Protein AF-0000000067868865 (afdb_homodimer)

Organism: Synechococcus elongatus (strain ATCC 33912 / PCC 7942 / FACHB-805) (NCBI:txid1140)

pLDDT: mean 90.84, std 10.58, range [23.25, 98.81]

Secondary structure (DSSP, 8-state):
-----------PPPTT-S-SS---TTSSEEEEEEGGG--SSS-EEEEETTEEEEEEEETTTTEEEEEESS-TTT---GGGSEE-TTS-EE-TTT--EE-TTS-EEE-TTS-TT--GGGSGGGPPPEE-EEEETTEEEEE-S-GGGGGGSPP---GGG-S-TT-EEEEEEEEESS-HHHHHHHHH-GGGHHHHTBTTTB-GGG----TT-EEEEEETTEEEEEESS-TGGGTT--EEEEEETTTEEEEEEEETTTEEEEEEEEEEEEETTEEEEEEEEEEEESSHHHHHHHHHS-HHHHHHHHHHHHHHHHHHHHHHHHHHHHTTGGGGHHHH----SGGGHHHHHHHHHHHHHT--S-TT-PPPPPPPHHHHTB-TTTTGGG-HHHHHHHHHHHHHHHHHHHHHHHHHHHHHHHHHTT--HHHHHHHHHHHHHHHHHHHHHHHHHHHHHB--SS-GGGS--/-----------PPPTT-S-SS---TTSSEEEEEEGGG--SSS-EEEEETTEEEEEEEETTTTEEEEEESS-TTT---GGGSEE-TTS-EE-TTT--EE-TTS-EEE-TTS-TT--GGGSGGGSPPEE-EEEETTEEEEE-S-GGGGGGSPP---GGG-S-TT-EEEEEEEEESS-HHHHHHHHH-GGGHHHHTBTTTB-GGG----TT-EEEEEETTEEEEEESS-TGGGTT--EEEEEETTTEEEEEEEETTTEEEEEEEEEEEEETTEEEEEEEEEEEESSHHHHHHHHHS-HHHHHHHHHHHHHHHHHHHHHHHHHHHHTTGGGGHHHH----SGGGHHHHHHHHHHHHHT--S-TT-PPPPPPPHHHHTB-TTTTGGG-HHHHHHHHHHHHHHHHHHHHHHHHHHHHHHHHHTT--HHHHHHHHHHHHHHHHHHHHHHHHHHHHHB--SS-GGGS--

Solvent-accessible surface area (backbone atoms only — not comparable to full-atom values): 48530 Å² total; per-residue (Å²): 138,76,85,70,73,75,79,69,84,76,73,74,43,58,69,19,44,84,56,88,67,39,40,39,75,40,39,39,60,35,65,79,42,51,55,84,42,59,54,68,80,36,44,37,71,51,50,50,74,66,41,52,29,19,35,33,48,28,67,91,77,68,41,71,41,36,28,51,32,35,35,30,50,68,40,33,43,38,36,73,19,32,52,47,97,88,49,28,49,22,30,36,50,56,44,39,22,26,45,89,83,16,45,29,75,42,50,53,38,45,50,92,85,53,63,65,46,75,38,78,64,38,31,40,52,66,38,49,59,50,74,57,97,63,26,33,27,40,34,68,36,65,62,92,48,48,91,36,36,71,72,86,68,71,72,86,69,61,85,57,84,68,56,45,68,53,74,50,60,39,54,40,75,32,33,28,66,58,51,50,42,54,70,57,30,69,75,49,39,21,54,65,29,18,83,69,89,24,41,60,86,51,58,70,88,45,76,61,47,42,76,74,45,74,57,91,60,28,34,32,32,39,26,60,53,31,55,67,80,34,76,42,29,40,29,37,35,40,37,39,57,92,35,38,35,35,41,42,30,49,20,91,86,57,25,38,42,35,48,34,39,36,33,31,47,22,41,64,39,20,13,34,40,42,40,35,37,43,31,35,55,71,54,65,61,66,51,49,54,61,67,65,49,54,65,43,64,56,45,53,57,53,50,51,59,53,46,58,48,46,72,54,50,40,54,47,53,53,54,42,45,74,65,56,27,80,86,35,36,75,80,73,44,87,72,85,51,47,57,37,47,57,43,50,50,52,52,48,48,30,68,60,23,57,52,57,90,53,82,88,51,75,66,69,80,86,76,56,70,70,64,71,33,44,28,28,84,35,28,24,72,61,31,51,56,36,34,49,51,43,53,50,30,54,52,50,23,52,52,22,45,50,49,18,50,50,22,51,28,44,25,24,34,40,48,42,68,66,48,58,68,66,60,32,49,51,30,45,50,48,16,52,50,22,44,51,48,22,51,51,29,51,53,52,41,43,57,48,40,37,56,77,86,76,60,61,51,74,51,83,132,137,79,82,74,75,74,79,69,82,76,72,74,41,58,70,19,44,84,55,86,66,40,41,40,75,40,38,39,61,37,65,78,44,51,53,86,43,60,55,68,81,37,46,36,72,50,51,50,75,66,40,54,30,20,34,34,47,28,67,91,74,70,42,70,40,36,27,52,33,36,36,56,86,81,58,48,54,39,36,74,26,38,53,47,97,87,49,28,49,24,30,65,85,74,50,40,22,26,45,87,81,16,46,28,77,40,51,74,86,52,56,92,86,52,64,67,44,75,38,76,73,43,29,41,52,67,40,50,58,49,74,58,98,63,27,34,28,40,35,68,37,64,61,90,47,47,88,35,36,71,72,86,69,73,72,86,69,61,85,59,83,67,56,45,68,53,75,49,62,36,54,38,74,31,33,30,65,61,51,50,42,54,70,58,30,69,65,28,41,20,34,41,29,17,80,71,90,23,42,58,85,50,57,53,25,51,77,61,49,43,76,76,47,73,56,92,63,27,37,34,32,40,27,61,53,31,57,66,79,36,74,42,30,40,29,37,36,41,38,40,59,93,37,37,37,33,41,43,32,49,21,90,86,57,25,39,42,34,48,33,38,36,33,31,47,21,41,65,40,19,13,34,39,42,40,36,36,44,31,35,54,75,54,67,62,65,51,49,53,63,66,66,48,55,65,41,65,53,46,53,57,52,48,52,58,52,46,58,49,45,69,39,48,39,52,20,52,53,51,43,47,75,66,56,28,79,84,33,38,76,78,60,26,47,74,83,40,44,53,37,48,58,42,50,50,52,52,49,46,29,68,61,22,56,53,58,90,52,82,87,54,75,64,69,80,85,74,54,69,71,65,69,32,43,28,29,86,36,29,22,72,63,30,51,58,36,34,50,52,42,52,50,30,54,52,50,23,53,52,22,44,50,49,16,53,50,23,50,56,46,18,45,54,40,30,73,70,66,48,58,49,67,60,25,39,52,31,17,51,49,14,51,51,22,44,52,48,23,51,50,28,50,54,52,41,44,57,46,39,37,55,76,86,76,59,62,50,60,51,80,131

Radius of gyration: 33.21 Å; Cα contacts (8 Å, |Δi|>4): 1774; chains: 2; bounding box: 91×114×80 Å

Foldseek 3Di:
DPPPPCPDPLAQAEAQGDDFFARNPLRAKAFFDQPVLDDAFAWDWAFFLNFIWIWYAQPVVRDIWIFGQAFLPHGHGLRPFGQDPVRFRFRPPQGFTAHRVQQTDDRPPADPPDDPSVDPSRGTGTWDWDDDPRTIITRRDDRVCNVRYDHDDDVVLDPDPQKDKQKFKWKAQFALLLVVLVVLQPQCCQQLQPPARHHVVFHDAQAPKDWDDQGLQWTKIKRQCDGSRNQQGIWIKTDGPDFKIKIWTAGPQFGIKMWIWGWGGRYHRMTMIITMIMGRGPDVVVVVVSVPDQSLVVVLSVLQSVLSCRQVSSVVQLVCVVVPHLVCVCVVDDDPGSSCVSSVSNSVSCVRHVRDSCVPDHRDDGDDSFVNFWQVVGGQVSGPRNVVLLVVLVVLLVVLQVLLVVLVVVLVVCVVVVHDPVVSVVSNVSNVVSNVSSVVSVVVNVSNTGHDPDRPSPDDD/DPCPPPPDPLAQAEAQGDDFFARNPLRAKAFFDQPVLDDAFAWDWAFFLNFIWIWYAQPVVRDIWIFGQAFLPHGHGLRPFGQDPVRWRFRPPQTFTAHRVQQTDDRPPADPPDDVSRDPSRGTGTWDWDDDPRTIITRRDDRVCNVRYDHPDDPVLDPDPLKDKQKFKWKAQFALLLVVLVVLQPQCCQQLQPPARHHVVFHDQLQPKDWDDQGLQWTKIKRQCDGSRNQQGIWIKTDGPDFKIKIWTAGPQFGIKMWIWGWGGRYHRITMIITMIMGRGPDVVVVVVSVPDQSLVVVLSVLLSVLSCRQVSSVVQLVCVVVPHLVCPCVVDDDPGPSCVSSVSNSVSCVRHVRDSCVPDHRDDGDDSFVNFWQVVGGQVSGPRNVVLLVVLVVLLVVLQVLLVVLVVVLVVCVVVPHDPVVSVVSNVSNVVSNVSSVVSVVVNVSNTGHDPDRPSPDDD

Sequence (922 aa):
MTADVLLADAQVLPAGGPASDRFDWAEVWYPVHYLRDLNRDRPNAFTLLGRDLVIWWDRSAEQWRAFEDACPHRQVRLSEGRLDAEGRLECPYHGWAFTGTGDCAVIPQQATTGQAHTSDRACAKTLPTATAQGLLFVYAGTPERADRVPLPLVEPWGTDADWVCIDTFRDLPYDALTLLENVLDPSHLPFTHHGSVGNRANAGPMTDLKIVESDRQGFQGVWPEGPRRGKLGTQSTTFIAPSLMWHDLEADSLGRAMTVVYATPIRAGECRIFARFPFRFKSAIPRFFLRIAPTWFQHLGQNTVLEEDQIFLHHQERRIQQQGGSATYSRQCYLPTSADRFVLALHRWVDRYAGVPFPNEPLPASRSIPELLERYQSHTLHCRSCAAAWRRSKQGQTVAIAIAALSWTLAPILAVAGVSATTVILLAVLGLSAAAIAWGLKQLQRRFEQGPRQVRRNQKAMTADVLLADAQVLPAGGPASDRFDWAEVWYPVHYLRDLNRDRPNAFTLLGRDLVIWWDRSAEQWRAFEDACPHRQVRLSEGRLDAEGRLECPYHGWAFTGTGDCAVIPQQATTGQAHTSDRACAKTLPTATAQGLLFVYAGTPERADRVPLPLVEPWGTDADWVCIDTFRDLPYDALTLLENVLDPSHLPFTHHGSVGNRANAGPMTDLKIVESDRQGFQGVWPEGPRRGKLGTQSTTFIAPSLMWHDLEADSLGRAMTVVYATPIRAGECRIFARFPFRFKSAIPRFFLRIAPTWFQHLGQNTVLEEDQIFLHHQERRIQQQGGSATYSRQCYLPTSADRFVLALHRWVDRYAGVPFPNEPLPASRSIPELLERYQSHTLHCRSCAAAWRRSKQGQTVAIAIAALSWTLAPILAVAGVSATTVILLAVLGLSAAAIAWGLKQLQRRFEQGPRQVRRNQKA

Structure (mmCIF, N/CA/C/O backbone):
data_AF-0000000067868865-model_v1
#
loop_
_entity.id
_entity.type
_entity.pdbx_description
1 polymer 'Cell death suppressor protein Lls1-like'
#
loop_
_atom_site.group_PDB
_atom_site.id
_atom_site.type_symbol
_atom_site.label_atom_id
_atom_site.label_alt_id
_atom_site.label_comp_id
_atom_site.label_asym_id
_atom_site.label_entity_id
_atom_site.label_seq_id
_atom_site.pdbx_PDB_ins_code
_atom_site.Cartn_x
_atom_site.Cartn_y
_atom_site.Cartn_z
_atom_site.occupancy
_atom_site.B_iso_or_equiv
_atom_site.auth_seq_id
_atom_site.auth_comp_id
_atom_site.auth_asym_id
_atom_site.auth_atom_id
_atom_site.pdbx_PDB_model_num
ATOM 1 N N . MET A 1 1 ? -46.562 -40.812 -8.969 1 24.75 1 MET A N 1
ATOM 2 C CA . MET A 1 1 ? -46.281 -40.125 -10.219 1 24.75 1 MET A CA 1
ATOM 3 C C . MET A 1 1 ? -45.188 -39.094 -10.039 1 24.75 1 MET A C 1
ATOM 5 O O . MET A 1 1 ? -45.406 -38.062 -9.359 1 24.75 1 MET A O 1
ATOM 9 N N . THR A 1 2 ? -43.875 -39.438 -9.727 1 23.25 2 THR A N 1
ATOM 10 C CA . THR A 1 2 ? -42.688 -38.875 -9.156 1 23.25 2 THR A CA 1
ATOM 11 C C . THR A 1 2 ? -42.094 -37.781 -10.086 1 23.25 2 THR A C 1
ATOM 13 O O . THR A 1 2 ? -42 -38 -11.297 1 23.25 2 THR A O 1
ATOM 16 N N . ALA A 1 3 ? -42.406 -36.469 -9.742 1 36.16 3 ALA A N 1
ATOM 17 C CA . ALA A 1 3 ? -42.094 -35.281 -10.555 1 36.16 3 ALA A CA 1
ATOM 18 C C . ALA A 1 3 ? -40.688 -35.375 -11.148 1 36.16 3 ALA A C 1
ATOM 20 O O . ALA A 1 3 ? -39.688 -35.312 -10.414 1 36.16 3 ALA A O 1
ATOM 21 N N . ASP A 1 4 ? -40.438 -36.312 -11.984 1 26.2 4 ASP A N 1
ATOM 22 C CA . ASP A 1 4 ? -39.219 -36.5 -12.789 1 26.2 4 ASP A CA 1
ATOM 23 C C . ASP A 1 4 ? -38.75 -35.188 -13.406 1 26.2 4 ASP A C 1
ATOM 25 O O . ASP A 1 4 ? -39.281 -34.75 -14.43 1 26.2 4 ASP A O 1
ATOM 29 N N . VAL A 1 5 ? -38.594 -34.125 -12.656 1 35 5 VAL A N 1
ATOM 30 C CA . VAL A 1 5 ? -38.156 -32.875 -13.234 1 35 5 VAL A CA 1
ATOM 31 C C . VAL A 1 5 ? -37.031 -33.156 -14.242 1 35 5 VAL A C 1
ATOM 33 O O . VAL A 1 5 ? -36.031 -33.781 -13.906 1 35 5 VAL A O 1
ATOM 36 N N . LEU A 1 6 ? -37.281 -33.188 -15.492 1 34.34 6 LEU A N 1
ATOM 37 C CA . LEU A 1 6 ? -36.375 -33.156 -16.656 1 34.34 6 LEU A CA 1
ATOM 38 C C . LEU A 1 6 ? -35.219 -32.188 -16.438 1 34.34 6 LEU A C 1
ATOM 40 O O . LEU A 1 6 ? -35.438 -30.984 -16.281 1 34.34 6 LEU A O 1
ATOM 44 N N . LEU A 1 7 ? -34.312 -32.406 -15.578 1 37.38 7 LEU A N 1
ATOM 45 C CA . LEU A 1 7 ? -33 -31.781 -15.633 1 37.38 7 LEU A CA 1
ATOM 46 C C . LEU A 1 7 ? -32.562 -31.594 -17.078 1 37.38 7 LEU A C 1
ATOM 48 O O . LEU A 1 7 ? -32.156 -32.562 -17.75 1 37.38 7 LEU A O 1
ATOM 52 N N . ALA A 1 8 ? -33.219 -30.906 -17.938 1 40.69 8 ALA A N 1
ATOM 53 C CA . ALA A 1 8 ? -33.031 -30.578 -19.359 1 40.69 8 ALA A CA 1
ATOM 54 C C . ALA A 1 8 ? -31.547 -30.422 -19.688 1 40.69 8 ALA A C 1
ATOM 56 O O . ALA A 1 8 ? -30.734 -30.094 -18.812 1 40.69 8 ALA A O 1
ATOM 57 N N . ASP A 1 9 ? -30.828 -31.047 -20.875 1 40.94 9 ASP A N 1
ATOM 58 C CA . ASP A 1 9 ? -29.531 -31.094 -21.547 1 40.94 9 ASP A CA 1
ATOM 59 C C . ASP A 1 9 ? -28.875 -29.719 -21.594 1 40.94 9 ASP A C 1
ATOM 61 O O . ASP A 1 9 ? -29.141 -28.922 -22.5 1 40.94 9 ASP A O 1
ATOM 65 N N . ALA A 1 10 ? -28.828 -28.906 -20.641 1 58 10 ALA A N 1
ATOM 66 C CA . ALA A 1 10 ? -28.234 -27.578 -20.703 1 58 10 ALA A CA 1
ATOM 67 C C . ALA A 1 10 ? -27 -27.562 -21.609 1 58 10 ALA A C 1
ATOM 69 O O . ALA A 1 10 ? -26.047 -28.297 -21.375 1 58 10 ALA A O 1
ATOM 70 N N . GLN A 1 11 ? -27.047 -27.219 -22.938 1 78.5 11 GLN A N 1
ATOM 71 C CA . GLN A 1 11 ? -26.031 -27.141 -23.984 1 78.5 11 GLN A CA 1
ATOM 72 C C . GLN A 1 11 ? -24.734 -26.516 -23.453 1 78.5 11 GLN A C 1
ATOM 74 O O . GLN A 1 11 ? -24.766 -25.469 -22.812 1 78.5 11 GLN A O 1
ATOM 79 N N . VAL A 1 12 ? -23.578 -27.297 -23.438 1 88.31 12 VAL A N 1
ATOM 80 C CA . VAL A 1 12 ? -22.234 -26.844 -23.125 1 88.31 12 VAL A CA 1
ATOM 81 C C . VAL A 1 12 ? -21.891 -25.625 -23.969 1 88.31 12 VAL A C 1
ATOM 83 O O . VAL A 1 12 ? -22.156 -25.609 -25.172 1 88.31 12 VAL A O 1
ATOM 86 N N . LEU A 1 13 ? -21.562 -24.547 -23.297 1 92.5 13 LEU A N 1
ATOM 87 C CA . LEU A 1 13 ? -21.125 -23.344 -24 1 92.5 13 LEU A CA 1
ATOM 88 C C . LEU A 1 13 ? -19.609 -23.344 -24.172 1 92.5 13 LEU A C 1
ATOM 90 O O . LEU A 1 13 ? -18.875 -23.766 -23.281 1 92.5 13 LEU A O 1
ATOM 94 N N . PRO A 1 14 ? -19.219 -22.922 -25.359 1 94.06 14 PRO A N 1
ATOM 95 C CA . PRO A 1 14 ? -17.781 -22.844 -25.547 1 94.06 14 PRO A CA 1
ATOM 96 C C . PRO A 1 14 ? -17.125 -21.734 -24.719 1 94.06 14 PRO A C 1
ATOM 98 O O . PRO A 1 14 ? -17.734 -20.672 -24.531 1 94.06 14 PRO A O 1
ATOM 101 N N . ALA A 1 15 ? -15.906 -22 -24.266 1 95 15 ALA A N 1
ATOM 102 C CA . ALA A 1 15 ? -15.156 -20.922 -23.625 1 95 15 ALA A CA 1
ATOM 103 C C . ALA A 1 15 ? -14.992 -19.734 -24.578 1 95 15 ALA A C 1
ATOM 105 O O . ALA A 1 15 ? -14.766 -19.922 -25.781 1 95 15 ALA A O 1
ATOM 106 N N . GLY A 1 16 ? -15.102 -18.516 -24.062 1 95.19 16 GLY A N 1
ATOM 107 C CA . GLY A 1 16 ? -14.93 -17.328 -24.859 1 95.19 16 GLY A CA 1
ATOM 108 C C . GLY A 1 16 ? -16.234 -16.766 -25.406 1 95.19 16 GLY A C 1
ATOM 109 O O . GLY A 1 16 ? -16.25 -15.789 -26.141 1 95.19 16 GLY A O 1
ATOM 110 N N . GLY A 1 17 ? -17.344 -17.406 -25.094 1 93 17 GLY A N 1
ATOM 111 C CA . GLY A 1 17 ? -18.625 -16.906 -25.531 1 93 17 GLY A CA 1
ATOM 112 C C . GLY A 1 17 ? -19.109 -17.531 -26.828 1 93 17 GLY A C 1
ATOM 113 O O . GLY A 1 17 ? -18.375 -18.297 -27.469 1 93 17 GLY A O 1
ATOM 114 N N . PRO A 1 18 ? -20.25 -17.188 -27.219 1 89.69 18 PRO A N 1
ATOM 115 C CA . PRO A 1 18 ? -20.875 -17.859 -28.359 1 89.69 18 PRO A CA 1
ATOM 116 C C . PRO A 1 18 ? -20.438 -17.297 -29.703 1 89.69 18 PRO A C 1
ATOM 118 O O . PRO A 1 18 ? -20.562 -17.953 -30.734 1 89.69 18 PRO A O 1
ATOM 121 N N . ALA A 1 19 ? -19.969 -16.094 -29.703 1 90.5 19 ALA A N 1
ATOM 122 C CA . ALA A 1 19 ? -19.547 -15.492 -30.969 1 90.5 19 ALA A CA 1
ATOM 123 C C . ALA A 1 19 ? -18.438 -16.312 -31.609 1 90.5 19 ALA A C 1
ATOM 125 O O . ALA A 1 19 ? -17.5 -16.734 -30.938 1 90.5 19 ALA A O 1
ATOM 126 N N . SER A 1 20 ? -18.5 -16.531 -32.906 1 89.25 20 SER A N 1
ATOM 127 C CA . SER A 1 20 ? -17.531 -17.375 -33.594 1 89.25 20 SER A CA 1
ATOM 128 C C . SER A 1 20 ? -16.312 -16.594 -34.031 1 89.25 20 SER A C 1
ATOM 130 O O . SER A 1 20 ? -15.234 -17.156 -34.219 1 89.25 20 SER A O 1
ATOM 132 N N . ASP A 1 21 ? -16.391 -15.297 -34.125 1 90.31 21 ASP A N 1
ATOM 133 C CA . ASP A 1 21 ? -15.297 -14.5 -34.688 1 90.31 21 ASP A CA 1
ATOM 134 C C . ASP A 1 21 ? -14.586 -13.703 -33.594 1 90.31 21 ASP A C 1
ATOM 136 O O . ASP A 1 21 ? -13.766 -12.828 -33.906 1 90.31 21 ASP A O 1
ATOM 140 N N . ARG A 1 22 ? -14.984 -14 -32.406 1 92.56 22 ARG A N 1
ATOM 141 C CA . ARG A 1 22 ? -14.375 -13.273 -31.312 1 92.56 22 ARG A CA 1
ATOM 142 C C . ARG A 1 22 ? -14.258 -14.164 -30.078 1 92.56 22 ARG A C 1
ATOM 144 O O . ARG A 1 22 ? -15.039 -15.102 -29.891 1 92.56 22 ARG A O 1
ATOM 151 N N . PHE A 1 23 ? -13.258 -13.906 -29.344 1 95.25 23 PHE A N 1
ATOM 152 C CA . PHE A 1 23 ? -13.078 -14.609 -28.078 1 95.25 23 PHE A CA 1
ATOM 153 C C . PHE A 1 23 ? -13.188 -13.641 -26.906 1 95.25 23 PHE A C 1
ATOM 155 O O . PHE A 1 23 ? -12.352 -12.75 -26.75 1 95.25 23 PHE A O 1
ATOM 162 N N . ASP A 1 24 ? -14.156 -13.773 -26.078 1 95 24 ASP A N 1
ATOM 163 C CA . ASP A 1 24 ? -14.352 -12.945 -24.891 1 95 24 ASP A CA 1
ATOM 164 C C . ASP A 1 24 ? -13.562 -13.484 -23.703 1 95 24 ASP A C 1
ATOM 166 O O . ASP A 1 24 ? -13.93 -14.5 -23.109 1 95 24 ASP A O 1
ATOM 170 N N . TRP A 1 25 ? -12.57 -12.789 -23.25 1 95.88 25 TRP A N 1
ATOM 171 C CA . TRP A 1 25 ? -11.672 -13.227 -22.203 1 95.88 25 TRP A CA 1
ATOM 172 C C . TRP A 1 25 ? -12.406 -13.344 -20.859 1 95.88 25 TRP A C 1
ATOM 174 O O . TRP A 1 25 ? -11.914 -13.977 -19.938 1 95.88 25 TRP A O 1
ATOM 184 N N . ALA A 1 26 ? -13.516 -12.703 -20.703 1 95.56 26 ALA A N 1
ATOM 185 C CA . ALA A 1 26 ? -14.258 -12.766 -19.453 1 95.56 26 ALA A CA 1
ATOM 186 C C . ALA A 1 26 ? -15.031 -14.078 -19.344 1 95.56 26 ALA A C 1
ATOM 188 O O . ALA A 1 26 ? -15.258 -14.578 -18.234 1 95.56 26 ALA A O 1
ATOM 189 N N . GLU A 1 27 ? -15.43 -14.633 -20.438 1 96.62 27 GLU A N 1
ATOM 190 C CA . GLU A 1 27 ? -16.297 -15.812 -20.469 1 96.62 27 GLU A CA 1
ATOM 191 C C . GLU A 1 27 ? -15.477 -17.094 -20.391 1 96.62 27 GLU A C 1
ATOM 193 O O . GLU A 1 27 ? -15.648 -18 -21.219 1 96.62 27 GLU A O 1
ATOM 198 N N . VAL A 1 28 ? -14.602 -17.141 -19.406 1 96.25 28 VAL A N 1
ATOM 199 C CA . VAL A 1 28 ? -13.68 -18.25 -19.172 1 96.25 28 VAL A CA 1
ATOM 200 C C . VAL A 1 28 ? -13.43 -18.422 -17.688 1 96.25 28 VAL A C 1
ATOM 202 O O . VAL A 1 28 ? -13.555 -17.469 -16.906 1 96.25 28 VAL A O 1
ATOM 205 N N . TRP A 1 29 ? -13.172 -19.703 -17.281 1 98.38 29 TRP A N 1
ATOM 206 C CA . TRP A 1 29 ? -12.695 -19.984 -15.93 1 98.38 29 TRP A CA 1
ATOM 207 C C . TRP A 1 29 ? -11.195 -19.734 -15.82 1 98.38 29 TRP A C 1
ATOM 209 O O . TRP A 1 29 ? -10.414 -20.156 -16.672 1 98.38 29 TRP A O 1
ATOM 219 N N . TYR A 1 30 ? -10.758 -19.031 -14.75 1 98.62 30 TYR A N 1
ATOM 220 C CA . TYR A 1 30 ? -9.344 -18.75 -14.516 1 98.62 30 TYR A CA 1
ATOM 221 C C . TYR A 1 30 ? -8.906 -19.281 -13.156 1 98.62 30 TYR A C 1
ATOM 223 O O . TYR A 1 30 ? -9.586 -19.062 -12.148 1 98.62 30 TYR A O 1
ATOM 231 N N . PRO A 1 31 ? -7.816 -20.062 -13.117 1 98.69 31 PRO A N 1
ATOM 232 C CA . PRO A 1 31 ? -7.254 -20.297 -11.789 1 98.69 31 PRO A CA 1
ATOM 233 C C . PRO A 1 31 ? -6.75 -19.016 -11.125 1 98.69 31 PRO A C 1
ATOM 235 O O . PRO A 1 31 ? -6.16 -18.156 -11.797 1 98.69 31 PRO A O 1
ATOM 238 N N . VAL A 1 32 ? -6.988 -18.859 -9.789 1 98.56 32 VAL A N 1
ATOM 239 C CA . VAL A 1 32 ? -6.586 -17.625 -9.117 1 98.56 32 VAL A CA 1
ATOM 240 C C . VAL A 1 32 ? -5.652 -17.953 -7.949 1 98.56 32 VAL A C 1
ATOM 242 O O . VAL A 1 32 ? -4.812 -17.141 -7.57 1 98.56 32 VAL A O 1
ATOM 245 N N . HIS A 1 33 ? -5.77 -19.156 -7.391 1 98.31 33 HIS A N 1
ATOM 246 C CA . HIS A 1 33 ? -4.902 -19.609 -6.309 1 98.31 33 HIS A CA 1
ATOM 247 C C . HIS A 1 33 ? -4.75 -21.125 -6.328 1 98.31 33 HIS A C 1
ATOM 249 O O . HIS A 1 33 ? -5.652 -21.828 -6.777 1 98.31 33 HIS A O 1
ATOM 255 N N . TYR A 1 34 ? -3.537 -21.578 -5.844 1 98.06 34 TYR A N 1
ATOM 256 C CA . TYR A 1 34 ? -3.523 -22.953 -5.359 1 98.06 34 TYR A CA 1
ATOM 257 C C . TYR A 1 34 ? -4.324 -23.078 -4.07 1 98.06 34 TYR A C 1
ATOM 259 O O . TYR A 1 34 ? -4.223 -22.219 -3.18 1 98.06 34 TYR A O 1
ATOM 267 N N . LEU A 1 35 ? -5.074 -24.094 -3.977 1 97.88 35 LEU A N 1
ATOM 268 C CA . LEU A 1 35 ? -5.902 -24.312 -2.795 1 97.88 35 LEU A CA 1
ATOM 269 C C . LEU A 1 35 ? -5.047 -24.328 -1.531 1 97.88 35 LEU A C 1
ATOM 271 O O . LEU A 1 35 ? -5.449 -23.797 -0.496 1 97.88 35 LEU A O 1
ATOM 275 N N . ARG A 1 36 ? -3.896 -24.891 -1.593 1 96.44 36 ARG A N 1
ATOM 276 C CA . ARG A 1 36 ? -3.023 -25.062 -0.437 1 96.44 36 ARG A CA 1
ATOM 277 C C . ARG A 1 36 ? -2.527 -23.719 0.081 1 96.44 36 ARG A C 1
ATOM 279 O O . ARG A 1 36 ? -2.064 -23.625 1.22 1 96.44 36 ARG A O 1
ATOM 286 N N . ASP A 1 37 ? -2.572 -22.703 -0.729 1 97.38 37 ASP A N 1
ATOM 287 C CA . ASP A 1 37 ? -2.012 -21.406 -0.355 1 97.38 37 ASP A CA 1
ATOM 288 C C . ASP A 1 37 ? -3.092 -20.484 0.195 1 97.38 37 ASP A C 1
ATOM 290 O O . ASP A 1 37 ? -2.789 -19.391 0.685 1 97.38 37 ASP A O 1
ATOM 294 N N . LEU A 1 38 ? -4.32 -20.844 0.144 1 97.44 38 LEU A N 1
ATOM 295 C CA . LEU A 1 38 ? -5.422 -20.016 0.64 1 97.44 38 LEU A CA 1
ATOM 296 C C . LEU A 1 38 ? -5.562 -20.156 2.152 1 97.44 38 LEU A C 1
ATOM 298 O O . LEU A 1 38 ? -5.344 -21.234 2.703 1 97.44 38 LEU A O 1
ATOM 302 N N . ASN A 1 39 ? -5.898 -19.078 2.777 1 96 39 ASN A N 1
ATOM 303 C CA . ASN A 1 39 ? -6.184 -19.062 4.207 1 96 39 ASN A CA 1
ATOM 304 C C . ASN A 1 39 ? -7.684 -19.141 4.48 1 96 39 ASN A C 1
ATOM 306 O O . ASN A 1 39 ? -8.453 -18.312 4.004 1 96 39 ASN A O 1
ATOM 310 N N . ARG A 1 40 ? -8.109 -20.078 5.223 1 96.31 40 ARG A N 1
ATOM 311 C CA . ARG A 1 40 ? -9.523 -20.297 5.484 1 96.31 40 ARG A CA 1
ATOM 312 C C . ARG A 1 40 ? -10.031 -19.375 6.59 1 96.31 40 ARG A C 1
ATOM 314 O O . ARG A 1 40 ? -11.234 -19.219 6.77 1 96.31 40 ARG A O 1
ATOM 321 N N . ASP A 1 41 ? -9.109 -18.781 7.34 1 94.31 41 ASP A N 1
ATOM 322 C CA . ASP A 1 41 ? -9.508 -18.047 8.539 1 94.31 41 ASP A CA 1
ATOM 323 C C . ASP A 1 41 ? -9.594 -16.547 8.258 1 94.31 41 ASP A C 1
ATOM 325 O O . ASP A 1 41 ? -10.008 -15.773 9.125 1 94.31 41 ASP A O 1
ATOM 329 N N . ARG A 1 42 ? -9.203 -16.109 7.18 1 94.5 42 ARG A N 1
ATOM 330 C CA . ARG A 1 42 ? -9.266 -14.695 6.801 1 94.5 42 ARG A CA 1
ATOM 331 C C . ARG A 1 42 ? -9.508 -14.539 5.305 1 94.5 42 ARG A C 1
ATOM 333 O O . ARG A 1 42 ? -9.227 -15.453 4.527 1 94.5 42 ARG A O 1
ATOM 340 N N . PRO A 1 43 ? -9.992 -13.375 4.945 1 96.38 43 PRO A N 1
ATOM 341 C CA . PRO A 1 43 ? -10.18 -13.133 3.51 1 96.38 43 PRO A CA 1
ATOM 342 C C . PRO A 1 43 ? -8.859 -13.078 2.744 1 96.38 43 PRO A C 1
ATOM 344 O O . PRO A 1 43 ? -7.84 -12.656 3.297 1 96.38 43 PRO A O 1
ATOM 347 N N . ASN A 1 44 ? -8.859 -13.594 1.528 1 97.19 44 ASN A N 1
ATOM 348 C CA . ASN A 1 44 ? -7.766 -13.516 0.564 1 97.19 44 ASN A CA 1
ATOM 349 C C . ASN A 1 44 ? -8.086 -12.547 -0.573 1 97.19 44 ASN A C 1
ATOM 351 O O . ASN A 1 44 ? -9.25 -12.375 -0.934 1 97.19 44 ASN A O 1
ATOM 355 N N . ALA A 1 45 ? -7.145 -11.938 -1.096 1 95.69 45 ALA A N 1
ATOM 356 C CA . ALA A 1 45 ? -7.367 -10.977 -2.174 1 95.69 45 ALA A CA 1
ATOM 357 C C . ALA A 1 45 ? -6.711 -11.445 -3.471 1 95.69 45 ALA A C 1
ATOM 359 O O . ALA A 1 45 ? -5.691 -12.141 -3.443 1 95.69 45 ALA A O 1
ATOM 360 N N . PHE A 1 46 ? -7.277 -11.086 -4.598 1 97.38 46 PHE A N 1
ATOM 361 C CA . PHE A 1 46 ? -6.738 -11.281 -5.938 1 97.38 46 PHE A CA 1
ATOM 362 C C . PHE A 1 46 ? -7.352 -10.297 -6.922 1 97.38 46 PHE A C 1
ATOM 364 O O . PHE A 1 46 ? -8.453 -9.797 -6.699 1 97.38 46 PHE A O 1
ATOM 371 N N . THR A 1 47 ? -6.656 -9.945 -7.934 1 96.94 47 THR A N 1
ATOM 372 C CA . THR A 1 47 ? -7.188 -9.164 -9.047 1 96.94 47 THR A CA 1
ATOM 373 C C . THR A 1 47 ? -7.25 -10.008 -10.312 1 96.94 47 THR A C 1
ATOM 375 O O . THR A 1 47 ? -6.27 -10.648 -10.688 1 96.94 47 THR A O 1
ATOM 378 N N . LEU A 1 48 ? -8.406 -10.117 -10.898 1 98.19 48 LEU A N 1
ATOM 379 C CA . LEU A 1 48 ? -8.633 -10.859 -12.133 1 98.19 48 LEU A CA 1
ATOM 380 C C . LEU A 1 48 ? -9.18 -9.945 -13.227 1 98.19 48 LEU A C 1
ATOM 382 O O . LEU A 1 48 ? -10.242 -9.344 -13.062 1 98.19 48 LEU A O 1
ATOM 386 N N . LEU A 1 49 ? -8.492 -9.82 -14.359 1 97 49 LEU A N 1
ATOM 387 C CA . LEU A 1 49 ? -8.922 -9.008 -15.492 1 97 49 LEU A CA 1
ATOM 388 C C . LEU A 1 49 ? -9.273 -7.59 -15.039 1 97 49 LEU A C 1
ATOM 390 O O . LEU A 1 49 ? -10.305 -7.043 -15.438 1 97 49 LEU A O 1
ATOM 394 N N . GLY A 1 50 ? -8.469 -7.074 -14.102 1 94.19 50 GLY A N 1
ATOM 395 C CA . GLY A 1 50 ? -8.641 -5.711 -13.633 1 94.19 50 GLY A CA 1
ATOM 396 C C . GLY A 1 50 ? -9.688 -5.578 -12.547 1 94.19 50 GLY A C 1
ATOM 397 O O . GLY A 1 50 ? -9.891 -4.492 -12 1 94.19 50 GLY A O 1
ATOM 398 N N . ARG A 1 51 ? -10.328 -6.629 -12.203 1 94.94 51 ARG A N 1
ATOM 399 C CA . ARG A 1 51 ? -11.352 -6.637 -11.164 1 94.94 51 ARG A CA 1
ATOM 400 C C . ARG A 1 51 ? -10.789 -7.152 -9.844 1 94.94 51 ARG A C 1
ATOM 402 O O . ARG A 1 51 ? -10.273 -8.273 -9.773 1 94.94 51 ARG A O 1
ATOM 409 N N . ASP A 1 52 ? -10.875 -6.309 -8.812 1 95.94 52 ASP A N 1
ATOM 410 C CA . ASP A 1 52 ? -10.422 -6.742 -7.496 1 95.94 52 ASP A CA 1
ATOM 411 C C . ASP A 1 52 ? -11.414 -7.715 -6.863 1 95.94 52 ASP A C 1
ATOM 413 O O . ASP A 1 52 ? -12.617 -7.465 -6.855 1 95.94 52 ASP A O 1
ATOM 417 N N . LEU A 1 53 ? -10.852 -8.836 -6.332 1 98.31 53 LEU A N 1
ATOM 418 C CA . LEU A 1 53 ? -11.68 -9.891 -5.758 1 98.31 53 LEU A CA 1
ATOM 419 C C . LEU A 1 53 ? -11.32 -10.133 -4.301 1 98.31 53 LEU A C 1
ATOM 421 O O . LEU A 1 53 ? -10.164 -9.953 -3.904 1 98.31 53 LEU A O 1
ATOM 425 N N . VAL A 1 54 ? -12.312 -10.484 -3.52 1 98.38 54 VAL A N 1
ATOM 426 C CA . VAL A 1 54 ? -12.102 -11.07 -2.201 1 98.38 54 VAL A CA 1
ATOM 427 C C . VAL A 1 54 ? -12.539 -12.531 -2.209 1 98.38 54 VAL A C 1
ATOM 429 O O . VAL A 1 54 ? -13.617 -12.859 -2.713 1 98.38 54 VAL A O 1
ATOM 432 N N . ILE A 1 55 ? -11.648 -13.383 -1.771 1 98.75 55 ILE A N 1
ATOM 433 C CA . ILE A 1 55 ? -11.859 -14.82 -1.703 1 98.75 55 ILE A CA 1
ATOM 434 C C . ILE A 1 55 ? -11.867 -15.273 -0.245 1 98.75 55 ILE A C 1
ATOM 436 O O . ILE A 1 55 ? -10.961 -14.938 0.52 1 98.75 55 ILE A O 1
ATOM 440 N N . TRP A 1 56 ? -12.867 -15.977 0.121 1 98.44 56 TRP A N 1
ATOM 441 C CA . TRP A 1 56 ? -12.984 -16.359 1.522 1 98.44 56 TRP A CA 1
ATOM 442 C C . TRP A 1 56 ? -13.68 -17.719 1.657 1 98.44 56 TRP A C 1
ATOM 444 O O . TRP A 1 56 ? -14.328 -18.188 0.717 1 98.44 56 TRP A O 1
ATOM 454 N N . TRP A 1 57 ? -13.477 -18.391 2.766 1 98.19 57 TRP A N 1
ATOM 455 C CA . TRP A 1 57 ? -14.031 -19.719 3.006 1 98.19 57 TRP A CA 1
ATOM 456 C C . TRP A 1 57 ? -15.375 -19.625 3.717 1 98.19 57 TRP A C 1
ATOM 458 O O . TRP A 1 57 ? -15.461 -19.125 4.836 1 98.19 57 TRP A O 1
ATOM 468 N N . ASP A 1 58 ? -16.359 -20.062 3.029 1 97.69 58 ASP A N 1
ATOM 469 C CA . ASP A 1 58 ? -17.703 -20.172 3.609 1 97.69 58 ASP A CA 1
ATOM 470 C C . ASP A 1 58 ? -17.859 -21.484 4.379 1 97.69 58 ASP A C 1
ATOM 472 O O . ASP A 1 58 ? -18.125 -22.531 3.783 1 97.69 58 ASP A O 1
ATOM 476 N N . ARG A 1 59 ? -17.828 -21.406 5.633 1 95.5 59 ARG A N 1
ATOM 477 C CA . ARG A 1 59 ? -17.859 -22.609 6.477 1 95.5 59 ARG A CA 1
ATOM 478 C C . ARG A 1 59 ? -19.219 -23.297 6.387 1 95.5 59 ARG A C 1
ATOM 480 O O . ARG A 1 59 ? -19.297 -24.516 6.445 1 95.5 59 ARG A O 1
ATOM 487 N N . SER A 1 60 ? -20.234 -22.531 6.305 1 93.94 60 SER A N 1
ATOM 488 C CA . SER A 1 60 ? -21.578 -23.078 6.254 1 93.94 60 SER A CA 1
ATOM 489 C C . SER A 1 60 ? -21.781 -23.953 5.023 1 93.94 60 SER A C 1
ATOM 491 O O . SER A 1 60 ? -22.328 -25.047 5.113 1 93.94 60 SER A O 1
ATOM 493 N N . ALA A 1 61 ? -21.281 -23.531 3.939 1 95.25 61 ALA A N 1
ATOM 494 C CA . ALA A 1 61 ? -21.438 -24.25 2.684 1 95.25 61 ALA A CA 1
ATOM 495 C C . ALA A 1 61 ? -20.219 -25.094 2.369 1 95.25 61 ALA A C 1
ATOM 497 O O . ALA A 1 61 ? -20.219 -25.891 1.42 1 95.25 61 ALA A O 1
ATOM 498 N N . GLU A 1 62 ? -19.125 -24.906 3.145 1 96.31 62 GLU A N 1
ATOM 499 C CA . GLU A 1 62 ? -17.859 -25.594 2.938 1 96.31 62 GLU A CA 1
ATOM 500 C C . GLU A 1 62 ? -17.344 -25.406 1.516 1 96.31 62 GLU A C 1
ATOM 502 O O . GLU A 1 62 ? -17 -26.359 0.831 1 96.31 62 GLU A O 1
ATOM 507 N N . GLN A 1 63 ? -17.312 -24.219 1.114 1 97 63 GLN A N 1
ATOM 508 C CA . GLN A 1 63 ? -16.828 -23.875 -0.218 1 97 63 GLN A CA 1
ATOM 509 C C . GLN A 1 63 ? -16.156 -22.516 -0.222 1 97 63 GLN A C 1
ATOM 511 O O . GLN A 1 63 ? -16.438 -21.672 0.633 1 97 63 GLN A O 1
ATOM 516 N N . TRP A 1 64 ? -15.195 -22.312 -1.148 1 98.5 64 TRP A N 1
ATOM 517 C CA . TRP A 1 64 ? -14.578 -21.016 -1.362 1 98.5 64 TRP A CA 1
ATOM 518 C C . TRP A 1 64 ? -15.531 -20.078 -2.113 1 98.5 64 TRP A C 1
ATOM 520 O O . TRP A 1 64 ? -16.188 -20.5 -3.07 1 98.5 64 TRP A O 1
ATOM 530 N N . ARG A 1 65 ? -15.68 -18.859 -1.661 1 98.62 65 ARG A N 1
ATOM 531 C CA . ARG A 1 65 ? -16.484 -17.812 -2.299 1 98.62 65 ARG A CA 1
ATOM 532 C C . ARG A 1 65 ? -15.602 -16.719 -2.869 1 98.62 65 ARG A C 1
ATOM 534 O O . ARG A 1 65 ? -14.531 -16.422 -2.322 1 98.62 65 ARG A O 1
ATOM 541 N N . ALA A 1 66 ? -16.047 -16.156 -3.938 1 98.75 66 ALA A N 1
ATOM 542 C CA . ALA A 1 66 ? -15.398 -14.977 -4.52 1 98.75 66 ALA A CA 1
ATOM 543 C C . ALA A 1 66 ? -16.406 -13.844 -4.727 1 98.75 66 ALA A C 1
ATOM 545 O O . ALA A 1 66 ? -17.484 -14.062 -5.293 1 98.75 66 ALA A O 1
ATOM 546 N N . PHE A 1 67 ? -16.109 -12.68 -4.16 1 98.62 67 PHE A N 1
ATOM 547 C CA . PHE A 1 67 ? -16.891 -11.461 -4.363 1 98.62 67 PHE A CA 1
ATOM 548 C C . PHE A 1 67 ? -16.047 -10.383 -5.027 1 98.62 67 PHE A C 1
ATOM 550 O O . PHE A 1 67 ? -14.82 -10.469 -5.031 1 98.62 67 PHE A O 1
ATOM 557 N N . GLU A 1 68 ? -16.75 -9.461 -5.715 1 97.75 68 GLU A N 1
ATOM 558 C CA . GLU A 1 68 ? -16.047 -8.203 -5.945 1 97.75 68 GLU A CA 1
ATOM 559 C C . GLU A 1 68 ? -15.555 -7.594 -4.637 1 97.75 68 GLU A C 1
ATOM 561 O O . GLU A 1 68 ? -16.281 -7.582 -3.639 1 97.75 68 GLU A O 1
ATOM 566 N N . ASP A 1 69 ? -14.32 -7.148 -4.586 1 97.56 69 ASP A N 1
ATOM 567 C CA . ASP A 1 69 ? -13.688 -6.668 -3.361 1 97.56 69 ASP A CA 1
ATOM 568 C C . ASP A 1 69 ? -14.125 -5.238 -3.043 1 97.56 69 ASP A C 1
ATOM 570 O O . ASP A 1 69 ? -13.289 -4.332 -2.977 1 97.56 69 ASP A O 1
ATOM 574 N N . ALA A 1 70 ? -15.336 -5.059 -2.785 1 97.12 70 ALA A N 1
ATOM 575 C CA . ALA A 1 70 ? -15.914 -3.748 -2.488 1 97.12 70 ALA A CA 1
ATOM 576 C C . ALA A 1 70 ? -17.219 -3.889 -1.704 1 97.12 70 ALA A C 1
ATOM 578 O O . ALA A 1 70 ? -18.125 -4.613 -2.121 1 97.12 70 ALA A O 1
ATOM 579 N N . CYS A 1 71 ? -17.266 -3.271 -0.625 1 97.5 71 CYS A N 1
ATOM 580 C CA . CYS A 1 71 ? -18.516 -3.25 0.135 1 97.5 71 CYS A CA 1
ATOM 581 C C . CYS A 1 71 ? -19.531 -2.311 -0.506 1 97.5 71 CYS A C 1
ATOM 583 O O . CYS A 1 71 ? -19.203 -1.166 -0.824 1 97.5 71 CYS A O 1
ATOM 585 N N . PRO A 1 72 ? -20.734 -2.734 -0.697 1 96.56 72 PRO A N 1
ATOM 586 C CA . PRO A 1 72 ? -21.734 -1.905 -1.363 1 96.56 72 PRO A CA 1
ATOM 587 C C . PRO A 1 72 ? -22.016 -0.603 -0.617 1 96.56 72 PRO A C 1
ATOM 589 O O . PRO A 1 72 ? -22.5 0.364 -1.213 1 96.56 72 PRO A O 1
ATOM 592 N N . HIS A 1 73 ? -21.703 -0.514 0.712 1 96.25 73 HIS A N 1
ATOM 593 C CA . HIS A 1 73 ? -21.969 0.665 1.528 1 96.25 73 HIS A CA 1
ATOM 594 C C . HIS A 1 73 ? -21.109 1.844 1.09 1 96.25 73 HIS A C 1
ATOM 596 O O . HIS A 1 73 ? -21.625 2.883 0.683 1 96.25 73 HIS A O 1
ATOM 602 N N . ARG A 1 74 ? -19.828 1.657 1.067 1 95.25 74 ARG A N 1
ATOM 603 C CA . ARG A 1 74 ? -18.922 2.771 0.797 1 95.25 74 ARG A CA 1
ATOM 604 C C . ARG A 1 74 ? -17.734 2.32 -0.047 1 95.25 74 ARG A C 1
ATOM 606 O O . ARG A 1 74 ? -16.703 2.979 -0.062 1 95.25 74 ARG A O 1
ATOM 613 N N . GLN A 1 75 ? -17.766 1.153 -0.677 1 95 75 GLN A N 1
ATOM 614 C CA . GLN A 1 75 ? -16.859 0.67 -1.704 1 95 75 GLN A CA 1
ATOM 615 C C . GLN A 1 75 ? -15.492 0.329 -1.108 1 95 75 GLN A C 1
ATOM 617 O O . GLN A 1 75 ? -14.492 0.254 -1.829 1 95 75 GLN A O 1
ATOM 622 N N . VAL A 1 76 ? -15.445 0.153 0.195 1 94.94 76 VAL A N 1
ATOM 623 C CA . VAL A 1 76 ? -14.18 -0.229 0.805 1 94.94 76 VAL A CA 1
ATOM 624 C C . VAL A 1 76 ? -13.898 -1.703 0.527 1 94.94 76 VAL A C 1
ATOM 626 O O . VAL A 1 76 ? -14.82 -2.496 0.335 1 94.94 76 VAL A O 1
ATOM 629 N N . ARG A 1 77 ? -12.609 -2.07 0.517 1 95.5 77 ARG A N 1
ATOM 630 C CA . ARG A 1 77 ? -12.188 -3.438 0.235 1 95.5 77 ARG A CA 1
ATOM 631 C C . ARG A 1 77 ? -12.633 -4.387 1.342 1 95.5 77 ARG A C 1
ATOM 633 O O . ARG A 1 77 ? -12.203 -4.254 2.49 1 95.5 77 ARG A O 1
ATOM 640 N N . LEU A 1 78 ? -13.359 -5.344 0.956 1 97.25 78 LEU A N 1
ATOM 641 C CA . LEU A 1 78 ? -13.812 -6.375 1.882 1 97.25 78 LEU A CA 1
ATOM 642 C C . LEU A 1 78 ? -12.664 -7.289 2.285 1 97.25 78 LEU A C 1
ATOM 644 O O . LEU A 1 78 ? -12.695 -7.902 3.355 1 97.25 78 LEU A O 1
ATOM 648 N N . SER A 1 79 ? -11.625 -7.371 1.434 1 95.94 79 SER A N 1
ATOM 649 C CA . SER A 1 79 ? -10.484 -8.25 1.686 1 95.94 79 SER A CA 1
ATOM 650 C C . SER A 1 79 ? -9.688 -7.785 2.896 1 95.94 79 SER A C 1
ATOM 652 O O . SER A 1 79 ? -8.891 -8.547 3.451 1 95.94 79 SER A O 1
ATOM 654 N N . GLU A 1 80 ? -9.844 -6.566 3.338 1 93.31 80 GLU A N 1
ATOM 655 C CA . GLU A 1 80 ? -9.18 -6.035 4.523 1 93.31 80 GLU A CA 1
ATOM 656 C C . GLU A 1 80 ? -9.977 -6.34 5.785 1 93.31 80 GLU A C 1
ATOM 658 O O . GLU A 1 80 ? -9.578 -5.961 6.891 1 93.31 80 GLU A O 1
ATOM 663 N N . GLY A 1 81 ? -11.102 -6.98 5.625 1 94.88 81 GLY A N 1
ATOM 664 C CA . GLY A 1 81 ? -11.969 -7.324 6.738 1 94.88 81 GLY A CA 1
ATOM 665 C C . GLY A 1 81 ? -11.648 -8.672 7.359 1 94.88 81 GLY A C 1
ATOM 666 O O . GLY A 1 81 ? -10.477 -9.055 7.434 1 94.88 81 GLY A O 1
ATOM 667 N N . ARG A 1 82 ? -12.664 -9.273 7.902 1 95.75 82 ARG A N 1
ATOM 668 C CA . ARG A 1 82 ? -12.5 -10.539 8.609 1 95.75 82 ARG A CA 1
ATOM 669 C C . ARG A 1 82 ? -13.742 -11.414 8.445 1 95.75 82 ARG A C 1
ATOM 671 O O . ARG A 1 82 ? -14.727 -11 7.82 1 95.75 82 ARG A O 1
ATOM 678 N N . LEU A 1 83 ? -13.602 -12.625 8.852 1 96.5 83 LEU A N 1
ATOM 679 C CA . LEU A 1 83 ? -14.758 -13.492 9.023 1 96.5 83 LEU A CA 1
ATOM 680 C C . LEU A 1 83 ? -15.305 -13.398 10.445 1 96.5 83 LEU A C 1
ATOM 682 O O . LEU A 1 83 ? -14.562 -13.617 11.414 1 96.5 83 LEU A O 1
ATOM 686 N N . ASP A 1 84 ? -16.516 -13.031 10.625 1 94.25 84 ASP A N 1
ATOM 687 C CA . ASP A 1 84 ? -17.047 -12.828 11.969 1 94.25 84 ASP A CA 1
ATOM 688 C C . ASP A 1 84 ? -17.359 -14.156 12.648 1 94.25 84 ASP A C 1
ATOM 690 O O . ASP A 1 84 ? -17.047 -15.219 12.109 1 94.25 84 ASP A O 1
ATOM 694 N N . ALA A 1 85 ? -17.906 -14.164 13.867 1 91.69 85 ALA A N 1
ATOM 695 C CA . ALA A 1 85 ? -18.109 -15.352 14.695 1 91.69 85 ALA A CA 1
ATOM 696 C C . ALA A 1 85 ? -19.078 -16.328 14.031 1 91.69 85 ALA A C 1
ATOM 698 O O . ALA A 1 85 ? -19 -17.531 14.242 1 91.69 85 ALA A O 1
ATOM 699 N N . GLU A 1 86 ? -20.016 -15.781 13.195 1 94 86 GLU A N 1
ATOM 700 C CA . GLU A 1 86 ? -21 -16.625 12.523 1 94 86 GLU A CA 1
ATOM 701 C C . GLU A 1 86 ? -20.469 -17.141 11.188 1 94 86 GLU A C 1
ATOM 703 O O . GLU A 1 86 ? -21.172 -17.859 10.469 1 94 86 GLU A O 1
ATOM 708 N N . GLY A 1 87 ? -19.281 -16.734 10.875 1 94.5 87 GLY A N 1
ATOM 709 C CA . GLY A 1 87 ? -18.641 -17.203 9.648 1 94.5 87 GLY A CA 1
ATOM 710 C C . GLY A 1 87 ? -18.969 -16.344 8.445 1 94.5 87 GLY A C 1
ATOM 711 O O . GLY A 1 87 ? -18.781 -16.766 7.301 1 94.5 87 GLY A O 1
ATOM 712 N N . ARG A 1 88 ? -19.547 -15.18 8.648 1 96.5 88 ARG A N 1
ATOM 713 C CA . ARG A 1 88 ? -19.875 -14.25 7.574 1 96.5 88 ARG A CA 1
ATOM 714 C C . ARG A 1 88 ? -18.703 -13.336 7.266 1 96.5 88 ARG A C 1
ATOM 716 O O . ARG A 1 88 ? -17.828 -13.125 8.117 1 96.5 88 ARG A O 1
ATOM 723 N N . LEU A 1 89 ? -18.578 -12.828 5.996 1 98.06 89 LEU A N 1
ATOM 724 C CA . LEU A 1 89 ? -17.562 -11.844 5.613 1 98.06 89 LEU A CA 1
ATOM 725 C C . LEU A 1 89 ? -17.938 -10.461 6.137 1 98.06 89 LEU A C 1
ATOM 727 O O . LEU A 1 89 ? -18.969 -9.898 5.746 1 98.06 89 LEU A O 1
ATOM 731 N N . GLU A 1 90 ? -17.125 -9.898 6.988 1 97.31 90 GLU A N 1
ATOM 732 C CA . GLU A 1 90 ? -17.438 -8.641 7.656 1 97.31 90 GLU A CA 1
ATOM 733 C C . GLU A 1 90 ? -16.531 -7.516 7.168 1 97.31 90 GLU A C 1
ATOM 735 O O . GLU A 1 90 ? -15.305 -7.656 7.164 1 97.31 90 GLU A O 1
ATOM 740 N N . CYS A 1 91 ? -17.141 -6.484 6.742 1 96.94 91 CYS A N 1
ATOM 741 C CA . CYS A 1 91 ? -16.406 -5.305 6.281 1 96.94 91 CYS A CA 1
ATOM 742 C C . CYS A 1 91 ? -15.688 -4.625 7.434 1 96.94 91 CYS A C 1
ATOM 744 O O . CYS A 1 91 ? -16.25 -4.461 8.516 1 96.94 91 CYS A O 1
ATOM 746 N N . PRO A 1 92 ? -14.438 -4.207 7.23 1 93.88 92 PRO A N 1
ATOM 747 C CA . PRO A 1 92 ? -13.641 -3.613 8.305 1 93.88 92 PRO A CA 1
ATOM 748 C C . PRO A 1 92 ? -14.062 -2.18 8.625 1 93.88 92 PRO A C 1
ATOM 750 O O . PRO A 1 92 ? -13.656 -1.629 9.656 1 93.88 92 PRO A O 1
ATOM 753 N N . TYR A 1 93 ? -14.805 -1.51 7.828 1 94.81 93 TYR A N 1
ATOM 754 C CA . TYR A 1 93 ? -15.125 -0.095 7.977 1 94.81 93 TYR A CA 1
ATOM 755 C C . TYR A 1 93 ? -16.297 0.101 8.945 1 94.81 93 TYR A C 1
ATOM 757 O O . TYR A 1 93 ? -16.125 0.661 10.023 1 94.81 93 TYR A O 1
ATOM 765 N N . HIS A 1 94 ? -17.531 -0.538 8.625 1 95.88 94 HIS A N 1
ATOM 766 C CA . HIS A 1 94 ? -18.703 -0.321 9.445 1 95.88 94 HIS A CA 1
ATOM 767 C C . HIS A 1 94 ? -19.297 -1.644 9.922 1 95.88 94 HIS A C 1
ATOM 769 O O . HIS A 1 94 ? -20.422 -1.679 10.43 1 95.88 94 HIS A O 1
ATOM 775 N N . GLY A 1 95 ? -18.688 -2.715 9.57 1 95.94 95 GLY A N 1
ATOM 776 C CA . GLY A 1 95 ? -19.078 -4.004 10.133 1 95.94 95 GLY A CA 1
ATOM 777 C C . GLY A 1 95 ? -20.219 -4.668 9.375 1 95.94 95 GLY A C 1
ATOM 778 O O . GLY A 1 95 ? -20.844 -5.59 9.883 1 95.94 95 GLY A O 1
ATOM 779 N N . TRP A 1 96 ? -20.547 -4.145 8.188 1 97.31 96 TRP A N 1
ATOM 780 C CA . TRP A 1 96 ? -21.516 -4.883 7.387 1 97.31 96 TRP A CA 1
ATOM 781 C C . TRP A 1 96 ? -21.047 -6.312 7.145 1 97.31 96 TRP A C 1
ATOM 783 O O . TRP A 1 96 ? -19.875 -6.543 6.844 1 97.31 96 TRP A O 1
ATOM 793 N N . ALA A 1 97 ? -21.938 -7.25 7.32 1 97.81 97 ALA A N 1
ATOM 794 C CA . ALA A 1 97 ? -21.578 -8.656 7.156 1 97.81 97 ALA A CA 1
ATOM 795 C C . ALA A 1 97 ? -22.391 -9.312 6.047 1 97.81 97 ALA A C 1
ATOM 797 O O . ALA A 1 97 ? -23.578 -9.031 5.898 1 97.81 97 ALA A O 1
ATOM 798 N N . PHE A 1 98 ? -21.75 -10.211 5.324 1 98.5 98 PHE A N 1
ATOM 799 C CA . PHE A 1 98 ? -22.375 -10.789 4.137 1 98.5 98 PHE A CA 1
ATOM 800 C C . PHE A 1 98 ? -22.344 -12.312 4.199 1 98.5 98 PHE A C 1
ATOM 802 O O . PHE A 1 98 ? -21.359 -12.898 4.652 1 98.5 98 PHE A O 1
ATOM 809 N N . THR A 1 99 ? -23.422 -12.922 3.664 1 97.81 99 THR A N 1
ATOM 810 C CA . THR A 1 99 ? -23.5 -14.375 3.543 1 97.81 99 THR A CA 1
ATOM 811 C C . THR A 1 99 ? -22.812 -14.844 2.262 1 97.81 99 THR A C 1
ATOM 813 O O . THR A 1 99 ? -22.375 -14.023 1.445 1 97.81 99 THR A O 1
ATOM 816 N N . GLY A 1 100 ? -22.719 -16.141 2.113 1 96.81 100 GLY A N 1
ATOM 817 C CA . GLY A 1 100 ? -22.047 -16.734 0.962 1 96.81 100 GLY A CA 1
ATOM 818 C C . GLY A 1 100 ? -22.719 -16.391 -0.355 1 96.81 100 GLY A C 1
ATOM 819 O O . GLY A 1 100 ? -22.078 -16.422 -1.408 1 96.81 100 GLY A O 1
ATOM 820 N N . THR A 1 101 ? -23.953 -16.031 -0.282 1 95.88 101 THR A N 1
ATOM 821 C CA . THR A 1 101 ? -24.703 -15.711 -1.496 1 95.88 101 THR A CA 1
ATOM 822 C C . THR A 1 101 ? -24.609 -14.227 -1.822 1 95.88 101 THR A C 1
ATOM 824 O O . THR A 1 101 ? -25.172 -13.758 -2.814 1 95.88 101 THR A O 1
ATOM 827 N N . GLY A 1 102 ? -23.953 -13.477 -0.956 1 97.5 102 GLY A N 1
ATOM 828 C CA . GLY A 1 102 ? -23.766 -12.055 -1.206 1 97.5 102 GLY A CA 1
ATOM 829 C C . GLY A 1 102 ? -24.766 -11.188 -0.476 1 97.5 102 GLY A C 1
ATOM 830 O O . GLY A 1 102 ? -24.641 -9.961 -0.457 1 97.5 102 GLY A O 1
ATOM 831 N N . ASP A 1 103 ? -25.781 -11.773 0.162 1 97.31 103 ASP A N 1
ATOM 832 C CA . ASP A 1 103 ? -26.797 -11.016 0.9 1 97.31 103 ASP A CA 1
ATOM 833 C C . ASP A 1 103 ? -26.188 -10.344 2.127 1 97.31 103 ASP A C 1
ATOM 835 O O . ASP A 1 103 ? -25.344 -10.93 2.807 1 97.31 103 ASP A O 1
ATOM 839 N N . CYS A 1 104 ? -26.641 -9.141 2.375 1 97.5 104 CYS A N 1
ATOM 840 C CA . CYS A 1 104 ? -26.25 -8.453 3.596 1 97.5 104 CYS A CA 1
ATOM 841 C C . CYS A 1 104 ? -27.047 -8.953 4.793 1 97.5 104 CYS A C 1
ATOM 843 O O . CYS A 1 104 ? -28.266 -8.805 4.828 1 97.5 104 CYS A O 1
ATOM 845 N N . ALA A 1 105 ? -26.406 -9.492 5.719 1 96.31 105 ALA A N 1
ATOM 846 C CA . ALA A 1 105 ? -27.078 -10.086 6.871 1 96.31 105 ALA A CA 1
ATOM 847 C C . ALA A 1 105 ? -27.156 -9.094 8.031 1 96.31 105 ALA A C 1
ATOM 849 O O . ALA A 1 105 ? -28.094 -9.133 8.828 1 96.31 105 ALA A O 1
ATOM 850 N N . VAL A 1 106 ? -26.109 -8.25 8.133 1 94.88 106 VAL A N 1
ATOM 851 C CA . VAL A 1 106 ? -26.031 -7.371 9.297 1 94.88 106 VAL A CA 1
ATOM 852 C C . VAL A 1 106 ? -25.641 -5.961 8.852 1 94.88 106 VAL A C 1
ATOM 854 O O . VAL A 1 106 ? -24.703 -5.789 8.062 1 94.88 106 VAL A O 1
ATOM 857 N N . ILE A 1 107 ? -26.328 -5.023 9.242 1 96.06 107 ILE A N 1
ATOM 858 C CA . ILE A 1 107 ? -25.969 -3.609 9.281 1 96.06 107 ILE A CA 1
ATOM 859 C C . ILE A 1 107 ? -26.062 -3.098 10.719 1 96.06 107 ILE A C 1
ATOM 861 O O . ILE A 1 107 ? -27.141 -2.775 11.211 1 96.06 107 ILE A O 1
ATOM 865 N N . PRO A 1 108 ? -24.891 -2.984 11.344 1 93.62 108 PRO A N 1
ATOM 866 C CA . PRO A 1 108 ? -24.922 -2.646 12.766 1 93.62 108 PRO A CA 1
ATOM 867 C C . PRO A 1 108 ? -25.594 -1.308 13.047 1 93.62 108 PRO A C 1
ATOM 869 O O . PRO A 1 108 ? -26.172 -1.117 14.117 1 93.62 108 PRO A O 1
ATOM 872 N N . GLN A 1 109 ? -25.594 -0.383 12.141 1 92.19 109 GLN A N 1
ATOM 873 C CA . GLN A 1 109 ? -26.094 0.974 12.328 1 92.19 109 GLN A CA 1
ATOM 874 C C . GLN A 1 109 ? -27.578 1.063 11.992 1 92.19 109 GLN A C 1
ATOM 876 O O . GLN A 1 109 ? -28.188 2.133 12.109 1 92.19 109 GLN A O 1
ATOM 881 N N . GLN A 1 110 ? -28.125 -0.005 11.539 1 93.06 110 GLN A N 1
ATOM 882 C CA . GLN A 1 110 ? -29.531 -0.018 11.18 1 93.06 110 GLN A CA 1
ATOM 883 C C . GLN A 1 110 ? -30.422 -0.144 12.422 1 93.06 110 GLN A C 1
ATOM 885 O O . GLN A 1 110 ? -30.094 -0.9 13.344 1 93.06 110 GLN A O 1
ATOM 890 N N . ALA A 1 111 ? -31.5 0.642 12.43 1 90.5 111 ALA A N 1
ATOM 891 C CA . ALA A 1 111 ? -32.5 0.53 13.508 1 90.5 111 ALA A CA 1
ATOM 892 C C . ALA A 1 111 ? -33.125 -0.855 13.523 1 90.5 111 ALA A C 1
ATOM 894 O O . ALA A 1 111 ? -33.188 -1.531 12.492 1 90.5 111 ALA A O 1
ATOM 895 N N . THR A 1 112 ? -33.594 -1.23 14.672 1 87.19 112 THR A N 1
ATOM 896 C CA . THR A 1 112 ? -34.188 -2.547 14.844 1 87.19 112 THR A CA 1
ATOM 897 C C . THR A 1 112 ? -35.344 -2.734 13.891 1 87.19 112 THR A C 1
ATOM 899 O O . THR A 1 112 ? -35.594 -3.842 13.406 1 87.19 112 THR A O 1
ATOM 902 N N . THR A 1 113 ? -35.969 -1.668 13.578 1 88.75 113 THR A N 1
ATOM 903 C CA . THR A 1 113 ? -37.156 -1.747 12.719 1 88.75 113 THR A CA 1
ATOM 904 C C . THR A 1 113 ? -36.781 -1.531 11.258 1 88.75 113 THR A C 1
ATOM 906 O O . THR A 1 113 ? -37.625 -1.617 10.367 1 88.75 113 THR A O 1
ATOM 909 N N . GLY A 1 114 ? -35.562 -1.238 11.062 1 89.38 114 GLY A N 1
ATOM 910 C CA . GLY A 1 114 ? -35.125 -0.955 9.703 1 89.38 114 GLY A CA 1
ATOM 911 C C . GLY A 1 114 ? -34.969 -2.201 8.852 1 89.38 114 GLY A C 1
ATOM 912 O O . GLY A 1 114 ? -34.875 -3.311 9.383 1 89.38 114 GLY A O 1
ATOM 913 N N . GLN A 1 115 ? -35.031 -1.986 7.477 1 92.56 115 GLN A N 1
ATOM 914 C CA . GLN A 1 115 ? -34.938 -3.113 6.555 1 92.56 115 GLN A CA 1
ATOM 915 C C . GLN A 1 115 ? -33.938 -2.822 5.434 1 92.56 115 GLN A C 1
ATOM 917 O O . GLN A 1 115 ? -34.062 -3.352 4.328 1 92.56 115 GLN A O 1
ATOM 922 N N . ALA A 1 116 ? -33.062 -1.958 5.699 1 94.19 116 ALA A N 1
ATOM 923 C CA . ALA A 1 116 ? -32.094 -1.56 4.676 1 94.19 116 ALA A CA 1
ATOM 924 C C . ALA A 1 116 ? -31.281 -2.756 4.199 1 94.19 116 ALA A C 1
ATOM 926 O O . ALA A 1 116 ? -30.906 -2.83 3.027 1 94.19 116 ALA A O 1
ATOM 927 N N . HIS A 1 117 ? -31.016 -3.715 5.082 1 94.69 117 HIS A N 1
ATOM 928 C CA . HIS A 1 117 ? -30.172 -4.867 4.762 1 94.69 117 HIS A CA 1
ATOM 929 C C . HIS A 1 117 ? -30.859 -5.773 3.738 1 94.69 117 HIS A C 1
ATOM 931 O O . HIS A 1 117 ? -30.203 -6.609 3.113 1 94.69 117 HIS A O 1
ATOM 937 N N . THR A 1 118 ? -32.156 -5.633 3.506 1 95.12 118 THR A N 1
ATOM 938 C CA . THR A 1 118 ? -32.906 -6.516 2.609 1 95.12 118 THR A CA 1
ATOM 939 C C . THR A 1 118 ? -32.875 -5.98 1.182 1 95.12 118 THR A C 1
ATOM 941 O O . THR A 1 118 ? -33.344 -6.652 0.252 1 95.12 118 THR A O 1
ATOM 944 N N . SER A 1 119 ? -32.375 -4.801 1.034 1 95.19 119 SER A N 1
ATOM 945 C CA . SER A 1 119 ? -32.312 -4.188 -0.289 1 95.19 119 SER A CA 1
ATOM 946 C C . SER A 1 119 ? -31.281 -4.891 -1.172 1 95.19 119 SER A C 1
ATOM 948 O O . SER A 1 119 ? -30.219 -5.316 -0.692 1 95.19 119 SER A O 1
ATOM 950 N N . ASP A 1 120 ? -31.578 -4.906 -2.529 1 94.38 120 ASP A N 1
ATOM 951 C CA . ASP A 1 120 ? -30.609 -5.418 -3.492 1 94.38 120 ASP A CA 1
ATOM 952 C C . ASP A 1 120 ? -29.344 -4.566 -3.506 1 94.38 120 ASP A C 1
ATOM 954 O O . ASP A 1 120 ? -28.25 -5.066 -3.787 1 94.38 120 ASP A O 1
ATOM 958 N N . ARG A 1 121 ? -29.438 -3.352 -3.137 1 95.5 121 ARG A N 1
ATOM 959 C CA . ARG A 1 121 ? -28.312 -2.432 -3.137 1 95.5 121 ARG A CA 1
ATOM 960 C C . ARG A 1 121 ? -27.344 -2.742 -1.992 1 95.5 121 ARG A C 1
ATOM 962 O O . ARG A 1 121 ? -26.219 -2.234 -1.96 1 95.5 121 ARG A O 1
ATOM 969 N N . ALA A 1 122 ? -27.844 -3.568 -1.068 1 96.62 122 ALA A N 1
ATOM 970 C CA . ALA A 1 122 ? -27 -3.91 0.079 1 96.62 122 ALA A CA 1
ATOM 971 C C . ALA A 1 122 ? -26.188 -5.164 -0.198 1 96.62 122 ALA A C 1
ATOM 973 O O . ALA A 1 122 ? -25.297 -5.52 0.587 1 96.62 122 ALA A O 1
ATOM 974 N N . CYS A 1 123 ? -26.406 -5.777 -1.311 1 97.12 123 CYS A N 1
ATOM 975 C CA . CYS A 1 123 ? -25.812 -7.078 -1.573 1 97.12 123 CYS A CA 1
ATOM 976 C C . CYS A 1 123 ? -24.406 -6.922 -2.166 1 97.12 123 CYS A C 1
ATOM 978 O O . CYS A 1 123 ? -24.172 -6.039 -2.994 1 97.12 123 CYS A O 1
ATOM 980 N N . ALA A 1 124 ? -23.531 -7.773 -1.702 1 97.5 124 ALA A N 1
ATOM 981 C CA . ALA A 1 124 ? -22.234 -7.879 -2.354 1 97.5 124 ALA A CA 1
ATOM 982 C C . ALA A 1 124 ? -22.344 -8.594 -3.699 1 97.5 124 ALA A C 1
ATOM 984 O O . ALA A 1 124 ? -23.203 -9.453 -3.879 1 97.5 124 ALA A O 1
ATOM 985 N N . LYS A 1 125 ? -21.516 -8.273 -4.629 1 96.62 125 LYS A N 1
ATOM 986 C CA . LYS A 1 125 ? -21.516 -8.914 -5.938 1 96.62 125 LYS A CA 1
ATOM 987 C C . LYS A 1 125 ? -20.656 -10.188 -5.922 1 96.62 125 LYS A C 1
ATOM 989 O O . LYS A 1 125 ? -19.469 -10.141 -5.605 1 96.62 125 LYS A O 1
ATOM 994 N N . THR A 1 126 ? -21.234 -11.266 -6.301 1 97.69 126 THR A N 1
ATOM 995 C CA . THR A 1 126 ? -20.562 -12.555 -6.207 1 97.69 126 THR A CA 1
ATOM 996 C C . THR A 1 126 ? -20.109 -13.023 -7.586 1 97.69 126 THR A C 1
ATOM 998 O O . THR A 1 126 ? -20.688 -12.633 -8.602 1 97.69 126 THR A O 1
ATOM 1001 N N . LEU A 1 127 ? -19.078 -13.828 -7.672 1 98.38 127 LEU A N 1
ATOM 1002 C CA . LEU A 1 127 ? -18.594 -14.547 -8.852 1 98.38 127 LEU A CA 1
ATOM 1003 C C . LEU A 1 127 ? -18.578 -16.047 -8.609 1 98.38 127 LEU A C 1
ATOM 1005 O O . LEU A 1 127 ? -18.219 -16.5 -7.512 1 98.38 127 LEU A O 1
ATOM 1009 N N . PRO A 1 128 ? -18.875 -16.812 -9.641 1 98.25 128 PRO A N 1
ATOM 1010 C CA . PRO A 1 128 ? -18.828 -18.266 -9.477 1 98.25 128 PRO A CA 1
ATOM 1011 C C . PRO A 1 128 ? -17.422 -18.781 -9.211 1 98.25 128 PRO A C 1
ATOM 1013 O O . PRO A 1 128 ? -16.438 -18.25 -9.75 1 98.25 128 PRO A O 1
ATOM 1016 N N . THR A 1 129 ? -17.344 -19.812 -8.375 1 98.5 129 THR A N 1
ATOM 1017 C CA . THR A 1 129 ? -16.062 -20.469 -8.062 1 98.5 129 THR A CA 1
ATOM 1018 C C . THR A 1 129 ? -16.156 -21.969 -8.312 1 98.5 129 THR A C 1
ATOM 1020 O O . THR A 1 129 ? -17.25 -22.547 -8.297 1 98.5 129 THR A O 1
ATOM 1023 N N . ALA A 1 130 ? -15.047 -22.578 -8.625 1 98.12 130 ALA A N 1
ATOM 1024 C CA . ALA A 1 130 ? -14.906 -24.031 -8.766 1 98.12 130 ALA A CA 1
ATOM 1025 C C . ALA A 1 130 ? -13.5 -24.484 -8.375 1 98.12 130 ALA A C 1
ATOM 1027 O O . ALA A 1 130 ? -12.555 -23.688 -8.422 1 98.12 130 ALA A O 1
ATOM 1028 N N . THR A 1 131 ? -13.406 -25.703 -7.895 1 97.44 131 THR A N 1
ATOM 1029 C CA . THR A 1 131 ? -12.102 -26.266 -7.551 1 97.44 131 THR A CA 1
ATOM 1030 C C . THR A 1 131 ? -11.812 -27.516 -8.375 1 97.44 131 THR A C 1
ATOM 1032 O O . THR A 1 131 ? -12.719 -28.312 -8.625 1 97.44 131 THR A O 1
ATOM 1035 N N . ALA A 1 132 ? -10.656 -27.594 -8.898 1 95.88 132 ALA A N 1
ATOM 1036 C CA . ALA A 1 132 ? -10.203 -28.766 -9.633 1 95.88 132 ALA A CA 1
ATOM 1037 C C . ALA A 1 132 ? -8.68 -28.812 -9.703 1 95.88 132 ALA A C 1
ATOM 1039 O O . ALA A 1 132 ? -8.023 -27.781 -9.797 1 95.88 132 ALA A O 1
ATOM 1040 N N . GLN A 1 133 ? -8.094 -30.016 -9.617 1 94.88 133 GLN A N 1
ATOM 1041 C CA . GLN A 1 133 ? -6.664 -30.266 -9.773 1 94.88 133 GLN A CA 1
ATOM 1042 C C . GLN A 1 133 ? -5.844 -29.359 -8.859 1 94.88 133 GLN A C 1
ATOM 1044 O O . GLN A 1 133 ? -4.844 -28.781 -9.289 1 94.88 133 GLN A O 1
ATOM 1049 N N . GLY A 1 134 ? -6.363 -29.125 -7.688 1 95.62 134 GLY A N 1
ATOM 1050 C CA . GLY A 1 134 ? -5.633 -28.391 -6.66 1 95.62 134 GLY A CA 1
ATOM 1051 C C . GLY A 1 134 ? -5.703 -26.891 -6.828 1 95.62 134 GLY A C 1
ATOM 1052 O O . GLY A 1 134 ? -5.012 -26.156 -6.125 1 95.62 134 GLY A O 1
ATOM 1053 N N . LEU A 1 135 ? -6.566 -26.422 -7.754 1 97.88 135 LEU A N 1
ATOM 1054 C CA . LEU A 1 135 ? -6.66 -25 -8.047 1 97.88 135 LEU A CA 1
ATOM 1055 C C . LEU A 1 135 ? -8.062 -24.469 -7.742 1 97.88 135 LEU A C 1
ATOM 1057 O O . LEU A 1 135 ? -9.039 -25.203 -7.855 1 97.88 135 LEU A O 1
ATOM 1061 N N . LEU A 1 136 ? -8.133 -23.25 -7.297 1 98.69 136 LEU A N 1
ATOM 1062 C CA . LEU A 1 136 ? -9.391 -22.516 -7.246 1 98.69 136 LEU A CA 1
ATOM 1063 C C . LEU A 1 136 ? -9.602 -21.703 -8.523 1 98.69 136 LEU A C 1
ATOM 1065 O O . LEU A 1 136 ? -8.742 -20.906 -8.906 1 98.69 136 LEU A O 1
ATOM 1069 N N . PHE A 1 137 ? -10.719 -21.938 -9.164 1 98.81 137 PHE A N 1
ATOM 1070 C CA . PHE A 1 137 ? -11.086 -21.203 -10.375 1 98.81 137 PHE A CA 1
ATOM 1071 C C . PHE A 1 137 ? -12.18 -20.188 -10.094 1 98.81 137 PHE A C 1
ATOM 1073 O O . PHE A 1 137 ? -13.055 -20.438 -9.258 1 98.81 137 PHE A O 1
ATOM 1080 N N . VAL A 1 138 ? -12.141 -19.047 -10.773 1 98.75 138 VAL A N 1
ATOM 1081 C CA . VAL A 1 138 ? -13.18 -18.031 -10.727 1 98.75 138 VAL A CA 1
ATOM 1082 C C . VAL A 1 138 ? -13.648 -17.703 -12.141 1 98.75 138 VAL A C 1
ATOM 1084 O O . VAL A 1 138 ? -12.836 -17.625 -13.07 1 98.75 138 VAL A O 1
ATOM 1087 N N . TYR A 1 139 ? -14.922 -17.594 -12.32 1 98.44 139 TYR A N 1
ATOM 1088 C CA . TYR A 1 139 ? -15.516 -17.234 -13.594 1 98.44 139 TYR A CA 1
ATOM 1089 C C . TYR A 1 139 ? -15.812 -15.734 -13.648 1 98.44 139 TYR A C 1
ATOM 1091 O O . TYR A 1 139 ? -16.625 -15.227 -12.867 1 98.44 139 TYR A O 1
ATOM 1099 N N . ALA A 1 140 ? -15.234 -15.023 -14.562 1 93.88 140 ALA A N 1
ATOM 1100 C CA . ALA A 1 140 ? -15.297 -13.562 -14.57 1 93.88 140 ALA A CA 1
ATOM 1101 C C . ALA A 1 140 ? -16.453 -13.07 -15.438 1 93.88 140 ALA A C 1
ATOM 1103 O O . ALA A 1 140 ? -16.828 -11.898 -15.383 1 93.88 140 ALA A O 1
ATOM 1104 N N . GLY A 1 141 ? -17.031 -13.945 -16.203 1 96.06 141 GLY A N 1
ATOM 1105 C CA . GLY A 1 141 ? -18.078 -13.555 -17.141 1 96.06 141 GLY A CA 1
ATOM 1106 C C . GLY A 1 141 ? -19.453 -13.531 -16.516 1 96.06 141 GLY A C 1
ATOM 1107 O O . GLY A 1 141 ? -19.609 -13.156 -15.344 1 96.06 141 GLY A O 1
ATOM 1108 N N . THR A 1 142 ? -20.438 -13.758 -17.344 1 95.75 142 THR A N 1
ATOM 1109 C CA . THR A 1 142 ? -21.828 -13.812 -16.891 1 95.75 142 THR A CA 1
ATOM 1110 C C . THR A 1 142 ? -22.047 -15.016 -15.977 1 95.75 142 THR A C 1
ATOM 1112 O O . THR A 1 142 ? -21.969 -16.156 -16.422 1 95.75 142 THR A O 1
ATOM 1115 N N . PRO A 1 143 ? -22.391 -14.734 -14.773 1 95.69 143 PRO A N 1
ATOM 1116 C CA . PRO A 1 143 ? -22.453 -15.805 -13.773 1 95.69 143 PRO A CA 1
ATOM 1117 C C . PRO A 1 143 ? -23.375 -16.938 -14.18 1 95.69 143 PRO A C 1
ATOM 1119 O O . PRO A 1 143 ? -23.078 -18.109 -13.922 1 95.69 143 PRO A O 1
ATOM 1122 N N . GLU A 1 144 ? -24.438 -16.672 -14.82 1 94.19 144 GLU A N 1
ATOM 1123 C CA . GLU A 1 144 ? -25.453 -17.672 -15.18 1 94.19 144 GLU A CA 1
ATOM 1124 C C . GLU A 1 144 ? -24.906 -18.672 -16.203 1 94.19 144 GLU A C 1
ATOM 1126 O O . GLU A 1 144 ? -25.469 -19.75 -16.375 1 94.19 144 GLU A O 1
ATOM 1131 N N . ARG A 1 145 ? -23.797 -18.297 -16.781 1 95.5 145 ARG A N 1
ATOM 1132 C CA . ARG A 1 145 ? -23.234 -19.156 -17.812 1 95.5 145 ARG A CA 1
ATOM 1133 C C . ARG A 1 145 ? -22.141 -20.047 -17.234 1 95.5 145 ARG A C 1
ATOM 1135 O O . ARG A 1 145 ? -21.719 -21.016 -17.891 1 95.5 145 ARG A O 1
ATOM 1142 N N . ALA A 1 146 ? -21.688 -19.828 -16.125 1 96.88 146 ALA A N 1
ATOM 1143 C CA . ALA A 1 146 ? -20.484 -20.438 -15.562 1 96.88 146 ALA A CA 1
ATOM 1144 C C . ALA A 1 146 ? -20.609 -21.969 -15.539 1 96.88 146 ALA A C 1
ATOM 1146 O O . ALA A 1 146 ? -19.672 -22.672 -15.914 1 96.88 146 ALA A O 1
ATOM 1147 N N . ASP A 1 147 ? -21.75 -22.469 -15.172 1 95 147 ASP A N 1
ATOM 1148 C CA . ASP A 1 147 ? -21.938 -23.906 -14.992 1 95 147 ASP A CA 1
ATOM 1149 C C . ASP A 1 147 ? -21.953 -24.625 -16.328 1 95 147 ASP A C 1
ATOM 1151 O O . ASP A 1 147 ? -21.859 -25.859 -16.391 1 95 147 ASP A O 1
ATOM 1155 N N . ARG A 1 148 ? -22 -23.859 -17.375 1 95.94 148 ARG A N 1
ATOM 1156 C CA . ARG A 1 148 ? -22.094 -24.453 -18.703 1 95.94 148 ARG A CA 1
ATOM 1157 C C . ARG A 1 148 ? -20.766 -24.328 -19.438 1 95.94 148 ARG A C 1
ATOM 1159 O O . ARG A 1 148 ? -20.641 -24.797 -20.578 1 95.94 148 ARG A O 1
ATOM 1166 N N . VAL A 1 149 ? -19.875 -23.688 -18.906 1 96.69 149 VAL A N 1
ATOM 1167 C CA . VAL A 1 149 ? -18.562 -23.516 -19.516 1 96.69 149 VAL A CA 1
ATOM 1168 C C . VAL A 1 149 ? -17.562 -24.469 -18.859 1 96.69 149 VAL A C 1
ATOM 1170 O O . VAL A 1 149 ? -17.438 -24.5 -17.625 1 96.69 149 VAL A O 1
ATOM 1173 N N . PRO A 1 150 ? -16.938 -25.297 -19.609 1 95.38 150 PRO A N 1
ATOM 1174 C CA . PRO A 1 150 ? -16.016 -26.266 -19.016 1 95.38 150 PRO A CA 1
ATOM 1175 C C . PRO A 1 150 ? -14.789 -25.594 -18.375 1 95.38 150 PRO A C 1
ATOM 1177 O O . PRO A 1 150 ? -14.305 -24.578 -18.875 1 95.38 150 PRO A O 1
ATOM 1180 N N . LEU A 1 151 ? -14.25 -26.203 -17.281 1 96.69 151 LEU A N 1
ATOM 1181 C CA . LEU A 1 151 ? -12.984 -25.781 -16.688 1 96.69 151 LEU A CA 1
ATOM 1182 C C . LEU A 1 151 ? -11.812 -26.141 -17.594 1 96.69 151 LEU A C 1
ATOM 1184 O O . LEU A 1 151 ? -11.789 -27.219 -18.188 1 96.69 151 LEU A O 1
ATOM 1188 N N . PRO A 1 152 ? -10.914 -25.234 -17.766 1 96.75 152 PRO A N 1
ATOM 1189 C CA . PRO A 1 152 ? -9.695 -25.609 -18.484 1 96.75 152 PRO A CA 1
ATOM 1190 C C . PRO A 1 152 ? -8.781 -26.5 -17.672 1 96.75 152 PRO A C 1
ATOM 1192 O O . PRO A 1 152 ? -7.941 -26.016 -16.906 1 96.75 152 PRO A O 1
ATOM 1195 N N . LEU A 1 153 ? -8.852 -27.766 -17.844 1 95.88 153 LEU A N 1
ATOM 1196 C CA . LEU A 1 153 ? -8.086 -28.734 -17.062 1 95.88 153 LEU A CA 1
ATOM 1197 C C . LEU A 1 153 ? -7.02 -29.406 -17.922 1 95.88 153 LEU A C 1
ATOM 1199 O O . LEU A 1 153 ? -7.102 -29.375 -19.156 1 95.88 153 LEU A O 1
ATOM 1203 N N . VAL A 1 154 ? -6.012 -29.875 -17.234 1 95.06 154 VAL A N 1
ATOM 1204 C CA . VAL A 1 154 ? -4.945 -30.609 -17.906 1 95.06 154 VAL A CA 1
ATOM 1205 C C . VAL A 1 154 ? -5.312 -32.094 -17.984 1 95.06 154 VAL A C 1
ATOM 1207 O O . VAL A 1 154 ? -4.996 -32.875 -17.078 1 95.06 154 VAL A O 1
ATOM 1210 N N . GLU A 1 155 ? -5.812 -32.531 -19.016 1 87 155 GLU A N 1
ATOM 1211 C CA . GLU A 1 155 ? -6.438 -33.812 -19.172 1 87 155 GLU A CA 1
ATOM 1212 C C . GLU A 1 155 ? -5.41 -34.938 -19.047 1 87 155 GLU A C 1
ATOM 1214 O O . GLU A 1 155 ? -5.664 -35.969 -18.391 1 87 155 GLU A O 1
ATOM 1219 N N . PRO A 1 156 ? -4.219 -34.781 -19.609 1 80.56 156 PRO A N 1
ATOM 1220 C CA . PRO A 1 156 ? -3.275 -35.875 -19.594 1 80.56 156 PRO A CA 1
ATOM 1221 C C . PRO A 1 156 ? -2.795 -36.219 -18.172 1 80.56 156 PRO A C 1
ATOM 1223 O O . PRO A 1 156 ? -2.295 -37.312 -17.938 1 80.56 156 PRO A O 1
ATOM 1226 N N . TRP A 1 157 ? -2.707 -35.344 -17.266 1 79.19 157 TRP A N 1
ATOM 1227 C CA . TRP A 1 157 ? -2.193 -35.5 -15.914 1 79.19 157 TRP A CA 1
ATOM 1228 C C . TRP A 1 157 ? -3.016 -36.531 -15.148 1 79.19 157 TRP A C 1
ATOM 1230 O O . TRP A 1 157 ? -2.484 -37.25 -14.297 1 79.19 157 TRP A O 1
ATOM 1240 N N . GLY A 1 158 ? -4.016 -37 -15.57 1 68.06 158 GLY A N 1
ATOM 1241 C CA . GLY A 1 158 ? -4.855 -38.062 -15.031 1 68.06 158 GLY A CA 1
ATOM 1242 C C . GLY A 1 158 ? -4.863 -38.094 -13.516 1 68.06 158 GLY A C 1
ATOM 1243 O O . GLY A 1 158 ? -4.535 -37.094 -12.859 1 68.06 158 GLY A O 1
ATOM 1244 N N . THR A 1 159 ? -5.418 -39.062 -12.828 1 67.62 159 THR A N 1
ATOM 1245 C CA . THR A 1 159 ? -5.578 -39.219 -11.383 1 67.62 159 THR A CA 1
ATOM 1246 C C . THR A 1 159 ? -4.668 -40.344 -10.867 1 67.62 159 THR A C 1
ATOM 1248 O O . THR A 1 159 ? -4.789 -40.75 -9.711 1 67.62 159 THR A O 1
ATOM 1251 N N . ASP A 1 160 ? -3.729 -40.625 -11.742 1 70 160 ASP A N 1
ATOM 1252 C CA . ASP A 1 160 ? -2.871 -41.75 -11.352 1 70 160 ASP A CA 1
ATOM 1253 C C . ASP A 1 160 ? -1.943 -41.344 -10.203 1 70 160 ASP A C 1
ATOM 1255 O O . ASP A 1 160 ? -1.423 -40.219 -10.18 1 70 160 ASP A O 1
ATOM 1259 N N . ALA A 1 161 ? -1.816 -42.219 -9.266 1 71.06 161 ALA A N 1
ATOM 1260 C CA . ALA A 1 161 ? -1.034 -42.031 -8.047 1 71.06 161 ALA A CA 1
ATOM 1261 C C . ALA A 1 161 ? 0.455 -41.906 -8.359 1 71.06 161 ALA A C 1
ATOM 1263 O O . ALA A 1 161 ? 1.24 -41.438 -7.531 1 71.06 161 ALA A O 1
ATOM 1264 N N . ASP A 1 162 ? 0.822 -42.156 -9.547 1 79.62 162 ASP A N 1
ATOM 1265 C CA . ASP A 1 162 ? 2.252 -42.219 -9.836 1 79.62 162 ASP A CA 1
ATOM 1266 C C . ASP A 1 162 ? 2.781 -40.844 -10.242 1 79.62 162 ASP A C 1
ATOM 1268 O O . ASP A 1 162 ? 3.99 -40.656 -10.398 1 79.62 162 ASP A O 1
ATOM 1272 N N . TRP A 1 163 ? 1.923 -39.906 -10.367 1 87 163 TRP A N 1
ATOM 1273 C CA . TRP A 1 163 ? 2.375 -38.562 -10.75 1 87 163 TRP A CA 1
ATOM 1274 C C . TRP A 1 163 ? 2.857 -37.781 -9.539 1 87 163 TRP A C 1
ATOM 1276 O O . TRP A 1 163 ? 2.26 -37.875 -8.461 1 87 163 TRP A O 1
ATOM 1286 N N . VAL A 1 164 ? 4.035 -37.219 -9.688 1 88.12 164 VAL A N 1
ATOM 1287 C CA . VAL A 1 164 ? 4.492 -36.188 -8.75 1 88.12 164 VAL A CA 1
ATOM 1288 C C . VAL A 1 164 ? 4.547 -34.844 -9.438 1 88.12 164 VAL A C 1
ATOM 1290 O O . VAL A 1 164 ? 4.918 -34.75 -10.609 1 88.12 164 VAL A O 1
ATOM 1293 N N . CYS A 1 165 ? 4.086 -33.812 -8.727 1 91.81 165 CYS A N 1
ATOM 1294 C CA . CYS A 1 165 ? 3.98 -32.5 -9.383 1 91.81 165 CYS A CA 1
ATOM 1295 C C . CYS A 1 165 ? 4.637 -31.422 -8.555 1 91.81 165 CYS A C 1
ATOM 1297 O O . CYS A 1 165 ? 4.43 -31.344 -7.34 1 91.81 165 CYS A O 1
ATOM 1299 N N . ILE A 1 166 ? 5.48 -30.641 -9.156 1 92.62 166 ILE A N 1
ATOM 1300 C CA . ILE A 1 166 ? 5.988 -29.406 -8.562 1 92.62 166 ILE A CA 1
ATOM 1301 C C . ILE A 1 166 ? 5.121 -28.219 -9 1 92.62 166 ILE A C 1
ATOM 1303 O O . ILE A 1 166 ? 4.945 -27.984 -10.203 1 92.62 166 ILE A O 1
ATOM 1307 N N . ASP A 1 167 ? 4.566 -27.578 -8.055 1 95.94 167 ASP A N 1
ATOM 1308 C CA . ASP A 1 167 ? 3.691 -26.438 -8.328 1 95.94 167 ASP A CA 1
ATOM 1309 C C . ASP A 1 167 ? 4.316 -25.125 -7.828 1 95.94 167 ASP A C 1
ATOM 1311 O O . ASP A 1 167 ? 4.93 -25.094 -6.762 1 95.94 167 ASP A O 1
ATOM 1315 N N . THR A 1 168 ? 4.199 -24.062 -8.594 1 97.19 168 THR A N 1
ATOM 1316 C CA . THR A 1 168 ? 4.602 -22.734 -8.156 1 97.19 168 THR A CA 1
ATOM 1317 C C . THR A 1 168 ? 3.771 -21.656 -8.852 1 97.19 168 THR A C 1
ATOM 1319 O O . THR A 1 168 ? 3.061 -21.953 -9.82 1 97.19 168 THR A O 1
ATOM 1322 N N . PHE A 1 169 ? 3.75 -20.5 -8.266 1 98.12 169 PHE A N 1
ATOM 1323 C CA . PHE A 1 169 ? 3.115 -19.344 -8.891 1 98.12 169 PHE A CA 1
ATOM 1324 C C . PHE A 1 169 ? 3.916 -18.078 -8.633 1 98.12 169 PHE A C 1
ATOM 1326 O O . PHE A 1 169 ? 4.754 -18.031 -7.727 1 98.12 169 PHE A O 1
ATOM 1333 N N . ARG A 1 170 ? 3.664 -17.125 -9.469 1 97.88 170 ARG A N 1
ATOM 1334 C CA . ARG A 1 170 ? 4.297 -15.812 -9.305 1 97.88 170 ARG A CA 1
ATOM 1335 C C . ARG A 1 170 ? 3.533 -14.734 -10.07 1 97.88 170 ARG A C 1
ATOM 1337 O O . ARG A 1 170 ? 3.064 -14.977 -11.188 1 97.88 170 ARG A O 1
ATOM 1344 N N . ASP A 1 171 ? 3.342 -13.617 -9.453 1 97.62 171 ASP A N 1
ATOM 1345 C CA . ASP A 1 171 ? 2.857 -12.453 -10.188 1 97.62 171 ASP A CA 1
ATOM 1346 C C . ASP A 1 171 ? 3.969 -11.844 -11.039 1 97.62 171 ASP A C 1
ATOM 1348 O O . ASP A 1 171 ? 5.031 -11.484 -10.523 1 97.62 171 ASP A O 1
ATOM 1352 N N . LEU A 1 172 ? 3.725 -11.703 -12.312 1 97.62 172 LEU A N 1
ATOM 1353 C CA . LEU A 1 172 ? 4.746 -11.266 -13.258 1 97.62 172 LEU A CA 1
ATOM 1354 C C . LEU A 1 172 ? 4.43 -9.867 -13.781 1 97.62 172 LEU A C 1
ATOM 1356 O O . LEU A 1 172 ? 3.268 -9.539 -14.016 1 97.62 172 LEU A O 1
ATOM 1360 N N . PRO A 1 173 ? 5.449 -9.039 -14.023 1 95.81 173 PRO A N 1
ATOM 1361 C CA . PRO A 1 173 ? 5.285 -7.645 -14.453 1 95.81 173 PRO A CA 1
ATOM 1362 C C . PRO A 1 173 ? 5.164 -7.508 -15.969 1 95.81 173 PRO A C 1
ATOM 1364 O O . PRO A 1 173 ? 5.77 -6.613 -16.562 1 95.81 173 PRO A O 1
ATOM 1367 N N . TYR A 1 174 ? 4.477 -8.383 -16.625 1 95.25 174 TYR A N 1
ATOM 1368 C CA . TYR A 1 174 ? 4.133 -8.336 -18.047 1 95.25 174 TYR A CA 1
ATOM 1369 C C . TYR A 1 174 ? 2.871 -9.148 -18.328 1 95.25 174 TYR A C 1
ATOM 1371 O O . TYR A 1 174 ? 2.377 -9.859 -17.453 1 95.25 174 TYR A O 1
ATOM 1379 N N . ASP A 1 175 ? 2.34 -9.055 -19.516 1 95.62 175 ASP A N 1
ATOM 1380 C CA . ASP A 1 175 ? 1.009 -9.547 -19.859 1 95.62 175 ASP A CA 1
ATOM 1381 C C . ASP A 1 175 ? 1.01 -11.062 -20.031 1 95.62 175 ASP A C 1
ATOM 1383 O O . ASP A 1 175 ? 2.049 -11.664 -20.312 1 95.62 175 ASP A O 1
ATOM 1387 N N . ALA A 1 176 ? -0.207 -11.633 -19.891 1 96.81 176 ALA A N 1
ATOM 1388 C CA . ALA A 1 176 ? -0.425 -13.07 -20.062 1 96.81 176 ALA A CA 1
ATOM 1389 C C . ALA A 1 176 ? 0.032 -13.523 -21.438 1 96.81 176 ALA A C 1
ATOM 1391 O O . ALA A 1 176 ? 0.65 -14.586 -21.578 1 96.81 176 ALA A O 1
ATOM 1392 N N . LEU A 1 177 ? -0.246 -12.734 -22.438 1 95 177 LEU A N 1
ATOM 1393 C CA . LEU A 1 177 ? 0.125 -13.109 -23.797 1 95 177 LEU A CA 1
ATOM 1394 C C . LEU A 1 177 ? 1.642 -13.141 -23.969 1 95 177 LEU A C 1
ATOM 1396 O O . LEU A 1 177 ? 2.178 -14.016 -24.656 1 95 177 LEU A O 1
ATOM 1400 N N . THR A 1 178 ? 2.314 -12.141 -23.312 1 95.56 178 THR A N 1
ATOM 1401 C CA . THR A 1 178 ? 3.773 -12.125 -23.344 1 95.56 178 THR A CA 1
ATOM 1402 C C . THR A 1 178 ? 4.344 -13.383 -22.703 1 95.56 178 THR A C 1
ATOM 1404 O O . THR A 1 178 ? 5.293 -13.977 -23.219 1 95.56 178 THR A O 1
ATOM 1407 N N . LEU A 1 179 ? 3.777 -13.805 -21.625 1 97.56 179 LEU A N 1
ATOM 1408 C CA . LEU A 1 179 ? 4.199 -15.031 -20.969 1 97.56 179 LEU A CA 1
ATOM 1409 C C . LEU A 1 179 ? 3.99 -16.234 -21.859 1 97.56 179 LEU A C 1
ATOM 1411 O O . LEU A 1 179 ? 4.891 -17.062 -22.016 1 97.56 179 LEU A O 1
ATOM 1415 N N . LEU A 1 180 ? 2.828 -16.375 -22.453 1 97.12 180 LEU A N 1
ATOM 1416 C CA . LEU A 1 180 ? 2.5 -17.5 -23.312 1 97.12 180 LEU A CA 1
ATOM 1417 C C . LEU A 1 180 ? 3.443 -17.578 -24.5 1 97.12 180 LEU A C 1
ATOM 1419 O O . LEU A 1 180 ? 3.908 -18.656 -24.875 1 97.12 180 LEU A O 1
ATOM 1423 N N . GLU A 1 181 ? 3.701 -16.406 -25.062 1 95 181 GLU A N 1
ATOM 1424 C CA . GLU A 1 181 ? 4.645 -16.359 -26.172 1 95 181 GLU A CA 1
ATOM 1425 C C . GLU A 1 181 ? 6 -16.938 -25.781 1 95 181 GLU A C 1
ATOM 1427 O O . GLU A 1 181 ? 6.59 -17.734 -26.516 1 95 181 GLU A O 1
ATOM 1432 N N . ASN A 1 182 ? 6.414 -16.5 -24.656 1 95.69 182 ASN A N 1
ATOM 1433 C CA . ASN A 1 182 ? 7.715 -16.922 -24.156 1 95.69 182 ASN A CA 1
ATOM 1434 C C . ASN A 1 182 ? 7.762 -18.438 -23.906 1 95.69 182 ASN A C 1
ATOM 1436 O O . ASN A 1 182 ? 8.703 -19.094 -24.328 1 95.69 182 ASN A O 1
ATOM 1440 N N . VAL A 1 183 ? 6.754 -19 -23.281 1 96.25 183 VAL A N 1
ATOM 1441 C CA . VAL A 1 183 ? 6.777 -20.406 -22.875 1 96.25 183 VAL A CA 1
ATOM 1442 C C . VAL A 1 183 ? 6.512 -21.297 -24.078 1 96.25 183 VAL A C 1
ATOM 1444 O O . VAL A 1 183 ? 7.004 -22.422 -24.156 1 96.25 183 VAL A O 1
ATOM 1447 N N . LEU A 1 184 ? 5.809 -20.828 -25.016 1 95.62 184 LEU A N 1
ATOM 1448 C CA . LEU A 1 184 ? 5.52 -21.594 -26.219 1 95.62 184 LEU A CA 1
ATOM 1449 C C . LEU A 1 184 ? 6.754 -21.703 -27.109 1 95.62 184 LEU A C 1
ATOM 1451 O O . LEU A 1 184 ? 6.816 -22.547 -28 1 95.62 184 LEU A O 1
ATOM 1455 N N . ASP A 1 185 ? 7.727 -20.828 -26.906 1 92 185 ASP A N 1
ATOM 1456 C CA . ASP A 1 185 ? 8.945 -20.797 -27.719 1 92 185 ASP A CA 1
ATOM 1457 C C . ASP A 1 185 ? 10.055 -21.609 -27.062 1 92 185 ASP A C 1
ATOM 1459 O O . ASP A 1 185 ? 10.805 -21.094 -26.234 1 92 185 ASP A O 1
ATOM 1463 N N . PRO A 1 186 ? 10.266 -22.781 -27.5 1 87.62 186 PRO A N 1
ATOM 1464 C CA . PRO A 1 186 ? 11.312 -23.578 -26.859 1 87.62 186 PRO A CA 1
ATOM 1465 C C . PRO A 1 186 ? 12.719 -23.156 -27.281 1 87.62 186 PRO A C 1
ATOM 1467 O O . PRO A 1 186 ? 13.703 -23.547 -26.641 1 87.62 186 PRO A O 1
ATOM 1470 N N . SER A 1 187 ? 12.852 -22.359 -28.266 1 87.88 187 SER A N 1
ATOM 1471 C CA . SER A 1 187 ? 14.156 -22.062 -28.844 1 87.88 187 SER A CA 1
ATOM 1472 C C . SER A 1 187 ? 14.961 -21.141 -27.938 1 87.88 187 SER A C 1
ATOM 1474 O O . SER A 1 187 ? 16.188 -21.016 -28.094 1 87.88 187 SER A O 1
ATOM 1476 N N . HIS A 1 188 ? 14.32 -20.469 -26.984 1 90.31 188 HIS A N 1
ATOM 1477 C CA . HIS A 1 188 ? 15.07 -19.516 -26.172 1 90.31 188 HIS A CA 1
ATOM 1478 C C . HIS A 1 188 ? 15.773 -20.219 -25.016 1 90.31 188 HIS A C 1
ATOM 1480 O O . HIS A 1 188 ? 16.688 -19.656 -24.406 1 90.31 188 HIS A O 1
ATOM 1486 N N . LEU A 1 189 ? 15.453 -21.391 -24.672 1 87.38 189 LEU A N 1
ATOM 1487 C CA . LEU A 1 189 ? 15.859 -22.094 -23.469 1 87.38 189 LEU A CA 1
ATOM 1488 C C . LEU A 1 189 ? 17.375 -22.25 -23.406 1 87.38 189 LEU A C 1
ATOM 1490 O O . LEU A 1 189 ? 17.984 -21.969 -22.391 1 87.38 189 LEU A O 1
ATOM 1494 N N . PRO A 1 190 ? 17.969 -22.641 -24.531 1 85.56 190 PRO A N 1
ATOM 1495 C CA . PRO A 1 190 ? 19.406 -22.875 -24.469 1 85.56 190 PRO A CA 1
ATOM 1496 C C . PRO A 1 190 ? 20.188 -21.594 -24.156 1 85.56 190 PRO A C 1
ATOM 1498 O O . PRO A 1 190 ? 21.297 -21.656 -23.594 1 85.56 190 PRO A O 1
ATOM 1501 N N . PHE A 1 191 ? 19.594 -20.516 -24.453 1 85.62 191 PHE A N 1
ATOM 1502 C CA . PHE A 1 191 ? 20.344 -19.266 -24.312 1 85.62 191 PHE A CA 1
ATOM 1503 C C . PHE A 1 191 ? 19.922 -18.531 -23.047 1 85.62 191 PHE A C 1
ATOM 1505 O O . PHE A 1 191 ? 20.75 -18.266 -22.172 1 85.62 191 PHE A O 1
ATOM 1512 N N . THR A 1 192 ? 18.656 -18.219 -22.859 1 86.62 192 THR A N 1
ATOM 1513 C CA . THR A 1 192 ? 18.156 -17.438 -21.719 1 86.62 192 THR A CA 1
ATOM 1514 C C . THR A 1 192 ? 18.438 -18.156 -20.406 1 86.62 192 THR A C 1
ATOM 1516 O O . THR A 1 192 ? 18.703 -17.516 -19.391 1 86.62 192 THR A O 1
ATOM 1519 N N . HIS A 1 193 ? 18.422 -19.469 -20.484 1 87.88 193 HIS A N 1
ATOM 1520 C CA . HIS A 1 193 ? 18.531 -20.234 -19.25 1 87.88 193 HIS A CA 1
ATOM 1521 C C . HIS A 1 193 ? 19.828 -21.047 -19.219 1 87.88 193 HIS A C 1
ATOM 1523 O O . HIS A 1 193 ? 19.891 -22.109 -18.594 1 87.88 193 HIS A O 1
ATOM 1529 N N . HIS A 1 194 ? 20.781 -20.547 -19.969 1 86.81 194 HIS A N 1
ATOM 1530 C CA . HIS A 1 194 ? 22.094 -21.172 -19.891 1 86.81 194 HIS A CA 1
ATOM 1531 C C . HIS A 1 194 ? 22.641 -21.141 -18.469 1 86.81 194 HIS A C 1
ATOM 1533 O O . HIS A 1 194 ? 22.656 -20.078 -17.828 1 86.81 194 HIS A O 1
ATOM 1539 N N . GLY A 1 195 ? 23 -22.328 -17.984 1 78.75 195 GLY A N 1
ATOM 1540 C CA . GLY A 1 195 ? 23.531 -22.438 -16.641 1 78.75 195 GLY A CA 1
ATOM 1541 C C . GLY A 1 195 ? 22.484 -22.781 -15.602 1 78.75 195 GLY A C 1
ATOM 1542 O O . GLY A 1 195 ? 22.812 -23.078 -14.453 1 78.75 195 GLY A O 1
ATOM 1543 N N . SER A 1 196 ? 21.266 -22.719 -16.031 1 85.31 196 SER A N 1
ATOM 1544 C CA . SER A 1 196 ? 20.188 -23.141 -15.148 1 85.31 196 SER A CA 1
ATOM 1545 C C . SER A 1 196 ? 19.453 -24.359 -15.695 1 85.31 196 SER A C 1
ATOM 1547 O O . SER A 1 196 ? 19.891 -25.484 -15.508 1 85.31 196 SER A O 1
ATOM 1549 N N . VAL A 1 197 ? 18.531 -24.125 -16.625 1 79.12 197 VAL A N 1
ATOM 1550 C CA . VAL A 1 197 ? 17.797 -25.281 -17.141 1 79.12 197 VAL A CA 1
ATOM 1551 C C . VAL A 1 197 ? 18.172 -25.531 -18.594 1 79.12 197 VAL A C 1
ATOM 1553 O O . VAL A 1 197 ? 17.688 -26.484 -19.219 1 79.12 197 VAL A O 1
ATOM 1556 N N . GLY A 1 198 ? 19.031 -24.656 -19.062 1 81.88 198 GLY A N 1
ATOM 1557 C CA . GLY A 1 198 ? 19.453 -24.797 -20.453 1 81.88 198 GLY A CA 1
ATOM 1558 C C . GLY A 1 198 ? 20.953 -24.812 -20.609 1 81.88 198 GLY A C 1
ATOM 1559 O O . GLY A 1 198 ? 21.688 -24.531 -19.672 1 81.88 198 GLY A O 1
ATOM 1560 N N . ASN A 1 199 ? 21.266 -25.203 -21.844 1 85.94 199 ASN A N 1
ATOM 1561 C CA . ASN A 1 199 ? 22.656 -25.234 -22.281 1 85.94 199 ASN A CA 1
ATOM 1562 C C . ASN A 1 199 ? 22.797 -24.797 -23.734 1 85.94 199 ASN A C 1
ATOM 1564 O O . ASN A 1 199 ? 22.156 -25.359 -24.625 1 85.94 199 ASN A O 1
ATOM 1568 N N . ARG A 1 200 ? 23.656 -23.844 -24.016 1 87.44 200 ARG A N 1
ATOM 1569 C CA . ARG A 1 200 ? 23.844 -23.266 -25.344 1 87.44 200 ARG A CA 1
ATOM 1570 C C . ARG A 1 200 ? 24.219 -24.344 -26.359 1 87.44 200 ARG A C 1
ATOM 1572 O O . ARG A 1 200 ? 23.875 -24.219 -27.547 1 87.44 200 ARG A O 1
ATOM 1579 N N . ALA A 1 201 ? 24.828 -25.297 -25.891 1 83.12 201 ALA A N 1
ATOM 1580 C CA . ALA A 1 201 ? 25.297 -26.375 -26.766 1 83.12 201 ALA A CA 1
ATOM 1581 C C . ALA A 1 201 ? 24.109 -27.141 -27.359 1 83.12 201 ALA A C 1
ATOM 1583 O O . ALA A 1 201 ? 24.25 -27.828 -28.375 1 83.12 201 ALA A O 1
ATOM 1584 N N . ASN A 1 202 ? 22.984 -27.047 -26.781 1 83.5 202 ASN A N 1
ATOM 1585 C CA . ASN A 1 202 ? 21.812 -27.812 -27.203 1 83.5 202 ASN A CA 1
ATOM 1586 C C . ASN A 1 202 ? 21.016 -27.047 -28.266 1 83.5 202 ASN A C 1
ATOM 1588 O O . ASN A 1 202 ? 20.031 -27.562 -28.781 1 83.5 202 ASN A O 1
ATOM 1592 N N . ALA A 1 203 ? 21.5 -25.859 -28.578 1 85.06 203 ALA A N 1
ATOM 1593 C CA . ALA A 1 203 ? 20.781 -25.078 -29.578 1 85.06 203 ALA A CA 1
ATOM 1594 C C . ALA A 1 203 ? 20.891 -25.703 -30.953 1 85.06 203 ALA A C 1
ATOM 1596 O O . ALA A 1 203 ? 21.938 -26.266 -31.312 1 85.06 203 ALA A O 1
ATOM 1597 N N . GLY A 1 204 ? 19.844 -25.75 -31.734 1 80.94 204 GLY A N 1
ATOM 1598 C CA . GLY A 1 204 ? 19.859 -26.328 -33.062 1 80.94 204 GLY A CA 1
ATOM 1599 C C . GLY A 1 204 ? 18.688 -25.859 -33.906 1 80.94 204 GLY A C 1
ATOM 1600 O O . GLY A 1 204 ? 17.812 -25.125 -33.438 1 80.94 204 GLY A O 1
ATOM 1601 N N . PRO A 1 205 ? 18.766 -26.391 -35.188 1 81.5 205 PRO A N 1
ATOM 1602 C CA . PRO A 1 205 ? 17.656 -26.047 -36.094 1 81.5 205 PRO A CA 1
ATOM 1603 C C . PRO A 1 205 ? 16.359 -26.781 -35.719 1 81.5 205 PRO A C 1
ATOM 1605 O O . PRO A 1 205 ? 16.391 -27.938 -35.281 1 81.5 205 PRO A O 1
ATOM 1608 N N . MET A 1 206 ? 15.289 -26.078 -35.312 1 84.56 206 MET A N 1
ATOM 1609 C CA . MET A 1 206 ? 13.969 -26.625 -35 1 84.56 206 MET A CA 1
ATOM 1610 C C . MET A 1 206 ? 13.117 -26.719 -36.281 1 84.56 206 MET A C 1
ATOM 1612 O O . MET A 1 206 ? 11.992 -26.219 -36.312 1 84.56 206 MET A O 1
ATOM 1616 N N . THR A 1 207 ? 13.57 -27.578 -37.188 1 83.62 207 THR A N 1
ATOM 1617 C CA . THR A 1 207 ? 13 -27.562 -38.531 1 83.62 207 THR A CA 1
ATOM 1618 C C . THR A 1 207 ? 11.711 -28.391 -38.594 1 83.62 207 THR A C 1
ATOM 1620 O O . THR A 1 207 ? 10.914 -28.234 -39.5 1 83.62 207 THR A O 1
ATOM 1623 N N . ASP A 1 208 ? 11.461 -29.141 -37.625 1 87.12 208 ASP A N 1
ATOM 1624 C CA . ASP A 1 208 ? 10.352 -30.094 -37.75 1 87.12 208 ASP A CA 1
ATOM 1625 C C . ASP A 1 208 ? 9.203 -29.719 -36.812 1 87.12 208 ASP A C 1
ATOM 1627 O O . ASP A 1 208 ? 8.305 -30.516 -36.562 1 87.12 208 ASP A O 1
ATOM 1631 N N . LEU A 1 209 ? 9.219 -28.547 -36.281 1 91.06 209 LEU A N 1
ATOM 1632 C CA . LEU A 1 209 ? 8.086 -28.078 -35.5 1 91.06 209 LEU A CA 1
ATOM 1633 C C . LEU A 1 209 ? 6.855 -27.875 -36.375 1 91.06 209 LEU A C 1
ATOM 1635 O O . LEU A 1 209 ? 6.926 -27.203 -37.406 1 91.06 209 LEU A O 1
ATOM 1639 N N . LYS A 1 210 ? 5.723 -28.469 -35.938 1 92.88 210 LYS A N 1
ATOM 1640 C CA . LYS A 1 210 ? 4.527 -28.406 -36.781 1 92.88 210 LYS A CA 1
ATOM 1641 C C . LYS A 1 210 ? 3.279 -28.141 -35.938 1 92.88 210 LYS A C 1
ATOM 1643 O O . LYS A 1 210 ? 3.172 -28.625 -34.812 1 92.88 210 LYS A O 1
ATOM 1648 N N . ILE A 1 211 ? 2.365 -27.453 -36.531 1 95 211 ILE A N 1
ATOM 1649 C CA . ILE A 1 211 ? 1.022 -27.297 -35.969 1 95 211 ILE A CA 1
ATOM 1650 C C . ILE A 1 211 ? 0.117 -28.406 -36.5 1 95 211 ILE A C 1
ATOM 1652 O O . ILE A 1 211 ? 0.044 -28.625 -37.719 1 95 211 ILE A O 1
ATOM 1656 N N . VAL A 1 212 ? -0.527 -29.047 -35.656 1 95.38 212 VAL A N 1
ATOM 1657 C CA . VAL A 1 212 ? -1.372 -30.172 -36.031 1 95.38 212 VAL A CA 1
ATOM 1658 C C . VAL A 1 212 ? -2.812 -29.703 -36.219 1 95.38 212 VAL A C 1
ATOM 1660 O O . VAL A 1 212 ? -3.508 -30.156 -37.125 1 95.38 212 VAL A O 1
ATOM 1663 N N . GLU A 1 213 ? -3.256 -28.906 -35.375 1 95.81 213 GLU A N 1
ATOM 1664 C CA . GLU A 1 213 ? -4.605 -28.359 -35.406 1 95.81 213 GLU A CA 1
ATOM 1665 C C . GLU A 1 213 ? -4.652 -26.969 -34.781 1 95.81 213 GLU A C 1
ATOM 1667 O O . GLU A 1 213 ? -3.846 -26.656 -33.875 1 95.81 213 GLU A O 1
ATOM 1672 N N . SER A 1 214 ? -5.516 -26.125 -35.281 1 95.31 214 SER A N 1
ATOM 1673 C CA . SER A 1 214 ? -5.711 -24.781 -34.75 1 95.31 214 SER A CA 1
ATOM 1674 C C . SER A 1 214 ? -7.145 -24.297 -34.969 1 95.31 214 SER A C 1
ATOM 1676 O O . SER A 1 214 ? -7.727 -24.531 -36.031 1 95.31 214 SER A O 1
ATOM 1678 N N . ASP A 1 215 ? -7.746 -23.797 -33.969 1 94.88 215 ASP A N 1
ATOM 1679 C CA . ASP A 1 215 ? -9.078 -23.203 -34.062 1 94.88 215 ASP A CA 1
ATOM 1680 C C . ASP A 1 215 ? -9.281 -22.141 -32.969 1 94.88 215 ASP A C 1
ATOM 1682 O O . ASP A 1 215 ? -8.32 -21.625 -32.406 1 94.88 215 ASP A O 1
ATOM 1686 N N . ARG A 1 216 ? -10.492 -21.766 -32.719 1 95.31 216 ARG A N 1
ATOM 1687 C CA . ARG A 1 216 ? -10.836 -20.703 -31.781 1 95.31 216 ARG A CA 1
ATOM 1688 C C . ARG A 1 216 ? -10.484 -21.094 -30.344 1 95.31 216 ARG A C 1
ATOM 1690 O O . ARG A 1 216 ? -10.203 -20.234 -29.5 1 95.31 216 ARG A O 1
ATOM 1697 N N . GLN A 1 217 ? -10.484 -22.344 -30.109 1 95.75 217 GLN A N 1
ATOM 1698 C CA . GLN A 1 217 ? -10.266 -22.844 -28.75 1 95.75 217 GLN A CA 1
ATOM 1699 C C . GLN A 1 217 ? -8.781 -23.078 -28.484 1 95.75 217 GLN A C 1
ATOM 1701 O O . GLN A 1 217 ? -8.398 -23.422 -27.375 1 95.75 217 GLN A O 1
ATOM 1706 N N . GLY A 1 218 ? -7.91 -22.953 -29.484 1 96.44 218 GLY A N 1
ATOM 1707 C CA . GLY A 1 218 ? -6.477 -23.109 -29.312 1 96.44 218 GLY A CA 1
ATOM 1708 C C . GLY A 1 218 ? -5.812 -23.875 -30.438 1 96.44 218 GLY A C 1
ATOM 1709 O O . GLY A 1 218 ? -6.254 -23.812 -31.578 1 96.44 218 GLY A O 1
ATOM 1710 N N . PHE A 1 219 ? -4.648 -24.406 -30.125 1 97.12 219 PHE A N 1
ATOM 1711 C CA . PHE A 1 219 ? -3.971 -25.188 -31.141 1 97.12 219 PHE A CA 1
ATOM 1712 C C . PHE A 1 219 ? -3.105 -26.281 -30.516 1 97.12 219 PHE A C 1
ATOM 1714 O O . PHE A 1 219 ? -2.863 -26.266 -29.312 1 97.12 219 PHE A O 1
ATOM 1721 N N . GLN A 1 220 ? -2.768 -27.219 -31.297 1 97.06 220 GLN A N 1
ATOM 1722 C CA . GLN A 1 220 ? -1.862 -28.297 -30.922 1 97.06 220 GLN A CA 1
ATOM 1723 C C . GLN A 1 220 ? -0.698 -28.406 -31.906 1 97.06 220 GLN A C 1
ATOM 1725 O O . GLN A 1 220 ? -0.864 -28.156 -33.094 1 97.06 220 GLN A O 1
ATOM 1730 N N . GLY A 1 221 ? 0.432 -28.656 -31.312 1 95.88 221 GLY A N 1
ATOM 1731 C CA . GLY A 1 221 ? 1.627 -28.828 -32.125 1 95.88 221 GLY A CA 1
ATOM 1732 C C . GLY A 1 221 ? 2.518 -29.969 -31.641 1 95.88 221 GLY A C 1
ATOM 1733 O O . GLY A 1 221 ? 2.281 -30.531 -30.578 1 95.88 221 GLY A O 1
ATOM 1734 N N . VAL A 1 222 ? 3.451 -30.297 -32.562 1 94.5 222 VAL A N 1
ATOM 1735 C CA . VAL A 1 222 ? 4.383 -31.375 -32.25 1 94.5 222 VAL A CA 1
ATOM 1736 C C . VAL A 1 222 ? 5.793 -31 -32.688 1 94.5 222 VAL A C 1
ATOM 1738 O O . VAL A 1 222 ? 5.969 -30.344 -33.719 1 94.5 222 VAL A O 1
ATOM 1741 N N . TRP A 1 223 ? 6.746 -31.312 -31.859 1 92.69 223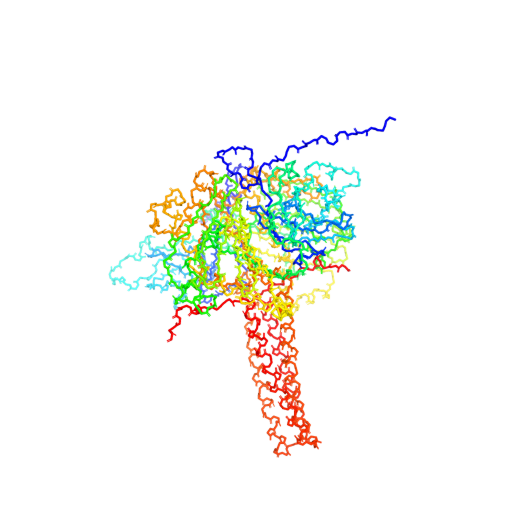 TRP A N 1
ATOM 1742 C CA . TRP A 1 223 ? 8.172 -31.25 -32.156 1 92.69 223 TRP A CA 1
ATOM 1743 C C . TRP A 1 223 ? 8.805 -32.625 -32.125 1 92.69 223 TRP A C 1
ATOM 1745 O O . TRP A 1 223 ? 9.281 -33.062 -31.062 1 92.69 223 TRP A O 1
ATOM 1755 N N . PRO A 1 224 ? 8.891 -33.219 -33.25 1 89.38 224 PRO A N 1
ATOM 1756 C CA . PRO A 1 224 ? 9.305 -34.625 -33.312 1 89.38 224 PRO A CA 1
ATOM 1757 C C . PRO A 1 224 ? 10.727 -34.844 -32.781 1 89.38 224 PRO A C 1
ATOM 1759 O O . PRO A 1 224 ? 10.969 -35.812 -32.031 1 89.38 224 PRO A O 1
ATOM 1762 N N . GLU A 1 225 ? 11.641 -34.062 -33.188 1 86.19 225 GLU A N 1
ATOM 1763 C CA . GLU A 1 225 ? 13.008 -34.219 -32.688 1 86.19 225 GLU A CA 1
ATOM 1764 C C . GLU A 1 225 ? 13.062 -34.062 -31.188 1 86.19 225 GLU A C 1
ATOM 1766 O O . GLU A 1 225 ? 13.758 -34.844 -30.516 1 86.19 225 GLU A O 1
ATOM 1771 N N . GLY A 1 226 ? 12.344 -33.031 -30.766 1 85.75 226 GLY A N 1
ATOM 1772 C CA . GLY A 1 226 ? 12.273 -32.812 -29.328 1 85.75 226 GLY A CA 1
ATOM 1773 C C . GLY A 1 226 ? 13.523 -32.156 -28.766 1 85.75 226 GLY A C 1
ATOM 1774 O O . GLY A 1 226 ? 14.422 -31.781 -29.516 1 85.75 226 GLY A O 1
ATOM 1775 N N . PRO A 1 227 ? 13.57 -31.969 -27.453 1 84.12 227 PRO A N 1
ATOM 1776 C CA . PRO A 1 227 ? 14.664 -31.234 -26.812 1 84.12 227 PRO A CA 1
ATOM 1777 C C . PRO A 1 227 ? 15.984 -32 -26.812 1 84.12 227 PRO A C 1
ATOM 1779 O O . PRO A 1 227 ? 15.992 -33.219 -27.031 1 84.12 227 PRO A O 1
ATOM 1782 N N . ARG A 1 228 ? 17.047 -31.281 -26.625 1 82.25 228 ARG A N 1
ATOM 1783 C CA . ARG A 1 228 ? 18.406 -31.797 -26.531 1 82.25 228 ARG A CA 1
ATOM 1784 C C . ARG A 1 228 ? 18.75 -32.625 -27.766 1 82.25 228 ARG A C 1
ATOM 1786 O O . ARG A 1 228 ? 19.25 -33.75 -27.641 1 82.25 228 ARG A O 1
ATOM 1793 N N . ARG A 1 229 ? 18.328 -32.125 -28.828 1 79.31 229 ARG A N 1
ATOM 1794 C CA . ARG A 1 229 ? 18.641 -32.719 -30.125 1 79.31 229 ARG A CA 1
ATOM 1795 C C . ARG A 1 229 ? 18.125 -34.156 -30.234 1 79.31 229 ARG A C 1
ATOM 1797 O O . ARG A 1 229 ? 18.859 -35.031 -30.656 1 79.31 229 ARG A O 1
ATOM 1804 N N . GLY A 1 230 ? 17.016 -34.344 -29.625 1 79.75 230 GLY A N 1
ATOM 1805 C CA . GLY A 1 230 ? 16.328 -35.625 -29.812 1 79.75 230 GLY A CA 1
ATOM 1806 C C . GLY A 1 230 ? 16.547 -36.594 -28.656 1 79.75 230 GLY A C 1
ATOM 1807 O O . GLY A 1 230 ? 15.961 -37.688 -28.625 1 79.75 230 GLY A O 1
ATOM 1808 N N . LYS A 1 231 ? 17.297 -36.219 -27.734 1 80.38 231 LYS A N 1
ATOM 1809 C CA . LYS A 1 231 ? 17.688 -37.156 -26.672 1 80.38 231 LYS A CA 1
ATOM 1810 C C . LYS A 1 231 ? 16.5 -37.438 -25.734 1 80.38 231 LYS A C 1
ATOM 1812 O O . LYS A 1 231 ? 16.484 -38.438 -25.047 1 80.38 231 LYS A O 1
ATOM 1817 N N . LEU A 1 232 ? 15.547 -36.562 -25.766 1 82.62 232 LEU A N 1
ATOM 1818 C CA . LEU A 1 232 ? 14.477 -36.719 -24.797 1 82.62 232 LEU A CA 1
ATOM 1819 C C . LEU A 1 232 ? 13.172 -37.125 -25.469 1 82.62 232 LEU A C 1
AT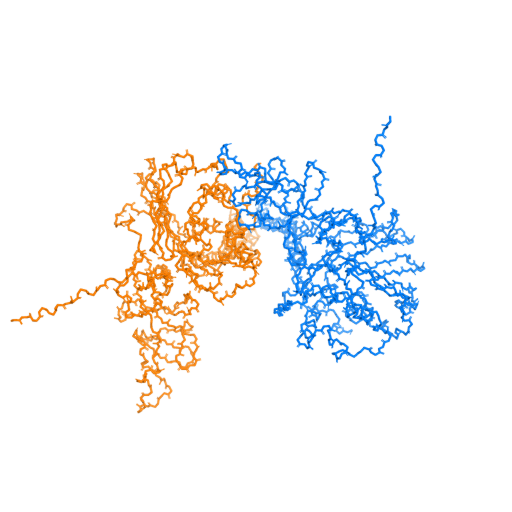OM 1821 O O . LEU A 1 232 ? 12.141 -37.25 -24.797 1 82.62 232 LEU A O 1
ATOM 1825 N N . GLY A 1 233 ? 13.188 -37.344 -26.703 1 84.38 233 GLY A N 1
ATOM 1826 C CA . GLY A 1 233 ? 11.992 -37.812 -27.406 1 84.38 233 GLY A CA 1
ATOM 1827 C C . GLY A 1 233 ? 11.125 -36.656 -27.906 1 84.38 233 GLY A C 1
ATOM 1828 O O . GLY A 1 233 ? 11.477 -35.5 -27.75 1 84.38 233 GLY A O 1
ATOM 1829 N N . THR A 1 234 ? 9.977 -37.125 -28.406 1 89.38 234 THR A N 1
ATOM 1830 C CA . THR A 1 234 ? 9.062 -36.156 -29.047 1 89.38 234 THR A CA 1
ATOM 1831 C C . THR A 1 234 ? 8.312 -35.344 -28 1 89.38 234 THR A C 1
ATOM 1833 O O . THR A 1 234 ? 7.883 -35.875 -26.969 1 89.38 234 THR A O 1
ATOM 1836 N N . GLN A 1 235 ? 8.164 -34.094 -28.312 1 92.88 235 GLN A N 1
ATOM 1837 C CA . GLN A 1 235 ? 7.414 -33.188 -27.438 1 92.88 235 GLN A CA 1
ATOM 1838 C C . GLN A 1 235 ? 6.125 -32.719 -28.109 1 92.88 235 GLN A C 1
ATOM 1840 O O . GLN A 1 235 ? 6.145 -32.281 -29.25 1 92.88 235 GLN A O 1
ATOM 1845 N N . SER A 1 236 ? 5.062 -32.906 -27.453 1 94.75 236 SER A N 1
ATOM 1846 C CA . SER A 1 236 ? 3.789 -32.344 -27.906 1 94.75 236 SER A CA 1
ATOM 1847 C C . SER A 1 236 ? 3.426 -31.094 -27.125 1 94.75 236 SER A C 1
ATOM 1849 O O . SER A 1 236 ? 3.748 -30.969 -25.953 1 94.75 236 SER A O 1
ATOM 1851 N N . THR A 1 237 ? 2.814 -30.141 -27.844 1 96.56 237 THR A N 1
ATOM 1852 C CA . THR A 1 237 ? 2.41 -28.875 -27.25 1 96.56 237 THR A CA 1
ATOM 1853 C C . THR A 1 237 ? 0.922 -28.609 -27.469 1 96.56 237 THR A C 1
ATOM 1855 O O . THR A 1 237 ? 0.403 -28.844 -28.562 1 96.56 237 THR A O 1
ATOM 1858 N N . THR A 1 238 ? 0.237 -28.25 -26.422 1 97.38 238 THR A N 1
ATOM 1859 C CA . THR A 1 238 ? -1.174 -27.891 -26.5 1 97.38 238 THR A CA 1
ATOM 1860 C C . THR A 1 238 ? -1.405 -26.5 -25.922 1 97.38 238 THR A C 1
ATOM 1862 O O . THR A 1 238 ? -0.892 -26.156 -24.859 1 97.38 238 THR A O 1
ATOM 1865 N N . PHE A 1 239 ? -2.07 -25.688 -26.656 1 97.75 239 PHE A N 1
ATOM 1866 C CA . PHE A 1 239 ? -2.559 -24.375 -26.203 1 97.75 239 PHE A CA 1
ATOM 1867 C C . PHE A 1 239 ? -4.082 -24.359 -26.172 1 97.75 239 PHE A C 1
ATOM 1869 O O . PHE A 1 239 ? -4.742 -24.594 -27.188 1 97.75 239 PHE A O 1
ATOM 1876 N N . ILE A 1 240 ? -4.598 -24.172 -24.969 1 97.12 240 ILE A N 1
ATOM 1877 C CA . ILE A 1 240 ? -6.027 -23.984 -24.766 1 97.12 240 ILE A CA 1
ATOM 1878 C C . ILE A 1 240 ? -6.32 -22.516 -24.5 1 97.12 240 ILE A C 1
ATOM 1880 O O . ILE A 1 240 ? -5.887 -21.953 -23.484 1 97.12 240 ILE A O 1
ATOM 1884 N N . ALA A 1 241 ? -7.027 -21.844 -25.406 1 96.19 241 ALA A N 1
ATOM 1885 C CA . ALA A 1 241 ? -7.312 -20.406 -25.297 1 96.19 241 ALA A CA 1
ATOM 1886 C C . ALA A 1 241 ? -8.133 -20.109 -24.062 1 96.19 241 ALA A C 1
ATOM 1888 O O . ALA A 1 241 ? -9.016 -20.891 -23.672 1 96.19 241 ALA A O 1
ATOM 1889 N N . PRO A 1 242 ? -7.969 -19.062 -23.328 1 96.44 242 PRO A N 1
ATOM 1890 C CA . PRO A 1 242 ? -6.969 -18.078 -23.734 1 96.44 242 PRO A CA 1
ATOM 1891 C C . PRO A 1 242 ? -5.688 -18.156 -22.906 1 96.44 242 PRO A C 1
ATOM 1893 O O . PRO A 1 242 ? -4.727 -17.438 -23.188 1 96.44 242 PRO A O 1
ATOM 1896 N N . SER A 1 243 ? -5.559 -19.047 -21.906 1 96.44 243 SER A N 1
ATOM 1897 C CA . SER A 1 243 ? -4.5 -18.766 -20.938 1 96.44 243 SER A CA 1
ATOM 1898 C C . SER A 1 243 ? -3.844 -20.062 -20.438 1 96.44 243 SER A C 1
ATOM 1900 O O . SER A 1 243 ? -3.092 -20.047 -19.469 1 96.44 243 SER A O 1
ATOM 1902 N N . LEU A 1 244 ? -4.105 -21.234 -21.125 1 98.12 244 LEU A N 1
ATOM 1903 C CA . LEU A 1 244 ? -3.537 -22.516 -20.703 1 98.12 244 LEU A CA 1
ATOM 1904 C C . LEU A 1 244 ? -2.701 -23.141 -21.812 1 98.12 244 LEU A C 1
ATOM 1906 O O . LEU A 1 244 ? -3.107 -23.125 -22.969 1 98.12 244 LEU A O 1
ATOM 1910 N N . MET A 1 245 ? -1.581 -23.641 -21.453 1 98 245 MET A N 1
ATOM 1911 C CA . MET A 1 245 ? -0.775 -24.422 -22.391 1 98 245 MET A CA 1
ATOM 1912 C C . MET A 1 245 ? 0.054 -25.469 -21.641 1 98 245 MET A C 1
ATOM 1914 O O . MET A 1 245 ? 0.269 -25.344 -20.438 1 98 245 MET A O 1
ATOM 1918 N N . TRP A 1 246 ? 0.437 -26.484 -22.344 1 97.44 246 TRP A N 1
ATOM 1919 C CA . TRP A 1 246 ? 1.424 -27.391 -21.75 1 97.44 246 TRP A CA 1
ATOM 1920 C C . TRP A 1 246 ? 2.271 -28.047 -22.844 1 97.44 246 TRP A C 1
ATOM 1922 O O . TRP A 1 246 ? 1.834 -28.172 -23.984 1 97.44 246 TRP A O 1
ATOM 1932 N N . HIS A 1 247 ? 3.543 -28.281 -22.5 1 95.94 247 HIS A N 1
ATOM 1933 C CA . HIS A 1 247 ? 4.426 -29.203 -23.219 1 95.94 247 HIS A CA 1
ATOM 1934 C C . HIS A 1 247 ? 4.414 -30.594 -22.594 1 95.94 247 HIS A C 1
ATOM 1936 O O . HIS A 1 247 ? 4.477 -30.719 -21.359 1 95.94 247 HIS A O 1
ATOM 1942 N N . ASP A 1 248 ? 4.266 -31.578 -23.375 1 94.38 248 ASP A N 1
ATOM 1943 C CA . ASP A 1 248 ? 4.234 -32.969 -22.938 1 94.38 248 ASP A CA 1
ATOM 1944 C C . ASP A 1 248 ? 5.367 -33.781 -23.562 1 94.38 248 ASP A C 1
ATOM 1946 O O . ASP A 1 248 ? 5.402 -33.938 -24.781 1 94.38 248 ASP A O 1
ATOM 1950 N N . LEU A 1 249 ? 6.266 -34.188 -22.703 1 92 249 LEU A N 1
ATOM 1951 C CA . LEU A 1 249 ? 7.445 -34.906 -23.156 1 92 249 LEU A CA 1
ATOM 1952 C C . LEU A 1 249 ? 7.434 -36.344 -22.609 1 92 249 LEU A C 1
ATOM 1954 O O . LEU A 1 249 ? 7.242 -36.562 -21.422 1 92 249 LEU A O 1
ATOM 1958 N N . GLU A 1 250 ? 7.539 -37.25 -23.484 1 85.69 250 GLU A N 1
ATOM 1959 C CA . GLU A 1 250 ? 7.688 -38.625 -23.094 1 85.69 250 GLU A CA 1
ATOM 1960 C C . GLU A 1 250 ? 9.062 -39.188 -23.5 1 85.69 250 GLU A C 1
ATOM 1962 O O . GLU A 1 250 ? 9.375 -39.281 -24.688 1 85.69 250 GLU A O 1
ATOM 1967 N N . ALA A 1 251 ? 9.828 -39.312 -22.453 1 80.06 251 ALA A N 1
ATOM 1968 C CA . ALA A 1 251 ? 11.172 -39.875 -22.688 1 80.06 251 ALA A CA 1
ATOM 1969 C C . ALA A 1 251 ? 11.258 -41.312 -22.25 1 80.06 251 ALA A C 1
ATOM 1971 O O . ALA A 1 251 ? 10.758 -41.688 -21.188 1 80.06 251 ALA A O 1
ATOM 1972 N N . ASP A 1 252 ? 11.891 -42.062 -23.062 1 76.31 252 ASP A N 1
ATOM 1973 C CA . ASP A 1 252 ? 12.039 -43.5 -22.781 1 76.31 252 ASP A CA 1
ATOM 1974 C C . ASP A 1 252 ? 12.805 -43.719 -21.484 1 76.31 252 ASP A C 1
ATOM 1976 O O . ASP A 1 252 ? 12.469 -44.594 -20.703 1 76.31 252 ASP A O 1
ATOM 1980 N N . SER A 1 253 ? 13.82 -42.906 -21.234 1 73.75 253 SER A N 1
ATOM 1981 C CA . SER A 1 253 ? 14.688 -43.125 -20.078 1 73.75 253 SER A CA 1
ATOM 1982 C C . SER A 1 253 ? 14.094 -42.531 -18.812 1 73.75 253 SER A C 1
ATOM 1984 O O . SER A 1 253 ? 14.219 -43.125 -17.734 1 73.75 253 SER A O 1
ATOM 1986 N N . LEU A 1 254 ? 13.438 -41.531 -18.906 1 75.44 254 LEU A N 1
ATOM 1987 C CA . LEU A 1 254 ? 13.039 -40.781 -17.734 1 75.44 254 LEU A CA 1
ATOM 1988 C C . LEU A 1 254 ? 11.562 -41 -17.422 1 75.44 254 LEU A C 1
ATOM 1990 O O . LEU A 1 254 ? 11.18 -41.094 -16.25 1 75.44 254 LEU A O 1
ATOM 1994 N N . GLY A 1 255 ? 10.734 -41.281 -18.344 1 85.88 255 GLY A N 1
ATOM 1995 C CA . GLY A 1 255 ? 9.289 -41.312 -18.203 1 85.88 255 GLY A CA 1
ATOM 1996 C C . GLY A 1 255 ? 8.602 -40.125 -18.891 1 85.88 255 GLY A C 1
ATOM 1997 O O . GLY A 1 255 ? 8.945 -39.781 -20.016 1 85.88 255 GLY A O 1
ATOM 1998 N N . ARG A 1 256 ? 7.52 -39.688 -18.25 1 89.88 256 ARG A N 1
ATOM 1999 C CA . ARG A 1 256 ? 6.734 -38.625 -18.828 1 89.88 256 ARG A CA 1
ATOM 2000 C C . ARG A 1 256 ? 6.855 -37.344 -17.984 1 89.88 256 ARG A C 1
ATOM 2002 O O . ARG A 1 256 ? 6.777 -37.406 -16.75 1 89.88 256 ARG A O 1
ATOM 2009 N N . ALA A 1 257 ? 7.195 -36.25 -18.625 1 91.12 257 ALA A N 1
ATOM 2010 C CA . ALA A 1 257 ? 7.332 -34.938 -17.969 1 91.12 257 ALA A CA 1
ATOM 2011 C C . ALA A 1 257 ? 6.516 -33.875 -18.703 1 91.12 257 ALA A C 1
ATOM 2013 O O . ALA A 1 257 ? 6.508 -33.844 -19.922 1 91.12 257 ALA A O 1
ATOM 2014 N N . MET A 1 258 ? 5.816 -33.094 -17.922 1 94 258 MET A N 1
ATOM 2015 C CA . MET A 1 258 ? 5.035 -32 -18.516 1 94 258 MET A CA 1
ATOM 2016 C C . MET A 1 258 ? 5.41 -30.656 -17.906 1 94 258 MET A C 1
ATOM 2018 O O . MET A 1 258 ? 5.867 -30.594 -16.766 1 94 258 MET A O 1
ATOM 2022 N N . THR A 1 259 ? 5.375 -29.641 -18.703 1 95.38 259 THR A N 1
ATOM 2023 C CA . THR A 1 259 ? 5.398 -28.25 -18.266 1 95.38 259 THR A CA 1
ATOM 2024 C C . THR A 1 259 ? 4.059 -27.578 -18.547 1 95.38 259 THR A C 1
ATOM 2026 O O . THR A 1 259 ? 3.707 -27.344 -19.703 1 95.38 259 THR A O 1
ATOM 2029 N N . VAL A 1 260 ? 3.342 -27.375 -17.547 1 97.62 260 VAL A N 1
ATOM 2030 C CA . VAL A 1 260 ? 2.012 -26.781 -17.656 1 97.62 260 VAL A CA 1
ATOM 2031 C C . VAL A 1 260 ? 2.045 -25.344 -17.172 1 97.62 260 VAL A C 1
ATOM 2033 O O . VAL A 1 260 ? 2.607 -25.047 -16.109 1 97.62 260 VAL A O 1
ATOM 2036 N N . VAL A 1 261 ? 1.412 -24.453 -17.906 1 98.44 261 VAL A N 1
ATOM 2037 C CA . VAL A 1 261 ? 1.389 -23.047 -17.516 1 98.44 261 VAL A CA 1
ATOM 2038 C C . VAL A 1 261 ? -0.021 -22.484 -17.703 1 98.44 261 VAL A C 1
ATOM 2040 O O . VAL A 1 261 ? -0.629 -22.641 -18.766 1 98.44 261 VAL A O 1
ATOM 2043 N N . TYR A 1 262 ? -0.583 -21.984 -16.625 1 98.75 262 TYR A N 1
ATOM 2044 C CA . TYR A 1 262 ? -1.706 -21.062 -16.719 1 98.75 262 TYR A CA 1
ATOM 2045 C C . TYR A 1 262 ? -1.228 -19.609 -16.656 1 98.75 262 TYR A C 1
ATOM 2047 O O . TYR A 1 262 ? -0.479 -19.234 -15.75 1 98.75 262 TYR A O 1
ATOM 2055 N N . ALA A 1 263 ? -1.576 -18.797 -17.578 1 98.56 263 ALA A N 1
ATOM 2056 C CA . ALA A 1 263 ? -1.302 -17.359 -17.578 1 98.56 263 ALA A CA 1
ATOM 2057 C C . ALA A 1 263 ? -2.557 -16.562 -17.234 1 98.56 263 ALA A C 1
ATOM 2059 O O . ALA A 1 263 ? -3.266 -16.094 -18.125 1 98.56 263 ALA A O 1
ATOM 2060 N N . THR A 1 264 ? -2.816 -16.375 -16.016 1 98.62 264 THR A N 1
ATOM 2061 C CA . THR A 1 264 ? -4.016 -15.68 -15.555 1 98.62 264 THR A CA 1
ATOM 2062 C C . THR A 1 264 ? -3.812 -14.164 -15.602 1 98.62 264 THR A C 1
ATOM 2064 O O . THR A 1 264 ? -2.945 -13.625 -14.906 1 98.62 264 THR A O 1
ATOM 2067 N N . PRO A 1 265 ? -4.641 -13.469 -16.359 1 98 265 PRO A N 1
ATOM 2068 C CA . PRO A 1 265 ? -4.457 -12.016 -16.453 1 98 265 PRO A CA 1
ATOM 2069 C C . PRO A 1 265 ? -4.875 -11.297 -15.172 1 98 265 PRO A C 1
ATOM 2071 O O . PRO A 1 265 ? -5.957 -11.547 -14.633 1 98 265 PRO A O 1
ATOM 2074 N N . ILE A 1 266 ? -4.027 -10.43 -14.648 1 97.25 266 ILE A N 1
ATOM 2075 C CA . ILE A 1 266 ? -4.328 -9.594 -13.5 1 97.25 266 ILE A CA 1
ATOM 2076 C C . ILE A 1 266 ? -4.785 -8.211 -13.969 1 97.25 266 ILE A C 1
ATOM 2078 O O . ILE A 1 266 ? -5.969 -7.879 -13.875 1 97.25 266 ILE A O 1
ATOM 2082 N N . ARG A 1 267 ? -3.941 -7.426 -14.516 1 95.44 267 ARG A N 1
ATOM 2083 C CA . ARG A 1 267 ? -4.133 -6.121 -15.133 1 95.44 267 ARG A CA 1
ATOM 2084 C C . ARG A 1 267 ? -3.262 -5.973 -16.375 1 95.44 267 ARG A C 1
ATOM 2086 O O . ARG A 1 267 ? -2.457 -6.852 -16.688 1 95.44 267 ARG A O 1
ATOM 2093 N N . ALA A 1 268 ? -3.529 -4.824 -17.109 1 94.25 268 ALA A N 1
ATOM 2094 C CA . ALA A 1 268 ? -2.65 -4.562 -18.25 1 94.25 268 ALA A CA 1
ATOM 2095 C C . ALA A 1 268 ? -1.188 -4.547 -17.828 1 94.25 268 ALA A C 1
ATOM 2097 O O . ALA A 1 268 ? -0.814 -3.822 -16.891 1 94.25 268 ALA A O 1
ATOM 2098 N N . GLY A 1 269 ? -0.432 -5.43 -18.375 1 94.62 269 GLY A N 1
ATOM 2099 C CA . GLY A 1 269 ? 0.993 -5.484 -18.094 1 94.62 269 GLY A CA 1
ATOM 2100 C C . GLY A 1 269 ? 1.328 -6.348 -16.891 1 94.62 269 GLY A C 1
ATOM 2101 O O . GLY A 1 269 ? 2.439 -6.281 -16.375 1 94.62 269 GLY A O 1
ATOM 2102 N N . GLU A 1 270 ? 0.428 -7.09 -16.422 1 96.38 270 GLU A N 1
ATOM 2103 C CA . GLU A 1 270 ? 0.646 -7.938 -15.25 1 96.38 270 GLU A CA 1
ATOM 2104 C C . GLU A 1 270 ? -0.182 -9.219 -15.336 1 96.38 270 GLU A C 1
ATOM 2106 O O . GLU A 1 270 ? -1.354 -9.18 -15.711 1 96.38 270 GLU A O 1
ATOM 2111 N N . CYS A 1 271 ? 0.39 -10.336 -15.023 1 97.94 271 CYS A N 1
ATOM 2112 C CA . CYS A 1 271 ? -0.34 -11.602 -14.953 1 97.94 271 CYS A CA 1
ATOM 2113 C C . CYS A 1 271 ? 0.223 -12.5 -13.859 1 97.94 271 CYS A C 1
ATOM 2115 O O . CYS A 1 271 ? 1.273 -12.203 -13.289 1 97.94 271 CYS A O 1
ATOM 2117 N N . ARG A 1 272 ? -0.5 -13.508 -13.5 1 98.25 272 ARG A N 1
ATOM 2118 C CA . ARG A 1 272 ? -0.007 -14.547 -12.602 1 98.25 272 ARG A CA 1
ATOM 2119 C C . ARG A 1 272 ? 0.253 -15.844 -13.352 1 98.25 272 ARG A C 1
ATOM 2121 O O . ARG A 1 272 ? -0.619 -16.328 -14.078 1 98.25 272 ARG A O 1
ATOM 2128 N N . ILE A 1 273 ? 1.448 -16.375 -13.156 1 98.75 273 ILE A N 1
ATOM 2129 C CA . ILE A 1 273 ? 1.756 -17.688 -13.695 1 98.75 273 ILE A CA 1
ATOM 2130 C C . ILE A 1 273 ? 1.426 -18.766 -12.656 1 98.75 273 ILE A C 1
ATOM 2132 O O . ILE A 1 273 ? 1.792 -18.641 -11.484 1 98.75 273 ILE A O 1
ATOM 2136 N N . PHE A 1 274 ? 0.686 -19.75 -13.031 1 98.56 274 PHE A N 1
ATOM 2137 C CA . PHE A 1 274 ? 0.664 -21.031 -12.352 1 98.56 274 PHE A CA 1
ATOM 2138 C C . PHE A 1 274 ? 1.464 -22.078 -13.133 1 98.56 274 PHE A C 1
ATOM 2140 O O . PHE A 1 274 ? 1.026 -22.531 -14.188 1 98.56 274 PHE A O 1
ATOM 2147 N N . ALA A 1 275 ? 2.613 -22.328 -12.648 1 98 275 ALA A N 1
ATOM 2148 C CA . ALA A 1 275 ? 3.467 -23.328 -13.281 1 98 275 ALA A CA 1
ATOM 2149 C C . ALA A 1 275 ? 3.357 -24.672 -12.57 1 98 275 ALA A C 1
ATOM 2151 O O . ALA A 1 275 ? 3.475 -24.75 -11.344 1 98 275 ALA A O 1
ATOM 2152 N N . ARG A 1 276 ? 3.107 -25.672 -13.344 1 96.12 276 ARG A N 1
ATOM 2153 C CA . ARG A 1 276 ? 2.982 -27.031 -12.828 1 96.12 276 ARG A CA 1
ATOM 2154 C C . ARG A 1 276 ? 3.859 -28 -13.617 1 96.12 276 ARG A C 1
ATOM 2156 O O . ARG A 1 276 ? 3.852 -27.984 -14.852 1 96.12 276 ARG A O 1
ATOM 2163 N N . PHE A 1 277 ? 4.605 -28.812 -12.883 1 93.88 277 PHE A N 1
ATOM 2164 C CA . PHE A 1 277 ? 5.52 -29.766 -13.508 1 93.88 277 PHE A CA 1
ATOM 2165 C C . PHE A 1 277 ? 5.199 -31.188 -13.07 1 93.88 277 PHE A C 1
ATOM 2167 O O . PHE A 1 277 ? 5.875 -31.734 -12.203 1 93.88 277 PHE A O 1
ATOM 2174 N N . PRO A 1 278 ? 4.227 -31.766 -13.719 1 92.81 278 PRO A N 1
ATOM 2175 C CA . PRO A 1 278 ? 3.961 -33.188 -13.422 1 92.81 278 PRO A CA 1
ATOM 2176 C C . PRO A 1 278 ? 5.016 -34.125 -14.016 1 92.81 278 PRO A C 1
ATOM 2178 O O . PRO A 1 278 ? 5.426 -33.938 -15.164 1 92.81 278 PRO A O 1
ATOM 2181 N N . PHE A 1 279 ? 5.422 -35.062 -13.195 1 89.88 279 PHE A N 1
ATOM 2182 C CA . PHE A 1 279 ? 6.371 -36.094 -13.609 1 89.88 279 PHE A CA 1
ATOM 2183 C C . PHE A 1 279 ? 5.824 -37.469 -13.328 1 89.88 279 PHE A C 1
ATOM 2185 O O . PHE A 1 279 ? 5.207 -37.719 -12.289 1 89.88 279 PHE A O 1
ATOM 2192 N N . ARG A 1 280 ? 5.926 -38.281 -14.25 1 88.62 280 ARG A N 1
ATOM 2193 C CA . ARG A 1 280 ? 5.73 -39.688 -14.07 1 88.62 280 ARG A CA 1
ATOM 2194 C C . ARG A 1 280 ? 7.016 -40.469 -14.359 1 88.62 280 ARG A C 1
ATOM 2196 O O . ARG A 1 280 ? 7.262 -40.875 -15.5 1 88.62 280 ARG A O 1
ATOM 2203 N N . PHE A 1 281 ? 7.707 -40.688 -13.312 1 85.94 281 PHE A N 1
ATOM 2204 C CA . PHE A 1 281 ? 9.016 -41.312 -13.453 1 85.94 281 PHE A CA 1
ATOM 2205 C C . PHE A 1 281 ? 8.891 -42.812 -13.609 1 85.94 281 PHE A C 1
ATOM 2207 O O . PHE A 1 281 ? 7.988 -43.438 -13.023 1 85.94 281 PHE A O 1
ATOM 2214 N N . LYS A 1 282 ? 9.836 -43.25 -14.297 1 83.19 282 LYS A N 1
ATOM 2215 C CA . LYS A 1 282 ? 9.914 -44.719 -14.391 1 83.19 282 LYS A CA 1
ATOM 2216 C C . LYS A 1 282 ? 10.531 -45.312 -13.125 1 83.19 282 LYS A C 1
ATOM 2218 O O . LYS A 1 282 ? 10.078 -46.344 -12.641 1 83.19 282 LYS A O 1
ATOM 2223 N N . SER A 1 283 ? 11.484 -44.531 -12.641 1 83.44 283 SER A N 1
ATOM 2224 C CA . SER A 1 283 ? 12.188 -45 -11.445 1 83.44 283 SER A CA 1
ATOM 2225 C C . SER A 1 283 ? 11.602 -44.375 -10.188 1 83.44 283 SER A C 1
ATOM 2227 O O . SER A 1 283 ? 11.094 -43.25 -10.227 1 83.44 283 SER A O 1
ATOM 2229 N N . ALA A 1 284 ? 11.758 -45 -9.062 1 82.69 284 ALA A N 1
ATOM 2230 C CA . ALA A 1 284 ? 11.188 -44.562 -7.789 1 82.69 284 ALA A CA 1
ATOM 2231 C C . ALA A 1 284 ? 12.109 -43.562 -7.094 1 82.69 284 ALA A C 1
ATOM 2233 O O . ALA A 1 284 ? 11.656 -42.781 -6.258 1 82.69 284 ALA A O 1
ATOM 2234 N N . ILE A 1 285 ? 13.289 -43.562 -7.41 1 85 285 ILE A N 1
ATOM 2235 C CA . ILE A 1 285 ? 14.273 -42.781 -6.664 1 85 285 ILE A CA 1
ATOM 2236 C C . ILE A 1 285 ? 14.055 -41.281 -6.918 1 85 285 ILE A C 1
ATOM 2238 O O . ILE A 1 285 ? 13.875 -40.531 -5.977 1 85 285 ILE A O 1
ATOM 2242 N N . PRO A 1 286 ? 14.094 -41 -8.156 1 83.44 286 PRO A N 1
ATOM 2243 C CA . PRO A 1 286 ? 13.836 -39.562 -8.367 1 83.44 286 PRO A CA 1
ATOM 2244 C C . PRO A 1 286 ? 12.477 -39.125 -7.832 1 83.44 286 PRO A C 1
ATOM 2246 O O . PRO A 1 286 ? 12.352 -38 -7.328 1 83.44 286 PRO A O 1
ATOM 2249 N N . ARG A 1 287 ? 11.578 -39.875 -7.945 1 83.88 287 ARG A N 1
ATOM 2250 C CA . ARG A 1 287 ? 10.25 -39.562 -7.426 1 83.88 287 ARG A CA 1
ATOM 2251 C C . ARG A 1 287 ? 10.289 -39.344 -5.922 1 83.88 287 ARG A C 1
ATOM 2253 O O . ARG A 1 287 ? 9.641 -38.406 -5.418 1 83.88 287 ARG A O 1
ATOM 2260 N N . PHE A 1 288 ? 11.055 -40.125 -5.305 1 85.06 288 PHE A N 1
ATOM 2261 C CA . PHE A 1 288 ? 11.18 -40.031 -3.857 1 85.06 288 PHE A CA 1
ATOM 2262 C C . PHE A 1 288 ? 11.828 -38.688 -3.465 1 85.06 288 PHE A C 1
ATOM 2264 O O . PHE A 1 288 ? 11.328 -38 -2.582 1 85.06 288 PHE A O 1
ATOM 2271 N N . PHE A 1 289 ? 12.852 -38.312 -4.094 1 85.38 289 PHE A N 1
ATOM 2272 C CA . PHE A 1 289 ? 13.586 -37.125 -3.729 1 85.38 289 PHE A CA 1
ATOM 2273 C C . PHE A 1 289 ? 12.758 -35.875 -4.02 1 85.38 289 PHE A C 1
ATOM 2275 O O . PHE A 1 289 ? 12.797 -34.906 -3.256 1 85.38 289 PHE A O 1
ATOM 2282 N N . LEU A 1 290 ? 12.07 -35.938 -5.07 1 85.25 290 LEU A N 1
ATOM 2283 C CA . LEU A 1 290 ? 11.211 -34.812 -5.395 1 85.25 290 LEU A CA 1
ATOM 2284 C C . LEU A 1 290 ? 10.102 -34.656 -4.363 1 85.25 290 LEU A C 1
ATOM 2286 O O . LEU A 1 290 ? 9.727 -33.531 -4.02 1 85.25 290 LEU A O 1
ATOM 2290 N N . ARG A 1 291 ? 9.742 -35.75 -3.889 1 82.94 291 ARG A N 1
ATOM 2291 C CA . ARG A 1 291 ? 8.641 -35.75 -2.93 1 82.94 291 ARG A CA 1
ATOM 2292 C C . ARG A 1 291 ? 9.102 -35.219 -1.575 1 82.94 291 ARG A C 1
ATOM 2294 O O . ARG A 1 291 ? 8.328 -34.562 -0.859 1 82.94 291 ARG A O 1
ATOM 2301 N N . ILE A 1 292 ? 10.328 -35.375 -1.302 1 88.25 292 ILE A N 1
ATOM 2302 C CA . ILE A 1 292 ? 10.758 -35.031 0.05 1 88.25 292 ILE A CA 1
ATOM 2303 C C . ILE A 1 292 ? 11.328 -33.625 0.071 1 88.25 292 ILE A C 1
ATOM 2305 O O . ILE A 1 292 ? 11.461 -33.031 1.137 1 88.25 292 ILE A O 1
ATOM 2309 N N . ALA A 1 293 ? 11.641 -33.156 -1.005 1 90 293 ALA A N 1
ATOM 2310 C CA . ALA A 1 293 ? 12.188 -31.797 -1.042 1 90 293 ALA A CA 1
ATOM 2311 C C . ALA A 1 293 ? 11.148 -30.766 -0.59 1 90 293 ALA A C 1
ATOM 2313 O O . ALA A 1 293 ? 10 -30.797 -1.052 1 90 293 ALA A O 1
ATOM 2314 N N . PRO A 1 294 ? 11.602 -29.891 0.319 1 92.75 294 PRO A N 1
ATOM 2315 C CA . PRO A 1 294 ? 10.633 -28.875 0.752 1 92.75 294 PRO A CA 1
ATOM 2316 C C . PRO A 1 294 ? 10.172 -27.969 -0.389 1 92.75 294 PRO A C 1
ATOM 2318 O O . PRO A 1 294 ? 10.977 -27.562 -1.228 1 92.75 294 PRO A O 1
ATOM 2321 N N . THR A 1 295 ? 8.953 -27.703 -0.404 1 95 295 THR A N 1
ATOM 2322 C CA . THR A 1 295 ? 8.328 -26.891 -1.449 1 95 295 THR A CA 1
ATOM 2323 C C . THR A 1 295 ? 9.016 -25.531 -1.561 1 95 295 THR A C 1
ATOM 2325 O O . THR A 1 295 ? 9.297 -25.062 -2.664 1 95 295 THR A O 1
ATOM 2328 N N . TRP A 1 296 ? 9.25 -24.906 -0.382 1 96.06 296 TRP A N 1
ATOM 2329 C CA . TRP A 1 296 ? 9.859 -23.578 -0.399 1 96.06 296 TRP A CA 1
ATOM 2330 C C . TRP A 1 296 ? 11.242 -23.625 -1.049 1 96.06 296 TRP A C 1
ATOM 2332 O O . TRP A 1 296 ? 11.664 -22.656 -1.688 1 96.06 296 TRP A O 1
ATOM 2342 N N . PHE A 1 297 ? 11.992 -24.688 -0.821 1 94.81 297 PHE A N 1
ATOM 2343 C CA . PHE A 1 297 ? 13.32 -24.828 -1.406 1 94.81 297 PHE A CA 1
ATOM 2344 C C . PHE A 1 297 ? 13.234 -24.938 -2.924 1 94.81 297 PHE A C 1
ATOM 2346 O O . PHE A 1 297 ? 14.016 -24.312 -3.645 1 94.81 297 PHE A O 1
ATOM 2353 N N . GLN A 1 298 ? 12.258 -25.688 -3.395 1 93.81 298 GLN A N 1
ATOM 2354 C CA . GLN A 1 298 ? 12.023 -25.812 -4.828 1 93.81 298 GLN A CA 1
ATOM 2355 C C . GLN A 1 298 ? 11.664 -24.484 -5.457 1 93.81 298 GLN A C 1
ATOM 2357 O O . GLN A 1 298 ? 12.117 -24.156 -6.555 1 93.81 298 GLN A O 1
ATOM 2362 N N . HIS A 1 299 ? 10.93 -23.672 -4.75 1 97.12 299 HIS A N 1
ATOM 2363 C CA . HIS A 1 299 ? 10.453 -22.391 -5.262 1 97.12 299 HIS A CA 1
ATOM 2364 C C . HIS A 1 299 ? 11.609 -21.422 -5.477 1 97.12 299 HIS A C 1
ATOM 2366 O O . HIS A 1 299 ? 11.539 -20.547 -6.344 1 97.12 299 HIS A O 1
ATOM 2372 N N . LEU A 1 300 ? 12.672 -21.547 -4.676 1 93.81 300 LEU A N 1
ATOM 2373 C CA . LEU A 1 300 ? 13.812 -20.641 -4.828 1 93.81 300 LEU A CA 1
ATOM 2374 C C . LEU A 1 300 ? 14.445 -20.797 -6.207 1 93.81 300 LEU A C 1
ATOM 2376 O O . LEU A 1 300 ? 14.766 -19.797 -6.855 1 93.81 300 LEU A O 1
ATOM 2380 N N . GLY A 1 301 ? 14.555 -22.031 -6.633 1 91.06 301 GLY A N 1
ATOM 2381 C CA . GLY A 1 301 ? 15.102 -22.297 -7.957 1 91.06 301 GLY A CA 1
ATOM 2382 C C . GLY A 1 301 ? 14.164 -21.875 -9.078 1 91.06 301 GLY A C 1
ATOM 2383 O O . GLY A 1 301 ? 14.602 -21.281 -10.07 1 91.06 301 GLY A O 1
ATOM 2384 N N . GLN A 1 302 ? 12.938 -22.156 -8.938 1 93 302 GLN A N 1
ATOM 2385 C CA . GLN A 1 302 ? 11.953 -21.844 -9.961 1 93 302 GLN A CA 1
ATOM 2386 C C . GLN A 1 302 ? 11.844 -20.328 -10.18 1 93 302 GLN A C 1
ATOM 2388 O O . GLN A 1 302 ? 11.68 -19.875 -11.312 1 93 302 GLN A O 1
ATOM 2393 N N . ASN A 1 303 ? 11.914 -19.578 -9.07 1 94.69 303 ASN A N 1
ATOM 2394 C CA . ASN A 1 303 ? 11.859 -18.125 -9.18 1 94.69 303 ASN A CA 1
ATOM 2395 C C . ASN A 1 303 ? 13.031 -17.594 -10 1 94.69 303 ASN A C 1
ATOM 2397 O O . ASN A 1 303 ? 12.867 -16.625 -10.758 1 94.69 303 ASN A O 1
ATOM 2401 N N . THR A 1 304 ? 14.133 -18.172 -9.852 1 91.88 304 THR A N 1
ATOM 2402 C CA . THR A 1 304 ? 15.32 -17.719 -10.578 1 91.88 304 THR A CA 1
ATOM 2403 C C . THR A 1 304 ? 15.117 -17.875 -12.086 1 91.88 304 THR A C 1
ATOM 2405 O O . THR A 1 304 ? 15.461 -16.984 -12.859 1 91.88 304 THR A O 1
ATOM 2408 N N . VAL A 1 305 ? 14.555 -18.969 -12.516 1 91.19 305 VAL A N 1
ATOM 2409 C CA . VAL A 1 305 ? 14.312 -19.234 -13.93 1 91.19 305 VAL A CA 1
ATOM 2410 C C . VAL A 1 305 ? 13.352 -18.188 -14.484 1 91.19 305 VAL A C 1
ATOM 2412 O O . VAL A 1 305 ? 13.586 -17.625 -15.562 1 91.19 305 VAL A O 1
ATOM 2415 N N . LEU A 1 306 ? 12.32 -17.922 -13.781 1 93.38 306 LEU A N 1
ATOM 2416 C CA . LEU A 1 306 ? 11.336 -16.922 -14.203 1 93.38 306 LEU A CA 1
ATOM 2417 C C . LEU A 1 306 ? 11.977 -15.539 -14.32 1 93.38 306 LEU A C 1
ATOM 2419 O O . LEU A 1 306 ? 11.656 -14.781 -15.234 1 93.38 306 LEU A O 1
ATOM 2423 N N . GLU A 1 307 ? 12.859 -15.258 -13.414 1 93.19 307 GLU A N 1
ATOM 2424 C CA . GLU A 1 307 ? 13.5 -13.945 -13.344 1 93.19 307 GLU A CA 1
ATOM 2425 C C . GLU A 1 307 ? 14.445 -13.727 -14.523 1 93.19 307 GLU A C 1
ATOM 2427 O O . GLU A 1 307 ? 14.625 -12.594 -14.977 1 93.19 307 GLU A O 1
ATOM 2432 N N . GLU A 1 308 ? 15 -14.75 -15.047 1 89.25 308 GLU A N 1
ATOM 2433 C CA . GLU A 1 308 ? 15.883 -14.672 -16.203 1 89.25 308 GLU A CA 1
ATOM 2434 C C . GLU A 1 308 ? 15.125 -14.172 -17.438 1 89.25 308 GLU A C 1
ATOM 2436 O O . GLU A 1 308 ? 15.703 -13.5 -18.297 1 89.25 308 GLU A O 1
ATOM 2441 N N . ASP A 1 309 ? 13.898 -14.477 -17.516 1 91.75 309 ASP A N 1
ATOM 2442 C CA . ASP A 1 309 ? 13.047 -14.031 -18.609 1 91.75 309 ASP A CA 1
ATOM 2443 C C . ASP A 1 309 ? 12.469 -12.641 -18.328 1 91.75 309 ASP A C 1
ATOM 2445 O O . ASP A 1 309 ? 12.383 -11.805 -19.219 1 91.75 309 ASP A O 1
ATOM 2449 N N . GLN A 1 310 ? 12.141 -12.438 -17.141 1 91.75 310 GLN A N 1
ATOM 2450 C CA . GLN A 1 310 ? 11.375 -11.273 -16.703 1 91.75 310 GLN A CA 1
ATOM 2451 C C . GLN A 1 310 ? 12.102 -9.977 -17.047 1 91.75 310 GLN A C 1
ATOM 2453 O O . GLN A 1 310 ? 11.469 -8.984 -17.391 1 91.75 310 GLN A O 1
ATOM 2458 N N . ILE A 1 311 ? 13.359 -9.922 -16.938 1 84.62 311 ILE A N 1
ATOM 2459 C CA . ILE A 1 311 ? 14.156 -8.711 -17.078 1 84.62 311 ILE A CA 1
ATOM 2460 C C . ILE A 1 311 ? 14.016 -8.148 -18.484 1 84.62 311 ILE A C 1
ATOM 2462 O O . ILE A 1 311 ? 13.953 -6.934 -18.672 1 84.62 311 ILE A O 1
ATOM 2466 N N . PHE A 1 312 ? 13.852 -8.984 -19.453 1 86.44 312 PHE A N 1
ATOM 2467 C CA . PHE A 1 312 ? 13.805 -8.422 -20.797 1 86.44 312 PHE A CA 1
ATOM 2468 C C . PHE A 1 312 ? 12.398 -8.5 -21.359 1 86.44 312 PHE A C 1
ATOM 2470 O O . PHE A 1 312 ? 12.031 -7.703 -22.234 1 86.44 312 PHE A O 1
ATOM 2477 N N . LEU A 1 313 ? 11.531 -9.438 -20.906 1 93.81 313 LEU A N 1
ATOM 2478 C CA . LEU A 1 313 ? 10.164 -9.523 -21.406 1 93.81 313 LEU A CA 1
ATOM 2479 C C . LEU A 1 313 ? 9.359 -8.289 -21.016 1 93.81 313 LEU A C 1
ATOM 2481 O O . LEU A 1 313 ? 8.516 -7.824 -21.781 1 93.81 313 LEU A O 1
ATOM 2485 N N . HIS A 1 314 ? 9.664 -7.785 -19.812 1 94.31 314 HIS A N 1
ATOM 2486 C CA . HIS A 1 314 ? 9.031 -6.566 -19.328 1 94.31 314 HIS A CA 1
ATOM 2487 C C . HIS A 1 314 ? 9.25 -5.406 -20.297 1 94.31 314 HIS A C 1
ATOM 2489 O O . HIS A 1 314 ? 8.297 -4.719 -20.656 1 94.31 314 HIS A O 1
ATOM 2495 N N . HIS A 1 315 ? 10.406 -5.281 -20.781 1 89.12 315 HIS A N 1
ATOM 2496 C CA . HIS A 1 315 ? 10.742 -4.176 -21.672 1 89.12 315 HIS A CA 1
ATOM 2497 C C . HIS A 1 315 ? 10.305 -4.465 -23.109 1 89.12 315 HIS A C 1
ATOM 2499 O O . HIS A 1 315 ? 9.906 -3.555 -23.844 1 89.12 315 HIS A O 1
ATOM 2505 N N . GLN A 1 316 ? 10.375 -5.691 -23.484 1 90.81 316 GLN A N 1
ATOM 2506 C CA . GLN A 1 316 ? 9.953 -6.086 -24.828 1 90.81 316 GLN A CA 1
ATOM 2507 C C . GLN A 1 316 ? 8.492 -5.727 -25.078 1 90.81 316 GLN A C 1
ATOM 2509 O O . GLN A 1 316 ? 8.156 -5.148 -26.109 1 90.81 316 GLN A O 1
ATOM 2514 N N . GLU A 1 317 ? 7.699 -6.074 -24.172 1 91.88 317 GLU A N 1
ATOM 2515 C CA . GLU A 1 317 ? 6.27 -5.832 -24.312 1 91.88 317 GLU A CA 1
ATOM 2516 C C . GLU A 1 317 ? 5.977 -4.344 -24.484 1 91.88 317 GLU A C 1
ATOM 2518 O O . GLU A 1 317 ? 5.125 -3.959 -25.281 1 91.88 317 GLU A O 1
ATOM 2523 N N . ARG A 1 318 ? 6.629 -3.545 -23.75 1 89.88 318 ARG A N 1
ATOM 2524 C CA . ARG A 1 318 ? 6.434 -2.1 -23.797 1 89.88 318 ARG A CA 1
ATOM 2525 C C . ARG A 1 318 ? 6.91 -1.538 -25.141 1 89.88 318 ARG A C 1
ATOM 2527 O O . ARG A 1 318 ? 6.277 -0.645 -25.703 1 89.88 318 ARG A O 1
ATOM 2534 N N . ARG A 1 319 ? 7.984 -2.055 -25.641 1 86.69 319 ARG A N 1
ATOM 2535 C CA . ARG A 1 319 ? 8.477 -1.638 -26.953 1 86.69 319 ARG A CA 1
ATOM 2536 C C . ARG A 1 319 ? 7.488 -2.004 -28.062 1 86.69 319 ARG A C 1
ATOM 2538 O O . ARG A 1 319 ? 7.195 -1.188 -28.938 1 86.69 319 ARG A O 1
ATOM 2545 N N . ILE A 1 320 ? 6.969 -3.182 -28 1 87.94 320 ILE A N 1
ATOM 2546 C CA . ILE A 1 320 ? 6.012 -3.664 -28.984 1 87.94 320 ILE A CA 1
ATOM 2547 C C . ILE A 1 320 ? 4.746 -2.809 -28.938 1 87.94 320 ILE A C 1
ATOM 2549 O O . ILE A 1 320 ? 4.223 -2.412 -29.984 1 87.94 320 ILE A O 1
ATOM 2553 N N . GLN A 1 321 ? 4.289 -2.553 -27.75 1 86.5 321 GLN A N 1
ATOM 2554 C CA . GLN A 1 321 ? 3.076 -1.754 -27.594 1 86.5 321 GLN A CA 1
ATOM 2555 C C . GLN A 1 321 ? 3.273 -0.343 -28.141 1 86.5 321 GLN A C 1
ATOM 2557 O O . GLN A 1 321 ? 2.365 0.225 -28.75 1 86.5 321 GLN A O 1
ATOM 2562 N N . GLN A 1 322 ? 4.402 0.247 -27.906 1 82.75 322 GLN A N 1
ATOM 2563 C CA . GLN A 1 322 ? 4.715 1.591 -28.391 1 82.75 322 GLN A CA 1
ATOM 2564 C C . GLN A 1 322 ? 4.695 1.653 -29.906 1 82.75 322 GLN A C 1
ATOM 2566 O O . GLN A 1 322 ? 4.43 2.709 -30.484 1 82.75 322 GLN A O 1
ATOM 2571 N N . GLN A 1 323 ? 4.895 0.505 -30.516 1 82.62 323 GLN A N 1
ATOM 2572 C CA . GLN A 1 323 ? 4.984 0.456 -31.969 1 82.62 323 GLN A CA 1
ATOM 2573 C C . GLN A 1 323 ? 3.676 -0.03 -32.594 1 82.62 323 GLN A C 1
ATOM 2575 O O . GLN A 1 323 ? 3.639 -0.416 -33.75 1 82.62 323 GLN A O 1
ATOM 2580 N N . GLY A 1 324 ? 2.627 -0.103 -31.781 1 79.94 324 GLY A N 1
ATOM 2581 C CA . GLY A 1 324 ? 1.328 -0.411 -32.375 1 79.94 324 GLY A CA 1
ATOM 2582 C C . GLY A 1 324 ? 0.74 -1.711 -31.844 1 79.94 324 GLY A C 1
ATOM 2583 O O . GLY A 1 324 ? -0.328 -2.135 -32.281 1 79.94 324 GLY A O 1
ATOM 2584 N N . GLY A 1 325 ? 1.455 -2.355 -31.031 1 78.56 325 GLY A N 1
ATOM 2585 C CA . GLY A 1 325 ? 0.921 -3.527 -30.344 1 78.56 325 GLY A CA 1
ATOM 2586 C C . GLY A 1 325 ? 0.82 -4.742 -31.25 1 78.56 325 GLY A C 1
ATOM 2587 O O . GLY A 1 325 ? 1.627 -4.91 -32.156 1 78.56 325 GLY A O 1
ATOM 2588 N N . SER A 1 326 ? -0.132 -5.684 -30.938 1 75 326 SER A N 1
ATOM 2589 C CA . SER A 1 326 ? -0.28 -6.965 -31.625 1 75 326 SER A CA 1
ATOM 2590 C C . SER A 1 326 ? -0.693 -6.773 -33.094 1 75 326 SER A C 1
ATOM 2592 O O . SER A 1 326 ? -0.345 -7.582 -33.938 1 75 326 SER A O 1
ATOM 2594 N N . ALA A 1 327 ? -1.351 -5.754 -33.281 1 76.25 327 ALA A N 1
ATOM 2595 C CA . ALA A 1 327 ? -1.847 -5.492 -34.625 1 76.25 327 ALA A CA 1
ATOM 2596 C C . ALA A 1 327 ? -0.694 -5.297 -35.625 1 76.25 327 ALA A C 1
ATOM 2598 O O . ALA A 1 327 ? -0.827 -5.594 -36.812 1 76.25 327 ALA A O 1
ATOM 2599 N N . THR A 1 328 ? 0.389 -4.906 -35.125 1 77.69 328 THR A N 1
ATOM 2600 C CA . THR A 1 328 ? 1.533 -4.641 -36 1 77.69 328 THR A CA 1
ATOM 2601 C C . THR A 1 328 ? 2.682 -5.594 -35.688 1 77.69 328 THR A C 1
ATOM 2603 O O . THR A 1 328 ? 3.836 -5.316 -36 1 77.69 328 THR A O 1
ATOM 2606 N N . TYR A 1 329 ? 2.406 -6.672 -35.031 1 84.06 329 TYR A N 1
ATOM 2607 C CA . TYR A 1 329 ? 3.443 -7.57 -34.531 1 84.06 329 TYR A CA 1
ATOM 2608 C C . TYR A 1 329 ? 4.281 -8.125 -35.688 1 84.06 329 TYR A C 1
ATOM 2610 O O . TYR A 1 329 ? 5.512 -8.141 -35.594 1 84.06 329 TYR A O 1
ATOM 2618 N N . SER A 1 330 ? 3.645 -8.562 -36.719 1 77.81 330 SER A N 1
ATOM 2619 C CA . SER A 1 330 ? 4.355 -9.164 -37.812 1 77.81 330 SER A CA 1
ATOM 2620 C C . SER A 1 330 ? 5.289 -8.164 -38.5 1 77.81 330 SER A C 1
ATOM 2622 O O . SER A 1 330 ? 6.285 -8.547 -39.125 1 77.81 330 SER A O 1
ATOM 2624 N N . ARG A 1 331 ? 4.969 -6.926 -38.438 1 79.06 331 ARG A N 1
ATOM 2625 C CA . ARG A 1 331 ? 5.805 -5.883 -39 1 79.06 331 ARG A CA 1
ATOM 2626 C C . ARG A 1 331 ? 6.945 -5.508 -38.062 1 79.06 331 ARG A C 1
ATOM 2628 O O . ARG A 1 331 ? 8.023 -5.109 -38.531 1 79.06 331 ARG A O 1
ATOM 2635 N N . GLN A 1 332 ? 6.68 -5.773 -36.781 1 83 332 GLN A N 1
ATOM 2636 C CA . GLN A 1 332 ? 7.656 -5.375 -35.781 1 83 332 GLN A CA 1
ATOM 2637 C C . GLN A 1 332 ? 8.727 -6.445 -35.594 1 83 332 GLN A C 1
ATOM 2639 O O . GLN A 1 332 ? 9.867 -6.133 -35.25 1 83 332 GLN A O 1
ATOM 2644 N N . CYS A 1 333 ? 8.25 -7.605 -35.812 1 86 333 CYS A N 1
ATOM 2645 C CA . CYS A 1 333 ? 9.133 -8.734 -35.531 1 86 333 CYS A CA 1
ATOM 2646 C C . CYS A 1 333 ? 9.398 -9.547 -36.781 1 86 333 CYS A C 1
ATOM 2648 O O . CYS A 1 333 ? 8.508 -9.727 -37.625 1 86 333 CYS A O 1
ATOM 2650 N N . TYR A 1 334 ? 10.617 -10.031 -36.969 1 89.56 334 TYR A N 1
ATOM 2651 C CA . TYR A 1 334 ? 11.047 -10.883 -38.062 1 89.56 334 TYR A CA 1
ATOM 2652 C C . TYR A 1 334 ? 11.148 -12.344 -37.625 1 89.56 334 TYR A C 1
ATOM 2654 O O . TYR A 1 334 ? 12.102 -12.719 -36.938 1 89.56 334 TYR A O 1
ATOM 2662 N N . LEU A 1 335 ? 10.172 -13.117 -38 1 88.62 335 LEU A N 1
ATOM 2663 C CA . LEU A 1 335 ? 10.031 -14.5 -37.531 1 88.62 335 LEU A CA 1
ATOM 2664 C C . LEU A 1 335 ? 10.148 -15.477 -38.688 1 88.62 335 LEU A C 1
ATOM 2666 O O . LEU A 1 335 ? 9.172 -16.141 -39.062 1 88.62 335 LEU A O 1
ATOM 2670 N N . PRO A 1 336 ? 11.344 -15.75 -39.125 1 86.88 336 PRO A N 1
ATOM 2671 C CA . PRO A 1 336 ? 11.516 -16.438 -40.406 1 86.88 336 PRO A CA 1
ATOM 2672 C C . PRO A 1 336 ? 11.688 -17.953 -40.25 1 86.88 336 PRO A C 1
ATOM 2674 O O . PRO A 1 336 ? 11.625 -18.688 -41.25 1 86.88 336 PRO A O 1
ATOM 2677 N N . THR A 1 337 ? 11.914 -18.391 -39.062 1 88.5 337 THR A N 1
ATOM 2678 C CA . THR A 1 337 ? 12.305 -19.781 -38.938 1 88.5 337 THR A CA 1
ATOM 2679 C C . THR A 1 337 ? 11.156 -20.625 -38.406 1 88.5 337 THR A C 1
ATOM 2681 O O . THR A 1 337 ? 10.188 -20.078 -37.875 1 88.5 337 THR A O 1
ATOM 2684 N N . SER A 1 338 ? 11.344 -21.922 -38.531 1 87.94 338 SER A N 1
ATOM 2685 C CA . SER A 1 338 ? 10.336 -22.859 -38.031 1 87.94 338 SER A CA 1
ATOM 2686 C C . SER A 1 338 ? 10.234 -22.828 -36.531 1 87.94 338 SER A C 1
ATOM 2688 O O . SER A 1 338 ? 9.203 -23.203 -35.969 1 87.94 338 SER A O 1
ATOM 2690 N N . ALA A 1 339 ? 11.234 -22.375 -35.938 1 87.25 339 ALA A N 1
ATOM 2691 C CA . ALA A 1 339 ? 11.242 -22.266 -34.469 1 87.25 339 ALA A CA 1
ATOM 2692 C C . ALA A 1 339 ? 10.172 -21.297 -33.969 1 87.25 339 ALA A C 1
ATOM 2694 O O . ALA A 1 339 ? 9.75 -21.344 -32.812 1 87.25 339 ALA A O 1
ATOM 2695 N N . ASP A 1 340 ? 9.688 -20.484 -34.875 1 90.75 340 ASP A N 1
ATOM 2696 C CA . ASP A 1 340 ? 8.75 -19.422 -34.531 1 90.75 340 ASP A CA 1
ATOM 2697 C C . ASP A 1 340 ? 7.305 -19.875 -34.719 1 90.75 340 ASP A C 1
ATOM 2699 O O . ASP A 1 340 ? 6.371 -19.094 -34.5 1 90.75 340 ASP A O 1
ATOM 2703 N N . ARG A 1 341 ? 7.121 -21.031 -35.094 1 92.44 341 ARG A N 1
ATOM 2704 C CA . ARG A 1 341 ? 5.82 -21.484 -35.562 1 92.44 341 ARG A CA 1
ATOM 2705 C C . ARG A 1 341 ? 4.766 -21.375 -34.469 1 92.44 341 ARG A C 1
ATOM 2707 O O . ARG A 1 341 ? 3.639 -20.953 -34.719 1 92.44 341 ARG A O 1
ATOM 2714 N N . PHE A 1 342 ? 5.09 -21.844 -33.281 1 94.44 342 PHE A N 1
ATOM 2715 C CA . PHE A 1 342 ? 4.117 -21.781 -32.219 1 94.44 342 PHE A CA 1
ATOM 2716 C C . PHE A 1 342 ? 3.791 -20.344 -31.844 1 94.44 342 PHE A C 1
ATOM 2718 O O . PHE A 1 342 ? 2.639 -20 -31.562 1 94.44 342 PHE A O 1
ATOM 2725 N N . VAL A 1 343 ? 4.766 -19.453 -31.844 1 93.19 343 VAL A N 1
ATOM 2726 C CA . VAL A 1 343 ? 4.57 -18.031 -31.562 1 93.19 343 VAL A CA 1
ATOM 2727 C C . VAL A 1 343 ? 3.67 -17.406 -32.625 1 93.19 343 VAL A C 1
ATOM 2729 O O . VAL A 1 343 ? 2.736 -16.672 -32.312 1 93.19 343 VAL A O 1
ATOM 2732 N N . LEU A 1 344 ? 3.965 -17.75 -33.844 1 91.38 344 LEU A N 1
ATOM 2733 C CA . LEU A 1 344 ? 3.148 -17.266 -34.969 1 91.38 344 LEU A CA 1
ATOM 2734 C C . LEU A 1 344 ? 1.709 -17.75 -34.812 1 91.38 344 LEU A C 1
ATOM 2736 O O . LEU A 1 344 ? 0.77 -16.984 -35.094 1 91.38 344 LEU A O 1
ATOM 2740 N N . ALA A 1 345 ? 1.562 -19 -34.438 1 94.25 345 ALA A N 1
ATOM 2741 C CA . ALA A 1 345 ? 0.22 -19.547 -34.281 1 94.25 345 ALA A CA 1
ATOM 2742 C C . ALA A 1 345 ? -0.545 -18.781 -33.188 1 94.25 345 ALA A C 1
ATOM 2744 O O . ALA A 1 345 ? -1.736 -18.5 -33.344 1 94.25 345 ALA A O 1
ATOM 2745 N N . LEU A 1 346 ? 0.081 -18.469 -32.125 1 94.38 346 LEU A N 1
ATOM 2746 C CA . LEU A 1 346 ? -0.54 -17.703 -31.047 1 94.38 346 LEU A CA 1
ATOM 2747 C C . LEU A 1 346 ? -0.997 -16.328 -31.562 1 94.38 346 LEU A C 1
ATOM 2749 O O . LEU A 1 346 ? -2.137 -15.93 -31.328 1 94.38 346 LEU A O 1
ATOM 2753 N N . HIS A 1 347 ? -0.148 -15.586 -32.281 1 91.69 347 HIS A N 1
ATOM 2754 C CA . HIS A 1 347 ? -0.477 -14.25 -32.781 1 91.69 347 HIS A CA 1
ATOM 2755 C C . HIS A 1 347 ? -1.567 -14.297 -33.844 1 91.69 347 HIS A C 1
ATOM 2757 O O . HIS A 1 347 ? -2.393 -13.383 -33.938 1 91.69 347 HIS A O 1
ATOM 2763 N N . ARG A 1 348 ? -1.559 -15.336 -34.594 1 91.5 348 ARG A N 1
ATOM 2764 C CA . ARG A 1 348 ? -2.66 -15.516 -35.562 1 91.5 348 ARG A CA 1
ATOM 2765 C C . ARG A 1 348 ? -3.986 -15.68 -34.812 1 91.5 348 ARG A C 1
ATOM 2767 O O . ARG A 1 348 ? -5.008 -15.133 -35.25 1 91.5 348 ARG A O 1
ATOM 2774 N N . TRP A 1 349 ? -3.936 -16.5 -33.781 1 94.12 349 TRP A N 1
ATOM 2775 C CA . TRP A 1 349 ? -5.133 -16.656 -32.969 1 94.12 349 TRP A CA 1
ATOM 2776 C C . TRP A 1 349 ? -5.59 -15.32 -32.406 1 94.12 349 TRP A C 1
ATOM 2778 O O . TRP A 1 349 ? -6.777 -14.992 -32.469 1 94.12 349 TRP A O 1
ATOM 2788 N N . VAL A 1 350 ? -4.703 -14.523 -31.891 1 93 350 VAL A N 1
ATOM 2789 C CA . VAL A 1 350 ? -4.996 -13.219 -31.281 1 93 350 VAL A CA 1
ATOM 2790 C C . VAL A 1 350 ? -5.625 -12.305 -32.344 1 93 350 VAL A C 1
ATOM 2792 O O . VAL A 1 350 ? -6.629 -11.641 -32.062 1 93 350 VAL A O 1
ATOM 2795 N N . ASP A 1 351 ? -5.062 -12.305 -33.5 1 89.5 351 ASP A N 1
ATOM 2796 C CA . ASP A 1 351 ? -5.531 -11.43 -34.562 1 89.5 351 ASP A CA 1
ATOM 2797 C C . ASP A 1 351 ? -6.918 -11.852 -35.031 1 89.5 351 ASP A C 1
ATOM 2799 O O . ASP A 1 351 ? -7.785 -11 -35.281 1 89.5 351 ASP A O 1
ATOM 2803 N N . ARG A 1 352 ? -7.035 -13.055 -35.156 1 91.25 352 ARG A N 1
ATOM 2804 C CA . ARG A 1 352 ? -8.266 -13.578 -35.75 1 91.25 352 ARG A CA 1
ATOM 2805 C C . ARG A 1 352 ? -9.43 -13.461 -34.781 1 91.25 352 ARG A C 1
ATOM 2807 O O . ARG A 1 352 ? -10.562 -13.188 -35.188 1 91.25 352 ARG A O 1
ATOM 2814 N N . TYR A 1 353 ? -9.211 -13.711 -33.5 1 91.25 353 TYR A N 1
ATOM 2815 C CA . TYR A 1 353 ? -10.32 -13.82 -32.562 1 91.25 353 TYR A CA 1
ATOM 2816 C C . TYR A 1 353 ? -10.25 -12.711 -31.531 1 91.25 353 TYR A C 1
ATOM 2818 O O . TYR A 1 353 ? -10.867 -12.812 -30.469 1 91.25 353 TYR A O 1
ATOM 2826 N N . ALA A 1 354 ? -9.695 -11.508 -31.75 1 70.62 354 ALA A N 1
ATOM 2827 C CA . ALA A 1 354 ? -9.57 -10.336 -30.891 1 70.62 354 ALA A CA 1
ATOM 2828 C C . ALA A 1 354 ? -9.141 -10.734 -29.484 1 70.62 354 ALA A C 1
ATOM 2830 O O . ALA A 1 354 ? -9.742 -10.297 -28.5 1 70.62 354 ALA A O 1
ATOM 2831 N N . GLY A 1 355 ? -8.18 -11.117 -29.547 1 74.94 355 GLY A N 1
ATOM 2832 C CA . GLY A 1 355 ? -7.82 -11.914 -28.375 1 74.94 355 GLY A CA 1
ATOM 2833 C C . GLY A 1 355 ? -6.914 -11.18 -27.406 1 74.94 355 GLY A C 1
ATOM 2834 O O . GLY A 1 355 ? -5.973 -11.766 -26.875 1 74.94 355 GLY A O 1
ATOM 2835 N N . VAL A 1 356 ? -7.121 -9.781 -27.219 1 84.69 356 VAL A N 1
ATOM 2836 C CA . VAL A 1 356 ? -6.312 -9.117 -26.203 1 84.69 356 VAL A CA 1
ATOM 2837 C C . VAL A 1 356 ? -7.145 -8.883 -24.938 1 84.69 356 VAL A C 1
ATOM 2839 O O . VAL A 1 356 ? -8.297 -8.445 -25.016 1 84.69 356 VAL A O 1
ATOM 2842 N N . PRO A 1 357 ? -6.496 -9.242 -23.844 1 89.75 357 PRO A N 1
ATOM 2843 C CA . PRO A 1 357 ? -7.285 -9.18 -22.609 1 89.75 357 PRO A CA 1
ATOM 2844 C C . PRO A 1 357 ? -7.617 -7.75 -22.188 1 89.75 357 PRO A C 1
ATOM 2846 O O . PRO A 1 357 ? -8.664 -7.508 -21.594 1 89.75 357 PRO A O 1
ATOM 2849 N N . PHE A 1 358 ? -6.742 -6.754 -22.547 1 91.69 358 PHE A N 1
ATOM 2850 C CA . PHE A 1 358 ? -6.949 -5.359 -22.156 1 91.69 358 PHE A CA 1
ATOM 2851 C C . PHE A 1 358 ? -6.77 -4.441 -23.359 1 91.69 358 PHE A C 1
ATOM 2853 O O . PHE A 1 358 ? -5.828 -3.648 -23.422 1 91.69 358 PHE A O 1
ATOM 2860 N N . PRO A 1 359 ? -7.648 -4.41 -24.328 1 84.12 359 PRO A N 1
ATOM 2861 C CA . PRO A 1 359 ? -7.449 -3.711 -25.594 1 84.12 359 PRO A CA 1
ATOM 2862 C C . PRO A 1 359 ? -7.371 -2.195 -25.438 1 84.12 359 PRO A C 1
ATOM 2864 O O . PRO A 1 359 ? -6.699 -1.521 -26.219 1 84.12 359 PRO A O 1
ATOM 2867 N N . ASN A 1 360 ? -7.895 -1.551 -24.484 1 81.94 360 ASN A N 1
ATOM 2868 C CA . ASN A 1 360 ? -7.93 -0.095 -24.406 1 81.94 360 ASN A CA 1
ATOM 2869 C C . ASN A 1 360 ? -7.188 0.417 -23.172 1 81.94 360 ASN A C 1
ATOM 2871 O O . ASN A 1 360 ? -7.418 1.544 -22.734 1 81.94 360 ASN A O 1
ATOM 2875 N N . GLU A 1 361 ? -6.273 -0.315 -22.75 1 87.31 361 GLU A N 1
ATOM 2876 C CA . GLU A 1 361 ? -5.547 0.116 -21.562 1 87.31 361 GLU A CA 1
ATOM 2877 C C . GLU A 1 361 ? -4.051 0.226 -21.844 1 87.31 361 GLU A C 1
ATOM 2879 O O . GLU A 1 361 ? -3.432 -0.726 -22.312 1 87.31 361 GLU A O 1
ATOM 2884 N N . PRO A 1 362 ? -3.545 1.387 -21.547 1 86.44 362 PRO A N 1
ATOM 2885 C CA . PRO A 1 362 ? -2.094 1.511 -21.703 1 86.44 362 PRO A CA 1
ATOM 2886 C C . PRO A 1 362 ? -1.312 0.703 -20.672 1 86.44 362 PRO A C 1
ATOM 2888 O O . PRO A 1 362 ? -1.829 0.406 -19.594 1 86.44 362 PRO A O 1
ATOM 2891 N N . LEU A 1 363 ? -0.064 0.345 -21.078 1 89.56 363 LEU A N 1
ATOM 2892 C CA . LEU A 1 363 ? 0.809 -0.329 -20.125 1 89.56 363 LEU A CA 1
ATOM 2893 C C . LEU A 1 363 ? 1.383 0.664 -19.109 1 89.56 363 LEU A C 1
ATOM 2895 O O . LEU A 1 363 ? 1.656 1.815 -19.453 1 89.56 363 LEU A O 1
ATOM 2899 N N . PRO A 1 364 ? 1.528 0.256 -17.906 1 86.5 364 PRO A N 1
ATOM 2900 C CA . PRO A 1 364 ? 2.201 1.13 -16.938 1 86.5 364 PRO A CA 1
ATOM 2901 C C . PRO A 1 364 ? 3.662 1.391 -17.297 1 86.5 364 PRO A C 1
ATOM 2903 O O . PRO A 1 364 ? 4.223 0.702 -18.156 1 86.5 364 PRO A O 1
ATOM 2906 N N . ALA A 1 365 ? 4.25 2.379 -16.594 1 84.44 365 ALA A N 1
ATOM 2907 C CA . ALA A 1 365 ? 5.652 2.727 -16.812 1 84.44 365 ALA A CA 1
ATOM 2908 C C . ALA A 1 365 ? 6.566 1.552 -16.484 1 84.44 365 ALA A C 1
ATOM 2910 O O . ALA A 1 365 ? 6.211 0.682 -15.688 1 84.44 365 ALA A O 1
ATOM 2911 N N . SER A 1 366 ? 7.676 1.538 -17.203 1 88 366 SER A N 1
ATOM 2912 C CA . SER A 1 366 ? 8.664 0.495 -16.953 1 88 366 SER A CA 1
ATOM 2913 C C . SER A 1 366 ? 9.188 0.564 -15.523 1 88 366 SER A C 1
ATOM 2915 O O . SER A 1 366 ? 9.242 1.642 -14.93 1 88 366 SER A O 1
ATOM 2917 N N . ARG A 1 367 ? 9.555 -0.521 -15.016 1 89.69 367 ARG A N 1
ATOM 2918 C CA . ARG A 1 367 ? 10.086 -0.629 -13.664 1 89.69 367 ARG A CA 1
ATOM 2919 C C . ARG A 1 367 ? 11.602 -0.79 -13.68 1 89.69 367 ARG A C 1
ATOM 2921 O O . ARG A 1 367 ? 12.18 -1.21 -14.688 1 89.69 367 ARG A O 1
ATOM 2928 N N . SER A 1 368 ? 12.242 -0.458 -12.516 1 88.19 368 SER A N 1
ATOM 2929 C CA . SER A 1 368 ? 13.68 -0.669 -12.367 1 88.19 368 SER A CA 1
ATOM 2930 C C . SER A 1 368 ? 14.008 -2.15 -12.219 1 88.19 368 SER A C 1
ATOM 2932 O O . SER A 1 368 ? 13.133 -2.959 -11.906 1 88.19 368 SER A O 1
ATOM 2934 N N . ILE A 1 369 ? 15.242 -2.551 -12.453 1 85.12 369 ILE A N 1
ATOM 2935 C CA . ILE A 1 369 ? 15.68 -3.941 -12.391 1 85.12 369 ILE A CA 1
ATOM 2936 C C . ILE A 1 369 ? 15.438 -4.5 -10.992 1 85.12 369 ILE A C 1
ATOM 2938 O O . ILE A 1 369 ? 14.875 -5.59 -10.844 1 85.12 369 ILE A O 1
ATOM 2942 N N . PRO A 1 370 ? 15.766 -3.742 -9.953 1 87.38 370 PRO A N 1
ATOM 2943 C CA . PRO A 1 370 ? 15.484 -4.281 -8.617 1 87.38 370 PRO A CA 1
ATOM 2944 C C . PRO A 1 370 ? 13.992 -4.531 -8.391 1 87.38 370 PRO A C 1
ATOM 2946 O O . PRO A 1 370 ? 13.625 -5.5 -7.727 1 87.38 370 PRO A O 1
ATOM 2949 N N . GLU A 1 371 ? 13.156 -3.771 -8.891 1 90.06 371 GLU A N 1
ATOM 2950 C CA . GLU A 1 371 ? 11.719 -3.959 -8.766 1 90.06 371 GLU A CA 1
ATOM 2951 C C . GLU A 1 371 ? 11.25 -5.191 -9.539 1 90.06 371 GLU A C 1
ATOM 2953 O O . GLU A 1 371 ? 10.352 -5.902 -9.094 1 90.06 371 GLU A O 1
ATOM 2958 N N . LEU A 1 372 ? 11.883 -5.43 -10.625 1 91.75 372 LEU A N 1
ATOM 2959 C CA . LEU A 1 372 ? 11.523 -6.566 -11.469 1 91.75 372 LEU A CA 1
ATOM 2960 C C . LEU A 1 372 ? 11.93 -7.879 -10.812 1 91.75 372 LEU A C 1
ATOM 2962 O O . LEU A 1 372 ? 11.359 -8.93 -11.102 1 91.75 372 LEU A O 1
ATOM 2966 N N . LEU A 1 373 ? 12.891 -7.773 -9.914 1 93 373 LEU A N 1
ATOM 2967 C CA . LEU A 1 373 ? 13.445 -8.984 -9.312 1 93 373 LEU A CA 1
ATOM 2968 C C . LEU A 1 373 ? 12.922 -9.172 -7.895 1 93 373 LEU A C 1
ATOM 2970 O O . LEU A 1 373 ? 13.398 -10.047 -7.168 1 93 373 LEU A O 1
ATOM 2974 N N . GLU A 1 374 ? 11.984 -8.367 -7.5 1 93.94 374 GLU A N 1
ATOM 2975 C CA . GLU A 1 374 ? 11.414 -8.469 -6.16 1 93.94 374 GLU A CA 1
ATOM 2976 C C . GLU A 1 374 ? 10.555 -9.727 -6.031 1 93.94 374 GLU A C 1
ATOM 2978 O O . GLU A 1 374 ? 9.672 -9.977 -6.859 1 93.94 374 GLU A O 1
ATOM 2983 N N . ARG A 1 375 ? 10.766 -10.578 -4.914 1 95.94 375 ARG A N 1
ATOM 2984 C CA . ARG A 1 375 ? 10.086 -11.859 -4.746 1 95.94 375 ARG A CA 1
ATOM 2985 C C . ARG A 1 375 ? 9.023 -11.773 -3.652 1 95.94 375 ARG A C 1
ATOM 2987 O O . ARG A 1 375 ? 8.047 -12.523 -3.674 1 95.94 375 ARG A O 1
ATOM 2994 N N . TYR A 1 376 ? 9.195 -10.977 -2.742 1 94.94 376 TYR A N 1
ATOM 2995 C CA . TYR A 1 376 ? 8.398 -11.023 -1.522 1 94.94 376 TYR A CA 1
ATOM 2996 C C . TYR A 1 376 ? 6.926 -10.758 -1.825 1 94.94 376 TYR A C 1
ATOM 2998 O O . TYR A 1 376 ? 6.066 -11.586 -1.519 1 94.94 376 TYR A O 1
ATOM 3006 N N . GLN A 1 377 ? 6.621 -9.703 -2.475 1 92.19 377 GLN A N 1
ATOM 3007 C CA . GLN A 1 377 ? 5.234 -9.359 -2.768 1 92.19 377 GLN A CA 1
ATOM 3008 C C . GLN A 1 377 ? 4.68 -10.211 -3.904 1 92.19 377 GLN A C 1
ATOM 3010 O O . GLN A 1 377 ? 3.492 -10.539 -3.92 1 92.19 377 GLN A O 1
ATOM 3015 N N . SER A 1 378 ? 5.535 -10.594 -4.82 1 95.31 378 SER A N 1
ATOM 3016 C CA . SER A 1 378 ? 5.07 -11.25 -6.035 1 95.31 378 SER A CA 1
ATOM 3017 C C . SER A 1 378 ? 4.871 -12.742 -5.812 1 95.31 378 SER A C 1
ATOM 3019 O O . SER A 1 378 ? 4.23 -13.414 -6.621 1 95.31 378 SER A O 1
ATOM 3021 N N . HIS A 1 379 ? 5.449 -13.219 -4.707 1 97.12 379 HIS A N 1
ATOM 3022 C CA . HIS A 1 379 ? 5.34 -14.664 -4.504 1 97.12 379 HIS A CA 1
ATOM 3023 C C . HIS A 1 379 ? 5.312 -15.008 -3.02 1 97.12 379 HIS A C 1
ATOM 3025 O O . HIS A 1 379 ? 4.324 -15.555 -2.523 1 97.12 379 HIS A O 1
ATOM 3031 N N . THR A 1 380 ? 6.363 -14.672 -2.238 1 96.5 380 THR A N 1
ATOM 3032 C CA . THR A 1 380 ? 6.625 -15.188 -0.899 1 96.5 380 THR A CA 1
ATOM 3033 C C . THR A 1 380 ? 5.449 -14.906 0.03 1 96.5 380 THR A C 1
ATOM 3035 O O . THR A 1 380 ? 4.973 -15.797 0.731 1 96.5 380 THR A O 1
ATOM 3038 N N . LEU A 1 381 ? 5.004 -13.727 -0.049 1 92.81 381 LEU A N 1
ATOM 3039 C CA . LEU A 1 381 ? 3.939 -13.281 0.842 1 92.81 381 LEU A CA 1
ATOM 3040 C C . LEU A 1 381 ? 2.691 -14.141 0.668 1 92.81 381 LEU A C 1
ATOM 3042 O O . LEU A 1 381 ? 1.964 -14.383 1.633 1 92.81 381 LEU A O 1
ATOM 3046 N N . HIS A 1 382 ? 2.473 -14.648 -0.503 1 93.5 382 HIS A N 1
ATOM 3047 C CA . HIS A 1 382 ? 1.211 -15.297 -0.842 1 93.5 382 HIS A CA 1
ATOM 3048 C C . HIS A 1 382 ? 1.368 -16.812 -0.896 1 93.5 382 HIS A C 1
ATOM 3050 O O . HIS A 1 382 ? 0.392 -17.531 -1.11 1 93.5 382 HIS A O 1
ATOM 3056 N N . CYS A 1 383 ? 2.523 -17.281 -0.797 1 96.69 383 CYS A N 1
ATOM 3057 C CA . CYS A 1 383 ? 2.803 -18.719 -0.784 1 96.69 383 CYS A CA 1
ATOM 3058 C C . CYS A 1 383 ? 2.938 -19.234 0.644 1 96.69 383 CYS A C 1
ATOM 3060 O O . CYS A 1 383 ? 3.824 -18.797 1.384 1 96.69 383 CYS A O 1
ATOM 3062 N N . ARG A 1 384 ? 2.133 -20.125 1.014 1 95.75 384 ARG A N 1
ATOM 3063 C CA . ARG A 1 384 ? 2.1 -20.625 2.385 1 95.75 384 ARG A CA 1
ATOM 3064 C C . ARG A 1 384 ? 3.449 -21.203 2.789 1 95.75 384 ARG A C 1
ATOM 3066 O O . ARG A 1 384 ? 3.955 -20.922 3.877 1 95.75 384 ARG A O 1
ATOM 3073 N N . SER A 1 385 ? 4.023 -21.984 1.942 1 96.69 385 SER A N 1
ATOM 3074 C CA . SER A 1 385 ? 5.289 -22.641 2.232 1 96.69 385 SER A CA 1
ATOM 3075 C C . SER A 1 385 ? 6.426 -21.641 2.367 1 96.69 385 SER A C 1
ATOM 3077 O O . SER A 1 385 ? 7.152 -21.641 3.365 1 96.69 385 SER A O 1
ATOM 3079 N N . CYS A 1 386 ? 6.559 -20.75 1.438 1 97.44 386 CYS A N 1
ATOM 3080 C CA . CYS A 1 386 ? 7.664 -19.797 1.429 1 97.44 386 CYS A CA 1
ATOM 3081 C C . CYS A 1 386 ? 7.492 -18.75 2.523 1 97.44 386 CYS A C 1
ATOM 3083 O O . CYS A 1 386 ? 8.469 -18.328 3.143 1 97.44 386 CYS A O 1
ATOM 3085 N N . ALA A 1 387 ? 6.246 -18.359 2.754 1 96.88 387 ALA A N 1
ATOM 3086 C CA . ALA A 1 387 ? 5.988 -17.422 3.84 1 96.88 387 ALA A CA 1
ATOM 3087 C C . ALA A 1 387 ? 6.383 -18.016 5.188 1 96.88 387 ALA A C 1
ATOM 3089 O O . ALA A 1 387 ? 7.008 -17.344 6.012 1 96.88 387 ALA A O 1
ATOM 3090 N N . ALA A 1 388 ? 6.004 -19.234 5.391 1 96.56 388 ALA A N 1
ATOM 3091 C CA . ALA A 1 388 ? 6.348 -19.906 6.641 1 96.56 388 ALA A CA 1
ATOM 3092 C C . ALA A 1 388 ? 7.859 -20.031 6.797 1 96.56 388 ALA A C 1
ATOM 3094 O O . ALA A 1 388 ? 8.406 -19.75 7.871 1 96.56 388 ALA A O 1
ATOM 3095 N N . ALA A 1 389 ? 8.477 -20.469 5.695 1 97.38 389 ALA A N 1
ATOM 3096 C CA . ALA A 1 389 ? 9.93 -20.609 5.734 1 97.38 389 ALA A CA 1
ATOM 3097 C C . ALA A 1 389 ? 10.602 -19.281 6.02 1 97.38 389 ALA A C 1
ATOM 3099 O O . ALA A 1 389 ? 11.562 -19.219 6.789 1 97.38 389 ALA A O 1
ATOM 3100 N N . TRP A 1 390 ? 10.133 -18.25 5.398 1 97.38 390 TRP A N 1
ATOM 3101 C CA . TRP A 1 390 ? 10.656 -16.906 5.613 1 97.38 390 TRP A CA 1
ATOM 3102 C C . TRP A 1 390 ? 10.492 -16.484 7.07 1 97.38 390 TRP A C 1
ATOM 3104 O O . TRP A 1 390 ? 11.445 -16.016 7.699 1 97.38 390 TRP A O 1
ATOM 3114 N N . ARG A 1 391 ? 9.328 -16.656 7.707 1 95.88 391 ARG A N 1
ATOM 3115 C CA . ARG A 1 391 ? 9.07 -16.312 9.102 1 95.88 391 ARG A CA 1
ATOM 3116 C C . ARG A 1 391 ? 9.945 -17.125 10.047 1 95.88 391 ARG A C 1
ATOM 3118 O O . ARG A 1 391 ? 10.508 -16.578 11 1 95.88 391 ARG A O 1
ATOM 3125 N N . ARG A 1 392 ? 10.047 -18.391 9.75 1 96.38 392 ARG A N 1
ATOM 3126 C CA . ARG A 1 392 ? 10.867 -19.266 10.586 1 96.38 392 ARG A CA 1
ATOM 3127 C C . ARG A 1 392 ? 12.336 -18.859 10.516 1 96.38 392 ARG A C 1
ATOM 3129 O O . ARG A 1 392 ? 13.062 -18.953 11.508 1 96.38 392 ARG A O 1
ATOM 3136 N N . SER A 1 393 ? 12.727 -18.5 9.32 1 97 393 SER A N 1
ATOM 3137 C CA . SER A 1 393 ? 14.109 -18.047 9.188 1 97 393 SER A CA 1
ATOM 3138 C C . SER A 1 393 ? 14.375 -16.812 10.031 1 97 393 SER A C 1
ATOM 3140 O O . SER A 1 393 ? 15.438 -16.672 10.641 1 97 393 SER A O 1
ATOM 3142 N N . LYS A 1 394 ? 13.453 -15.898 10.125 1 95.31 394 LYS A N 1
ATOM 3143 C CA . LYS A 1 394 ? 13.578 -14.703 10.953 1 95.31 394 LYS A CA 1
ATOM 3144 C C . LYS A 1 394 ? 13.617 -15.055 12.438 1 95.31 394 LYS A C 1
ATOM 3146 O O . LYS A 1 394 ? 14.469 -14.555 13.18 1 95.31 394 LYS A O 1
ATOM 3151 N N . GLN A 1 395 ? 12.773 -15.938 12.844 1 95.38 395 GLN A N 1
ATOM 3152 C CA . GLN A 1 395 ? 12.734 -16.391 14.227 1 95.38 395 GLN A CA 1
ATOM 3153 C C . GLN A 1 395 ? 14.016 -17.125 14.594 1 95.38 395 GLN A C 1
ATOM 3155 O O . GLN A 1 395 ? 14.594 -16.891 15.664 1 95.38 395 GLN A O 1
ATOM 3160 N N . GLY A 1 396 ? 14.359 -18.031 13.672 1 96.38 396 GLY A N 1
ATOM 3161 C CA . GLY A 1 396 ? 15.602 -18.75 13.898 1 96.38 396 GLY A CA 1
ATOM 3162 C C . GLY A 1 396 ? 16.812 -17.844 14.023 1 96.38 396 GLY A C 1
ATOM 3163 O O . GLY A 1 396 ? 17.688 -18.094 14.852 1 96.38 396 GLY A O 1
ATOM 3164 N N . GLN A 1 397 ? 16.828 -16.812 13.219 1 95.5 397 GLN A N 1
ATOM 3165 C CA . GLN A 1 397 ? 17.922 -15.852 13.289 1 95.5 397 GLN A CA 1
ATOM 3166 C C . GLN A 1 397 ? 17.969 -15.172 14.648 1 95.5 397 GLN A C 1
ATOM 3168 O O . GLN A 1 397 ? 19.047 -15.031 15.242 1 95.5 397 GLN A O 1
ATOM 3173 N N . THR A 1 398 ? 16.844 -14.789 15.133 1 93.38 398 THR A N 1
ATOM 3174 C CA . THR A 1 398 ? 16.75 -14.117 16.422 1 93.38 398 THR A CA 1
ATOM 3175 C C . THR A 1 398 ? 17.234 -15.039 17.547 1 93.38 398 THR A C 1
ATOM 3177 O O . THR A 1 398 ? 18 -14.617 18.406 1 93.38 398 THR A O 1
ATOM 3180 N N . VAL A 1 399 ? 16.828 -16.25 17.484 1 95.25 399 VAL A N 1
ATOM 3181 C CA . VAL A 1 399 ? 17.234 -17.234 18.484 1 95.25 399 VAL A CA 1
ATOM 3182 C C . VAL A 1 399 ? 18.734 -17.469 18.406 1 95.25 399 VAL A C 1
ATOM 3184 O O . VAL A 1 399 ? 19.422 -17.516 19.422 1 95.25 399 VAL A O 1
ATOM 3187 N N . ALA A 1 400 ? 19.234 -17.578 17.172 1 96 400 ALA A N 1
ATOM 3188 C CA . ALA A 1 400 ? 20.672 -17.797 16.984 1 96 400 ALA A CA 1
ATOM 3189 C C . ALA A 1 400 ? 21.484 -16.625 17.531 1 96 400 ALA A C 1
ATOM 3191 O O . ALA A 1 400 ? 22.516 -16.828 18.156 1 96 400 ALA A O 1
ATOM 3192 N N . ILE A 1 401 ? 21.016 -15.453 17.344 1 92.75 401 ILE A N 1
ATOM 3193 C CA . ILE A 1 401 ? 21.688 -14.258 17.844 1 92.75 401 ILE A CA 1
ATOM 3194 C C . ILE A 1 401 ? 21.688 -14.258 19.359 1 92.75 401 ILE A C 1
ATOM 3196 O O . ILE A 1 401 ? 22.703 -13.961 20 1 92.75 401 ILE A O 1
ATOM 3200 N N . ALA A 1 402 ? 20.562 -14.641 19.953 1 92.19 402 ALA A N 1
ATOM 3201 C CA . ALA A 1 402 ? 20.453 -14.703 21.406 1 92.19 402 ALA A CA 1
ATOM 3202 C C . ALA A 1 402 ? 21.422 -15.742 21.984 1 92.19 402 ALA A C 1
ATOM 3204 O O . ALA A 1 402 ? 22.078 -15.477 22.984 1 92.19 402 ALA A O 1
ATOM 3205 N N . ILE A 1 403 ? 21.5 -16.859 21.344 1 93.75 403 ILE A N 1
ATOM 3206 C CA . ILE A 1 403 ? 22.406 -17.906 21.797 1 93.75 403 ILE A CA 1
ATOM 3207 C C . ILE A 1 403 ? 23.844 -17.438 21.703 1 93.75 403 ILE A C 1
ATOM 3209 O O . ILE A 1 403 ? 24.641 -17.641 22.609 1 93.75 403 ILE A O 1
ATOM 3213 N N . ALA A 1 404 ? 24.172 -16.797 20.625 1 91.62 404 ALA A N 1
ATOM 3214 C CA . ALA A 1 404 ? 25.516 -16.25 20.453 1 91.62 404 ALA A CA 1
ATOM 3215 C C . ALA A 1 404 ? 25.844 -15.258 21.562 1 91.62 404 ALA A C 1
ATOM 3217 O O . ALA A 1 404 ? 26.891 -15.336 22.188 1 91.62 404 ALA A O 1
ATOM 3218 N N . ALA A 1 405 ? 24.906 -14.391 21.844 1 88.44 405 ALA A N 1
ATOM 3219 C CA . ALA A 1 405 ? 25.094 -13.359 22.859 1 88.44 405 ALA A CA 1
ATOM 3220 C C . ALA A 1 405 ? 25.25 -13.984 24.25 1 88.44 405 ALA A C 1
ATOM 3222 O O . ALA A 1 405 ? 26.125 -13.586 25.016 1 88.44 405 ALA A O 1
ATOM 3223 N N . LEU A 1 406 ? 24.469 -14.953 24.594 1 90.56 406 LEU A N 1
ATOM 3224 C CA . LEU A 1 406 ? 24.531 -15.625 25.875 1 90.56 406 LEU A CA 1
ATOM 3225 C C . LEU A 1 406 ? 25.828 -16.406 26.031 1 90.56 406 LEU A C 1
ATOM 3227 O O . LEU A 1 406 ? 26.438 -16.391 27.109 1 90.56 406 LEU A O 1
ATOM 3231 N N . SER A 1 407 ? 26.234 -17.047 24.969 1 90.38 407 SER A N 1
ATOM 3232 C CA . SER A 1 407 ? 27.484 -17.828 25 1 90.38 407 SER A CA 1
ATOM 3233 C C . SER A 1 407 ? 28.688 -16.922 25.203 1 90.38 407 SER A C 1
ATOM 3235 O O . SER A 1 407 ? 29.578 -17.234 26 1 90.38 407 SER A O 1
ATOM 3237 N N . TRP A 1 408 ? 28.688 -15.812 24.594 1 85.38 408 TRP A N 1
ATOM 3238 C CA . TRP A 1 408 ? 29.812 -14.883 24.672 1 85.38 408 TRP A CA 1
ATOM 3239 C C . TRP A 1 408 ? 29.844 -14.172 26.016 1 85.38 408 TRP A C 1
ATOM 3241 O O . TRP A 1 408 ? 30.891 -13.703 26.453 1 85.38 408 TRP A O 1
ATOM 3251 N N . THR A 1 409 ? 28.703 -14.148 26.672 1 86.31 409 THR A N 1
ATOM 3252 C CA . THR A 1 409 ? 28.609 -13.562 28 1 86.31 409 THR A CA 1
ATOM 3253 C C . THR A 1 409 ? 29.016 -14.57 29.078 1 86.31 409 THR A C 1
ATOM 3255 O O . THR A 1 409 ? 29.75 -14.234 30 1 86.31 409 THR A O 1
ATOM 3258 N N . LEU A 1 410 ? 28.578 -15.789 28.844 1 88.81 410 LEU A N 1
ATOM 3259 C CA . LEU A 1 410 ? 28.766 -16.812 29.859 1 88.81 410 LEU A CA 1
ATOM 3260 C C . LEU A 1 410 ? 30.203 -17.344 29.844 1 88.81 410 LEU A C 1
ATOM 3262 O O . LEU A 1 410 ? 30.75 -17.703 30.891 1 88.81 410 LEU A O 1
ATOM 3266 N N . ALA A 1 411 ? 30.875 -17.359 28.703 1 87 411 ALA A N 1
ATOM 3267 C CA . ALA A 1 411 ? 32.188 -17.984 28.547 1 87 411 ALA A CA 1
ATOM 3268 C C . ALA A 1 411 ? 33.219 -17.328 29.469 1 87 411 ALA A C 1
ATOM 3270 O O . ALA A 1 411 ? 33.844 -18 30.266 1 87 411 ALA A O 1
ATOM 3271 N N . PRO A 1 412 ? 33.375 -16.016 29.484 1 81.62 412 PRO A N 1
ATOM 3272 C CA . PRO A 1 412 ? 34.344 -15.406 30.391 1 81.62 412 PRO A CA 1
ATOM 3273 C C . PRO A 1 412 ? 33.969 -15.539 31.859 1 81.62 412 PRO A C 1
ATOM 3275 O O . PRO A 1 412 ? 34.812 -15.672 32.719 1 81.62 412 PRO A O 1
ATOM 3278 N N . ILE A 1 413 ? 32.688 -15.547 32.125 1 83.81 413 ILE A N 1
ATOM 3279 C CA . ILE A 1 413 ? 32.219 -15.695 33.5 1 83.81 413 ILE A CA 1
ATOM 3280 C C . ILE A 1 413 ? 32.625 -17.062 34.062 1 83.81 413 ILE A C 1
ATOM 3282 O O . ILE A 1 413 ? 33.156 -17.172 35.156 1 83.81 413 ILE A O 1
ATOM 3286 N N . LEU A 1 414 ? 32.406 -18.078 33.25 1 87.19 414 LEU A N 1
ATOM 3287 C CA . LEU A 1 414 ? 32.719 -19.438 33.688 1 87.19 414 LEU A CA 1
ATOM 3288 C C . LEU A 1 414 ? 34.25 -19.656 33.75 1 87.19 414 LEU A C 1
ATOM 3290 O O . LEU A 1 414 ? 34.719 -20.391 34.594 1 87.19 414 LEU A O 1
ATOM 3294 N N . ALA A 1 415 ? 34.938 -19.016 32.906 1 83.5 415 ALA A N 1
ATOM 3295 C CA . ALA A 1 415 ? 36.406 -19.109 32.938 1 83.5 415 ALA A CA 1
ATOM 3296 C C . ALA A 1 415 ? 36.969 -18.594 34.25 1 83.5 415 ALA A C 1
ATOM 3298 O O . ALA A 1 415 ? 37.812 -19.234 34.844 1 83.5 415 ALA A O 1
ATOM 3299 N N . VAL A 1 416 ? 36.438 -17.484 34.719 1 83.75 416 VAL A N 1
ATOM 3300 C CA . VAL A 1 416 ? 36.938 -16.891 35.938 1 83.75 416 VAL A CA 1
ATOM 3301 C C . VAL A 1 416 ? 36.438 -17.656 37.156 1 83.75 416 VAL A C 1
ATOM 3303 O O . VAL A 1 416 ? 37.094 -17.703 38.188 1 83.75 416 VAL A O 1
ATOM 3306 N N . ALA A 1 417 ? 35.312 -18.281 36.938 1 86 417 ALA A N 1
ATOM 3307 C CA . ALA A 1 417 ? 34.719 -19.078 38 1 86 417 ALA A CA 1
ATOM 3308 C C . ALA A 1 417 ? 35.469 -20.406 38.156 1 86 417 ALA A C 1
ATOM 3310 O O . ALA A 1 417 ? 35.156 -21.188 39.062 1 86 417 ALA A O 1
ATOM 3311 N N . GLY A 1 418 ? 36.406 -20.766 37.375 1 86.31 418 GLY A N 1
ATOM 3312 C CA . GLY A 1 418 ? 37.25 -21.938 37.5 1 86.31 418 GLY A CA 1
ATOM 3313 C C . GLY A 1 418 ? 36.688 -23.172 36.844 1 86.31 418 GLY A C 1
ATOM 3314 O O . GLY A 1 418 ? 37.062 -24.297 37.188 1 86.31 418 GLY A O 1
ATOM 3315 N N . VAL A 1 419 ? 35.812 -22.938 35.969 1 86.88 419 VAL A N 1
ATOM 3316 C CA . VAL A 1 419 ? 35.25 -24.047 35.219 1 86.88 419 VAL A CA 1
ATOM 3317 C C . VAL A 1 419 ? 36.281 -24.562 34.219 1 86.88 419 VAL A C 1
ATOM 3319 O O . VAL A 1 419 ? 37.219 -23.844 33.844 1 86.88 419 VAL A O 1
ATOM 3322 N N . SER A 1 420 ? 36.094 -25.75 33.812 1 90.75 420 SER A N 1
ATOM 3323 C CA . SER A 1 420 ? 37.094 -26.406 32.938 1 90.75 420 SER A CA 1
ATOM 3324 C C . SER A 1 420 ? 37.25 -25.641 31.641 1 90.75 420 SER A C 1
ATOM 3326 O O . SER A 1 420 ? 36.281 -25.078 31.109 1 90.75 420 SER A O 1
ATOM 3328 N N . ALA A 1 421 ? 38.469 -25.625 31.109 1 86.31 421 ALA A N 1
ATOM 3329 C CA . ALA A 1 421 ? 38.781 -24.984 29.844 1 86.31 421 ALA A CA 1
ATOM 3330 C C . ALA A 1 421 ? 37.969 -25.562 28.703 1 86.31 421 ALA A C 1
ATOM 3332 O O . ALA A 1 421 ? 37.562 -24.844 27.781 1 86.31 421 ALA A O 1
ATOM 3333 N N . THR A 1 422 ? 37.719 -26.828 28.859 1 90.94 422 THR A N 1
ATOM 3334 C CA . THR A 1 422 ? 36.938 -27.5 27.828 1 90.94 422 THR A CA 1
ATOM 3335 C C . THR A 1 422 ? 35.531 -26.922 27.75 1 90.94 422 THR A C 1
ATOM 3337 O O . THR A 1 422 ? 35.031 -26.672 26.656 1 90.94 422 THR A O 1
ATOM 3340 N N . THR A 1 423 ? 34.969 -26.703 28.891 1 91.75 423 THR A N 1
ATOM 3341 C CA . THR A 1 423 ? 33.625 -26.156 28.938 1 91.75 423 THR A CA 1
ATOM 3342 C C . THR A 1 423 ? 33.594 -24.734 28.375 1 91.75 423 THR A C 1
ATOM 3344 O O . THR A 1 423 ? 32.688 -24.375 27.625 1 91.75 423 THR A O 1
ATOM 3347 N N . VAL A 1 424 ? 34.594 -24 28.625 1 89.38 424 VAL A N 1
ATOM 3348 C CA . VAL A 1 424 ? 34.688 -22.609 28.172 1 89.38 424 VAL A CA 1
ATOM 3349 C C . VAL A 1 424 ? 34.875 -22.578 26.656 1 89.38 424 VAL A C 1
ATOM 3351 O O . VAL A 1 424 ? 34.219 -21.797 25.953 1 89.38 424 VAL A O 1
ATOM 3354 N N . ILE A 1 425 ? 35.656 -23.438 26.188 1 88.19 425 ILE A N 1
ATOM 3355 C CA . ILE A 1 425 ? 35.938 -23.5 24.75 1 88.19 425 ILE A CA 1
ATOM 3356 C C . ILE A 1 425 ? 34.688 -23.922 24 1 88.19 425 ILE A C 1
ATOM 3358 O O . ILE A 1 425 ? 34.344 -23.359 22.969 1 88.19 425 ILE A O 1
ATOM 3362 N N . LEU A 1 426 ? 34 -24.891 24.547 1 91.81 426 LEU A N 1
ATOM 3363 C CA . LEU A 1 426 ? 32.781 -25.359 23.922 1 91.81 426 LEU A CA 1
ATOM 3364 C C . LEU A 1 426 ? 31.734 -24.25 23.859 1 91.81 426 LEU A C 1
ATOM 3366 O O . LEU A 1 426 ? 31.016 -24.125 22.859 1 91.81 426 LEU A O 1
ATOM 3370 N N . LEU A 1 427 ? 31.703 -23.484 24.812 1 91.31 427 LEU A N 1
ATOM 3371 C CA . LEU A 1 427 ? 30.766 -22.359 24.828 1 91.31 427 LEU A CA 1
ATOM 3372 C C . LEU A 1 427 ? 31.141 -21.312 23.781 1 91.31 427 LEU A C 1
ATOM 3374 O O . LEU A 1 427 ? 30.281 -20.734 23.141 1 91.31 427 LEU A O 1
ATOM 3378 N N . ALA A 1 428 ? 32.375 -21.078 23.641 1 86.56 428 ALA A N 1
ATOM 3379 C CA . ALA A 1 428 ? 32.844 -20.141 22.641 1 86.56 428 ALA A CA 1
ATOM 3380 C C . ALA A 1 428 ? 32.531 -20.625 21.234 1 86.56 428 ALA A C 1
ATOM 3382 O O . ALA A 1 428 ? 32.125 -19.844 20.375 1 86.56 428 ALA A O 1
ATOM 3383 N N . VAL A 1 429 ? 32.75 -21.891 21.062 1 91.44 429 VAL A N 1
ATOM 3384 C CA . VAL A 1 429 ? 32.469 -22.484 19.75 1 91.44 429 VAL A CA 1
ATOM 3385 C C . VAL A 1 429 ? 30.953 -22.422 19.484 1 91.44 429 VAL A C 1
ATOM 3387 O O . VAL A 1 429 ? 30.531 -22.141 18.359 1 91.44 429 VAL A O 1
ATOM 3390 N N . LEU A 1 430 ? 30.188 -22.641 20.453 1 93.25 430 LEU A N 1
ATOM 3391 C CA . LEU A 1 430 ? 28.734 -22.531 20.328 1 93.25 430 LEU A CA 1
ATOM 3392 C C . LEU A 1 430 ? 28.328 -21.125 19.906 1 93.25 430 LEU A C 1
ATOM 3394 O O . LEU A 1 430 ? 27.484 -20.953 19.031 1 93.25 430 LEU A O 1
ATOM 3398 N N . GLY A 1 431 ? 28.984 -20.203 20.516 1 92.88 431 GLY A N 1
ATOM 3399 C CA . GLY A 1 431 ? 28.703 -18.828 20.156 1 92.88 431 GLY A CA 1
ATOM 3400 C C . GLY A 1 431 ? 29.047 -18.516 18.703 1 92.88 431 GLY A C 1
ATOM 3401 O O . GLY A 1 431 ? 28.266 -17.875 18 1 92.88 431 GLY A O 1
ATOM 3402 N N . LEU A 1 432 ? 30.172 -18.969 18.312 1 90.94 432 LEU A N 1
ATOM 3403 C CA . LEU A 1 432 ? 30.609 -18.734 16.938 1 90.94 432 LEU A CA 1
ATOM 3404 C C . LEU A 1 432 ? 29.688 -19.453 15.953 1 90.94 432 LEU A C 1
ATOM 3406 O O . LEU A 1 432 ? 29.344 -18.891 14.906 1 90.94 432 LEU A O 1
ATOM 3410 N N . SER A 1 433 ? 29.344 -20.641 16.281 1 94.94 433 SER A N 1
ATOM 3411 C CA . SER A 1 433 ? 28.453 -21.406 15.414 1 94.94 433 SER A CA 1
ATOM 3412 C C . SER A 1 433 ? 27.078 -20.75 15.32 1 94.94 433 SER A C 1
ATOM 3414 O O . SER A 1 433 ? 26.5 -20.672 14.234 1 94.94 433 SER A O 1
ATOM 3416 N N . ALA A 1 434 ? 26.625 -20.219 16.375 1 96 434 ALA A N 1
ATOM 3417 C CA . ALA A 1 434 ? 25.344 -19.547 16.391 1 96 434 ALA A CA 1
ATOM 3418 C C . ALA A 1 434 ? 25.375 -18.266 15.547 1 96 434 ALA A C 1
ATOM 3420 O O . ALA A 1 434 ? 24.422 -17.953 14.844 1 96 434 ALA A O 1
ATOM 3421 N N . ALA A 1 435 ? 26.438 -17.641 15.617 1 92.69 435 ALA A N 1
ATOM 3422 C CA . ALA A 1 435 ? 26.594 -16.438 14.805 1 92.69 435 ALA A CA 1
ATOM 3423 C C . ALA A 1 435 ? 26.609 -16.781 13.312 1 92.69 435 ALA A C 1
ATOM 3425 O O . ALA A 1 435 ? 26 -16.078 12.508 1 92.69 435 ALA A O 1
ATOM 3426 N N . ALA A 1 436 ? 27.297 -17.844 13.008 1 94.69 436 ALA A N 1
ATOM 3427 C CA . ALA A 1 436 ? 27.328 -18.281 11.617 1 94.69 436 ALA A CA 1
ATOM 3428 C C . ALA A 1 436 ? 25.953 -18.688 11.133 1 94.69 436 ALA A C 1
ATOM 3430 O O . ALA A 1 436 ? 25.562 -18.375 10 1 94.69 436 ALA A O 1
ATOM 3431 N N . ILE A 1 437 ? 25.234 -19.328 11.93 1 96.19 437 ILE A N 1
ATOM 3432 C CA . ILE A 1 437 ? 23.875 -19.734 11.609 1 96.19 437 ILE A CA 1
ATOM 3433 C C . ILE A 1 437 ? 23 -18.516 11.406 1 96.19 437 ILE A C 1
ATOM 3435 O O . ILE A 1 437 ? 22.203 -18.453 10.461 1 96.19 437 ILE A O 1
ATOM 3439 N N . ALA A 1 438 ? 23.141 -17.578 12.281 1 96.19 438 ALA A N 1
ATOM 3440 C CA . ALA A 1 438 ? 22.375 -16.344 12.148 1 96.19 438 ALA A CA 1
ATOM 3441 C C . ALA A 1 438 ? 22.641 -15.672 10.805 1 96.19 438 ALA A C 1
ATOM 3443 O O . ALA A 1 438 ? 21.719 -15.203 10.141 1 96.19 438 ALA A O 1
ATOM 3444 N N . TRP A 1 439 ? 23.859 -15.664 10.438 1 94.56 439 TRP A N 1
ATOM 3445 C CA . TRP A 1 439 ? 24.234 -15.086 9.148 1 94.56 439 TRP A CA 1
ATOM 3446 C C . TRP A 1 439 ? 23.625 -15.875 8 1 94.56 439 TRP A C 1
ATOM 3448 O O . TRP A 1 439 ? 23.094 -15.289 7.051 1 94.56 439 TRP A O 1
ATOM 3458 N N . GLY A 1 440 ? 23.734 -17.141 8.055 1 95.88 440 GLY A N 1
ATOM 3459 C CA . GLY A 1 440 ? 23.141 -17.984 7.039 1 95.88 440 GLY A CA 1
ATOM 3460 C C . GLY A 1 440 ? 21.641 -17.797 6.902 1 95.88 440 GLY A C 1
ATOM 3461 O O . GLY A 1 440 ? 21.125 -17.75 5.789 1 95.88 440 GLY A O 1
ATOM 3462 N N . LEU A 1 441 ? 20.969 -17.688 7.984 1 96.62 441 LEU A N 1
ATOM 3463 C CA . LEU A 1 441 ? 19.516 -17.484 7.977 1 96.62 441 LEU A CA 1
ATOM 3464 C C . LEU A 1 441 ? 19.156 -16.141 7.383 1 96.62 441 LEU A C 1
ATOM 3466 O O . LEU A 1 441 ? 18.141 -16 6.691 1 96.62 441 LEU A O 1
ATOM 3470 N N . LYS A 1 442 ? 20 -15.188 7.625 1 95.25 442 LYS A N 1
ATOM 3471 C CA . LYS A 1 442 ? 19.781 -13.883 7.012 1 95.25 442 LYS A CA 1
ATOM 3472 C C . LYS A 1 442 ? 19.906 -13.961 5.492 1 95.25 442 LYS A C 1
ATOM 3474 O O . LYS A 1 442 ? 19.125 -13.344 4.766 1 95.25 442 LYS A O 1
ATOM 3479 N N . GLN A 1 443 ? 20.875 -14.727 5.07 1 93.94 443 GLN A N 1
ATOM 3480 C CA . GLN A 1 443 ? 21.047 -14.914 3.635 1 93.94 443 GLN A CA 1
ATOM 3481 C C . GLN A 1 443 ? 19.844 -15.625 3.021 1 93.94 443 GLN A C 1
ATOM 3483 O O . GLN A 1 443 ? 19.406 -15.281 1.928 1 93.94 443 GLN A O 1
ATOM 3488 N N . LEU A 1 444 ? 19.391 -16.562 3.684 1 95.56 444 LEU A N 1
ATOM 3489 C CA . LEU A 1 444 ? 18.219 -17.297 3.217 1 95.56 444 LEU A CA 1
ATOM 3490 C C . LEU A 1 444 ? 17 -16.375 3.127 1 95.56 444 LEU A C 1
ATOM 3492 O O . LEU A 1 444 ? 16.25 -16.422 2.154 1 95.56 444 LEU A O 1
ATOM 3496 N N . GLN A 1 445 ? 16.859 -15.531 4.133 1 96.19 445 GLN A N 1
ATOM 3497 C CA . GLN A 1 445 ? 15.781 -14.555 4.121 1 96.19 445 GLN A CA 1
ATOM 3498 C C . GLN A 1 445 ? 15.836 -13.695 2.859 1 96.19 445 GLN A C 1
ATOM 3500 O O . GLN A 1 445 ? 14.805 -13.453 2.225 1 96.19 445 GLN A O 1
ATOM 3505 N N . ARG A 1 446 ? 16.953 -13.281 2.504 1 94.44 446 ARG A N 1
ATOM 3506 C CA . ARG A 1 446 ? 17.141 -12.438 1.331 1 94.44 446 ARG A CA 1
ATOM 3507 C C . ARG A 1 446 ? 16.703 -13.148 0.061 1 94.44 446 ARG A C 1
ATOM 3509 O O . ARG A 1 446 ? 16.172 -12.523 -0.862 1 94.44 446 ARG A O 1
ATOM 3516 N N . ARG A 1 447 ? 16.859 -14.398 0.009 1 95.25 447 ARG A N 1
ATOM 3517 C CA . ARG A 1 447 ? 16.5 -15.172 -1.168 1 95.25 447 ARG A CA 1
ATOM 3518 C C . ARG A 1 447 ? 14.977 -15.25 -1.318 1 95.25 447 ARG A C 1
ATOM 3520 O O . ARG A 1 447 ? 14.469 -15.484 -2.418 1 95.25 447 ARG A O 1
ATOM 3527 N N . PHE A 1 448 ? 14.266 -15.133 -0.226 1 96.81 448 PHE A N 1
ATOM 3528 C CA . PHE A 1 448 ? 12.812 -15.117 -0.276 1 96.81 448 PHE A CA 1
ATOM 3529 C C . PHE A 1 448 ? 12.297 -13.742 -0.67 1 96.81 448 PHE A C 1
ATOM 3531 O O . PHE A 1 448 ? 11.125 -13.586 -1.031 1 96.81 448 PHE A O 1
ATOM 3538 N N . GLU A 1 449 ? 13.203 -12.711 -0.576 1 95.69 449 GLU A N 1
ATOM 3539 C CA . GLU A 1 449 ? 12.758 -11.328 -0.731 1 95.69 449 GLU A CA 1
ATOM 3540 C C . GLU A 1 449 ? 13.172 -10.766 -2.086 1 95.69 449 GLU A C 1
ATOM 3542 O O . GLU A 1 449 ? 12.5 -9.883 -2.629 1 95.69 449 GLU A O 1
ATOM 3547 N N . GLN A 1 450 ? 14.344 -11.25 -2.619 1 94.38 450 GLN A N 1
ATOM 3548 C CA . GLN A 1 450 ? 14.945 -10.617 -3.789 1 94.38 450 GLN A CA 1
ATOM 3549 C C . GLN A 1 450 ? 15.711 -11.641 -4.633 1 94.38 450 GLN A C 1
ATOM 3551 O O . GLN A 1 450 ? 16.391 -12.508 -4.094 1 94.38 450 GLN A O 1
ATOM 3556 N N . GLY A 1 451 ? 15.477 -11.516 -5.957 1 92.25 451 GLY A N 1
ATOM 3557 C CA . GLY A 1 451 ? 16.266 -12.32 -6.871 1 92.25 451 GLY A CA 1
ATOM 3558 C C . GLY A 1 451 ? 17.672 -11.781 -7.082 1 92.25 451 GLY A C 1
ATOM 3559 O O . GLY A 1 451 ? 17.953 -10.633 -6.73 1 92.25 451 GLY A O 1
ATOM 3560 N N . PRO A 1 452 ? 18.5 -12.594 -7.652 1 85.5 452 PRO A N 1
ATOM 3561 C CA . PRO A 1 452 ? 19.875 -12.156 -7.906 1 85.5 452 PRO A CA 1
ATOM 3562 C C . PRO A 1 452 ? 19.984 -11.188 -9.078 1 85.5 452 PRO A C 1
ATOM 3564 O O . PRO A 1 452 ? 19.25 -11.328 -10.07 1 85.5 452 PRO A O 1
ATOM 3567 N N . ARG A 1 453 ? 20.844 -10.211 -8.953 1 77.81 453 ARG A N 1
ATOM 3568 C CA . ARG A 1 453 ? 21.047 -9.25 -10.031 1 77.81 453 ARG A CA 1
ATOM 3569 C C . ARG A 1 453 ? 21.875 -9.859 -11.164 1 77.81 453 ARG A C 1
ATOM 3571 O O . ARG A 1 453 ? 21.609 -9.609 -12.336 1 77.81 453 ARG A O 1
ATOM 3578 N N . GLN A 1 454 ? 22.781 -10.617 -10.766 1 72.44 454 GLN A N 1
ATOM 3579 C CA . GLN A 1 454 ? 23.641 -11.219 -11.781 1 72.44 454 GLN A CA 1
ATOM 3580 C C . GLN A 1 454 ? 23.016 -12.492 -12.352 1 72.44 454 GLN A C 1
ATOM 3582 O O . GLN A 1 454 ? 22.625 -13.391 -11.602 1 72.44 454 GLN A O 1
ATOM 3587 N N . VAL A 1 455 ? 22.875 -12.43 -13.695 1 74.31 455 VAL A N 1
ATOM 3588 C CA . VAL A 1 455 ? 22.297 -13.578 -14.383 1 74.31 455 VAL A CA 1
ATOM 3589 C C . VAL A 1 455 ? 23.406 -14.523 -14.836 1 74.31 455 VAL A C 1
ATOM 3591 O O . VAL A 1 455 ? 24.438 -14.086 -15.352 1 74.31 455 VAL A O 1
ATOM 3594 N N . ARG A 1 456 ? 23.172 -15.719 -14.711 1 69.81 456 ARG A N 1
ATOM 3595 C CA . ARG A 1 456 ? 24.156 -16.766 -14.969 1 69.81 456 ARG A CA 1
ATOM 3596 C C . ARG A 1 456 ? 24.516 -16.812 -16.453 1 69.81 456 ARG A C 1
ATOM 3598 O O . ARG A 1 456 ? 25.656 -17.125 -16.812 1 69.81 456 ARG A O 1
ATOM 3605 N N . ARG A 1 457 ? 23.578 -16.516 -17.297 1 75.5 457 ARG A N 1
ATOM 3606 C CA . ARG A 1 457 ? 23.75 -16.672 -18.734 1 75.5 457 ARG A CA 1
ATOM 3607 C C . ARG A 1 457 ? 24.891 -15.812 -19.25 1 75.5 457 ARG A C 1
ATOM 3609 O O . ARG A 1 457 ? 25.469 -16.109 -20.297 1 75.5 457 ARG A O 1
ATOM 3616 N N . ASN A 1 458 ? 25.109 -14.805 -18.562 1 72.62 458 ASN A N 1
ATOM 3617 C CA . ASN A 1 458 ? 26.125 -13.867 -19.047 1 72.62 458 ASN A CA 1
ATOM 3618 C C . ASN A 1 458 ? 27.484 -14.148 -18.406 1 72.62 458 ASN A C 1
ATOM 3620 O O . ASN A 1 458 ? 28.453 -13.438 -18.688 1 72.62 458 ASN A O 1
ATOM 3624 N N . GLN A 1 459 ? 27.5 -15.094 -17.562 1 67.69 459 GLN A N 1
ATOM 3625 C CA . GLN A 1 459 ? 28.781 -15.43 -16.922 1 67.69 459 GLN A CA 1
ATOM 3626 C C . GLN A 1 459 ? 29.672 -16.234 -17.875 1 67.69 459 GLN A C 1
ATOM 3628 O O . GLN A 1 459 ? 29.172 -17.016 -18.688 1 67.69 459 GLN A O 1
ATOM 3633 N N . LYS A 1 460 ? 30.875 -15.656 -18.047 1 57.78 460 LYS A N 1
ATOM 3634 C CA . LYS A 1 460 ? 31.891 -16.281 -18.891 1 57.78 460 LYS A CA 1
ATOM 3635 C C . LYS A 1 460 ? 32.062 -17.766 -18.547 1 57.78 460 LYS A C 1
ATOM 3637 O O . LYS A 1 460 ? 32.031 -18.141 -17.375 1 57.78 460 LYS A O 1
ATOM 3642 N N . ALA A 1 461 ? 32.031 -18.641 -19.656 1 47.56 461 ALA A N 1
ATOM 3643 C CA . ALA A 1 461 ? 32.25 -20.078 -19.531 1 47.56 461 ALA A CA 1
ATOM 3644 C C . ALA A 1 461 ? 33.656 -20.359 -19 1 47.56 461 ALA A C 1
ATOM 3646 O O . ALA A 1 461 ? 34.625 -19.641 -19.328 1 47.56 461 ALA A O 1
ATOM 3647 N N . MET B 1 1 ? -5.094 69.562 13.25 1 26.16 1 MET B N 1
ATOM 3648 C CA . MET B 1 1 ? -6.105 68.875 12.414 1 26.16 1 MET B CA 1
ATOM 3649 C C . MET B 1 1 ? -5.602 67.562 11.891 1 26.16 1 MET B C 1
ATOM 3651 O O . MET B 1 1 ? -4.844 67.5 10.922 1 26.16 1 MET B O 1
ATOM 3655 N N . THR B 1 2 ? -5.094 66.625 12.727 1 28.23 2 THR B N 1
ATOM 3656 C CA . THR B 1 2 ? -4.348 65.375 12.555 1 28.23 2 THR B CA 1
ATOM 3657 C C . THR B 1 2 ? -5.145 64.375 11.719 1 28.23 2 THR B C 1
ATOM 3659 O O . THR B 1 2 ? -6.344 64.188 11.945 1 28.23 2 THR B O 1
ATOM 3662 N N . ALA B 1 3 ? -4.855 64.312 10.352 1 32.69 3 ALA B N 1
ATOM 3663 C CA . ALA B 1 3 ? -5.504 63.5 9.305 1 32.69 3 ALA B CA 1
ATOM 3664 C C . ALA B 1 3 ? -5.82 62.094 9.797 1 32.69 3 ALA B C 1
ATOM 3666 O O . ALA B 1 3 ? -4.91 61.312 10.078 1 32.69 3 ALA B O 1
ATOM 3667 N N . ASP B 1 4 ? -6.797 61.844 10.648 1 29 4 ASP B N 1
ATOM 3668 C CA . ASP B 1 4 ? -7.43 60.562 10.992 1 29 4 ASP B CA 1
ATOM 3669 C C . ASP B 1 4 ? -7.688 59.719 9.75 1 29 4 ASP B C 1
ATOM 3671 O O . ASP B 1 4 ? -8.617 60 8.992 1 29 4 ASP B O 1
ATOM 3675 N N . VAL B 1 5 ? -6.742 59.469 8.914 1 32.84 5 VAL B N 1
ATOM 3676 C CA . VAL B 1 5 ? -6.941 58.656 7.727 1 32.84 5 VAL B CA 1
ATOM 3677 C C . VAL B 1 5 ? -7.863 57.469 8.062 1 32.84 5 VAL B C 1
ATOM 3679 O O . VAL B 1 5 ? -7.59 56.719 8.992 1 32.84 5 VAL B O 1
ATOM 3682 N N . LEU B 1 6 ? -9.18 57.562 7.805 1 33.41 6 LEU B N 1
ATOM 3683 C CA . LEU B 1 6 ? -10.227 56.531 7.812 1 33.41 6 LEU B CA 1
ATOM 3684 C C . LEU B 1 6 ? -9.703 55.219 7.289 1 33.41 6 LEU B C 1
ATOM 3686 O O . LEU B 1 6 ? -9.289 55.125 6.129 1 33.41 6 LEU B O 1
ATOM 3690 N N . LEU B 1 7 ? -8.852 54.5 7.883 1 36.44 7 LEU B N 1
ATOM 3691 C CA . LEU B 1 7 ? -8.703 53.062 7.598 1 36.44 7 LEU B CA 1
ATOM 3692 C C . LEU B 1 7 ? -10.039 52.438 7.176 1 36.44 7 LEU B C 1
ATOM 3694 O O . LEU B 1 7 ? -10.938 52.281 8 1 36.44 7 LEU B O 1
ATOM 3698 N N . ALA B 1 8 ? -10.703 52.844 6.098 1 41.47 8 ALA B N 1
ATOM 3699 C CA . ALA B 1 8 ? -11.93 52.469 5.41 1 41.47 8 ALA B CA 1
ATOM 3700 C C . ALA B 1 8 ? -12.258 50.969 5.645 1 41.47 8 ALA B C 1
ATOM 3702 O O . ALA B 1 8 ? -11.352 50.156 5.828 1 41.47 8 ALA B O 1
ATOM 3703 N N . ASP B 1 9 ? -13.5 50.469 6.062 1 45.41 9 ASP B N 1
ATOM 3704 C CA . ASP B 1 9 ? -14.203 49.25 6.449 1 45.41 9 ASP B CA 1
ATOM 3705 C C . ASP B 1 9 ? -13.906 48.125 5.48 1 45.41 9 ASP B C 1
ATOM 3707 O O . ASP B 1 9 ? -14.555 48 4.445 1 45.41 9 ASP B O 1
ATOM 3711 N N . ALA B 1 10 ? -12.805 47.844 5.004 1 56.84 10 ALA B N 1
ATOM 3712 C CA . ALA B 1 10 ? -12.539 46.781 4.051 1 56.84 10 ALA B CA 1
ATOM 3713 C C . ALA B 1 10 ? -13.406 45.562 4.348 1 56.84 10 ALA B C 1
ATOM 3715 O O . ALA B 1 10 ? -13.383 45.031 5.461 1 56.84 10 ALA B O 1
ATOM 3716 N N . GLN B 1 11 ? -14.578 45.312 3.645 1 76.19 11 GLN B N 1
ATOM 3717 C CA . GLN B 1 11 ? -15.586 44.25 3.721 1 76.19 11 GLN B CA 1
ATOM 3718 C C . GLN B 1 11 ? -14.945 42.875 3.766 1 76.19 11 GLN B C 1
ATOM 3720 O O . GLN B 1 11 ? -14.07 42.562 2.951 1 76.19 11 GLN B O 1
ATOM 3725 N N . VAL B 1 12 ? -15.062 42.156 4.914 1 87.94 12 VAL B N 1
ATOM 3726 C CA . VAL B 1 12 ? -14.664 40.781 5.07 1 87.94 12 VAL B CA 1
ATOM 3727 C C . VAL B 1 12 ? -15.211 39.938 3.91 1 87.94 12 VAL B C 1
ATOM 3729 O O . VAL B 1 12 ? -16.375 40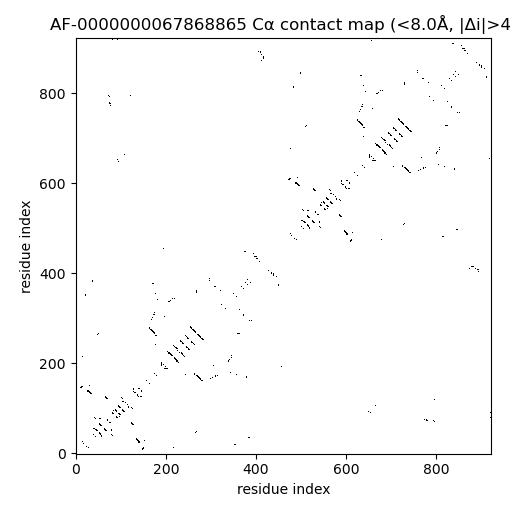.094 3.523 1 87.94 12 VAL B O 1
ATOM 3732 N N . LEU B 1 13 ? -14.305 39.344 3.217 1 92.38 13 LEU B N 1
ATOM 3733 C CA . LEU B 1 13 ? -14.695 38.438 2.139 1 92.38 13 LEU B CA 1
ATOM 3734 C C . LEU B 1 13 ? -14.906 37 2.664 1 92.38 13 LEU B C 1
ATOM 3736 O O . LEU B 1 13 ? -14.156 36.562 3.525 1 92.38 13 LEU B O 1
ATOM 3740 N N . PRO B 1 14 ? -15.961 36.406 2.137 1 94 14 PRO B N 1
ATOM 3741 C CA . PRO B 1 14 ? -16.156 35.031 2.557 1 94 14 PRO B CA 1
ATOM 3742 C C . PRO B 1 14 ? -15.094 34.094 1.992 1 94 14 PRO B C 1
ATOM 3744 O O . PRO B 1 14 ? -14.633 34.281 0.863 1 94 14 PRO B O 1
ATOM 3747 N N . ALA B 1 15 ? -14.711 33.094 2.799 1 94.69 15 ALA B N 1
ATOM 3748 C CA . ALA B 1 15 ? -13.844 32.062 2.26 1 94.69 15 ALA B CA 1
ATOM 3749 C C . ALA B 1 15 ? -14.477 31.406 1.032 1 94.69 15 ALA B C 1
ATOM 3751 O O . ALA B 1 15 ? -15.688 31.172 0.995 1 94.69 15 ALA B O 1
ATOM 3752 N N . GLY B 1 16 ? -13.68 31.109 0.021 1 95 16 GLY B N 1
ATOM 3753 C CA . GLY B 1 16 ? -14.172 30.438 -1.179 1 95 16 GLY B CA 1
ATOM 3754 C C . GLY B 1 16 ? -14.523 31.406 -2.291 1 95 16 GLY B C 1
ATOM 3755 O O . GLY B 1 16 ? -15.008 31 -3.348 1 95 16 GLY B O 1
ATOM 3756 N N . GLY B 1 17 ? -14.344 32.688 -2.057 1 92.88 17 GLY B N 1
ATOM 3757 C CA . GLY B 1 17 ? -14.625 33.688 -3.096 1 92.88 17 GLY B CA 1
ATOM 3758 C C . GLY B 1 17 ? -16.031 34.25 -3.016 1 92.88 17 GLY B C 1
ATOM 3759 O O . GLY B 1 17 ? -16.844 33.781 -2.217 1 92.88 17 GLY B O 1
ATOM 3760 N N . PRO B 1 18 ? -16.281 35.156 -3.834 1 89.62 18 PRO B N 1
ATOM 3761 C CA . PRO B 1 18 ? -17.547 35.906 -3.725 1 89.62 18 PRO B CA 1
ATOM 3762 C C . PRO B 1 18 ? -18.719 35.188 -4.398 1 89.62 18 PRO B C 1
ATOM 3764 O O . PRO B 1 18 ? -19.875 35.469 -4.102 1 89.62 18 PRO B O 1
ATOM 3767 N N . ALA B 1 19 ? -18.438 34.281 -5.289 1 90.56 19 ALA B N 1
ATOM 3768 C CA . ALA B 1 19 ? -19.531 33.562 -5.973 1 90.56 19 ALA B CA 1
ATOM 3769 C C . ALA B 1 19 ? -20.391 32.781 -4.98 1 90.56 19 ALA B C 1
ATOM 3771 O O . ALA B 1 19 ? -19.859 32.125 -4.07 1 90.56 19 ALA B O 1
ATOM 3772 N N . SER B 1 20 ? -21.672 32.844 -5.133 1 89.62 20 SER B N 1
ATOM 3773 C CA . SER B 1 20 ? -22.578 32.219 -4.172 1 89.62 20 SER B CA 1
ATOM 3774 C C . SER B 1 20 ? -22.828 30.766 -4.523 1 89.62 20 SER B C 1
ATOM 3776 O O . SER B 1 20 ? -23.188 29.969 -3.66 1 89.62 20 SER B O 1
ATOM 3778 N N . ASP B 1 21 ? -22.578 30.359 -5.746 1 90.62 21 ASP B N 1
ATOM 3779 C CA . ASP B 1 21 ? -22.953 29.016 -6.188 1 90.62 21 ASP B CA 1
ATOM 3780 C C . ASP B 1 21 ? -21.719 28.125 -6.375 1 90.62 21 ASP B C 1
ATOM 3782 O O . ASP B 1 21 ? -21.812 27.031 -6.918 1 90.62 21 ASP B O 1
ATOM 3786 N N . ARG B 1 22 ? -20.656 28.703 -5.957 1 92.5 22 ARG B N 1
ATOM 3787 C CA . ARG B 1 22 ? -19.422 27.953 -6.113 1 92.5 22 ARG B CA 1
ATOM 3788 C C . ARG B 1 22 ? -18.453 28.25 -4.977 1 92.5 22 ARG B C 1
ATOM 3790 O O . ARG B 1 22 ? -18.5 29.328 -4.375 1 92.5 22 ARG B O 1
ATOM 3797 N N . PHE B 1 23 ? -17.688 27.312 -4.68 1 95.19 23 PHE B N 1
ATOM 3798 C CA . PHE B 1 23 ? -16.641 27.5 -3.684 1 95.19 23 PHE B CA 1
ATOM 3799 C C . PHE B 1 23 ? -15.25 27.328 -4.309 1 95.19 23 PHE B C 1
ATOM 3801 O O . PHE B 1 23 ? -14.898 26.234 -4.762 1 95.19 23 PHE B O 1
ATOM 3808 N N . ASP B 1 24 ? -14.477 28.312 -4.34 1 94.94 24 ASP B N 1
ATOM 3809 C CA . ASP B 1 24 ? -13.117 28.266 -4.871 1 94.94 24 ASP B CA 1
ATOM 3810 C C . ASP B 1 24 ? -12.125 27.828 -3.803 1 94.94 24 ASP B C 1
ATOM 3812 O O . ASP B 1 24 ? -11.805 28.594 -2.889 1 94.94 24 ASP B O 1
ATOM 3816 N N . TRP B 1 25 ? -11.523 26.688 -3.963 1 95.69 25 TRP B N 1
ATOM 3817 C CA . TRP B 1 25 ? -10.633 26.094 -2.975 1 95.69 25 TRP B CA 1
ATOM 3818 C C . TRP B 1 25 ? -9.359 26.906 -2.828 1 95.69 25 TRP B C 1
ATOM 3820 O O . TRP B 1 25 ? -8.625 26.766 -1.845 1 95.69 25 TRP B O 1
ATOM 3830 N N . ALA B 1 26 ? -9.047 27.734 -3.75 1 95.44 26 ALA B N 1
ATOM 3831 C CA . ALA B 1 26 ? -7.824 28.531 -3.674 1 95.44 26 ALA B CA 1
ATOM 3832 C C . ALA B 1 26 ? -8.023 29.734 -2.76 1 95.44 26 ALA B C 1
ATOM 3834 O O . ALA B 1 26 ? -7.07 30.203 -2.133 1 95.44 26 ALA B O 1
ATOM 3835 N N . GLU B 1 27 ? -9.211 30.25 -2.689 1 96.5 27 GLU B N 1
ATOM 3836 C CA . GLU B 1 27 ? -9.508 31.469 -1.96 1 96.5 27 GLU B CA 1
ATOM 3837 C C . GLU B 1 27 ? -9.781 31.188 -0.486 1 96.5 27 GLU B C 1
ATOM 3839 O O . GLU B 1 27 ? -10.805 31.625 0.057 1 96.5 27 GLU B O 1
ATOM 3844 N N . VAL B 1 28 ? -8.852 30.453 0.128 1 96.06 28 VAL B N 1
ATOM 3845 C CA . VAL B 1 28 ? -8.93 30.016 1.521 1 96.06 28 VAL B CA 1
ATOM 3846 C C . VAL B 1 28 ? -7.531 29.969 2.127 1 96.06 28 VAL B C 1
ATOM 3848 O O . VAL B 1 28 ? -6.543 29.797 1.41 1 96.06 28 VAL B O 1
ATOM 3851 N N . TRP B 1 29 ? -7.438 30.266 3.445 1 98.38 29 TRP B N 1
ATOM 3852 C CA . TRP B 1 29 ? -6.211 30.016 4.199 1 98.38 29 TRP B CA 1
ATOM 3853 C C . TRP B 1 29 ? -6.078 28.547 4.559 1 98.38 29 TRP B C 1
ATOM 3855 O O . TRP B 1 29 ? -7.027 27.922 5.043 1 98.38 29 TRP B O 1
ATOM 3865 N N . TYR B 1 30 ? -4.875 27.953 4.332 1 98.62 30 TYR B N 1
ATOM 3866 C CA . TYR B 1 30 ? -4.613 26.547 4.676 1 98.62 30 TYR B CA 1
ATOM 3867 C C . TYR B 1 30 ? -3.438 26.438 5.641 1 98.62 30 TYR B C 1
ATOM 3869 O O . TYR B 1 30 ? -2.393 27.062 5.426 1 98.62 30 TYR B O 1
ATOM 3877 N N . PRO B 1 31 ? -3.617 25.719 6.762 1 98.69 31 PRO B N 1
ATOM 3878 C CA . PRO B 1 31 ? -2.396 25.375 7.496 1 98.69 31 PRO B CA 1
ATOM 3879 C C . PRO B 1 31 ? -1.459 24.469 6.695 1 98.69 31 PRO B C 1
ATOM 3881 O O . PRO B 1 31 ? -1.916 23.562 5.992 1 98.69 31 PRO B O 1
ATOM 3884 N N . VAL B 1 32 ? -0.128 24.703 6.785 1 98.62 32 VAL B N 1
ATOM 3885 C CA . VAL B 1 32 ? 0.821 23.922 5.996 1 98.62 32 VAL B CA 1
ATOM 3886 C C . VAL B 1 32 ? 1.844 23.266 6.918 1 98.62 32 VAL B C 1
ATOM 3888 O O . VAL B 1 32 ? 2.391 22.219 6.594 1 98.62 32 VAL B O 1
ATOM 3891 N N . HIS B 1 33 ? 2.107 23.875 8.078 1 98.31 33 HIS B N 1
ATOM 3892 C CA . HIS B 1 33 ? 3.02 23.312 9.07 1 98.31 33 HIS B CA 1
ATOM 3893 C C . HIS B 1 33 ? 2.617 23.719 10.484 1 98.31 33 HIS B C 1
ATOM 3895 O O . HIS B 1 33 ? 2.025 24.781 10.68 1 98.31 33 HIS B O 1
ATOM 3901 N N . TYR B 1 34 ? 2.947 22.844 11.438 1 98.12 34 TYR B N 1
ATOM 3902 C CA . TYR B 1 34 ? 3.084 23.359 12.797 1 98.12 34 TYR B CA 1
ATOM 3903 C C . TYR B 1 34 ? 4.32 24.25 12.922 1 98.12 34 TYR B C 1
ATOM 3905 O O . TYR B 1 34 ? 5.387 23.906 12.406 1 98.12 34 TYR B O 1
ATOM 3913 N N . LEU B 1 35 ? 4.164 25.328 13.586 1 98 35 LEU B N 1
ATOM 3914 C CA . LEU B 1 35 ? 5.277 26.266 13.75 1 98 35 LEU B CA 1
ATOM 3915 C C . LEU B 1 35 ? 6.473 25.562 14.398 1 98 35 LEU B C 1
ATOM 3917 O O . LEU B 1 35 ? 7.621 25.812 14.008 1 98 35 LEU B O 1
ATOM 3921 N N . ARG B 1 36 ? 6.258 24.703 15.352 1 96.62 36 ARG B N 1
ATOM 3922 C CA . ARG B 1 36 ? 7.309 24.047 16.109 1 96.62 36 ARG B CA 1
ATOM 3923 C C . ARG B 1 36 ? 8.133 23.125 15.211 1 96.62 36 ARG B C 1
ATOM 3925 O O . ARG B 1 36 ? 9.242 22.734 15.57 1 96.62 36 ARG B O 1
ATOM 3932 N N . ASP B 1 37 ? 7.602 22.734 14.062 1 97.62 37 ASP B N 1
ATOM 3933 C CA . ASP B 1 37 ? 8.273 21.766 13.211 1 97.62 37 ASP B CA 1
ATOM 3934 C C . ASP B 1 37 ? 9.062 22.453 12.102 1 97.62 37 ASP B C 1
ATOM 3936 O O . ASP B 1 37 ? 9.797 21.812 11.352 1 97.62 37 ASP B O 1
ATOM 3940 N N . LEU B 1 38 ? 8.977 23.734 11.938 1 97.56 38 LEU B N 1
ATOM 3941 C CA . LEU B 1 38 ? 9.68 24.484 10.914 1 97.56 38 LEU B CA 1
ATOM 3942 C C . LEU B 1 38 ? 11.117 24.781 11.344 1 97.56 38 LEU B C 1
ATOM 3944 O O . LEU B 1 38 ? 11.375 25.016 12.523 1 97.56 38 LEU B O 1
ATOM 3948 N N . ASN B 1 39 ? 11.984 24.766 10.391 1 96.5 39 ASN B N 1
ATOM 3949 C CA . ASN B 1 39 ? 13.375 25.125 10.617 1 96.5 39 ASN B CA 1
ATOM 3950 C C . ASN B 1 39 ? 13.656 26.562 10.188 1 96.5 39 ASN B C 1
ATOM 3952 O O . ASN B 1 39 ? 13.43 26.922 9.039 1 96.5 39 ASN B O 1
ATOM 3956 N N . ARG B 1 40 ? 14.18 27.391 11.047 1 96.69 40 ARG B N 1
ATOM 3957 C CA . ARG B 1 40 ? 14.414 28.797 10.773 1 96.69 40 ARG B CA 1
ATOM 3958 C C . ARG B 1 40 ? 15.727 29 10.023 1 96.69 40 ARG B C 1
ATOM 3960 O O . ARG B 1 40 ? 15.969 30.078 9.461 1 96.69 40 ARG B O 1
ATOM 3967 N N . ASP B 1 41 ? 16.578 27.984 10.031 1 95.44 41 ASP B N 1
ATOM 3968 C CA . ASP B 1 41 ? 17.922 28.172 9.508 1 95.44 41 ASP B CA 1
ATOM 3969 C C . ASP B 1 41 ? 18.031 27.688 8.062 1 95.44 41 ASP B C 1
ATOM 3971 O O . ASP B 1 41 ? 19.062 27.875 7.406 1 95.44 41 ASP B O 1
ATOM 3975 N N . ARG B 1 42 ? 17.062 27.031 7.559 1 96 42 ARG B N 1
ATOM 3976 C CA . ARG B 1 42 ? 17.047 26.547 6.184 1 96 42 ARG B CA 1
ATOM 3977 C C . ARG B 1 42 ? 15.641 26.609 5.598 1 96 42 ARG B C 1
ATOM 3979 O O . ARG B 1 42 ? 14.656 26.625 6.34 1 96 42 ARG B O 1
ATOM 3986 N N . PRO B 1 43 ? 15.609 26.594 4.266 1 97.44 43 PRO B N 1
ATOM 3987 C CA . PRO B 1 43 ? 14.281 26.578 3.637 1 97.44 43 PRO B CA 1
ATOM 3988 C C . PRO B 1 43 ? 13.531 25.266 3.896 1 97.44 43 PRO B C 1
ATOM 3990 O O . PRO B 1 43 ? 14.141 24.203 4.02 1 97.44 43 PRO B O 1
ATOM 3993 N N . ASN B 1 44 ? 12.227 25.359 4.094 1 97.62 44 ASN B N 1
ATOM 3994 C CA . ASN B 1 44 ? 11.289 24.25 4.191 1 97.62 44 ASN B CA 1
ATOM 3995 C C . ASN B 1 44 ? 10.445 24.125 2.928 1 97.62 44 ASN B C 1
ATOM 3997 O O . ASN B 1 44 ? 10.164 25.109 2.254 1 97.62 44 ASN B O 1
ATOM 4001 N N . ALA B 1 45 ? 10.055 22.938 2.598 1 97 45 ALA B N 1
ATOM 4002 C CA . ALA B 1 45 ? 9.258 22.719 1.396 1 97 45 ALA B CA 1
ATOM 4003 C C . ALA B 1 45 ? 7.867 22.188 1.748 1 97 45 ALA B C 1
ATOM 4005 O O . ALA B 1 45 ? 7.699 21.5 2.752 1 97 45 ALA B O 1
ATOM 4006 N N . PHE B 1 46 ? 6.895 22.516 0.95 1 97.75 46 PHE B N 1
ATOM 4007 C CA . PHE B 1 46 ? 5.535 22 1.012 1 97.75 46 PHE B CA 1
ATOM 4008 C C . PHE B 1 46 ? 4.84 22.125 -0.338 1 97.75 46 PHE B C 1
ATOM 4010 O O . PHE B 1 46 ? 5.211 22.969 -1.15 1 97.75 46 PHE B O 1
ATOM 4017 N N . THR B 1 47 ? 3.916 21.281 -0.638 1 98.06 47 THR B N 1
ATOM 4018 C CA . THR B 1 47 ? 3.049 21.406 -1.804 1 98.06 47 THR B CA 1
ATOM 4019 C C . THR B 1 47 ? 1.609 21.672 -1.379 1 98.06 47 THR B C 1
ATOM 4021 O O . THR B 1 47 ? 1.06 20.984 -0.528 1 98.06 47 THR B O 1
ATOM 4024 N N . LEU B 1 48 ? 1.045 22.766 -1.845 1 98.31 48 LEU B N 1
ATOM 4025 C CA . LEU B 1 48 ? -0.328 23.172 -1.559 1 98.31 48 LEU B CA 1
ATOM 4026 C C . LEU B 1 48 ? -1.145 23.266 -2.844 1 98.31 48 LEU B C 1
ATOM 4028 O O . LEU B 1 48 ? -0.799 24.031 -3.746 1 98.31 48 LEU B O 1
ATOM 4032 N N . LEU B 1 49 ? -2.217 22.5 -2.984 1 97.25 49 LEU B N 1
ATOM 4033 C CA . LEU B 1 49 ? -3.096 22.5 -4.148 1 97.25 49 LEU B CA 1
ATOM 4034 C C . LEU B 1 49 ? -2.297 22.328 -5.434 1 97.25 49 LEU B C 1
ATOM 4036 O O . LEU B 1 49 ? -2.518 23.062 -6.41 1 97.25 49 LEU B O 1
ATOM 4040 N N . GLY B 1 50 ? -1.28 21.469 -5.383 1 96.12 50 GLY B N 1
ATOM 4041 C CA . GLY B 1 50 ? -0.481 21.156 -6.555 1 96.12 50 GLY B CA 1
ATOM 4042 C C . GLY B 1 50 ? 0.634 22.156 -6.801 1 96.12 50 GLY B C 1
ATOM 4043 O O . GLY B 1 50 ? 1.435 21.984 -7.723 1 96.12 50 GLY B O 1
ATOM 4044 N N . ARG B 1 51 ? 0.696 23.172 -5.992 1 96.12 51 ARG B N 1
ATOM 4045 C CA . ARG B 1 51 ? 1.728 24.188 -6.117 1 96.12 51 ARG B CA 1
ATOM 4046 C C . ARG B 1 51 ? 2.863 23.938 -5.129 1 96.12 51 ARG B C 1
ATOM 4048 O O . ARG B 1 51 ? 2.637 23.891 -3.918 1 96.12 51 ARG B O 1
ATOM 4055 N N . ASP B 1 52 ? 4.078 23.812 -5.695 1 97.25 52 ASP B N 1
ATOM 4056 C CA . ASP B 1 52 ? 5.238 23.641 -4.824 1 97.25 52 ASP B CA 1
ATOM 4057 C C . ASP B 1 52 ? 5.633 24.953 -4.164 1 97.25 52 ASP B C 1
ATOM 4059 O O . ASP B 1 52 ? 5.73 25.984 -4.832 1 97.25 52 ASP B O 1
ATOM 4063 N N . LEU B 1 53 ? 5.848 24.906 -2.828 1 98.5 53 LEU B N 1
ATOM 4064 C CA . LEU B 1 53 ? 6.16 26.094 -2.053 1 98.5 53 LEU B CA 1
ATOM 4065 C C . LEU B 1 53 ? 7.512 25.953 -1.355 1 98.5 53 LEU B C 1
ATOM 4067 O O . LEU B 1 53 ? 7.91 24.844 -0.99 1 98.5 53 LEU B O 1
ATOM 4071 N N . VAL B 1 54 ? 8.203 27.031 -1.22 1 98.56 54 VAL B N 1
ATOM 4072 C CA . VAL B 1 54 ? 9.336 27.156 -0.304 1 98.56 54 VAL B CA 1
ATOM 4073 C C . VAL B 1 54 ? 8.969 28.094 0.845 1 98.56 54 VAL B C 1
ATOM 4075 O O . VAL B 1 54 ? 8.414 29.172 0.623 1 98.56 54 VAL B O 1
ATOM 4078 N N . ILE B 1 55 ? 9.18 27.672 2.031 1 98.75 55 ILE B N 1
ATOM 4079 C CA . ILE B 1 55 ? 8.883 28.391 3.262 1 98.75 55 ILE B CA 1
ATOM 4080 C C . ILE B 1 55 ? 10.18 28.672 4.016 1 98.75 55 ILE B C 1
ATOM 4082 O O . ILE B 1 55 ? 10.992 27.766 4.23 1 98.75 55 ILE B O 1
ATOM 4086 N N . TRP B 1 56 ? 10.352 29.891 4.383 1 98.56 56 TRP B N 1
ATOM 4087 C CA . TRP B 1 56 ? 11.617 30.234 5.027 1 98.56 56 TRP B CA 1
ATOM 4088 C C . TRP B 1 56 ? 11.422 31.391 6.008 1 98.56 56 TRP B C 1
ATOM 4090 O O . TRP B 1 56 ? 10.406 32.094 5.961 1 98.56 56 TRP B O 1
ATOM 4100 N N . TRP B 1 57 ? 12.344 31.531 6.93 1 98.19 57 TRP B N 1
ATOM 4101 C CA . TRP B 1 57 ? 12.258 32.562 7.969 1 98.19 57 TRP B CA 1
ATOM 4102 C C . TRP B 1 57 ? 13 33.812 7.547 1 98.19 57 TRP B C 1
ATOM 4104 O O . TRP B 1 57 ? 14.211 33.781 7.309 1 98.19 57 TRP B O 1
ATOM 4114 N N . ASP B 1 58 ? 12.242 34.844 7.41 1 97.69 58 ASP B N 1
ATOM 4115 C CA . ASP B 1 58 ? 12.805 36.156 7.148 1 97.69 58 ASP B CA 1
ATOM 4116 C C . ASP B 1 58 ? 13.219 36.844 8.445 1 97.69 58 ASP B C 1
ATOM 4118 O O . ASP B 1 58 ? 12.391 37.438 9.133 1 97.69 58 ASP B O 1
ATOM 4122 N N . ARG B 1 59 ? 14.43 36.906 8.703 1 95.25 59 ARG B N 1
ATOM 4123 C CA . ARG B 1 59 ? 14.953 37.438 9.953 1 95.25 59 ARG B CA 1
ATOM 4124 C C . ARG B 1 59 ? 14.711 38.938 10.047 1 95.25 59 ARG B C 1
ATOM 4126 O O . ARG B 1 59 ? 14.461 39.469 11.133 1 95.25 59 ARG B O 1
ATOM 4133 N N . SER B 1 60 ? 14.844 39.562 8.969 1 93.56 60 SER B N 1
ATOM 4134 C CA . SER B 1 60 ? 14.688 41 8.945 1 93.56 60 SER B CA 1
ATOM 4135 C C . SER B 1 60 ? 13.281 41.406 9.359 1 93.56 60 SER B C 1
ATOM 4137 O O . SER B 1 60 ? 13.102 42.344 10.148 1 93.56 60 SER B O 1
ATOM 4139 N N . ALA B 1 61 ? 12.352 40.719 8.906 1 94.94 61 ALA B N 1
ATOM 4140 C CA . ALA B 1 61 ? 10.953 41.031 9.195 1 94.94 61 ALA B CA 1
ATOM 4141 C C . ALA B 1 61 ? 10.414 40.188 10.336 1 94.94 61 ALA B C 1
ATOM 4143 O O . ALA B 1 61 ? 9.297 40.406 10.812 1 94.94 61 ALA B O 1
ATOM 4144 N N . GLU B 1 62 ? 11.148 39.188 10.766 1 96.44 62 GLU B N 1
ATOM 4145 C CA . GLU B 1 62 ? 10.758 38.25 11.812 1 96.44 62 GLU B CA 1
ATOM 4146 C C . GLU B 1 62 ? 9.422 37.594 11.492 1 96.44 62 GLU B C 1
ATOM 4148 O O . GLU B 1 62 ? 8.508 37.594 12.32 1 96.44 62 GLU B O 1
ATOM 4153 N N . GLN B 1 63 ? 9.352 37.125 10.344 1 96.94 63 GLN B N 1
ATOM 4154 C CA . GLN B 1 63 ? 8.133 36.438 9.906 1 96.94 63 GLN B CA 1
ATOM 4155 C C . GLN B 1 63 ? 8.445 35.312 8.93 1 96.94 63 GLN B C 1
ATOM 4157 O O . GLN B 1 63 ? 9.492 35.312 8.273 1 96.94 63 GLN B O 1
ATOM 4162 N N . TRP B 1 64 ? 7.598 34.281 8.883 1 98.5 64 TRP B N 1
ATOM 4163 C CA . TRP B 1 64 ? 7.703 33.219 7.891 1 98.5 64 TRP B CA 1
ATOM 4164 C C . TRP B 1 64 ? 7.227 33.719 6.523 1 98.5 64 TRP B C 1
ATOM 4166 O O . TRP B 1 64 ? 6.211 34.406 6.422 1 98.5 64 TRP B O 1
ATOM 4176 N N . ARG B 1 65 ? 7.973 33.406 5.473 1 98.56 65 ARG B N 1
ATOM 4177 C CA . ARG B 1 65 ? 7.625 33.719 4.094 1 98.56 65 ARG B CA 1
ATOM 4178 C C . ARG B 1 65 ? 7.332 32.469 3.295 1 98.56 65 ARG B C 1
ATOM 4180 O O . ARG B 1 65 ? 7.922 31.406 3.555 1 98.56 65 ARG B O 1
ATOM 4187 N N . ALA B 1 66 ? 6.434 32.562 2.389 1 98.69 66 ALA B N 1
ATOM 4188 C CA . ALA B 1 66 ? 6.148 31.5 1.437 1 98.69 66 ALA B CA 1
ATOM 4189 C C . ALA B 1 66 ? 6.246 32 -0.001 1 98.69 66 ALA B C 1
ATOM 4191 O O . ALA B 1 66 ? 5.66 33.031 -0.346 1 98.69 66 ALA B O 1
ATOM 4192 N N . PHE B 1 67 ? 7.086 31.328 -0.812 1 98.5 67 PHE B N 1
ATOM 4193 C CA . PHE B 1 67 ? 7.207 31.594 -2.242 1 98.5 67 PHE B CA 1
ATOM 4194 C C . PHE B 1 67 ? 6.816 30.359 -3.053 1 98.5 67 PHE B C 1
ATOM 4196 O O . PHE B 1 67 ? 6.766 29.25 -2.518 1 98.5 67 PHE B O 1
ATOM 4203 N N . GLU B 1 68 ? 6.406 30.625 -4.324 1 98.06 68 GLU B N 1
ATOM 4204 C CA . GLU B 1 68 ? 6.473 29.5 -5.246 1 98.06 68 GLU B CA 1
ATOM 4205 C C . GLU B 1 68 ? 7.883 28.906 -5.293 1 98.06 68 GLU B C 1
ATOM 4207 O O . GLU B 1 68 ? 8.867 29.656 -5.348 1 98.06 68 GLU B O 1
ATOM 4212 N N . ASP B 1 69 ? 8.023 27.641 -5.277 1 98.25 69 ASP B N 1
ATOM 4213 C CA . ASP B 1 69 ? 9.32 26.969 -5.184 1 98.25 69 ASP B CA 1
ATOM 4214 C C . ASP B 1 69 ? 9.984 26.875 -6.555 1 98.25 69 ASP B C 1
ATOM 4216 O O . ASP B 1 69 ? 10.281 25.766 -7.031 1 98.25 69 ASP B O 1
ATOM 4220 N N . ALA B 1 70 ? 10.258 27.953 -7.117 1 97.44 70 ALA B N 1
ATOM 4221 C CA . ALA B 1 70 ? 10.875 28.031 -8.438 1 97.44 70 ALA B CA 1
ATOM 4222 C C . ALA B 1 70 ? 11.617 29.359 -8.609 1 97.44 70 ALA B C 1
ATOM 4224 O O . ALA B 1 70 ? 11.039 30.422 -8.438 1 97.44 70 ALA B O 1
ATOM 4225 N N . CYS B 1 71 ? 12.812 29.281 -8.938 1 96.31 71 CYS B N 1
ATOM 4226 C CA . CYS B 1 71 ? 13.594 30.484 -9.234 1 96.31 71 CYS B CA 1
ATOM 4227 C C . CYS B 1 71 ? 13.219 31.047 -10.594 1 96.31 71 CYS B C 1
ATOM 4229 O O . CYS B 1 71 ? 13.172 30.312 -11.586 1 96.31 71 CYS B O 1
ATOM 4231 N N . PRO B 1 72 ? 12.961 32.25 -10.68 1 95.88 72 PRO B N 1
ATOM 4232 C CA . PRO B 1 72 ? 12.539 32.844 -11.953 1 95.88 72 PRO B CA 1
ATOM 4233 C C . PRO B 1 72 ? 13.594 32.688 -13.047 1 95.88 72 PRO B C 1
ATOM 4235 O O . PRO B 1 72 ? 13.258 32.719 -14.234 1 95.88 72 PRO B O 1
ATOM 4238 N N . HIS B 1 73 ? 14.852 32.5 -12.703 1 93.69 73 HIS B N 1
ATOM 4239 C CA . HIS B 1 73 ? 15.938 32.406 -13.672 1 93.69 73 HIS B CA 1
ATOM 4240 C C . HIS B 1 73 ? 15.805 31.141 -14.516 1 93.69 73 HIS B C 1
ATOM 4242 O O . HIS B 1 73 ? 15.75 31.219 -15.75 1 93.69 73 HIS B O 1
ATOM 4248 N N . ARG B 1 74 ? 15.711 29.922 -13.938 1 94.69 74 ARG B N 1
ATOM 4249 C CA . ARG B 1 74 ? 15.688 28.672 -14.68 1 94.69 74 ARG B CA 1
ATOM 4250 C C . ARG B 1 74 ? 14.766 27.656 -14.008 1 94.69 74 ARG B C 1
ATOM 4252 O O . ARG B 1 74 ? 14.875 26.453 -14.258 1 94.69 74 ARG B O 1
ATOM 4259 N N . GLN B 1 75 ? 13.93 28.062 -13.117 1 94.31 75 GLN B N 1
ATOM 4260 C CA . GLN B 1 75 ? 12.805 27.312 -12.57 1 94.31 75 GLN B CA 1
ATOM 4261 C C . GLN B 1 75 ? 13.273 26.188 -11.656 1 94.31 75 GLN B C 1
ATOM 4263 O O . GLN B 1 75 ? 12.57 25.188 -11.484 1 94.31 75 GLN B O 1
ATOM 4268 N N . VAL B 1 76 ? 14.469 26.297 -11.117 1 91.12 76 VAL B N 1
ATOM 4269 C CA . VAL B 1 76 ? 14.938 25.297 -10.172 1 91.12 76 VAL B CA 1
ATOM 4270 C C . VAL B 1 76 ? 14.305 25.531 -8.805 1 91.12 76 VAL B C 1
ATOM 4272 O O . VAL B 1 76 ? 13.93 26.672 -8.477 1 91.12 76 VAL B O 1
ATOM 4275 N N . ARG B 1 77 ? 14.25 24.516 -8.031 1 95.81 77 ARG B N 1
ATOM 4276 C CA . ARG B 1 77 ? 13.625 24.594 -6.719 1 95.81 77 ARG B CA 1
ATOM 4277 C C . ARG B 1 77 ? 14.461 25.438 -5.758 1 95.81 77 ARG B C 1
ATOM 4279 O O . ARG B 1 77 ? 15.594 25.078 -5.441 1 95.81 77 ARG B O 1
ATOM 4286 N N . LEU B 1 78 ? 13.789 26.469 -5.219 1 97 78 LEU B N 1
ATOM 4287 C CA . LEU B 1 78 ? 14.453 27.344 -4.254 1 97 78 LEU B CA 1
ATOM 4288 C C . LEU B 1 78 ? 14.602 26.641 -2.902 1 97 78 LEU B C 1
ATOM 4290 O O . LEU B 1 78 ? 15.492 26.969 -2.123 1 97 78 LEU B O 1
ATOM 4294 N N . SER B 1 79 ? 13.758 25.656 -2.615 1 97.19 79 SER B N 1
ATOM 4295 C CA . SER B 1 79 ? 13.766 24.938 -1.343 1 97.19 79 SER B CA 1
ATOM 4296 C C . SER B 1 79 ? 15.047 24.125 -1.173 1 97.19 79 SER B C 1
ATOM 4298 O O . SER B 1 79 ? 15.383 23.719 -0.061 1 97.19 79 SER B O 1
ATOM 4300 N N . GLU B 1 80 ? 15.781 23.859 -2.234 1 94.44 80 GLU B N 1
ATOM 4301 C CA . GLU B 1 80 ? 17.047 23.141 -2.182 1 94.44 80 GLU B CA 1
ATOM 4302 C C . GLU B 1 80 ? 18.219 24.094 -1.913 1 94.44 80 GLU B C 1
ATOM 4304 O O . GLU B 1 80 ? 19.375 23.672 -1.838 1 94.44 80 GLU B O 1
ATOM 4309 N N . GLY B 1 81 ? 17.891 25.344 -1.768 1 97 81 GLY B N 1
ATOM 4310 C CA . GLY B 1 81 ? 18.906 26.344 -1.533 1 97 81 GLY B CA 1
ATOM 4311 C C . GLY B 1 81 ? 19.188 26.594 -0.061 1 97 81 GLY B C 1
ATOM 4312 O O . GLY B 1 81 ? 19.156 25.656 0.744 1 97 81 GLY B O 1
ATOM 4313 N N . ARG B 1 82 ? 19.562 27.828 0.243 1 97.5 82 ARG B N 1
ATOM 4314 C CA . ARG B 1 82 ? 19.938 28.203 1.604 1 97.5 82 ARG B CA 1
ATOM 4315 C C . ARG B 1 82 ? 19.609 29.656 1.879 1 97.5 82 ARG B C 1
ATOM 4317 O O . ARG B 1 82 ? 19.156 30.375 0.984 1 97.5 82 ARG B O 1
ATOM 4324 N N . LEU B 1 83 ? 19.656 30.016 3.127 1 97.5 83 LEU B N 1
ATOM 4325 C CA . LEU B 1 83 ? 19.625 31.422 3.514 1 97.5 83 LEU B CA 1
ATOM 4326 C C . LEU B 1 83 ? 21.047 32 3.561 1 97.5 83 LEU B C 1
ATOM 4328 O O . LEU B 1 83 ? 21.906 31.469 4.266 1 97.5 83 LEU B O 1
ATOM 4332 N N . ASP B 1 84 ? 21.312 33 2.809 1 95.38 84 ASP B N 1
ATOM 4333 C CA . ASP B 1 84 ? 22.672 33.531 2.748 1 95.38 84 ASP B CA 1
ATOM 4334 C C . ASP B 1 84 ? 23 34.344 3.996 1 95.38 84 ASP B C 1
ATOM 4336 O O . ASP B 1 84 ? 22.203 34.438 4.93 1 95.38 84 ASP B O 1
ATOM 4340 N N . ALA B 1 85 ? 24.172 35 4.09 1 93.56 85 ALA B N 1
ATOM 4341 C CA . ALA B 1 85 ? 24.688 35.688 5.277 1 93.56 85 ALA B CA 1
ATOM 4342 C C . ALA B 1 85 ? 23.828 36.906 5.629 1 93.56 85 ALA B C 1
ATOM 4344 O O . ALA B 1 85 ? 23.719 37.281 6.801 1 93.56 85 ALA B O 1
ATOM 4345 N N . GLU B 1 86 ? 23.188 37.469 4.602 1 94.31 86 GLU B N 1
ATOM 4346 C CA . GLU B 1 86 ? 22.344 38.656 4.816 1 94.31 86 GLU B CA 1
ATOM 4347 C C . GLU B 1 86 ? 20.922 38.25 5.152 1 94.31 86 GLU B C 1
ATOM 4349 O O . GLU B 1 86 ? 20.062 39.094 5.375 1 94.31 86 GLU B O 1
ATOM 4354 N N . GLY B 1 87 ? 20.656 36.969 5.188 1 95.19 87 GLY B N 1
ATOM 4355 C CA . GLY B 1 87 ? 19.344 36.438 5.555 1 95.19 87 GLY B CA 1
ATOM 4356 C C . GLY B 1 87 ? 18.391 36.344 4.375 1 95.19 87 GLY B C 1
ATOM 4357 O O . GLY B 1 87 ? 17.188 36.219 4.551 1 95.19 87 GLY B O 1
ATOM 4358 N N . ARG B 1 88 ? 18.922 36.375 3.156 1 96.44 88 ARG B N 1
ATOM 4359 C CA . ARG B 1 88 ? 18.125 36.25 1.94 1 96.44 88 ARG B CA 1
ATOM 4360 C C . ARG B 1 88 ? 18.031 34.812 1.483 1 96.44 88 ARG B C 1
ATOM 4362 O O . ARG B 1 88 ? 18.875 34 1.814 1 96.44 88 ARG B O 1
ATOM 4369 N N . LEU B 1 89 ? 16.969 34.5 0.828 1 98.44 89 LEU B N 1
ATOM 4370 C CA . LEU B 1 89 ? 16.812 33.188 0.225 1 98.44 89 LEU B CA 1
ATOM 4371 C C . LEU B 1 89 ? 17.656 33.062 -1.038 1 98.44 89 LEU B C 1
ATOM 4373 O O . LEU B 1 89 ? 17.438 33.781 -2.01 1 98.44 89 LEU B O 1
ATOM 4377 N N . GLU B 1 90 ? 18.625 32.125 -1.042 1 98.06 90 GLU B N 1
ATOM 4378 C CA . GLU B 1 90 ? 19.578 32 -2.139 1 98.06 90 GLU B CA 1
ATOM 4379 C C . GLU B 1 90 ? 19.359 30.734 -2.93 1 98.06 90 GLU B C 1
ATOM 4381 O O . GLU B 1 90 ? 19.312 29.641 -2.35 1 98.06 90 GLU B O 1
ATOM 4386 N N . CYS B 1 91 ? 19.25 30.906 -4.203 1 97.12 91 CYS B N 1
ATOM 4387 C CA . CYS B 1 91 ? 19.078 29.766 -5.102 1 97.12 91 CYS B CA 1
ATOM 4388 C C . CYS B 1 91 ? 20.359 28.938 -5.18 1 97.12 91 CYS B C 1
ATOM 4390 O O . CYS B 1 91 ? 21.453 29.484 -5.328 1 97.12 91 CYS B O 1
ATOM 4392 N N . PRO B 1 92 ? 20.281 27.594 -5.145 1 93.94 92 PRO B N 1
ATOM 4393 C CA . PRO B 1 92 ? 21.469 26.719 -5.137 1 93.94 92 PRO B CA 1
ATOM 4394 C C . PRO B 1 92 ? 22.125 26.609 -6.508 1 93.94 92 PRO B C 1
ATOM 4396 O O . PRO B 1 92 ? 23.266 26.141 -6.613 1 93.94 92 PRO B O 1
ATOM 4399 N N . TYR B 1 93 ? 21.484 26.969 -7.59 1 93.5 93 TYR B N 1
ATOM 4400 C CA . TYR B 1 93 ? 21.953 26.75 -8.945 1 93.5 93 TYR B CA 1
ATOM 4401 C C . TYR B 1 93 ? 22.953 27.828 -9.359 1 93.5 93 TYR B C 1
ATOM 4403 O O . TYR B 1 93 ? 24.125 27.547 -9.609 1 93.5 93 TYR B O 1
ATOM 4411 N N . HIS B 1 94 ? 22.547 29.188 -9.32 1 93.38 94 HIS B N 1
ATOM 4412 C CA . HIS B 1 94 ? 23.422 30.25 -9.789 1 93.38 94 HIS B CA 1
ATOM 4413 C C . HIS B 1 94 ? 23.578 31.344 -8.734 1 93.38 94 HIS B C 1
ATOM 4415 O O . HIS B 1 94 ? 24.094 32.438 -9.031 1 93.38 94 HIS B O 1
ATOM 4421 N N . GLY B 1 95 ? 22.922 31.125 -7.543 1 95.44 95 GLY B N 1
ATOM 4422 C CA . GLY B 1 95 ? 23.188 32 -6.422 1 95.44 95 GLY B CA 1
ATOM 4423 C C . GLY B 1 95 ? 22.328 33.25 -6.43 1 95.44 95 GLY B C 1
ATOM 4424 O O . GLY B 1 95 ? 22.625 34.219 -5.727 1 95.44 95 GLY B O 1
ATOM 4425 N N . TRP B 1 96 ? 21.234 33.312 -7.297 1 96.56 96 TRP B N 1
ATOM 4426 C CA . TRP B 1 96 ? 20.297 34.406 -7.172 1 96.56 96 TRP B CA 1
ATOM 4427 C C . TRP B 1 96 ? 19.719 34.5 -5.766 1 96.56 96 TRP B C 1
ATOM 4429 O O . TRP B 1 96 ? 19.359 33.469 -5.188 1 96.56 96 TRP B O 1
ATOM 4439 N N . ALA B 1 97 ? 19.672 35.688 -5.195 1 97.62 97 ALA B N 1
ATOM 4440 C CA . ALA B 1 97 ? 19.172 35.844 -3.834 1 97.62 97 ALA B CA 1
ATOM 4441 C C . ALA B 1 97 ? 17.953 36.75 -3.799 1 97.62 97 ALA B C 1
ATOM 4443 O O . ALA B 1 97 ? 17.906 37.75 -4.52 1 97.62 97 ALA B O 1
ATOM 4444 N N . PHE B 1 98 ? 17.016 36.406 -2.91 1 98.31 98 PHE B N 1
ATOM 4445 C CA . PHE B 1 98 ? 15.727 37.125 -2.896 1 98.31 98 PHE B CA 1
ATOM 4446 C C . PHE B 1 98 ? 15.414 37.656 -1.501 1 98.31 98 PHE B C 1
ATOM 4448 O O . PHE B 1 98 ? 15.68 36.969 -0.503 1 98.31 98 PHE B O 1
ATOM 4455 N N . THR B 1 99 ? 14.727 38.812 -1.451 1 97.38 99 THR B N 1
ATOM 4456 C CA . THR B 1 99 ? 14.258 39.375 -0.196 1 97.38 99 THR B CA 1
ATOM 4457 C C . THR B 1 99 ? 12.883 38.844 0.176 1 97.38 99 THR B C 1
ATOM 4459 O O . THR B 1 99 ? 12.289 38.094 -0.593 1 97.38 99 THR B O 1
ATOM 4462 N N . GLY B 1 100 ? 12.406 39.188 1.342 1 96.56 100 GLY B N 1
ATOM 4463 C CA . GLY B 1 100 ? 11.133 38.719 1.847 1 96.56 100 GLY B CA 1
ATOM 4464 C C . GLY B 1 100 ? 9.953 39.125 0.981 1 96.56 100 GLY B C 1
ATOM 4465 O O . GLY B 1 100 ? 8.914 38.438 0.992 1 96.56 100 GLY B O 1
ATOM 4466 N N . THR B 1 101 ? 10.172 40.156 0.236 1 95.44 101 THR B N 1
ATOM 4467 C CA . THR B 1 101 ? 9.094 40.625 -0.607 1 95.44 101 THR B CA 1
ATOM 4468 C C . THR B 1 101 ? 9.133 39.969 -1.983 1 95.44 101 THR B C 1
ATOM 4470 O O . THR B 1 101 ? 8.281 40.25 -2.832 1 95.44 101 THR B O 1
ATOM 4473 N N . GLY B 1 102 ? 10.109 39.156 -2.223 1 97.19 102 GLY B N 1
ATOM 4474 C CA . GLY B 1 102 ? 10.219 38.469 -3.49 1 97.19 102 GLY B CA 1
ATOM 4475 C C . GLY B 1 102 ? 11.164 39.125 -4.469 1 97.19 102 GLY B C 1
ATOM 4476 O O . GLY B 1 102 ? 11.508 38.562 -5.504 1 97.19 102 GLY B O 1
ATOM 4477 N N . ASP B 1 103 ? 11.672 40.344 -4.137 1 96.81 103 ASP B N 1
ATOM 4478 C CA . ASP B 1 103 ? 12.586 41.062 -5.012 1 96.81 103 ASP B CA 1
ATOM 4479 C C . ASP B 1 103 ? 13.938 40.344 -5.109 1 96.81 103 ASP B C 1
ATOM 4481 O O . ASP B 1 103 ? 14.438 39.812 -4.117 1 96.81 103 ASP B O 1
ATOM 4485 N N . CYS B 1 104 ? 14.453 40.406 -6.293 1 96.94 104 CYS B N 1
ATOM 4486 C CA . CYS B 1 104 ? 15.797 39.875 -6.488 1 96.94 104 CYS B CA 1
ATOM 4487 C C . CYS B 1 104 ? 16.859 40.875 -6.043 1 96.94 104 CYS B C 1
ATOM 4489 O O . CYS B 1 104 ? 16.953 41.969 -6.617 1 96.94 104 CYS B O 1
ATOM 4491 N N . ALA B 1 105 ? 17.625 40.531 -5.125 1 95.5 105 ALA B N 1
ATOM 4492 C CA . ALA B 1 105 ? 18.625 41.438 -4.566 1 95.5 105 ALA B CA 1
ATOM 4493 C C . ALA B 1 105 ? 19.984 41.25 -5.227 1 95.5 105 ALA B C 1
ATOM 4495 O O . ALA B 1 105 ? 20.766 42.188 -5.34 1 95.5 105 ALA B O 1
ATOM 4496 N N . VAL B 1 106 ? 20.266 39.969 -5.559 1 94.06 106 VAL B N 1
ATOM 4497 C CA . VAL B 1 106 ? 21.594 39.656 -6.051 1 94.06 106 VAL B CA 1
ATOM 4498 C C . VAL B 1 106 ? 21.516 38.781 -7.281 1 94.06 106 VAL B C 1
ATOM 4500 O O . VAL B 1 106 ? 20.781 37.781 -7.285 1 94.06 106 VAL B O 1
ATOM 4503 N N . ILE B 1 107 ? 22.125 39.125 -8.32 1 95.44 107 ILE B N 1
ATOM 4504 C CA . ILE B 1 107 ? 22.516 38.312 -9.453 1 95.44 107 ILE B CA 1
ATOM 4505 C C . ILE B 1 107 ? 24.047 38.312 -9.594 1 95.44 107 ILE B C 1
ATOM 4507 O O . ILE B 1 107 ? 24.609 39.25 -10.148 1 95.44 107 ILE B O 1
ATOM 4511 N N . PRO B 1 108 ? 24.641 37.25 -9.133 1 93.12 108 PRO B N 1
ATOM 4512 C CA . PRO B 1 108 ? 26.094 37.25 -9.086 1 93.12 108 PRO B CA 1
ATOM 4513 C C . PRO B 1 108 ? 26.734 37.438 -10.461 1 93.12 108 PRO B C 1
ATOM 4515 O O . PRO B 1 108 ? 27.828 38 -10.578 1 93.12 108 PRO B O 1
ATOM 4518 N N . GLN B 1 109 ? 26.062 36.969 -11.5 1 91.62 109 GLN B N 1
ATOM 4519 C CA . GLN B 1 109 ? 26.609 36.969 -12.852 1 91.62 109 GLN B CA 1
ATOM 4520 C C . GLN B 1 109 ? 26.359 38.312 -13.555 1 91.62 109 GLN B C 1
ATOM 4522 O O . GLN B 1 109 ? 26.797 38.5 -14.68 1 91.62 109 GLN B O 1
ATOM 4527 N N . GLN B 1 110 ? 25.641 39.219 -12.93 1 93 110 GLN B N 1
ATOM 4528 C CA . GLN B 1 110 ? 25.312 40.469 -13.555 1 93 110 GLN B CA 1
ATOM 4529 C C . GLN B 1 110 ? 26.469 41.469 -13.445 1 93 110 GLN B C 1
ATOM 4531 O O . GLN B 1 110 ? 27.141 41.531 -12.414 1 93 110 GLN B O 1
ATOM 4536 N N . ALA B 1 111 ? 26.688 42.25 -14.523 1 90.75 111 ALA B N 1
ATOM 4537 C CA . ALA B 1 111 ? 27.703 43.312 -14.492 1 90.75 111 ALA B CA 1
ATOM 4538 C C . ALA B 1 111 ? 27.359 44.375 -13.445 1 90.75 111 ALA B C 1
ATOM 4540 O O . ALA B 1 111 ? 26.203 44.531 -13.086 1 90.75 111 ALA B O 1
ATOM 4541 N N . THR B 1 112 ? 28.406 45.031 -12.922 1 89.62 112 THR B N 1
ATOM 4542 C CA . THR B 1 112 ? 28.234 46.062 -11.883 1 89.62 112 THR B CA 1
ATOM 4543 C C . THR B 1 112 ? 27.297 47.156 -12.352 1 89.62 112 THR B C 1
ATOM 4545 O O . THR B 1 112 ? 26.578 47.75 -11.547 1 89.62 112 THR B O 1
ATOM 4548 N N . THR B 1 113 ? 27.312 47.406 -13.641 1 91.12 113 THR B N 1
ATOM 4549 C CA . THR B 1 113 ? 26.469 48.438 -14.18 1 91.12 113 THR B CA 1
ATOM 4550 C C . THR B 1 113 ? 25.109 47.906 -14.602 1 91.12 113 THR B C 1
ATOM 4552 O O . THR B 1 113 ? 24.219 48.656 -15 1 91.12 113 THR B O 1
ATOM 4555 N N . GLY B 1 114 ? 25.031 46.594 -14.539 1 89.06 114 GLY B N 1
ATOM 4556 C CA . GLY B 1 114 ? 23.797 45.969 -14.961 1 89.06 114 GLY B CA 1
ATOM 4557 C C . GLY B 1 114 ? 22.656 46.188 -13.984 1 89.06 114 GLY B C 1
ATOM 4558 O O . GLY B 1 114 ? 22.875 46.5 -12.82 1 89.06 114 GLY B O 1
ATOM 4559 N N . GLN B 1 115 ? 21.359 46.125 -14.523 1 91.88 115 GLN B N 1
ATOM 4560 C CA . GLN B 1 115 ? 20.188 46.375 -13.68 1 91.88 115 GLN B CA 1
ATOM 4561 C C . GLN B 1 115 ? 19.156 45.25 -13.852 1 91.88 115 GLN B C 1
ATOM 4563 O O . GLN B 1 115 ? 17.953 45.469 -13.641 1 91.88 115 GLN B O 1
ATOM 4568 N N . ALA B 1 116 ? 19.594 44.125 -14.273 1 92.62 116 ALA B N 1
ATOM 4569 C CA . ALA B 1 116 ? 18.688 43 -14.531 1 92.62 116 ALA B CA 1
ATOM 4570 C C . ALA B 1 116 ? 17.922 42.625 -13.273 1 92.62 116 ALA B C 1
ATOM 4572 O O . ALA B 1 116 ? 16.75 42.219 -13.352 1 92.62 116 ALA B O 1
ATOM 4573 N N . HIS B 1 117 ? 18.516 42.719 -12.133 1 93.38 117 HIS B N 1
ATOM 4574 C CA . HIS B 1 117 ? 17.922 42.312 -10.867 1 93.38 117 HIS B CA 1
ATOM 4575 C C . HIS B 1 117 ? 16.719 43.188 -10.516 1 93.38 117 HIS B C 1
ATOM 4577 O O . HIS B 1 117 ? 15.922 42.844 -9.648 1 93.38 117 HIS B O 1
ATOM 4583 N N . THR B 1 118 ? 16.562 44.375 -11.141 1 93.94 118 THR B N 1
ATOM 4584 C CA . THR B 1 118 ? 15.492 45.281 -10.805 1 93.94 118 THR B CA 1
ATOM 4585 C C . THR B 1 118 ? 14.234 44.969 -11.617 1 93.94 118 THR B C 1
ATOM 4587 O O . THR B 1 118 ? 13.18 45.562 -11.383 1 93.94 118 THR B O 1
ATOM 4590 N N . SER B 1 119 ? 14.367 44.094 -12.547 1 94.19 119 SER B N 1
ATOM 4591 C CA . SER B 1 119 ? 13.242 43.719 -13.391 1 94.19 119 SER B CA 1
ATOM 4592 C C . SER B 1 119 ? 12.195 42.938 -12.594 1 94.19 119 SER B C 1
ATOM 4594 O O . SER B 1 119 ? 12.547 42.125 -11.734 1 94.19 119 SER B O 1
ATOM 4596 N N . ASP B 1 120 ? 10.883 43.156 -12.961 1 93.25 120 ASP B N 1
ATOM 4597 C CA . ASP B 1 120 ? 9.797 42.375 -12.359 1 93.25 120 ASP B CA 1
ATOM 4598 C C . ASP B 1 120 ? 9.938 40.875 -12.672 1 93.25 120 ASP B C 1
ATOM 4600 O O . ASP B 1 120 ? 9.516 40.031 -11.883 1 93.25 120 ASP B O 1
ATOM 4604 N N . ARG B 1 121 ? 10.523 40.562 -13.75 1 95.12 121 ARG B N 1
ATOM 4605 C CA . ARG B 1 121 ? 10.695 39.188 -14.172 1 95.12 121 ARG B CA 1
ATOM 4606 C C . ARG B 1 121 ? 11.734 38.469 -13.312 1 95.12 121 ARG B C 1
ATOM 4608 O O . ARG B 1 121 ? 11.844 37.25 -13.352 1 95.12 121 ARG B O 1
ATOM 4615 N N . ALA B 1 122 ? 12.461 39.25 -12.578 1 95.75 122 ALA B N 1
ATOM 4616 C CA . ALA B 1 122 ? 13.492 38.656 -11.719 1 95.75 122 ALA B CA 1
ATOM 4617 C C . ALA B 1 122 ? 12.93 38.344 -10.344 1 95.75 122 ALA B C 1
ATOM 4619 O O . ALA B 1 122 ? 13.602 37.688 -9.531 1 95.75 122 ALA B O 1
ATOM 4620 N N . CYS B 1 123 ? 11.734 38.719 -10.102 1 96.56 123 CYS B N 1
ATOM 4621 C CA . CYS B 1 123 ? 11.172 38.594 -8.758 1 96.56 123 CYS B CA 1
ATOM 4622 C C . CYS B 1 123 ? 10.609 37.188 -8.531 1 96.56 123 CYS B C 1
ATOM 4624 O O . CYS B 1 123 ? 10.016 36.625 -9.438 1 96.56 123 CYS B O 1
ATOM 4626 N N . ALA B 1 124 ? 10.812 36.688 -7.352 1 97.19 124 ALA B N 1
ATOM 4627 C CA . ALA B 1 124 ? 10.133 35.469 -6.938 1 97.19 124 ALA B CA 1
ATOM 4628 C C . ALA B 1 124 ? 8.656 35.719 -6.648 1 97.19 124 ALA B C 1
ATOM 4630 O O . ALA B 1 124 ? 8.289 36.812 -6.215 1 97.19 124 ALA B O 1
ATOM 4631 N N . LYS B 1 125 ? 7.828 34.75 -6.891 1 96.5 125 LYS B N 1
ATOM 4632 C CA . LYS B 1 125 ? 6.398 34.844 -6.617 1 96.5 125 LYS B CA 1
ATOM 4633 C C . LYS B 1 125 ? 6.09 34.531 -5.16 1 96.5 125 LYS B C 1
ATOM 4635 O O . LYS B 1 125 ? 6.398 33.438 -4.684 1 96.5 125 LYS B O 1
ATOM 4640 N N . THR B 1 126 ? 5.461 35.438 -4.488 1 97.38 126 THR B N 1
ATOM 4641 C CA . THR B 1 126 ? 5.215 35.281 -3.057 1 97.38 126 THR B CA 1
ATOM 4642 C C . THR B 1 126 ? 3.754 34.938 -2.791 1 97.38 126 THR B C 1
ATOM 4644 O O . THR B 1 126 ? 2.879 35.25 -3.602 1 97.38 126 THR B O 1
ATOM 4647 N N . LEU B 1 127 ? 3.477 34.25 -1.718 1 98.25 127 LEU B N 1
ATOM 4648 C CA . LEU B 1 127 ? 2.145 34 -1.186 1 98.25 127 LEU B CA 1
ATOM 4649 C C . LEU B 1 127 ? 2.006 34.531 0.232 1 98.25 127 LEU B C 1
ATOM 4651 O O . LEU B 1 127 ? 2.943 34.469 1.029 1 98.25 127 LEU B O 1
ATOM 4655 N N . PRO B 1 128 ? 0.815 35.031 0.574 1 98.25 128 PRO B N 1
ATOM 4656 C CA . PRO B 1 128 ? 0.611 35.562 1.934 1 98.25 128 PRO B CA 1
ATOM 4657 C C . PRO B 1 128 ? 0.713 34.438 2.99 1 98.25 128 PRO B C 1
ATOM 4659 O O . PRO B 1 128 ? 0.294 33.312 2.748 1 98.25 128 PRO B O 1
ATOM 4662 N N . THR B 1 129 ? 1.27 34.781 4.121 1 98.5 129 THR B N 1
ATOM 4663 C CA . THR B 1 129 ? 1.372 33.875 5.254 1 98.5 129 THR B CA 1
ATOM 4664 C C . THR B 1 129 ? 0.757 34.5 6.504 1 98.5 129 THR B C 1
ATOM 4666 O O . THR B 1 129 ? 0.643 35.719 6.605 1 98.5 129 THR B O 1
ATOM 4669 N N . ALA B 1 130 ? 0.275 33.688 7.406 1 98.12 130 ALA B N 1
ATOM 4670 C CA . ALA B 1 130 ? -0.226 34.094 8.719 1 98.12 130 ALA B CA 1
ATOM 4671 C C . ALA B 1 130 ? 0.006 32.969 9.742 1 98.12 130 ALA B C 1
ATOM 4673 O O . ALA B 1 130 ? 0.139 31.797 9.383 1 98.12 130 ALA B O 1
ATOM 4674 N N . THR B 1 131 ? 0.183 33.375 10.969 1 97.44 131 THR B N 1
ATOM 4675 C CA . THR B 1 131 ? 0.346 32.406 12.039 1 97.44 131 THR B CA 1
ATOM 4676 C C . THR B 1 131 ? -0.773 32.531 13.07 1 97.44 131 THR B C 1
ATOM 4678 O O . THR B 1 131 ? -1.206 33.625 13.383 1 97.44 131 THR B O 1
ATOM 4681 N N . ALA B 1 132 ? -1.331 31.469 13.453 1 95.75 132 ALA B N 1
ATOM 4682 C CA . ALA B 1 132 ? -2.35 31.422 14.5 1 95.75 132 ALA B CA 1
ATOM 4683 C C . ALA B 1 132 ? -2.469 30.016 15.094 1 95.75 132 ALA B C 1
ATOM 4685 O O . ALA B 1 132 ? -2.33 29.016 14.383 1 95.75 132 ALA B O 1
ATOM 4686 N N . GLN B 1 133 ? -2.682 29.891 16.422 1 94.69 133 GLN B N 1
ATOM 4687 C CA . GLN B 1 133 ? -2.938 28.656 17.141 1 94.69 133 GLN B CA 1
ATOM 4688 C C . GLN B 1 133 ? -1.85 27.625 16.859 1 94.69 133 GLN B C 1
ATOM 4690 O O . GLN B 1 133 ? -2.146 26.453 16.609 1 94.69 133 GLN B O 1
ATOM 4695 N N . GLY B 1 134 ? -0.662 28.109 16.719 1 95.56 134 GLY B N 1
ATOM 4696 C CA . GLY B 1 134 ? 0.493 27.234 16.594 1 95.56 134 GLY B CA 1
ATOM 4697 C C . GLY B 1 134 ? 0.708 26.734 15.172 1 95.56 134 GLY B C 1
ATOM 4698 O O . GLY B 1 134 ? 1.552 25.859 14.938 1 95.56 134 GLY B O 1
ATOM 4699 N N . LEU B 1 135 ? -0.03 27.281 14.195 1 97.88 135 LEU B N 1
ATOM 4700 C CA . LEU B 1 135 ? 0.043 26.828 12.812 1 97.88 135 LEU B CA 1
ATOM 4701 C C . LEU B 1 135 ? 0.503 27.969 11.898 1 97.88 135 LEU B C 1
ATOM 4703 O O . LEU B 1 135 ? 0.23 29.141 12.164 1 97.88 135 LEU B O 1
ATOM 4707 N N . LEU B 1 136 ? 1.23 27.609 10.883 1 98.75 136 LEU B N 1
ATOM 4708 C CA . LEU B 1 136 ? 1.493 28.516 9.766 1 98.75 136 LEU B CA 1
ATOM 4709 C C . LEU B 1 136 ? 0.463 28.312 8.656 1 98.75 136 LEU B C 1
ATOM 4711 O O . LEU B 1 136 ? 0.278 27.203 8.164 1 98.75 136 LEU B O 1
ATOM 4715 N N . PHE B 1 137 ? -0.208 29.375 8.289 1 98.81 137 PHE B N 1
ATOM 4716 C CA . PHE B 1 137 ? -1.187 29.359 7.207 1 98.81 137 PHE B CA 1
ATOM 4717 C C . PHE B 1 137 ? -0.626 30.016 5.957 1 98.81 137 PHE B C 1
ATOM 4719 O O . PHE B 1 137 ? 0.147 30.969 6.047 1 98.81 137 PHE B O 1
ATOM 4726 N N . VAL B 1 138 ? -1.015 29.5 4.801 1 98.75 138 VAL B N 1
ATOM 4727 C CA . VAL B 1 138 ? -0.693 30.094 3.508 1 98.75 138 VAL B CA 1
ATOM 4728 C C . VAL B 1 138 ? -1.973 30.297 2.701 1 98.75 138 VAL B C 1
ATOM 4730 O O . VAL B 1 138 ? -2.865 29.453 2.711 1 98.75 138 VAL B O 1
ATOM 4733 N N . TYR B 1 139 ? -2.074 31.438 2.109 1 98.31 139 TYR B N 1
ATOM 4734 C CA . TYR B 1 139 ? -3.207 31.766 1.246 1 98.31 139 TYR B CA 1
ATOM 4735 C C . TYR B 1 139 ? -2.881 31.469 -0.214 1 98.31 139 TYR B C 1
ATOM 4737 O O . TYR B 1 139 ? -1.97 32.094 -0.784 1 98.31 139 TYR B O 1
ATOM 4745 N N . ALA B 1 140 ? -3.627 30.609 -0.837 1 93.69 140 ALA B N 1
ATOM 4746 C CA . ALA B 1 140 ? -3.285 30.125 -2.172 1 93.69 140 ALA B CA 1
ATOM 4747 C C . ALA B 1 140 ? -3.971 30.969 -3.252 1 93.69 140 ALA B C 1
ATOM 4749 O O . ALA B 1 140 ? -3.613 30.875 -4.43 1 93.69 140 ALA B O 1
ATOM 4750 N N . GLY B 1 141 ? -4.918 31.766 -2.865 1 95.75 141 GLY B N 1
ATOM 4751 C CA . GLY B 1 141 ? -5.699 32.531 -3.83 1 95.75 141 GLY B CA 1
ATOM 4752 C C . GLY B 1 141 ? -5.047 33.844 -4.219 1 95.75 141 GLY B C 1
ATOM 4753 O O . GLY B 1 141 ? -3.822 33.906 -4.332 1 95.75 141 GLY B O 1
ATOM 4754 N N . THR B 1 142 ? -5.906 34.781 -4.547 1 95.5 142 THR B N 1
ATOM 4755 C CA . THR B 1 142 ? -5.453 36.125 -4.902 1 95.5 142 THR B CA 1
ATOM 4756 C C . THR B 1 142 ? -4.863 36.812 -3.688 1 95.5 142 THR B C 1
ATOM 4758 O O . THR B 1 142 ? -5.586 37.156 -2.744 1 95.5 142 THR B O 1
ATOM 4761 N N . PRO B 1 143 ? -3.59 37.125 -3.801 1 95.62 143 PRO B N 1
ATOM 4762 C CA . PRO B 1 143 ? -2.891 37.656 -2.621 1 95.62 143 PRO B CA 1
ATOM 4763 C C . PRO B 1 143 ? -3.553 38.906 -2.045 1 95.62 143 PRO B C 1
ATOM 4765 O O . PRO B 1 143 ? -3.594 39.062 -0.824 1 95.62 143 PRO B O 1
ATOM 4768 N N . GLU B 1 144 ? -4.09 39.75 -2.842 1 93.88 144 GLU B N 1
ATOM 4769 C CA . GLU B 1 144 ? -4.668 41 -2.414 1 93.88 144 GLU B CA 1
ATOM 4770 C C . GLU B 1 144 ? -5.91 40.781 -1.557 1 93.88 144 GLU B C 1
ATOM 4772 O O . GLU B 1 144 ? -6.344 41.688 -0.841 1 93.88 144 GLU B O 1
ATOM 4777 N N . ARG B 1 145 ? -6.398 39.594 -1.624 1 95.06 145 ARG B N 1
ATOM 4778 C CA . ARG B 1 145 ? -7.629 39.281 -0.894 1 95.06 145 ARG B CA 1
ATOM 4779 C C . ARG B 1 145 ? -7.324 38.656 0.455 1 95.06 145 ARG B C 1
ATOM 4781 O O . ARG B 1 145 ? -8.203 38.562 1.318 1 95.06 145 ARG B O 1
ATOM 4788 N N . ALA B 1 146 ? -6.164 38.25 0.659 1 96.75 146 ALA B N 1
ATOM 4789 C CA . ALA B 1 146 ? -5.797 37.406 1.795 1 96.75 146 ALA B CA 1
ATOM 4790 C C . ALA B 1 146 ? -6.156 38.062 3.117 1 96.75 146 ALA B C 1
ATOM 4792 O O . ALA B 1 146 ? -6.719 37.438 4.012 1 96.75 146 ALA B O 1
ATOM 4793 N N . ASP B 1 147 ? -5.898 39.375 3.236 1 94.81 147 ASP B N 1
ATOM 4794 C CA . ASP B 1 147 ? -6.082 40.094 4.496 1 94.81 147 ASP B CA 1
ATOM 4795 C C . ASP B 1 147 ? -7.562 40.25 4.812 1 94.81 147 ASP B C 1
ATOM 4797 O O . ASP B 1 147 ? -7.922 40.625 5.938 1 94.81 147 ASP B O 1
ATOM 4801 N N . ARG B 1 148 ? -8.383 39.969 3.865 1 95.75 148 ARG B N 1
ATOM 4802 C CA . ARG B 1 148 ? -9.82 40.156 4.047 1 95.75 148 ARG B CA 1
ATOM 4803 C C . ARG B 1 148 ? -10.539 38.844 4.246 1 95.75 148 ARG B C 1
ATOM 4805 O O . ARG B 1 148 ? -11.758 38.812 4.438 1 95.75 148 ARG B O 1
ATOM 4812 N N . VAL B 1 149 ? -9.898 37.812 4.141 1 96.44 149 VAL B N 1
ATOM 4813 C CA . VAL B 1 149 ? -10.469 36.5 4.344 1 96.44 149 VAL B CA 1
ATOM 4814 C C . VAL B 1 149 ? -10.086 35.969 5.73 1 96.44 149 VAL B C 1
ATOM 4816 O O . VAL B 1 149 ? -8.906 35.938 6.09 1 96.44 149 VAL B O 1
ATOM 4819 N N . PRO B 1 150 ? -11.016 35.625 6.52 1 95.25 150 PRO B N 1
ATOM 4820 C CA . PRO B 1 150 ? -10.695 35.188 7.875 1 95.25 150 PRO B CA 1
ATOM 4821 C C . PRO B 1 150 ? -9.938 33.844 7.883 1 95.25 150 PRO B C 1
ATOM 4823 O O . PRO B 1 150 ? -10.188 33 7.031 1 95.25 150 PRO B O 1
ATOM 4826 N N . LEU B 1 151 ? -9.047 33.656 8.867 1 96.62 151 LEU B N 1
ATOM 4827 C CA . LEU B 1 151 ? -8.391 32.375 9.102 1 96.62 151 LEU B CA 1
ATOM 4828 C C . LEU B 1 151 ? -9.375 31.359 9.656 1 96.62 151 LEU B C 1
ATOM 4830 O O . LEU B 1 151 ? -10.227 31.688 10.484 1 96.62 151 LEU B O 1
ATOM 4834 N N . PRO B 1 152 ? -9.352 30.156 9.109 1 96.56 152 PRO B N 1
ATOM 4835 C CA . PRO B 1 152 ? -10.172 29.109 9.734 1 96.56 152 PRO B CA 1
ATOM 4836 C C . PRO B 1 152 ? -9.617 28.656 11.078 1 96.56 152 PRO B C 1
ATOM 4838 O O . PRO B 1 152 ? -8.789 27.734 11.133 1 96.56 152 PRO B O 1
ATOM 4841 N N . LEU B 1 153 ? -10.094 29.219 12.133 1 95.88 153 LEU B N 1
ATOM 4842 C CA . LEU B 1 153 ? -9.602 28.906 13.469 1 95.88 153 LEU B CA 1
ATOM 4843 C C . LEU B 1 153 ? -10.633 28.109 14.258 1 95.88 153 LEU B C 1
ATOM 4845 O O . LEU B 1 153 ? -11.812 28.094 13.906 1 95.88 153 LEU B O 1
ATOM 4849 N N . VAL B 1 154 ? -10.125 27.359 15.211 1 95 154 VAL B N 1
ATOM 4850 C CA . VAL B 1 154 ? -10.992 26.594 16.094 1 95 154 VAL B CA 1
ATOM 4851 C C . VAL B 1 154 ? -11.438 27.469 17.266 1 95 154 VAL B C 1
ATOM 4853 O O . VAL B 1 154 ? -10.766 27.531 18.297 1 95 154 VAL B O 1
ATOM 4856 N N . GLU B 1 155 ? -12.539 28.016 17.25 1 87.19 155 GLU B N 1
ATOM 4857 C CA . GLU B 1 155 ? -13.023 29.062 18.141 1 87.19 155 GLU B CA 1
ATOM 4858 C C . GLU B 1 155 ? -13.211 28.547 19.562 1 87.19 155 GLU B C 1
ATOM 4860 O O . GLU B 1 155 ? -12.828 29.203 20.531 1 87.19 155 GLU B O 1
ATOM 4865 N N . PRO B 1 156 ? -13.742 27.312 19.734 1 80.94 156 PRO B N 1
ATOM 4866 C CA . PRO B 1 156 ? -14.016 26.844 21.094 1 80.94 156 PRO B CA 1
ATOM 4867 C C . PRO B 1 156 ? -12.75 26.625 21.906 1 80.94 156 PRO B C 1
ATOM 4869 O O . PRO B 1 156 ? -12.797 26.578 23.141 1 80.94 156 PRO B O 1
ATOM 4872 N N . TRP B 1 157 ? -11.641 26.297 21.375 1 79.56 157 TRP B N 1
ATOM 4873 C CA . TRP B 1 157 ? -10.391 25.984 22.062 1 79.56 157 TRP B CA 1
ATOM 4874 C C . TRP B 1 157 ? -9.891 27.188 22.859 1 79.56 157 TRP B C 1
ATOM 4876 O O . TRP B 1 157 ? -9.234 27.016 23.891 1 79.56 157 TRP B O 1
ATOM 4886 N N . GLY B 1 158 ? -10.422 28.25 22.844 1 68.44 158 GLY B N 1
ATOM 4887 C CA . GLY B 1 158 ? -10.141 29.453 23.594 1 68.44 158 GLY B CA 1
ATOM 4888 C C . GLY B 1 158 ? -8.688 29.578 24.016 1 68.44 158 GLY B C 1
ATOM 4889 O O . GLY B 1 158 ? -7.809 28.953 23.422 1 68.44 158 GLY B O 1
ATOM 4890 N N . THR B 1 159 ? -8.242 30.5 24.828 1 67.69 159 THR B N 1
ATOM 4891 C CA . THR B 1 159 ? -6.891 30.812 25.266 1 67.69 159 THR B CA 1
ATOM 4892 C C . THR B 1 159 ? -6.691 30.422 26.734 1 67.69 159 THR B C 1
ATOM 4894 O O . THR B 1 159 ? -5.668 30.75 27.344 1 67.69 159 THR B O 1
ATOM 4897 N N . ASP B 1 160 ? -7.637 29.609 27.172 1 70.44 160 ASP B N 1
ATOM 4898 C CA . ASP B 1 160 ? -7.555 29.234 28.578 1 70.44 160 ASP B CA 1
ATOM 4899 C C . ASP B 1 160 ? -6.375 28.312 28.828 1 70.44 160 ASP B C 1
ATOM 4901 O O . ASP B 1 160 ? -6.094 27.406 28.031 1 70.44 160 ASP B O 1
ATOM 4905 N N . ALA B 1 161 ? -5.672 28.594 29.875 1 71.06 161 ALA B N 1
ATOM 4906 C CA . ALA B 1 161 ? -4.465 27.875 30.281 1 71.06 161 ALA B CA 1
ATOM 4907 C C . ALA B 1 161 ? -4.781 26.438 30.656 1 71.06 161 ALA B C 1
ATOM 4909 O O . ALA B 1 161 ? -3.883 25.594 30.734 1 71.06 161 ALA B O 1
ATOM 4910 N N . ASP B 1 162 ? -5.984 26.062 30.703 1 80.19 162 ASP B N 1
ATOM 4911 C CA . ASP B 1 162 ? -6.328 24.734 31.219 1 80.19 162 ASP B CA 1
ATOM 4912 C C . ASP B 1 162 ? -6.387 23.719 30.078 1 80.19 162 A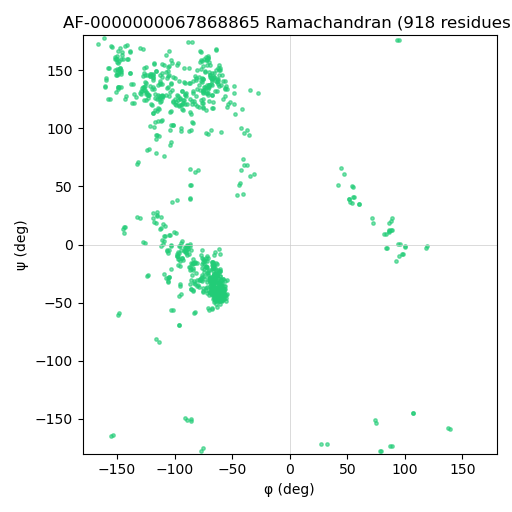SP B C 1
ATOM 4914 O O . ASP B 1 162 ? -6.539 22.516 30.312 1 80.19 162 ASP B O 1
ATOM 4918 N N . TRP B 1 163 ? -6.242 24.203 28.891 1 87.5 163 TRP B N 1
ATOM 4919 C CA . TRP B 1 163 ? -6.289 23.266 27.766 1 87.5 163 TRP B CA 1
ATOM 4920 C C . TRP B 1 163 ? -4.926 22.625 27.547 1 87.5 163 TRP B C 1
ATOM 4922 O O . TRP B 1 163 ? -3.891 23.281 27.656 1 87.5 163 TRP B O 1
ATOM 4932 N N . VAL B 1 164 ? -4.949 21.328 27.406 1 88.75 164 VAL B N 1
ATOM 4933 C CA . VAL B 1 164 ? -3.793 20.594 26.891 1 88.75 164 VAL B CA 1
ATOM 4934 C C . VAL B 1 164 ? -4.121 20 25.531 1 88.75 164 VAL B C 1
ATOM 4936 O O . VAL B 1 164 ? -5.242 19.531 25.297 1 88.75 164 VAL B O 1
ATOM 4939 N N . CYS B 1 165 ? -3.137 20.094 24.594 1 92.31 165 CYS B N 1
ATOM 4940 C CA . CYS B 1 165 ? -3.449 19.672 23.234 1 92.31 165 CYS B CA 1
ATOM 4941 C C . CYS B 1 165 ? -2.385 18.719 22.703 1 92.31 165 CYS B C 1
ATOM 4943 O O . CYS B 1 165 ? -1.188 18.969 22.859 1 92.31 165 CYS B O 1
ATOM 4945 N N . ILE B 1 166 ? -2.771 17.609 22.172 1 93.44 166 ILE B N 1
ATOM 4946 C CA . ILE B 1 166 ? -1.904 16.719 21.406 1 93.44 166 ILE B CA 1
ATOM 4947 C C . ILE B 1 166 ? -2.01 17.062 19.922 1 93.44 166 ILE B C 1
ATOM 4949 O O . ILE B 1 166 ? -3.104 17.062 19.344 1 93.44 166 ILE B O 1
ATOM 4953 N N . ASP B 1 167 ? -0.899 17.391 19.344 1 96.31 167 ASP B N 1
ATOM 4954 C CA . ASP B 1 167 ? -0.852 17.766 17.938 1 96.31 167 ASP B CA 1
ATOM 4955 C C . ASP B 1 167 ? -0.061 16.75 17.125 1 96.31 167 ASP B C 1
ATOM 4957 O O . ASP B 1 167 ? 0.963 16.234 17.578 1 96.31 167 ASP B O 1
ATOM 4961 N N . THR B 1 168 ? -0.559 16.406 15.961 1 97.44 168 THR B N 1
ATOM 4962 C CA . THR B 1 168 ? 0.192 15.578 15.023 1 97.44 168 THR B CA 1
ATOM 4963 C C . THR B 1 168 ? -0.201 15.898 13.586 1 97.44 168 THR B C 1
ATOM 4965 O O . THR B 1 168 ? -1.192 16.594 13.344 1 97.44 168 THR B O 1
ATOM 4968 N N . PHE B 1 169 ? 0.679 15.539 12.672 1 98.31 169 PHE B N 1
ATOM 4969 C CA . PHE B 1 169 ? 0.375 15.656 11.25 1 98.31 169 PHE B CA 1
ATOM 4970 C C . PHE B 1 169 ? 0.922 14.461 10.477 1 98.31 169 PHE B C 1
ATOM 4972 O O . PHE B 1 169 ? 1.772 13.727 10.984 1 98.31 169 PHE B O 1
ATOM 4979 N N . ARG B 1 170 ? 0.35 14.281 9.312 1 98.06 170 ARG B N 1
ATOM 4980 C CA . ARG B 1 170 ? 0.821 13.227 8.422 1 98.06 170 ARG B CA 1
ATOM 4981 C C . ARG B 1 170 ? 0.37 13.484 6.988 1 98.06 170 ARG B C 1
ATOM 4983 O O . ARG B 1 170 ? -0.761 13.914 6.754 1 98.06 170 ARG B O 1
ATOM 4990 N N . ASP B 1 171 ? 1.28 13.297 6.055 1 98.25 171 ASP B N 1
ATOM 4991 C CA . ASP B 1 171 ? 0.873 13.273 4.652 1 98.25 171 ASP B CA 1
ATOM 4992 C C . ASP B 1 171 ? 0.174 11.961 4.309 1 98.25 171 ASP B C 1
ATOM 4994 O O . ASP B 1 171 ? 0.741 10.883 4.496 1 98.25 171 ASP B O 1
ATOM 4998 N N . LEU B 1 172 ? -1.025 12.07 3.861 1 98.06 172 LEU B N 1
ATOM 4999 C CA . LEU B 1 172 ? -1.858 10.891 3.617 1 98.06 172 LEU B CA 1
ATOM 5000 C C . LEU B 1 172 ? -2.002 10.633 2.123 1 98.06 172 LEU B C 1
ATOM 5002 O O . LEU B 1 172 ? -2.111 11.57 1.33 1 98.06 172 LEU B O 1
ATOM 5006 N N . PRO B 1 173 ? -2.025 9.344 1.702 1 97.06 173 PRO B N 1
ATOM 5007 C CA . PRO B 1 173 ? -2.082 8.945 0.293 1 97.06 173 PRO B CA 1
ATOM 5008 C C . PRO B 1 173 ? -3.51 8.875 -0.245 1 97.06 173 PRO B C 1
ATOM 5010 O O . PRO B 1 173 ? -3.861 7.934 -0.958 1 97.06 173 PRO B O 1
ATOM 5013 N N . TYR B 1 174 ? -4.371 9.805 0.125 1 96.69 174 TYR B N 1
ATOM 5014 C CA . TYR B 1 174 ? -5.719 10 -0.395 1 96.69 174 TYR B CA 1
ATOM 5015 C C . TYR B 1 174 ? -6.16 11.453 -0.224 1 96.69 174 TYR B C 1
ATOM 5017 O O . TYR B 1 174 ? -5.492 12.234 0.449 1 96.69 174 TYR B O 1
ATOM 5025 N N . ASP B 1 175 ? -7.254 11.812 -0.828 1 96 175 ASP B N 1
ATOM 5026 C CA . ASP B 1 175 ? -7.676 13.203 -0.966 1 96 175 ASP B CA 1
ATOM 5027 C C . ASP B 1 175 ? -8.219 13.75 0.354 1 96 175 ASP B C 1
ATOM 5029 O O . ASP B 1 175 ? -8.68 12.984 1.204 1 96 175 ASP B O 1
ATOM 5033 N N . ALA B 1 176 ? -8.211 15.094 0.436 1 96.88 176 ALA B N 1
ATOM 5034 C CA . ALA B 1 176 ? -8.742 15.812 1.591 1 96.88 176 ALA B CA 1
ATOM 5035 C C . ALA B 1 176 ? -10.211 15.461 1.823 1 96.88 176 ALA B C 1
ATOM 5037 O O . ALA B 1 176 ? -10.633 15.266 2.965 1 96.88 176 ALA B O 1
ATOM 5038 N N . LEU B 1 177 ? -10.961 15.367 0.767 1 95.19 177 LEU B N 1
ATOM 5039 C CA . LEU B 1 177 ? -12.375 15.055 0.895 1 95.19 177 LEU B CA 1
ATOM 5040 C C . LEU B 1 177 ? -12.578 13.656 1.456 1 95.19 177 LEU B C 1
ATOM 5042 O O . LEU B 1 177 ? -13.484 13.43 2.264 1 95.19 177 LEU B O 1
ATOM 5046 N N . THR B 1 178 ? -11.734 12.688 0.973 1 96.25 178 THR B N 1
ATOM 5047 C CA . THR B 1 178 ? -11.797 11.336 1.503 1 96.25 178 THR B CA 1
ATOM 5048 C C . THR B 1 178 ? -11.516 11.32 3.002 1 96.25 178 THR B C 1
ATOM 5050 O O . THR B 1 178 ? -12.195 10.633 3.764 1 96.25 178 THR B O 1
ATOM 5053 N N . LEU B 1 179 ? -10.555 12.086 3.434 1 97.88 179 LEU B N 1
ATOM 5054 C CA . LEU B 1 179 ? -10.242 12.211 4.852 1 97.88 179 LEU B CA 1
ATOM 5055 C C . LEU B 1 179 ? -11.422 12.781 5.625 1 97.88 179 LEU B C 1
ATOM 5057 O O . LEU B 1 179 ? -11.812 12.242 6.66 1 97.88 179 LEU B O 1
ATOM 5061 N N . LEU B 1 180 ? -11.992 13.852 5.148 1 97.44 180 LEU B N 1
ATOM 5062 C CA . LEU B 1 180 ? -13.102 14.516 5.824 1 97.44 180 LEU B CA 1
ATOM 5063 C C . LEU B 1 180 ? -14.305 13.586 5.949 1 97.44 180 LEU B C 1
ATOM 5065 O O . LEU B 1 180 ? -14.945 13.523 6.996 1 97.44 180 LEU B O 1
ATOM 5069 N N . GLU B 1 181 ? -14.547 12.859 4.898 1 95.88 181 GLU B N 1
ATOM 5070 C CA . GLU B 1 181 ? -15.633 11.891 4.938 1 95.88 181 GLU B CA 1
ATOM 5071 C C . GLU B 1 181 ? -15.43 10.875 6.062 1 95.88 181 GLU B C 1
ATOM 5073 O O . GLU B 1 181 ? -16.375 10.562 6.797 1 95.88 181 GLU B O 1
ATOM 5078 N N . ASN B 1 182 ? -14.266 10.383 6.113 1 97.06 182 ASN B N 1
ATOM 5079 C CA . ASN B 1 182 ? -13.922 9.383 7.113 1 97.06 182 ASN B CA 1
ATOM 5080 C C . ASN B 1 182 ? -14.07 9.922 8.531 1 97.06 182 ASN B C 1
ATOM 5082 O O . ASN B 1 182 ? -14.688 9.281 9.383 1 97.06 182 ASN B O 1
ATOM 5086 N N . VAL B 1 183 ? -13.547 11.133 8.789 1 97.12 183 VAL B N 1
ATOM 5087 C CA . VAL B 1 183 ? -13.508 11.672 10.141 1 97.12 183 VAL B CA 1
ATOM 5088 C C . VAL B 1 183 ? -14.891 12.164 10.547 1 97.12 183 VAL B C 1
ATOM 5090 O O . VAL B 1 183 ? -15.258 12.117 11.727 1 97.12 183 VAL B O 1
ATOM 5093 N N . LEU B 1 184 ? -15.703 12.57 9.648 1 96.75 184 LEU B N 1
ATOM 5094 C CA . LEU B 1 184 ? -17.062 13.031 9.922 1 96.75 184 LEU B CA 1
ATOM 5095 C C . LEU B 1 184 ? -17.969 11.859 10.273 1 96.75 184 LEU B C 1
ATOM 5097 O O . LEU B 1 184 ? -19.047 12.055 10.82 1 96.75 184 LEU B O 1
ATOM 5101 N N . ASP B 1 185 ? -17.547 10.664 9.906 1 94.44 185 ASP B N 1
ATOM 5102 C CA . ASP B 1 185 ? -18.328 9.453 10.109 1 94.44 185 ASP B CA 1
ATOM 5103 C C . ASP B 1 185 ? -17.953 8.75 11.406 1 94.44 185 ASP B C 1
ATOM 5105 O O . ASP B 1 185 ? -17.031 7.93 11.422 1 94.44 185 ASP B O 1
ATOM 5109 N N . PRO B 1 186 ? -18.688 8.945 12.453 1 90.62 186 PRO B N 1
ATOM 5110 C CA . PRO B 1 186 ? -18.312 8.305 13.711 1 90.62 186 PRO B CA 1
ATOM 5111 C C . PRO B 1 186 ? -18.641 6.812 13.734 1 90.62 186 PRO B C 1
ATOM 5113 O O . PRO B 1 186 ? -18.172 6.086 14.617 1 90.62 186 PRO B O 1
ATOM 5116 N N . SER B 1 187 ? -19.406 6.355 12.797 1 92.12 187 SER B N 1
ATOM 5117 C CA . SER B 1 187 ? -19.922 4.992 12.859 1 92.12 187 SER B CA 1
ATOM 5118 C C . SER B 1 187 ? -18.844 3.973 12.531 1 92.12 187 SER B C 1
ATOM 5120 O O . SER B 1 187 ? -19.016 2.777 12.781 1 92.12 187 SER B O 1
ATOM 5122 N N . HIS B 1 188 ? -17.688 4.395 11.969 1 94.38 188 HIS B N 1
ATOM 5123 C CA . HIS B 1 188 ? -16.672 3.422 11.609 1 94.38 188 HIS B CA 1
ATOM 5124 C C . HIS B 1 188 ? -15.766 3.113 12.797 1 94.38 188 HIS B C 1
ATOM 5126 O O . HIS B 1 188 ? -15.055 2.102 12.805 1 94.38 188 HIS B O 1
ATOM 5132 N N . LEU B 1 189 ? -15.758 3.904 13.812 1 92.56 189 LEU B N 1
ATOM 5133 C CA . LEU B 1 189 ? -14.789 3.861 14.898 1 92.56 189 LEU B CA 1
ATOM 5134 C C . LEU B 1 189 ? -14.828 2.51 15.609 1 92.56 189 LEU B C 1
ATOM 5136 O O . LEU B 1 189 ? -13.781 1.9 15.844 1 92.56 189 LEU B O 1
ATOM 5140 N N . PRO B 1 190 ? -16.031 1.993 15.891 1 91.94 190 PRO B N 1
ATOM 5141 C CA . PRO B 1 190 ? -16.062 0.723 16.625 1 91.94 190 PRO B CA 1
ATOM 5142 C C . PRO B 1 190 ? -15.438 -0.428 15.828 1 91.94 190 PRO B C 1
ATOM 5144 O O . PRO B 1 190 ? -14.938 -1.385 16.422 1 91.94 190 PRO B O 1
ATOM 5147 N N . PHE B 1 191 ? -15.438 -0.338 14.555 1 92.25 191 PHE B N 1
ATOM 5148 C CA . PHE B 1 191 ? -15.008 -1.471 13.742 1 92.25 191 PHE B CA 1
ATOM 5149 C C . PHE B 1 191 ? -13.578 -1.262 13.242 1 92.25 191 PHE B C 1
ATOM 5151 O O . PHE B 1 191 ? -12.695 -2.076 13.508 1 92.25 191 PHE B O 1
ATOM 5158 N N . THR B 1 192 ? -13.32 -0.182 12.555 1 93.31 192 THR B N 1
ATOM 5159 C CA . THR B 1 192 ? -12.008 0.091 11.977 1 93.31 192 THR B CA 1
ATOM 5160 C C . THR B 1 192 ? -10.945 0.156 13.062 1 93.31 192 THR B C 1
ATOM 5162 O O . THR B 1 192 ? -9.812 -0.291 12.859 1 93.31 192 THR B O 1
ATOM 5165 N N . HIS B 1 193 ? -11.367 0.686 14.211 1 93.12 193 HIS B N 1
ATOM 5166 C CA . HIS B 1 193 ? -10.383 0.932 15.258 1 93.12 193 HIS B CA 1
ATOM 5167 C C . HIS B 1 193 ? -10.609 0.011 16.453 1 93.12 193 HIS B C 1
ATOM 5169 O O . HIS B 1 193 ? -10.273 0.364 17.578 1 93.12 193 HIS B O 1
ATOM 5175 N N . HIS B 1 194 ? -11.234 -1.073 16.188 1 92.56 194 HIS B N 1
ATOM 5176 C CA . HIS B 1 194 ? -11.359 -2.078 17.234 1 92.56 194 HIS B CA 1
ATOM 5177 C C . HIS B 1 194 ? -9.984 -2.486 17.766 1 92.56 194 HIS B C 1
ATOM 5179 O O . HIS B 1 194 ? -9.102 -2.857 17 1 92.56 194 HIS B O 1
ATOM 5185 N N . GLY B 1 195 ? -9.844 -2.426 19.094 1 87.12 195 GLY B N 1
ATOM 5186 C CA . GLY B 1 195 ? -8.586 -2.795 19.719 1 87.12 195 GLY B CA 1
ATOM 5187 C C . GLY B 1 195 ? -7.648 -1.617 19.922 1 87.12 195 GLY B C 1
ATOM 5188 O O . GLY B 1 195 ? -6.648 -1.729 20.641 1 87.12 195 GLY B O 1
ATOM 5189 N N . SER B 1 196 ? -7.965 -0.52 19.266 1 88.69 196 SER B N 1
ATOM 5190 C CA . SER B 1 196 ? -7.191 0.699 19.484 1 88.69 196 SER B CA 1
ATOM 5191 C C . SER B 1 196 ? -8.031 1.774 20.156 1 88.69 196 SER B C 1
ATOM 5193 O O . SER B 1 196 ? -8.18 1.773 21.391 1 88.69 196 SER B O 1
ATOM 5195 N N . VAL B 1 197 ? -8.812 2.533 19.391 1 85.38 197 VAL B N 1
ATOM 5196 C CA . VAL B 1 197 ? -9.586 3.6 20.016 1 85.38 197 VAL B CA 1
ATOM 5197 C C . VAL B 1 197 ? -11.07 3.242 20 1 85.38 197 VAL B C 1
ATOM 5199 O O . VAL B 1 197 ? -11.906 4.016 20.469 1 85.38 197 VAL B O 1
ATOM 5202 N N . GLY B 1 198 ? -11.352 2.064 19.438 1 87.81 198 GLY B N 1
ATOM 5203 C CA . GLY B 1 198 ? -12.742 1.633 19.375 1 87.81 198 GLY B CA 1
ATOM 5204 C C . GLY B 1 198 ? -12.953 0.223 19.891 1 87.81 198 GLY B C 1
ATOM 5205 O O . GLY B 1 198 ? -11.992 -0.5 20.156 1 87.81 198 GLY B O 1
ATOM 5206 N N . ASN B 1 199 ? -14.219 -0.037 20.031 1 91.56 199 ASN B N 1
ATOM 5207 C CA . ASN B 1 199 ? -14.695 -1.354 20.438 1 91.56 199 ASN B CA 1
ATOM 5208 C C . ASN B 1 199 ? -15.992 -1.725 19.719 1 91.56 199 ASN B C 1
ATOM 5210 O O . ASN B 1 199 ? -16.969 -0.987 19.781 1 91.56 199 ASN B O 1
ATOM 5214 N N . ARG B 1 200 ? -15.953 -2.861 19.078 1 91.12 200 ARG B N 1
ATOM 5215 C CA . ARG B 1 200 ? -17.078 -3.33 18.281 1 91.12 200 ARG B CA 1
ATOM 5216 C C . ARG B 1 200 ? -18.359 -3.371 19.109 1 91.12 200 ARG B C 1
ATOM 5218 O O . ARG B 1 200 ? -19.453 -3.158 18.578 1 91.12 200 ARG B O 1
ATOM 5225 N N . ALA B 1 201 ? -18.25 -3.605 20.344 1 88.56 201 ALA B N 1
ATOM 5226 C CA . ALA B 1 201 ? -19.391 -3.723 21.25 1 88.56 201 ALA B CA 1
ATOM 5227 C C . ALA B 1 201 ? -20.141 -2.395 21.359 1 88.56 201 ALA B C 1
ATOM 5229 O O . ALA B 1 201 ? -21.297 -2.361 21.781 1 88.56 201 ALA B O 1
ATOM 5230 N N . ASN B 1 202 ? -19.469 -1.284 21 1 88.94 202 ASN B N 1
ATOM 5231 C CA . ASN B 1 202 ? -20.062 0.044 21.125 1 88.94 202 ASN B CA 1
ATOM 5232 C C . ASN B 1 202 ? -20.828 0.444 19.875 1 88.94 202 ASN B C 1
ATOM 5234 O O . ASN B 1 202 ? -21.438 1.514 19.828 1 88.94 202 ASN B O 1
ATOM 5238 N N . ALA B 1 203 ? -20.828 -0.409 18.875 1 89.75 203 ALA B N 1
ATOM 5239 C CA . ALA B 1 203 ? -21.531 -0.086 17.641 1 89.75 203 ALA B CA 1
ATOM 5240 C C . ALA B 1 203 ? -23.047 -0.059 17.859 1 89.75 203 ALA B C 1
ATOM 5242 O O . ALA B 1 203 ? -23.578 -0.842 18.656 1 89.75 203 ALA B O 1
ATOM 5243 N N . GLY B 1 204 ? -23.781 0.911 17.156 1 87.12 204 GLY B N 1
ATOM 5244 C CA . GLY B 1 204 ? -25.219 1.018 17.281 1 87.12 204 GLY B CA 1
ATOM 5245 C C . GLY B 1 204 ? -25.844 1.887 16.219 1 87.12 204 GLY B C 1
ATOM 5246 O O . GLY B 1 204 ? -25.156 2.422 15.352 1 87.12 204 GLY B O 1
ATOM 5247 N N . PRO B 1 205 ? -27.156 2.023 16.047 1 88.44 205 PRO B N 1
ATOM 5248 C CA . PRO B 1 205 ? -27.906 2.645 14.953 1 88.44 205 PRO B CA 1
ATOM 5249 C C . PRO B 1 205 ? -27.703 4.16 14.891 1 88.44 205 PRO B C 1
ATOM 5251 O O . PRO B 1 205 ? -27.906 4.766 13.836 1 88.44 205 PRO B O 1
ATOM 5254 N N . MET B 1 206 ? -27.219 4.82 15.789 1 87.94 206 MET B N 1
ATOM 5255 C CA . MET B 1 206 ? -27.016 6.27 15.82 1 87.94 206 MET B CA 1
ATOM 5256 C C . MET B 1 206 ? -28.234 6.992 15.25 1 87.94 206 MET B C 1
ATOM 5258 O O . MET B 1 206 ? -28.094 7.855 14.383 1 87.94 206 MET B O 1
ATOM 5262 N N . THR B 1 207 ? -29.406 6.766 15.633 1 86.19 207 THR B N 1
ATOM 5263 C CA . THR B 1 207 ? -30.688 7.184 15.055 1 86.19 207 THR B CA 1
ATOM 5264 C C . THR B 1 207 ? -30.922 8.672 15.289 1 86.19 207 THR B C 1
ATOM 5266 O O . THR B 1 207 ? -31.766 9.289 14.625 1 86.19 207 THR B O 1
ATOM 5269 N N . ASP B 1 208 ? -30.172 9.305 16.094 1 88.62 208 ASP B N 1
ATOM 5270 C CA . ASP B 1 208 ? -30.5 10.672 16.5 1 88.62 208 ASP B CA 1
ATOM 5271 C C . ASP B 1 208 ? -29.484 11.664 15.945 1 88.62 208 ASP B C 1
ATOM 5273 O O . ASP B 1 208 ? -29.438 12.82 16.375 1 88.62 208 ASP B O 1
ATOM 5277 N N . LEU B 1 209 ? -28.656 11.266 15.016 1 91.75 209 LEU B N 1
ATOM 5278 C CA . LEU B 1 209 ? -27.734 12.195 14.367 1 91.75 209 LEU B CA 1
ATOM 5279 C C . LEU B 1 209 ? -28.5 13.195 13.508 1 91.75 209 LEU B C 1
ATOM 5281 O O . LEU B 1 209 ? -29.328 12.812 12.68 1 91.75 209 LEU B O 1
ATOM 5285 N N . LYS B 1 210 ? -28.188 14.5 13.742 1 94.12 210 LYS B N 1
ATOM 5286 C CA . LYS B 1 210 ? -28.953 15.523 13.031 1 94.12 210 LYS B CA 1
ATOM 5287 C C . LYS B 1 210 ? -28.047 16.656 12.547 1 94.12 210 LYS B C 1
ATOM 5289 O O . LYS B 1 210 ? -27.078 17 13.219 1 94.12 210 LYS B O 1
ATOM 5294 N N . ILE B 1 211 ? -28.422 17.203 11.438 1 96.06 211 ILE B N 1
ATOM 5295 C CA . ILE B 1 211 ? -27.844 18.438 10.938 1 96.06 211 ILE B CA 1
ATOM 5296 C C . ILE B 1 211 ? -28.625 19.625 11.461 1 96.06 211 ILE B C 1
ATOM 5298 O O . ILE B 1 211 ? -29.859 19.672 11.344 1 96.06 211 ILE B O 1
ATOM 5302 N N . VAL B 1 212 ? -27.969 20.562 11.992 1 96.12 212 VAL B N 1
ATOM 5303 C CA . VAL B 1 212 ? -28.609 21.719 12.594 1 96.12 212 VAL B CA 1
ATOM 5304 C C . VAL B 1 212 ? -28.641 22.875 11.586 1 96.12 212 VAL B C 1
ATOM 5306 O O . VAL B 1 212 ? -29.641 23.594 11.484 1 96.12 212 VAL B O 1
ATOM 5309 N N . GLU B 1 213 ? -27.594 23.078 10.938 1 96.06 213 GLU B N 1
ATOM 5310 C CA . GLU B 1 213 ? -27.469 24.125 9.93 1 96.06 213 GLU B CA 1
ATOM 5311 C C . GLU B 1 213 ? -26.484 23.719 8.836 1 96.06 213 GLU B C 1
ATOM 5313 O O . GLU B 1 213 ? -25.578 22.922 9.07 1 96.06 213 GLU B O 1
ATOM 5318 N N . SER B 1 214 ? -26.734 24.156 7.633 1 95.62 214 SER B N 1
ATOM 5319 C CA . SER B 1 214 ? -25.875 23.906 6.484 1 95.62 214 SER B CA 1
ATOM 5320 C C . SER B 1 214 ? -25.938 25.047 5.477 1 95.62 214 SER B C 1
ATOM 5322 O O . SER B 1 214 ? -27.016 25.594 5.219 1 95.62 214 SER B O 1
ATOM 5324 N N . ASP B 1 215 ? -24.812 25.469 5.027 1 95.19 215 ASP B N 1
ATOM 5325 C CA . ASP B 1 215 ? -24.719 26.484 3.977 1 95.19 215 ASP B CA 1
ATOM 5326 C C . ASP B 1 215 ? -23.406 26.375 3.215 1 95.19 215 ASP B C 1
ATOM 5328 O O . ASP B 1 215 ? -22.734 25.328 3.266 1 95.19 215 ASP B O 1
ATOM 5332 N N . ARG B 1 216 ? -23.016 27.328 2.48 1 95.56 216 ARG B N 1
ATOM 5333 C CA . ARG B 1 216 ? -21.828 27.328 1.633 1 95.56 216 ARG B CA 1
ATOM 5334 C C . ARG B 1 216 ? -20.547 27.25 2.471 1 95.56 216 ARG B C 1
ATOM 5336 O O . ARG B 1 216 ? -19.531 26.75 2.014 1 95.56 216 ARG B O 1
ATOM 5343 N N . GLN B 1 217 ? -20.594 27.766 3.652 1 95.88 217 GLN B N 1
ATOM 5344 C CA . GLN B 1 217 ? -19.422 27.844 4.504 1 95.88 217 GLN B CA 1
ATOM 5345 C C . GLN B 1 217 ? -19.25 26.578 5.348 1 95.88 217 GLN B C 1
ATOM 5347 O O . GLN B 1 217 ? -18.281 26.438 6.078 1 95.88 217 GLN B O 1
ATOM 5352 N N . GLY B 1 218 ? -20.203 25.625 5.273 1 96.5 218 GLY B N 1
ATOM 5353 C CA . GLY B 1 218 ? -20.094 24.375 6.004 1 96.5 218 GLY B CA 1
ATOM 5354 C C . GLY B 1 218 ? -21.406 23.953 6.66 1 96.5 218 GLY B C 1
ATOM 5355 O O . GLY B 1 218 ? -22.484 24.25 6.152 1 96.5 218 GLY B O 1
ATOM 5356 N N . PHE B 1 219 ? -21.281 23.109 7.688 1 97.5 219 PHE B N 1
ATOM 5357 C CA . PHE B 1 219 ? -22.5 22.688 8.391 1 97.5 219 PHE B CA 1
ATOM 5358 C C . PHE B 1 219 ? -22.172 22.344 9.844 1 97.5 219 PHE B C 1
ATOM 5360 O O . PHE B 1 219 ? -21.016 22.203 10.211 1 97.5 219 PHE B O 1
ATOM 5367 N N . GLN B 1 220 ? -23.188 22.328 10.625 1 97.5 220 GLN B N 1
ATOM 5368 C CA . GLN B 1 220 ? -23.125 21.922 12.016 1 97.5 220 GLN B CA 1
ATOM 5369 C C . GLN B 1 220 ? -24.141 20.797 12.305 1 97.5 220 GLN B C 1
ATOM 5371 O O . GLN B 1 220 ? -25.219 20.781 11.719 1 97.5 220 GLN B O 1
ATOM 5376 N N . GLY B 1 221 ? -23.656 19.875 13.086 1 96.69 221 GLY B N 1
ATOM 5377 C CA . GLY B 1 221 ? -24.516 18.766 13.484 1 96.69 221 GLY B CA 1
ATOM 5378 C C . GLY B 1 221 ? -24.359 18.391 14.945 1 96.69 221 GLY B C 1
ATOM 5379 O O . GLY B 1 221 ? -23.469 18.906 15.633 1 96.69 221 GLY B O 1
ATOM 5380 N N . VAL B 1 222 ? -25.359 17.594 15.383 1 95.38 222 VAL B N 1
ATOM 5381 C CA . VAL B 1 222 ? -25.344 17.141 16.766 1 95.38 222 VAL B CA 1
ATOM 5382 C C . VAL B 1 222 ? -25.703 15.656 16.828 1 95.38 222 VAL B C 1
ATOM 5384 O O . VAL B 1 222 ? -26.531 15.18 16.062 1 95.38 222 VAL B O 1
ATOM 5387 N N . TRP B 1 223 ? -25.016 14.922 17.625 1 94 223 TRP B N 1
ATOM 5388 C CA . TRP B 1 223 ? -25.312 13.555 18.031 1 94 223 TRP B CA 1
ATOM 5389 C C . TRP B 1 223 ? -25.656 13.484 19.516 1 94 223 TRP B C 1
ATOM 5391 O O . TRP B 1 223 ? -24.766 13.273 20.359 1 94 223 TRP B O 1
ATOM 5401 N N . PRO B 1 224 ? -26.938 13.555 19.828 1 91.19 224 PRO B N 1
ATOM 5402 C CA . PRO B 1 224 ? -27.359 13.672 21.234 1 91.19 224 PRO B CA 1
ATOM 5403 C C . PRO B 1 224 ? -26.938 12.469 22.078 1 91.19 224 PRO B C 1
ATOM 5405 O O . PRO B 1 224 ? -26.484 12.641 23.203 1 91.19 224 PRO B O 1
ATOM 5408 N N . GLU B 1 225 ? -27.109 11.266 21.562 1 88.5 225 GLU B N 1
ATOM 5409 C CA . GLU B 1 225 ? -26.703 10.094 22.328 1 88.5 225 GLU B CA 1
ATOM 5410 C C . G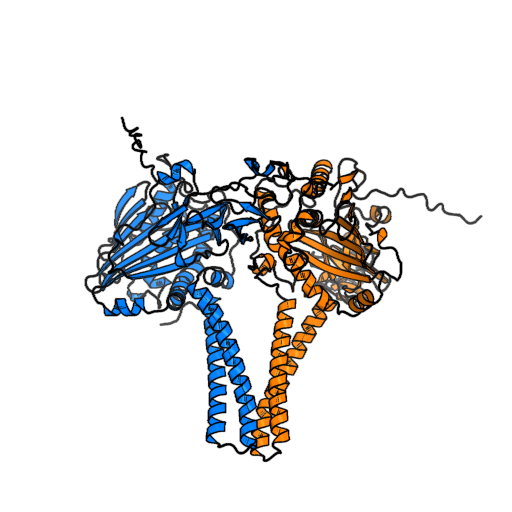LU B 1 225 ? -25.203 10.109 22.609 1 88.5 225 GLU B C 1
ATOM 5412 O O . GLU B 1 225 ? -24.781 9.836 23.734 1 88.5 225 GLU B O 1
ATOM 5417 N N . GLY B 1 226 ? -24.484 10.43 21.516 1 88.06 226 GLY B N 1
ATOM 5418 C CA . GLY B 1 226 ? -23.031 10.531 21.656 1 88.06 226 GLY B CA 1
ATOM 5419 C C . GLY B 1 226 ? -22.344 9.18 21.656 1 88.06 226 GLY B C 1
ATOM 5420 O O . GLY B 1 226 ? -22.984 8.148 21.484 1 88.06 226 GLY B O 1
ATOM 5421 N N . PRO B 1 227 ? -21.031 9.148 21.828 1 86.5 227 PRO B N 1
ATOM 5422 C CA . PRO B 1 227 ? -20.234 7.922 21.719 1 86.5 227 PRO B CA 1
ATOM 5423 C C . PRO B 1 227 ? -20.484 6.969 22.891 1 86.5 227 PRO B C 1
ATOM 5425 O O . PRO B 1 227 ? -21.016 7.375 23.922 1 86.5 227 PRO B O 1
ATOM 5428 N N . ARG B 1 228 ? -20.156 5.742 22.703 1 85.56 228 ARG B N 1
ATOM 5429 C CA . ARG B 1 228 ? -20.234 4.668 23.688 1 85.56 228 ARG B CA 1
ATOM 5430 C C . ARG B 1 228 ? -21.656 4.551 24.25 1 85.56 228 ARG B C 1
ATOM 5432 O O . ARG B 1 228 ? -21.828 4.477 25.469 1 85.56 228 ARG B O 1
ATOM 5439 N N . ARG B 1 229 ? -22.562 4.684 23.359 1 81.75 229 ARG B N 1
ATOM 5440 C CA . ARG B 1 229 ? -23.969 4.488 23.672 1 81.75 229 ARG B CA 1
ATOM 5441 C C . ARG B 1 229 ? -24.438 5.473 24.75 1 81.75 229 ARG B C 1
ATOM 5443 O O . ARG B 1 229 ? -25.094 5.082 25.719 1 81.75 229 ARG B O 1
ATOM 5450 N N . GLY B 1 230 ? -23.891 6.645 24.703 1 82.06 230 GLY B N 1
ATOM 5451 C CA . GLY B 1 230 ? -24.375 7.723 25.547 1 82.06 230 GLY B CA 1
ATOM 5452 C C . GLY B 1 230 ? -23.516 7.949 26.781 1 82.06 230 GLY B C 1
ATOM 5453 O O . GLY B 1 230 ? -23.75 8.891 27.531 1 82.06 230 GLY B O 1
ATOM 5454 N N . LYS B 1 231 ? -22.516 7.18 26.953 1 82.69 231 LYS B N 1
ATOM 5455 C CA . LYS B 1 231 ? -21.734 7.246 28.188 1 82.69 231 LYS B CA 1
ATOM 5456 C C . LYS B 1 231 ? -20.875 8.508 28.234 1 82.69 231 LYS B C 1
ATOM 5458 O O . LYS B 1 231 ? -20.469 8.945 29.297 1 82.69 231 LYS B O 1
ATOM 5463 N N . LEU B 1 232 ? -20.641 9.102 27.094 1 84.69 232 LEU B N 1
ATOM 5464 C CA . LEU B 1 232 ? -19.719 10.227 27.062 1 84.69 232 LEU B CA 1
ATOM 5465 C C . LEU B 1 232 ? -20.453 11.539 26.812 1 84.69 232 LEU B C 1
ATOM 5467 O O . LEU B 1 232 ? -19.812 12.594 26.688 1 84.69 232 LEU B O 1
ATOM 5471 N N . GLY B 1 233 ? -21.719 11.508 26.719 1 86.19 233 GLY B N 1
ATOM 5472 C CA . GLY B 1 233 ? -22.5 12.727 26.516 1 86.19 233 GLY B CA 1
ATOM 5473 C C . GLY B 1 233 ? -22.656 13.094 25.047 1 86.19 233 GLY B C 1
ATOM 5474 O O . GLY B 1 233 ? -22.188 12.367 24.172 1 86.19 233 GLY B O 1
ATOM 5475 N N . THR B 1 234 ? -23.234 14.273 24.891 1 91 234 THR B N 1
ATOM 5476 C CA . THR B 1 234 ? -23.594 14.742 23.562 1 91 234 THR B CA 1
ATOM 5477 C C . THR B 1 234 ? -22.359 15.219 22.812 1 91 234 THR B C 1
ATOM 5479 O O . THR B 1 234 ? -21.484 15.883 23.391 1 91 234 THR B O 1
ATOM 5482 N N . GLN B 1 235 ? -22.312 14.891 21.547 1 93.88 235 GLN B N 1
ATOM 5483 C CA . GLN B 1 235 ? -21.219 15.328 20.688 1 93.88 235 GLN B CA 1
ATOM 5484 C C . GLN B 1 235 ? -21.719 16.297 19.625 1 93.88 235 GLN B C 1
ATOM 5486 O O . GLN B 1 235 ? -22.703 16.031 18.938 1 93.88 235 GLN B O 1
ATOM 5491 N N . SER B 1 236 ? -21.094 17.438 19.578 1 95.44 236 SER B N 1
ATOM 5492 C CA . SER B 1 236 ? -21.359 18.391 18.5 1 95.44 236 SER B CA 1
ATOM 5493 C C . SER B 1 236 ? -20.281 18.312 17.422 1 95.44 236 SER B C 1
ATOM 5495 O O . SER B 1 236 ? -19.125 18.047 17.719 1 95.44 236 SER B O 1
ATOM 5497 N N . THR B 1 237 ? -20.688 18.469 16.141 1 97.19 237 THR B N 1
ATOM 5498 C CA . THR B 1 237 ? -19.781 18.422 15.008 1 97.19 237 THR B CA 1
ATOM 5499 C C . THR B 1 237 ? -19.891 19.703 14.18 1 97.19 237 THR B C 1
ATOM 5501 O O . THR B 1 237 ? -21 20.188 13.922 1 97.19 237 THR B O 1
ATOM 5504 N N . THR B 1 238 ? -18.781 20.297 13.875 1 97.62 238 THR B N 1
ATOM 5505 C CA . THR B 1 238 ? -18.734 21.469 13.008 1 97.62 238 THR B CA 1
ATOM 5506 C C . THR B 1 238 ? -17.812 21.203 11.812 1 97.62 238 THR B C 1
ATOM 5508 O O . THR B 1 238 ? -16.703 20.703 11.969 1 97.62 238 THR B O 1
ATOM 5511 N N . PHE B 1 239 ? -18.297 21.453 10.656 1 98.06 239 PHE B N 1
ATOM 5512 C CA . PHE B 1 239 ? -17.531 21.453 9.414 1 98.06 239 PHE B CA 1
ATOM 5513 C C . PHE B 1 239 ? -17.453 22.859 8.836 1 98.06 239 PHE B C 1
ATOM 5515 O O . PHE B 1 239 ? -18.469 23.484 8.555 1 98.06 239 PHE B O 1
ATOM 5522 N N . ILE B 1 240 ? -16.234 23.375 8.766 1 97.25 240 ILE B N 1
ATOM 5523 C CA . ILE B 1 240 ? -15.953 24.641 8.109 1 97.25 240 ILE B CA 1
ATOM 5524 C C . ILE B 1 240 ? -15.312 24.391 6.746 1 97.25 240 ILE B C 1
ATOM 5526 O O . ILE B 1 240 ? -14.195 23.875 6.664 1 97.25 240 ILE B O 1
ATOM 5530 N N . ALA B 1 241 ? -15.977 24.75 5.668 1 96.38 241 ALA B N 1
ATOM 5531 C CA . ALA B 1 241 ? -15.508 24.484 4.312 1 96.38 241 ALA B CA 1
ATOM 5532 C C . ALA B 1 241 ? -14.203 25.219 4.031 1 96.38 241 ALA B C 1
ATOM 5534 O O . ALA B 1 241 ? -14 26.344 4.508 1 96.38 241 ALA B O 1
ATOM 5535 N N . PRO B 1 242 ? -13.266 24.719 3.334 1 96.44 242 PRO B N 1
ATOM 5536 C CA . PRO B 1 242 ? -13.445 23.391 2.723 1 96.44 242 PRO B CA 1
ATOM 5537 C C . PRO B 1 242 ? -12.703 22.297 3.473 1 96.44 242 PRO B C 1
ATOM 5539 O O . PRO B 1 242 ? -12.812 21.109 3.115 1 96.44 242 PRO B O 1
ATOM 5542 N N . SER B 1 243 ? -11.953 22.578 4.582 1 96.5 243 SER B N 1
ATOM 5543 C CA . SER B 1 243 ? -10.969 21.562 4.965 1 96.5 243 SER B CA 1
ATOM 5544 C C . SER B 1 243 ? -10.844 21.469 6.48 1 96.5 243 SER B C 1
ATOM 5546 O O . SER B 1 243 ? -9.914 20.828 6.988 1 96.5 243 SER B O 1
ATOM 5548 N N . LEU B 1 244 ? -11.773 22.141 7.234 1 98.19 244 LEU B N 1
ATOM 5549 C CA . LEU B 1 244 ? -11.695 22.109 8.688 1 98.19 244 LEU B CA 1
ATOM 5550 C C . LEU B 1 244 ? -12.953 21.484 9.289 1 98.19 244 LEU B C 1
ATOM 5552 O O . LEU B 1 244 ? -14.062 21.766 8.852 1 98.19 244 LEU B O 1
ATOM 5556 N N . MET B 1 245 ? -12.75 20.641 10.234 1 98.19 245 MET B N 1
ATOM 5557 C CA . MET B 1 245 ? -13.867 20.109 11.016 1 98.19 245 MET B CA 1
ATOM 5558 C C . MET B 1 245 ? -13.43 19.781 12.438 1 98.19 245 MET B C 1
ATOM 5560 O O . MET B 1 245 ? -12.234 19.625 12.703 1 98.19 245 MET B O 1
ATOM 5564 N N . TRP B 1 246 ? -14.391 19.766 13.359 1 97.69 246 TRP B N 1
ATOM 5565 C CA . TRP B 1 246 ? -14.07 19.219 14.672 1 97.69 246 TRP B CA 1
ATOM 5566 C C . TRP B 1 246 ? -15.305 18.594 15.312 1 97.69 246 TRP B C 1
ATOM 5568 O O . TRP B 1 246 ? -16.438 18.953 14.984 1 97.69 246 TRP B O 1
ATOM 5578 N N . HIS B 1 247 ? -15.062 17.531 16.062 1 96.69 247 HIS B N 1
ATOM 5579 C CA . HIS B 1 247 ? -16.016 16.984 17.047 1 96.69 247 HIS B CA 1
ATOM 5580 C C . HIS B 1 247 ? -15.75 17.547 18.438 1 96.69 247 HIS B C 1
ATOM 5582 O O . HIS B 1 247 ? -14.602 17.641 18.859 1 96.69 247 HIS B O 1
ATOM 5588 N N . ASP B 1 248 ? -16.797 18 19.078 1 95 248 ASP B N 1
ATOM 5589 C CA . ASP B 1 248 ? -16.719 18.578 20.422 1 95 248 ASP B CA 1
ATOM 5590 C C . ASP B 1 248 ? -17.562 17.766 21.406 1 95 248 ASP B C 1
ATOM 5592 O O . ASP B 1 248 ? -18.797 17.719 21.297 1 95 248 ASP B O 1
ATOM 5596 N N . LEU B 1 249 ? -16.844 17.141 22.312 1 92.62 249 LEU B N 1
ATOM 5597 C CA . LEU B 1 249 ? -17.484 16.281 23.297 1 92.62 249 LEU B CA 1
ATOM 5598 C C . LEU B 1 249 ? -17.344 16.859 24.703 1 92.62 249 LEU B C 1
ATOM 5600 O O . LEU B 1 249 ? -16.234 17.219 25.109 1 92.62 249 LEU B O 1
ATOM 5604 N N . GLU B 1 250 ? -18.422 16.984 25.375 1 86.5 250 GLU B N 1
ATOM 5605 C CA . GLU B 1 250 ? -18.406 17.406 26.781 1 86.5 250 GLU B CA 1
ATOM 5606 C C . GLU B 1 250 ? -18.953 16.297 27.672 1 86.5 250 GLU B C 1
ATOM 5608 O O . GLU B 1 250 ? -20.141 15.977 27.609 1 86.5 250 GLU B O 1
ATOM 5613 N N . ALA B 1 251 ? -18 15.711 28.312 1 80.81 251 ALA B N 1
ATOM 5614 C CA . ALA B 1 251 ? -18.406 14.648 29.234 1 80.81 251 ALA B CA 1
ATOM 5615 C C . ALA B 1 251 ? -18.359 15.133 30.688 1 80.81 251 ALA B C 1
ATOM 5617 O O . ALA B 1 251 ? -17.422 15.812 31.078 1 80.81 251 ALA B O 1
ATOM 5618 N N . ASP B 1 252 ? -19.359 14.734 31.406 1 76.81 252 ASP B N 1
ATOM 5619 C CA . ASP B 1 252 ? -19.438 15.148 32.812 1 76.81 252 ASP B CA 1
ATOM 5620 C C . ASP B 1 252 ? -18.25 14.625 33.594 1 76.81 252 ASP B C 1
ATOM 5622 O O . ASP B 1 252 ? -17.719 15.328 34.469 1 76.81 252 ASP B O 1
ATOM 5626 N N . SER B 1 253 ? -17.844 13.414 33.312 1 74.56 253 SER B N 1
ATOM 5627 C CA . SER B 1 253 ? -16.797 12.781 34.125 1 74.56 253 SER B CA 1
ATOM 5628 C C . SER B 1 253 ? -15.406 13.211 33.656 1 74.56 253 SER B C 1
ATOM 5630 O O . SER B 1 253 ? -14.508 13.398 34.5 1 74.56 253 SER B O 1
ATOM 5632 N N . LEU B 1 254 ? -15.211 13.461 32.5 1 75.44 254 LEU B N 1
ATOM 5633 C CA . LEU B 1 254 ? -13.867 13.648 31.953 1 75.44 254 LEU B CA 1
ATOM 5634 C C . LEU B 1 254 ? -13.594 15.125 31.688 1 75.44 254 LEU B C 1
ATOM 5636 O O . LEU B 1 254 ? -12.484 15.609 31.922 1 75.44 254 LEU B O 1
ATOM 5640 N N . GLY B 1 255 ? -14.523 15.922 31.406 1 86.12 255 GLY B N 1
ATOM 5641 C CA . GLY B 1 255 ? -14.375 17.281 30.922 1 86.12 255 GLY B CA 1
ATOM 5642 C C . GLY B 1 255 ? -14.727 17.453 29.453 1 86.12 255 GLY B C 1
ATOM 5643 O O . GLY B 1 255 ? -15.734 16.922 29 1 86.12 255 GLY B O 1
ATOM 5644 N N . ARG B 1 256 ? -13.961 18.359 28.859 1 90.25 256 ARG B N 1
ATOM 5645 C CA . ARG B 1 256 ? -14.219 18.656 27.453 1 90.25 256 ARG B CA 1
ATOM 5646 C C . ARG B 1 256 ? -13.094 18.141 26.562 1 90.25 256 ARG B C 1
ATOM 5648 O O . ARG B 1 256 ? -11.914 18.312 26.875 1 90.25 256 ARG B O 1
ATOM 5655 N N . ALA B 1 257 ? -13.438 17.375 25.547 1 91.69 257 ALA B N 1
ATOM 5656 C CA . ALA B 1 257 ? -12.484 16.812 24.578 1 91.69 257 ALA B CA 1
ATOM 5657 C C . ALA B 1 257 ? -12.898 17.141 23.156 1 91.69 257 ALA B C 1
ATOM 5659 O O . ALA B 1 257 ? -14.078 17.031 22.797 1 91.69 257 ALA B O 1
ATOM 5660 N N . MET B 1 258 ? -11.922 17.547 22.359 1 94.62 258 MET B N 1
ATOM 5661 C CA . MET B 1 258 ? -12.219 17.828 20.969 1 94.62 258 MET B CA 1
ATOM 5662 C C . MET B 1 258 ? -11.297 17.031 20.047 1 94.62 258 MET B C 1
ATOM 5664 O O . MET B 1 258 ? -10.188 16.672 20.438 1 94.62 258 MET B O 1
ATOM 5668 N N . THR B 1 259 ? -11.789 16.625 18.922 1 96.06 259 THR B N 1
ATOM 5669 C CA . THR B 1 259 ? -11.016 16.125 17.781 1 96.06 259 THR B CA 1
ATOM 5670 C C . THR B 1 259 ? -11.078 17.109 16.609 1 96.06 259 THR B C 1
ATOM 5672 O O . THR B 1 259 ? -12.125 17.266 15.992 1 96.06 259 THR B O 1
ATOM 5675 N N . VAL B 1 260 ? -10.023 17.766 16.391 1 97.88 260 VAL B N 1
ATOM 5676 C CA . VAL B 1 260 ? -9.945 18.766 15.336 1 97.88 260 VAL B CA 1
ATOM 5677 C C . VAL B 1 260 ? -9.109 18.25 14.18 1 97.88 260 VAL B C 1
ATOM 5679 O O . VAL B 1 260 ? -8.023 17.703 14.383 1 97.88 260 VAL B O 1
ATOM 5682 N N . VAL B 1 261 ? -9.594 18.438 12.969 1 98.5 261 VAL B N 1
ATOM 5683 C CA . VAL B 1 261 ? -8.867 17.984 11.797 1 98.5 261 VAL B CA 1
ATOM 5684 C C . VAL B 1 261 ? -8.859 19.062 10.727 1 98.5 261 VAL B C 1
ATOM 5686 O O . VAL B 1 261 ? -9.906 19.609 10.375 1 98.5 261 VAL B O 1
ATOM 5689 N N . TYR B 1 262 ? -7.66 19.484 10.312 1 98.75 262 TYR B N 1
ATOM 5690 C CA . TYR B 1 262 ? -7.48 20.172 9.039 1 98.75 262 TYR B CA 1
ATOM 5691 C C . TYR B 1 262 ? -7.07 19.203 7.938 1 98.75 262 TYR B C 1
ATOM 5693 O O . TYR B 1 262 ? -6.117 18.438 8.102 1 98.75 262 TYR B O 1
ATOM 5701 N N . ALA B 1 263 ? -7.785 19.172 6.887 1 98.56 263 ALA B N 1
ATOM 5702 C CA . ALA B 1 263 ? -7.418 18.391 5.707 1 98.56 263 ALA B CA 1
ATOM 5703 C C . ALA B 1 263 ? -6.852 19.281 4.609 1 98.56 263 ALA B C 1
ATOM 5705 O O . ALA B 1 263 ? -7.582 19.703 3.705 1 98.56 263 ALA B O 1
ATOM 5706 N N . THR B 1 264 ? -5.594 19.5 4.625 1 98.69 264 THR B N 1
ATOM 5707 C CA . THR B 1 264 ? -4.953 20.391 3.662 1 98.69 264 THR B CA 1
ATOM 5708 C C . THR B 1 264 ? -4.621 19.656 2.373 1 98.69 264 THR B C 1
ATOM 5710 O O . THR B 1 264 ? -3.834 18.703 2.383 1 98.69 264 THR B O 1
ATOM 5713 N N . PRO B 1 265 ? -5.16 20.125 1.26 1 98.06 265 PRO B N 1
ATOM 5714 C CA . PRO B 1 265 ? -4.883 19.422 0.009 1 98.06 265 PRO B CA 1
ATOM 5715 C C . PRO B 1 265 ? -3.451 19.625 -0.483 1 98.06 265 PRO B C 1
ATOM 5717 O O . PRO B 1 265 ? -2.969 20.75 -0.526 1 98.06 265 PRO B O 1
ATOM 5720 N N . ILE B 1 266 ? -2.736 18.578 -0.819 1 97.94 266 ILE B N 1
ATOM 5721 C CA . ILE B 1 266 ? -1.403 18.625 -1.407 1 97.94 266 ILE B CA 1
ATOM 5722 C C . ILE B 1 266 ? -1.504 18.516 -2.926 1 97.94 266 ILE B C 1
ATOM 5724 O O . ILE B 1 266 ? -1.274 19.484 -3.646 1 97.94 266 ILE B O 1
ATOM 5728 N N . ARG B 1 267 ? -1.884 17.391 -3.436 1 96.81 267 ARG B N 1
ATOM 5729 C CA . ARG B 1 267 ? -2.15 17.031 -4.828 1 96.81 267 ARG B CA 1
ATOM 5730 C C . ARG B 1 267 ? -3.328 16.078 -4.934 1 96.81 267 ARG B C 1
ATOM 5732 O O . ARG B 1 267 ? -3.861 15.625 -3.916 1 96.81 267 ARG B O 1
ATOM 5739 N N . ALA B 1 268 ? -3.73 15.867 -6.223 1 95.62 268 ALA B N 1
ATOM 5740 C CA . ALA B 1 268 ? -4.777 14.867 -6.402 1 95.62 268 ALA B CA 1
ATOM 5741 C C . ALA B 1 268 ? -4.391 13.539 -5.754 1 95.62 268 ALA B C 1
ATOM 5743 O O . ALA B 1 268 ? -3.309 13.008 -6.02 1 95.62 268 ALA B O 1
ATOM 5744 N N . GLY B 1 269 ? -5.203 13.109 -4.832 1 95.88 269 GLY B N 1
ATOM 5745 C CA . GLY B 1 269 ? -4.969 11.836 -4.172 1 95.88 269 GLY B CA 1
ATOM 5746 C C . GLY B 1 269 ? -4.035 11.945 -2.979 1 95.88 269 GLY B C 1
ATOM 5747 O O . GLY B 1 269 ? -3.523 10.938 -2.49 1 95.88 269 GLY B O 1
ATOM 5748 N N . GLU B 1 270 ? -3.73 13.117 -2.557 1 97.44 270 GLU B N 1
ATOM 5749 C CA . GLU B 1 270 ? -2.816 13.32 -1.437 1 97.44 270 GLU B CA 1
ATOM 5750 C C . GLU B 1 270 ? -3.209 14.547 -0.621 1 97.44 270 GLU B C 1
ATOM 5752 O O . GLU B 1 270 ? -3.537 15.594 -1.184 1 97.44 270 GLU B O 1
ATOM 5757 N N . CYS B 1 271 ? -3.197 14.414 0.678 1 98.19 271 CYS B N 1
ATOM 5758 C CA . CYS B 1 271 ? -3.424 15.562 1.547 1 98.19 271 CYS B CA 1
ATOM 5759 C C . CYS B 1 271 ? -2.602 15.453 2.824 1 98.19 271 CYS B C 1
ATOM 5761 O O . CYS B 1 271 ? -2.008 14.406 3.096 1 98.19 271 CYS B O 1
ATOM 5763 N N . ARG B 1 272 ? -2.457 16.578 3.523 1 98.44 272 ARG B N 1
ATOM 5764 C CA . ARG B 1 272 ? -1.866 16.562 4.859 1 98.44 272 ARG B CA 1
ATOM 5765 C C . ARG B 1 272 ? -2.936 16.734 5.934 1 98.44 272 ARG B C 1
ATOM 5767 O O . ARG B 1 272 ? -3.744 17.656 5.867 1 98.44 272 ARG B O 1
ATOM 5774 N N . ILE B 1 273 ? -2.939 15.812 6.906 1 98.81 273 ILE B N 1
ATOM 5775 C CA . ILE B 1 273 ? -3.803 15.969 8.07 1 98.81 273 ILE B CA 1
ATOM 5776 C C . ILE B 1 273 ? -3.064 16.734 9.164 1 98.81 273 ILE B C 1
ATOM 5778 O O . ILE B 1 273 ? -1.906 16.438 9.469 1 98.81 273 ILE B O 1
ATOM 5782 N N . PHE B 1 274 ? -3.637 17.75 9.656 1 98.69 274 PHE B N 1
ATOM 5783 C CA . PHE B 1 274 ? -3.307 18.297 10.969 1 98.69 274 PHE B CA 1
ATOM 5784 C C . PHE B 1 274 ? -4.344 17.875 12 1 98.69 274 PHE B C 1
ATOM 5786 O O . PHE B 1 274 ? -5.469 18.375 12 1 98.69 274 PHE B O 1
ATOM 5793 N N . ALA B 1 275 ? -3.982 16.938 12.766 1 98.19 275 ALA B N 1
ATOM 5794 C CA . ALA B 1 275 ? -4.871 16.453 13.828 1 98.19 275 ALA B CA 1
ATOM 5795 C C . ALA B 1 275 ? -4.52 17.109 15.164 1 98.19 275 ALA B C 1
ATOM 5797 O O . ALA B 1 275 ? -3.355 17.109 15.57 1 98.19 275 ALA B O 1
ATOM 5798 N N . ARG B 1 276 ? -5.512 17.672 15.805 1 96.56 276 ARG B N 1
ATOM 5799 C CA . ARG B 1 276 ? -5.359 18.328 17.094 1 96.56 276 ARG B CA 1
ATOM 5800 C C . ARG B 1 276 ? -6.391 17.797 18.094 1 96.56 276 ARG B C 1
ATOM 5802 O O . ARG B 1 276 ? -7.582 17.719 17.781 1 96.56 276 ARG B O 1
ATOM 5809 N N . PHE B 1 277 ? -5.906 17.469 19.281 1 94.5 277 PHE B N 1
ATOM 5810 C CA . PHE B 1 277 ? -6.777 16.922 20.312 1 94.5 277 PHE B CA 1
ATOM 5811 C C . PHE B 1 277 ? -6.707 17.766 21.578 1 94.5 277 PHE B C 1
ATOM 5813 O O . PHE B 1 277 ? -6.008 17.422 22.531 1 94.5 277 PHE B O 1
ATOM 5820 N N . PRO B 1 278 ? -7.453 18.875 21.609 1 93.25 278 PRO B N 1
ATOM 5821 C CA . PRO B 1 278 ? -7.523 19.656 22.859 1 93.25 278 PRO B CA 1
ATOM 5822 C C . PRO B 1 278 ? -8.359 18.969 23.938 1 93.25 278 PRO B C 1
ATOM 5824 O O . PRO B 1 278 ? -9.438 18.453 23.641 1 93.25 278 PRO B O 1
ATOM 5827 N N . PHE B 1 279 ? -7.832 18.969 25.109 1 90.44 279 PHE B N 1
ATOM 5828 C CA . PHE B 1 279 ? -8.523 18.438 26.281 1 90.44 279 PHE B CA 1
ATOM 5829 C C . PHE B 1 279 ? -8.586 19.469 27.391 1 90.44 279 PHE B C 1
ATOM 5831 O O . PHE B 1 279 ? -7.617 20.203 27.625 1 90.44 279 PHE B O 1
ATOM 5838 N N . ARG B 1 280 ? -9.688 19.625 27.953 1 89.06 280 ARG B N 1
ATOM 5839 C CA . ARG B 1 280 ? -9.875 20.344 29.203 1 89.06 280 ARG B CA 1
ATOM 5840 C C . ARG B 1 280 ? -10.383 19.422 30.312 1 89.06 280 ARG B C 1
ATOM 5842 O O . ARG B 1 280 ? -11.594 19.266 30.484 1 89.06 280 ARG B O 1
ATOM 5849 N N . PHE B 1 281 ? -9.422 18.891 30.984 1 86.44 281 PHE B N 1
ATOM 5850 C CA . PHE B 1 281 ? -9.75 17.906 32 1 86.44 281 PHE B CA 1
ATOM 5851 C C . PHE B 1 281 ? -10.273 18.562 33.25 1 86.44 281 PHE B C 1
ATOM 5853 O O . PHE B 1 281 ? -9.844 19.672 33.625 1 86.44 281 PHE B O 1
ATOM 5860 N N . LYS B 1 282 ? -11.094 17.812 33.906 1 83.5 282 LYS B N 1
ATOM 5861 C CA . LYS B 1 282 ? -11.539 18.281 35.219 1 83.5 282 LYS B CA 1
ATOM 5862 C C . LYS B 1 282 ? -10.477 18.016 36.281 1 83.5 282 LYS B C 1
ATOM 5864 O O . LYS B 1 282 ? -10.273 18.844 37.156 1 83.5 282 LYS B O 1
ATOM 5869 N N . SER B 1 283 ? -9.828 16.875 36.031 1 84.19 283 SER B N 1
ATOM 5870 C CA . SER B 1 283 ? -8.797 16.469 37 1 84.19 283 SER B CA 1
ATOM 5871 C C . SER B 1 283 ? -7.41 16.875 36.531 1 84.19 283 SER B C 1
ATOM 5873 O O . SER B 1 283 ? -7.156 16.938 35.312 1 84.19 283 SER B O 1
ATOM 5875 N N . ALA B 1 284 ? -6.484 17.062 37.406 1 83.62 284 ALA B N 1
ATOM 5876 C CA . ALA B 1 284 ? -5.129 17.516 37.094 1 83.62 284 ALA B CA 1
ATOM 5877 C C . ALA B 1 284 ? -4.234 16.344 36.719 1 83.62 284 ALA B C 1
ATOM 5879 O O . ALA B 1 284 ? -3.221 16.516 36.031 1 83.62 284 ALA B O 1
ATOM 5880 N N . ILE B 1 285 ? -4.566 15.211 37.094 1 85.75 285 ILE B N 1
ATOM 5881 C CA . ILE B 1 285 ? -3.68 14.062 36.969 1 85.75 285 ILE B CA 1
ATOM 5882 C C . ILE B 1 285 ? -3.553 13.688 35.469 1 85.75 285 ILE B C 1
ATOM 5884 O O . ILE B 1 285 ? -2.445 13.625 34.938 1 85.75 285 ILE B O 1
ATOM 5888 N N . PRO B 1 286 ? -4.684 13.484 34.906 1 84.62 286 PRO B N 1
ATOM 5889 C CA . PRO B 1 286 ? -4.523 13.18 33.469 1 84.62 286 PRO B CA 1
ATOM 5890 C C . PRO B 1 286 ? -3.852 14.312 32.688 1 84.62 286 PRO B C 1
ATOM 5892 O O . PRO B 1 286 ? -3.084 14.062 31.766 1 84.62 286 PRO B O 1
ATOM 5895 N N . ARG B 1 287 ? -4.125 15.445 33.031 1 84.12 287 ARG B N 1
ATOM 5896 C CA . ARG B 1 287 ? -3.504 16.609 32.406 1 84.12 287 ARG B CA 1
ATOM 5897 C C . ARG B 1 287 ? -1.986 16.578 32.562 1 84.12 287 ARG B C 1
ATOM 5899 O O . ARG B 1 287 ? -1.252 16.844 31.609 1 84.12 287 ARG B O 1
ATOM 5906 N N . PHE B 1 288 ? -1.574 16.234 33.688 1 85.75 288 PHE B N 1
ATOM 5907 C CA . PHE B 1 288 ? -0.148 16.172 34 1 85.75 288 PHE B CA 1
ATOM 5908 C C . PHE B 1 288 ? 0.538 15.102 33.156 1 85.75 288 PHE B C 1
ATOM 5910 O O . PHE B 1 288 ? 1.574 15.367 32.531 1 85.75 288 PHE B O 1
ATOM 5917 N N . PHE B 1 289 ? -0.016 13.977 33.062 1 86.44 289 PHE B N 1
ATOM 5918 C CA . PHE B 1 289 ? 0.609 12.867 32.344 1 86.44 289 PHE B CA 1
ATOM 5919 C C . PHE B 1 289 ? 0.653 13.156 30.844 1 86.44 289 PHE B C 1
ATOM 5921 O O . PHE B 1 289 ? 1.625 12.812 30.172 1 86.44 289 PHE B O 1
ATOM 5928 N N . LEU B 1 290 ? -0.371 13.742 30.391 1 86 290 LEU B N 1
ATOM 5929 C CA . LEU B 1 290 ? -0.381 14.094 28.969 1 86 290 LEU B CA 1
ATOM 5930 C C . LEU B 1 290 ? 0.688 15.141 28.656 1 86 290 LEU B C 1
ATOM 5932 O O . LEU B 1 290 ? 1.312 15.094 27.594 1 86 290 LEU B O 1
ATOM 5936 N N . ARG B 1 291 ? 0.897 15.953 29.625 1 83.88 291 ARG B N 1
ATOM 5937 C CA . ARG B 1 291 ? 1.859 17.031 29.438 1 83.88 291 ARG B CA 1
ATOM 5938 C C . ARG B 1 291 ? 3.289 16.5 29.453 1 83.88 291 ARG B C 1
ATOM 5940 O O . ARG B 1 291 ? 4.164 17.031 28.766 1 83.88 291 ARG B O 1
ATOM 5947 N N . ILE B 1 292 ? 3.482 15.477 30.141 1 89.56 292 ILE B N 1
ATOM 5948 C CA . ILE B 1 292 ? 4.863 15.047 30.328 1 89.56 292 ILE B CA 1
ATOM 5949 C C . ILE B 1 292 ? 5.219 13.984 29.281 1 89.56 292 ILE B C 1
ATOM 5951 O O . ILE B 1 292 ? 6.398 13.703 29.062 1 89.56 292 ILE B O 1
ATOM 5955 N N . ALA B 1 293 ? 4.297 13.422 28.734 1 90.94 293 ALA B N 1
ATOM 5956 C CA . ALA B 1 293 ? 4.586 12.406 27.719 1 90.94 293 ALA B CA 1
ATOM 5957 C C . ALA B 1 293 ? 5.312 13.016 26.516 1 90.94 293 ALA B C 1
ATOM 5959 O O . ALA B 1 293 ? 4.891 14.047 25.984 1 90.94 293 ALA B O 1
ATOM 5960 N N . PRO B 1 294 ? 6.391 12.344 26.109 1 93.38 294 PRO B N 1
ATOM 5961 C CA . PRO B 1 294 ? 7.09 12.891 24.938 1 93.38 294 PRO B CA 1
ATOM 5962 C C . PRO B 1 294 ? 6.223 12.906 23.688 1 93.38 294 PRO B C 1
ATOM 5964 O O . PRO B 1 294 ? 5.477 11.953 23.438 1 93.38 294 PRO B O 1
ATOM 5967 N N . THR B 1 295 ? 6.344 13.922 22.953 1 95.25 295 THR B N 1
ATOM 5968 C CA . THR B 1 295 ? 5.547 14.133 21.75 1 95.25 295 THR B CA 1
ATOM 5969 C C . THR B 1 295 ? 5.75 12.984 20.766 1 95.25 295 THR B C 1
ATOM 5971 O O . THR B 1 295 ? 4.785 12.477 20.188 1 95.25 295 THR B O 1
ATOM 5974 N N . TRP B 1 296 ? 7.031 12.594 20.609 1 96.44 296 TRP B N 1
ATOM 5975 C CA . TRP B 1 296 ? 7.32 11.531 19.656 1 96.44 296 TRP B CA 1
ATOM 5976 C C . TRP B 1 296 ? 6.637 10.234 20.047 1 96.44 296 TRP B C 1
ATOM 5978 O O . TRP B 1 296 ? 6.25 9.438 19.188 1 96.44 296 TRP B O 1
ATOM 5988 N N . PHE B 1 297 ? 6.582 9.922 21.375 1 95.5 297 PHE B N 1
ATOM 5989 C CA . PHE B 1 297 ? 5.934 8.711 21.859 1 95.5 297 PHE B CA 1
ATOM 5990 C C . PHE B 1 297 ? 4.441 8.742 21.562 1 95.5 297 PHE B C 1
ATOM 5992 O O . PHE B 1 297 ? 3.865 7.734 21.141 1 95.5 297 PHE B O 1
ATOM 5999 N N . GLN B 1 298 ? 3.832 9.906 21.688 1 94.44 298 GLN B N 1
ATOM 6000 C CA . GLN B 1 298 ? 2.416 10.078 21.375 1 94.44 298 GLN B CA 1
ATOM 6001 C C . GLN B 1 298 ? 2.156 9.875 19.891 1 94.44 298 GLN B C 1
ATOM 6003 O O . GLN B 1 298 ? 1.154 9.266 19.5 1 94.44 298 GLN B O 1
ATOM 6008 N N . HIS B 1 299 ? 3.074 10.32 19.078 1 97.38 299 HIS B N 1
ATOM 6009 C CA . HIS B 1 299 ? 2.908 10.258 17.625 1 97.38 299 HIS B CA 1
ATOM 6010 C C . HIS B 1 299 ? 2.91 8.812 17.141 1 97.38 299 HIS B C 1
ATOM 6012 O O . HIS B 1 299 ? 2.289 8.5 16.109 1 97.38 299 HIS B O 1
ATOM 6018 N N . LEU B 1 300 ? 3.623 7.898 17.844 1 94.5 300 LEU B N 1
ATOM 6019 C CA . LEU B 1 300 ? 3.664 6.5 17.422 1 94.5 300 LEU B CA 1
ATOM 6020 C C . LEU B 1 300 ? 2.271 5.879 17.469 1 94.5 300 LEU B C 1
ATOM 6022 O O . LEU B 1 300 ? 1.877 5.172 16.531 1 94.5 300 LEU B O 1
ATOM 6026 N N . GLY B 1 301 ? 1.57 6.184 18.516 1 92.19 301 GLY B N 1
ATOM 6027 C CA . GLY B 1 301 ? 0.21 5.684 18.641 1 92.19 301 GLY B CA 1
ATOM 6028 C C . GLY B 1 301 ? -0.748 6.32 17.641 1 92.19 301 GLY B C 1
ATOM 6029 O O . GLY B 1 301 ? -1.58 5.633 17.047 1 92.19 301 GLY B O 1
ATOM 6030 N N . GLN B 1 302 ? -0.625 7.594 17.453 1 93.81 302 GLN B N 1
ATOM 6031 C CA . GLN B 1 302 ? -1.515 8.32 16.562 1 93.81 302 GLN B CA 1
ATOM 6032 C C . GLN B 1 302 ? -1.351 7.848 15.117 1 93.81 302 GLN B C 1
ATOM 6034 O O . GLN B 1 302 ? -2.33 7.746 14.375 1 93.81 302 GLN B O 1
ATOM 6039 N N . ASN B 1 303 ? -0.126 7.574 14.75 1 95.31 303 ASN B N 1
ATOM 6040 C CA . ASN B 1 303 ? 0.128 7.074 13.406 1 95.31 303 ASN B CA 1
ATOM 6041 C C . ASN B 1 303 ? -0.562 5.734 13.164 1 95.31 303 ASN B C 1
ATOM 6043 O O . ASN B 1 303 ? -1.063 5.477 12.07 1 95.31 303 ASN B O 1
ATOM 6047 N N . THR B 1 304 ? -0.598 4.945 14.133 1 93.5 304 THR B N 1
ATOM 6048 C CA . THR B 1 304 ? -1.229 3.637 14.008 1 93.5 304 THR B CA 1
ATOM 6049 C C . THR B 1 304 ? -2.719 3.781 13.711 1 93.5 304 THR B C 1
ATOM 6051 O O . THR B 1 304 ? -3.254 3.076 12.852 1 93.5 304 THR B O 1
ATOM 6054 N N . VAL B 1 305 ? -3.373 4.676 14.352 1 93.19 305 VAL B N 1
ATOM 6055 C CA . VAL B 1 305 ? -4.801 4.902 14.148 1 93.19 305 VAL B CA 1
ATOM 6056 C C . VAL B 1 305 ? -5.047 5.375 12.719 1 93.19 305 VAL B C 1
ATOM 6058 O O . VAL B 1 305 ? -5.953 4.883 12.047 1 93.19 305 VAL B O 1
ATOM 6061 N N . LEU B 1 306 ? -4.238 6.289 12.273 1 94.88 306 LEU B N 1
ATOM 6062 C CA . LEU B 1 306 ? -4.375 6.805 10.914 1 94.88 306 LEU B CA 1
ATOM 6063 C C . LEU B 1 306 ? -4.168 5.695 9.891 1 94.88 306 LEU B C 1
ATOM 6065 O O . LEU B 1 306 ? -4.859 5.648 8.867 1 94.88 306 LEU B O 1
ATOM 6069 N N . GLU B 1 307 ? -3.256 4.82 10.188 1 94.69 307 GLU B N 1
ATOM 6070 C CA . GLU B 1 307 ? -2.885 3.752 9.266 1 94.69 307 GLU B CA 1
ATOM 6071 C C . GLU B 1 307 ? -4 2.717 9.141 1 94.69 307 GLU B C 1
ATOM 6073 O O . GLU B 1 307 ? -4.172 2.104 8.086 1 94.69 307 GLU B O 1
ATOM 6078 N N . GLU B 1 308 ? -4.758 2.551 10.148 1 92.81 308 GLU B N 1
ATOM 6079 C CA . GLU B 1 308 ? -5.887 1.625 10.125 1 92.81 308 GLU B CA 1
ATOM 6080 C C . GLU B 1 308 ? -6.926 2.049 9.094 1 92.81 308 GLU B C 1
ATOM 6082 O O . GLU B 1 308 ? -7.605 1.205 8.5 1 92.81 308 GLU B O 1
ATOM 6087 N N . ASP B 1 309 ? -7.055 3.318 8.883 1 94.25 309 ASP B N 1
ATOM 6088 C CA . ASP B 1 309 ? -7.98 3.857 7.891 1 94.25 309 ASP B CA 1
ATOM 6089 C C . ASP B 1 309 ? -7.336 3.902 6.508 1 94.25 309 ASP B C 1
ATOM 6091 O O . ASP B 1 309 ? -7.996 3.629 5.5 1 94.25 309 ASP B O 1
ATOM 6095 N N . GLN B 1 310 ? -6.105 4.23 6.527 1 94 310 GLN B N 1
ATOM 6096 C CA . GLN B 1 310 ? -5.363 4.562 5.316 1 94 310 GLN B CA 1
ATOM 6097 C C . GLN B 1 310 ? -5.402 3.412 4.316 1 94 310 GLN B C 1
ATOM 6099 O O . GLN B 1 310 ? -5.496 3.637 3.107 1 94 310 GLN B O 1
ATOM 6104 N N . ILE B 1 311 ? -5.328 2.219 4.703 1 87.62 311 ILE B N 1
ATOM 6105 C CA . ILE B 1 311 ? -5.199 1.037 3.859 1 87.62 311 ILE B CA 1
ATOM 6106 C C . ILE B 1 311 ? -6.426 0.906 2.961 1 87.62 311 ILE B C 1
ATOM 6108 O O . ILE B 1 311 ? -6.301 0.658 1.76 1 87.62 311 ILE B O 1
ATOM 6112 N N . PHE B 1 312 ? -7.574 1.164 3.467 1 88.31 312 PHE B N 1
ATOM 6113 C CA . PHE B 1 312 ? -8.719 0.916 2.598 1 88.31 312 PHE B CA 1
ATOM 6114 C C . PHE B 1 312 ? -9.258 2.223 2.029 1 88.31 312 PHE B C 1
ATOM 6116 O O . PHE B 1 312 ? -9.914 2.227 0.984 1 88.31 312 PHE B O 1
ATOM 6123 N N . LEU B 1 313 ? -8.953 3.416 2.688 1 95.44 313 LEU B N 1
ATOM 6124 C CA . LEU B 1 313 ? -9.406 4.684 2.125 1 95.44 313 LEU B CA 1
ATOM 6125 C C . LEU B 1 313 ? -8.688 4.984 0.812 1 95.44 313 LEU B C 1
ATOM 6127 O O . LEU B 1 313 ? -9.289 5.539 -0.112 1 95.44 313 LEU B O 1
ATOM 6131 N N . HIS B 1 314 ? -7.414 4.609 0.814 1 95.75 314 HIS B N 1
ATOM 6132 C CA . HIS B 1 314 ? -6.617 4.766 -0.397 1 95.75 314 HIS B CA 1
ATOM 6133 C C . HIS B 1 314 ? -7.266 4.059 -1.581 1 95.75 314 HIS B C 1
ATOM 6135 O O . HIS B 1 314 ? -7.422 4.648 -2.654 1 95.75 314 HIS B O 1
ATOM 6141 N N . HIS B 1 315 ? -7.742 2.893 -1.4 1 92.5 315 HIS B N 1
ATOM 6142 C CA . HIS B 1 315 ? -8.336 2.102 -2.475 1 92.5 315 HIS B CA 1
ATOM 6143 C C . HIS B 1 315 ? -9.773 2.521 -2.744 1 92.5 315 HIS B C 1
ATOM 6145 O O . HIS B 1 315 ? -10.227 2.514 -3.891 1 92.5 315 HIS B O 1
ATOM 6151 N N . GLN B 1 316 ? -10.477 2.883 -1.7 1 94.12 316 GLN B N 1
ATOM 6152 C CA . GLN B 1 316 ? -11.852 3.348 -1.84 1 94.12 316 GLN B CA 1
ATOM 6153 C C . GLN B 1 316 ? -11.938 4.523 -2.807 1 94.12 316 GLN B C 1
ATOM 6155 O O . GLN B 1 316 ? -12.781 4.535 -3.705 1 94.12 316 GLN B O 1
ATOM 6160 N N . GLU B 1 317 ? -11.094 5.434 -2.584 1 93.69 317 GLU B N 1
ATOM 6161 C CA . GLU B 1 317 ? -11.125 6.648 -3.391 1 93.69 317 GLU B CA 1
ATOM 6162 C C . GLU B 1 317 ? -10.883 6.34 -4.863 1 93.69 317 GLU B C 1
ATOM 6164 O O . GLU B 1 317 ? -11.547 6.902 -5.738 1 93.69 317 GLU B O 1
ATOM 6169 N N . ARG B 1 318 ? -9.992 5.508 -5.152 1 92.38 318 ARG B N 1
ATOM 6170 C CA . ARG B 1 318 ? -9.672 5.137 -6.523 1 92.38 318 ARG B CA 1
ATOM 6171 C C . ARG B 1 318 ? -10.828 4.391 -7.176 1 92.38 318 ARG B C 1
ATOM 6173 O O . ARG B 1 318 ? -11.133 4.617 -8.352 1 92.38 318 ARG B O 1
ATOM 6180 N N . ARG B 1 319 ? -11.461 3.594 -6.438 1 91.88 319 ARG B N 1
ATOM 6181 C CA . ARG B 1 319 ? -12.617 2.881 -6.965 1 91.88 319 ARG B CA 1
ATOM 6182 C C . ARG B 1 319 ? -13.758 3.846 -7.285 1 91.88 319 ARG B C 1
ATOM 6184 O O . ARG B 1 319 ? -14.367 3.762 -8.352 1 91.88 319 ARG B O 1
ATOM 6191 N N . ILE B 1 320 ? -14.031 4.715 -6.379 1 91.38 320 ILE B N 1
ATOM 6192 C CA . ILE B 1 320 ? -15.094 5.699 -6.566 1 91.38 320 ILE B CA 1
ATOM 6193 C C . ILE B 1 320 ? -14.797 6.547 -7.805 1 91.38 320 ILE B C 1
ATOM 6195 O O . ILE B 1 320 ? -15.688 6.789 -8.625 1 91.38 320 ILE B O 1
ATOM 6199 N N . GLN B 1 321 ? -13.555 6.934 -7.922 1 89.19 321 GLN B N 1
ATOM 6200 C CA . GLN B 1 321 ? -13.172 7.754 -9.062 1 89.19 321 GLN B CA 1
ATOM 6201 C C . GLN B 1 321 ? -13.344 6.988 -10.375 1 89.19 321 GLN B C 1
ATOM 6203 O O . GLN B 1 321 ? -13.789 7.551 -11.375 1 89.19 321 GLN B O 1
ATOM 6208 N N . GLN B 1 322 ? -12.992 5.727 -10.391 1 86.31 322 GLN B N 1
ATOM 6209 C CA . GLN B 1 322 ? -13.102 4.887 -11.578 1 86.31 322 GLN B CA 1
ATOM 6210 C C . GLN B 1 322 ? -14.555 4.738 -12.016 1 86.31 322 GLN B C 1
ATOM 6212 O O . GLN B 1 322 ? -14.836 4.547 -13.195 1 86.31 322 GLN B O 1
ATOM 6217 N N . GLN B 1 323 ? -15.43 4.891 -11.062 1 88.06 323 GLN B N 1
ATOM 6218 C CA . GLN B 1 323 ? -16.844 4.688 -11.352 1 88.06 323 GLN B CA 1
ATOM 6219 C C . GLN B 1 323 ? -17.562 6.016 -11.586 1 88.06 323 GLN B C 1
ATOM 6221 O O . GLN B 1 323 ? -18.781 6.086 -11.547 1 88.06 323 GLN B O 1
ATOM 6226 N N . GLY B 1 324 ? -16.859 7.09 -11.703 1 83.56 324 GLY B N 1
ATOM 6227 C CA . GLY B 1 324 ? -17.469 8.359 -12.07 1 83.56 324 GLY B CA 1
ATOM 6228 C C . GLY B 1 324 ? -17.297 9.43 -11.016 1 83.56 324 GLY B C 1
ATOM 6229 O O . GLY B 1 324 ? -17.828 10.539 -11.148 1 83.56 324 GLY B O 1
ATOM 6230 N N . GLY B 1 325 ? -16.672 9.078 -9.953 1 80.94 325 GLY B N 1
ATOM 6231 C CA . GLY B 1 325 ? -16.312 10.062 -8.945 1 80.94 325 GLY B CA 1
ATOM 6232 C C . GLY B 1 325 ? -17.5 10.531 -8.125 1 80.94 325 GLY B C 1
ATOM 6233 O O . GLY B 1 325 ? -18.453 9.773 -7.914 1 80.94 325 GLY B O 1
ATOM 6234 N N . SER B 1 326 ? -17.438 11.773 -7.625 1 77.62 326 SER B N 1
ATOM 6235 C CA . SER B 1 326 ? -18.422 12.336 -6.711 1 77.62 326 SER B CA 1
ATOM 6236 C C . SER B 1 326 ? -19.781 12.5 -7.395 1 77.62 326 SER B C 1
ATOM 6238 O O . SER B 1 326 ? -20.828 12.398 -6.75 1 77.62 326 SER B O 1
ATOM 6240 N N . ALA B 1 327 ? -19.766 12.648 -8.641 1 78.69 327 ALA B N 1
ATOM 6241 C CA . ALA B 1 327 ? -21 12.875 -9.391 1 78.69 327 ALA B CA 1
ATOM 6242 C C . ALA B 1 327 ? -21.891 11.648 -9.352 1 78.69 327 ALA B C 1
ATOM 6244 O O . ALA B 1 327 ? -23.125 11.766 -9.43 1 78.69 327 ALA B O 1
ATOM 6245 N N . THR B 1 328 ? -21.281 10.555 -9.117 1 84.31 328 THR B N 1
ATOM 6246 C CA . THR B 1 328 ? -22.047 9.312 -9.117 1 84.31 328 THR B CA 1
ATOM 6247 C C . THR B 1 328 ? -22 8.648 -7.742 1 84.31 328 THR B C 1
ATOM 6249 O O . THR B 1 328 ? -22.234 7.445 -7.625 1 84.31 328 THR B O 1
ATOM 6252 N N . TYR B 1 329 ? -21.672 9.422 -6.746 1 87.69 329 TYR B N 1
ATOM 6253 C CA . TYR B 1 329 ? -21.438 8.867 -5.414 1 87.69 329 TYR B CA 1
ATOM 6254 C C . TYR B 1 329 ? -22.703 8.18 -4.891 1 87.69 329 TYR B C 1
ATOM 6256 O O . TYR B 1 329 ? -22.625 7.066 -4.363 1 87.69 329 TYR B O 1
ATOM 6264 N N . SER B 1 330 ? -23.859 8.805 -5.074 1 85 330 SER B N 1
ATOM 6265 C CA . SER B 1 330 ? -25.109 8.266 -4.551 1 85 330 SER B CA 1
ATOM 6266 C C . SER B 1 330 ? -25.469 6.953 -5.238 1 85 330 SER B C 1
ATOM 6268 O O . SER B 1 330 ? -26.141 6.105 -4.652 1 85 330 SER B O 1
ATOM 6270 N N . ARG B 1 331 ? -24.969 6.785 -6.441 1 87.69 331 ARG B N 1
ATOM 6271 C CA . ARG B 1 331 ? -25.234 5.543 -7.16 1 87.69 331 ARG B CA 1
ATOM 6272 C C . ARG B 1 331 ? -24.234 4.465 -6.77 1 87.69 331 ARG B C 1
ATOM 6274 O O . ARG B 1 331 ? -24.562 3.275 -6.766 1 87.69 331 ARG B O 1
ATOM 6281 N N . GLN B 1 332 ? -23.125 4.852 -6.363 1 90.44 332 GLN B N 1
ATOM 6282 C CA . GLN B 1 332 ? -22.047 3.922 -6.066 1 90.44 332 GLN B CA 1
ATOM 6283 C C . GLN B 1 332 ? -22.141 3.398 -4.637 1 90.44 332 GLN B C 1
ATOM 6285 O O . GLN B 1 332 ? -21.719 2.277 -4.352 1 90.44 332 GLN B O 1
ATOM 6290 N N . CYS B 1 333 ? -22.609 4.273 -3.824 1 92.62 333 CYS B N 1
ATOM 6291 C CA . CYS B 1 333 ? -22.656 3.973 -2.396 1 92.62 333 CYS B CA 1
ATOM 6292 C C . CYS B 1 333 ? -24.094 3.85 -1.905 1 92.62 333 CYS B C 1
ATOM 6294 O O . CYS B 1 333 ? -24.984 4.527 -2.414 1 92.62 333 CYS B O 1
ATOM 6296 N N . TYR B 1 334 ? -24.359 2.922 -1.038 1 94.81 334 TYR B N 1
ATOM 6297 C CA . TYR B 1 334 ? -25.656 2.732 -0.404 1 94.81 334 TYR B CA 1
ATOM 6298 C C . TYR B 1 334 ? -25.656 3.246 1.031 1 94.81 334 TYR B C 1
ATOM 6300 O O . TYR B 1 334 ? -25.156 2.57 1.934 1 94.81 334 TYR B O 1
ATOM 6308 N N . LEU B 1 335 ? -26.156 4.461 1.246 1 93.5 335 LEU B N 1
ATOM 6309 C CA . LEU B 1 335 ? -26.109 5.16 2.523 1 93.5 335 LEU B CA 1
ATOM 6310 C C . LEU B 1 335 ? -27.5 5.234 3.158 1 93.5 335 LEU B C 1
ATOM 6312 O O . LEU B 1 335 ? -28.078 6.312 3.252 1 93.5 335 LEU B O 1
ATOM 6316 N N . PRO B 1 336 ? -27.953 4.152 3.721 1 91.69 336 PRO B N 1
ATOM 6317 C CA . PRO B 1 336 ? -29.359 4.07 4.082 1 91.69 336 PRO B CA 1
ATOM 6318 C C . PRO B 1 336 ? -29.625 4.488 5.527 1 91.69 336 PRO B C 1
ATOM 6320 O O . PRO B 1 336 ? -30.781 4.656 5.922 1 91.69 336 PRO B O 1
ATOM 6323 N N . THR B 1 337 ? -28.609 4.637 6.328 1 92.06 337 THR B N 1
ATOM 6324 C CA . THR B 1 337 ? -28.844 4.797 7.758 1 92.06 337 THR B CA 1
ATOM 6325 C C . THR B 1 337 ? -28.578 6.234 8.195 1 92.06 337 THR B C 1
ATOM 6327 O O . THR B 1 337 ? -27.938 7 7.473 1 92.06 337 THR B O 1
ATOM 6330 N N . SER B 1 338 ? -29.094 6.566 9.375 1 91 338 SER B N 1
ATOM 6331 C CA . SER B 1 338 ? -28.891 7.898 9.938 1 91 338 SER B CA 1
ATOM 6332 C C . SER B 1 338 ? -27.406 8.156 10.242 1 91 338 SER B C 1
ATOM 6334 O O . SER B 1 338 ? -26.969 9.305 10.305 1 91 338 SER B O 1
ATOM 6336 N N . ALA B 1 339 ? -26.703 7.102 10.383 1 91.06 339 ALA B N 1
ATOM 6337 C CA . ALA B 1 339 ? -25.266 7.227 10.656 1 91.06 339 ALA B CA 1
ATOM 6338 C C . ALA B 1 339 ? -24.547 7.891 9.492 1 91.06 339 ALA B C 1
ATOM 6340 O O . ALA B 1 339 ? -23.422 8.375 9.641 1 91.06 339 ALA B O 1
ATOM 6341 N N . ASP B 1 340 ? -25.188 7.945 8.336 1 93.19 340 ASP B N 1
ATOM 6342 C CA . ASP B 1 340 ? -24.547 8.453 7.121 1 93.19 340 ASP B CA 1
ATOM 6343 C C . ASP B 1 340 ? -24.828 9.945 6.941 1 93.19 340 ASP B C 1
ATOM 6345 O O . ASP B 1 340 ? -24.422 10.539 5.945 1 93.19 340 ASP B O 1
ATOM 6349 N N . ARG B 1 341 ? -25.484 10.562 7.836 1 94.62 341 ARG B N 1
ATOM 6350 C CA . ARG B 1 341 ? -26.047 11.891 7.641 1 94.62 341 ARG B CA 1
ATOM 6351 C C . ARG B 1 341 ? -24.938 12.922 7.414 1 94.62 341 ARG B C 1
ATOM 6353 O O . ARG B 1 341 ? -25.062 13.789 6.543 1 94.62 341 ARG B O 1
ATOM 6360 N N . PHE B 1 342 ? -23.922 12.883 8.234 1 95.94 342 PHE B N 1
ATOM 6361 C CA . PHE B 1 342 ? -22.859 13.867 8.086 1 95.94 342 PHE B CA 1
ATOM 6362 C C . PHE B 1 342 ? -22.125 13.672 6.762 1 95.94 342 PHE B C 1
ATOM 6364 O O . PHE B 1 342 ? -21.734 14.641 6.105 1 95.94 342 PHE B O 1
ATOM 6371 N N . VAL B 1 343 ? -21.922 12.414 6.34 1 94.81 343 VAL B N 1
ATOM 6372 C CA . VAL B 1 343 ? -21.281 12.102 5.066 1 94.81 343 VAL B CA 1
ATOM 6373 C C . VAL B 1 343 ? -22.141 12.625 3.914 1 94.81 343 VAL B C 1
ATOM 6375 O O . VAL B 1 343 ? -21.625 13.242 2.979 1 94.81 343 VAL B O 1
ATOM 6378 N N . LEU B 1 344 ? -23.406 12.383 4 1 93.88 344 LEU B N 1
ATOM 6379 C CA . LEU B 1 344 ? -24.344 12.875 2.986 1 93.88 344 LEU B CA 1
ATOM 6380 C C . LEU B 1 344 ? -24.297 14.398 2.912 1 93.88 344 LEU B C 1
ATOM 6382 O O . LEU B 1 344 ? -24.344 14.969 1.82 1 93.88 344 LEU B O 1
ATOM 6386 N N . ALA B 1 345 ? -24.234 15.039 4.086 1 95.31 345 ALA B N 1
ATOM 6387 C CA . ALA B 1 345 ? -24.172 16.5 4.121 1 95.31 345 ALA B CA 1
ATOM 6388 C C . ALA B 1 345 ? -22.938 17.016 3.412 1 95.31 345 ALA B C 1
ATOM 6390 O O . ALA B 1 345 ? -22.984 18 2.676 1 95.31 345 ALA B O 1
ATOM 6391 N N . LEU B 1 346 ? -21.812 16.391 3.645 1 95.25 346 LEU B N 1
ATOM 6392 C CA . LEU B 1 346 ? -20.578 16.766 2.979 1 95.25 346 LEU B CA 1
ATOM 6393 C C . LEU B 1 346 ? -20.719 16.656 1.464 1 95.25 346 LEU B C 1
ATOM 6395 O O . LEU B 1 346 ? -20.344 17.578 0.729 1 95.25 346 LEU B O 1
ATOM 6399 N N . HIS B 1 347 ? -21.266 15.516 0.957 1 93.06 347 HIS B N 1
ATOM 6400 C CA . HIS B 1 347 ? -21.375 15.297 -0.48 1 93.06 347 HIS B CA 1
ATOM 6401 C C . HIS B 1 347 ? -22.391 16.234 -1.106 1 93.06 347 HIS B C 1
ATOM 6403 O O . HIS B 1 347 ? -22.234 16.656 -2.252 1 93.06 347 HIS B O 1
ATOM 6409 N N . ARG B 1 348 ? -23.406 16.562 -0.37 1 92.62 348 ARG B N 1
ATOM 6410 C CA . ARG B 1 348 ? -24.344 17.594 -0.844 1 92.62 348 ARG B CA 1
ATOM 6411 C C . ARG B 1 348 ? -23.625 18.938 -1.017 1 92.62 348 ARG B C 1
ATOM 6413 O O . ARG B 1 348 ? -23.859 19.641 -1.996 1 92.62 348 ARG B O 1
ATOM 6420 N N . TRP B 1 349 ? -22.844 19.25 -0.013 1 94.56 349 TRP B N 1
ATOM 6421 C CA . TRP B 1 349 ? -22.062 20.469 -0.114 1 94.56 349 TRP B CA 1
ATOM 6422 C C . TRP B 1 349 ? -21.156 20.438 -1.346 1 94.56 349 TRP B C 1
ATOM 6424 O O . TRP B 1 349 ? -21.094 21.422 -2.098 1 94.56 349 TRP B O 1
ATOM 6434 N N . VAL B 1 350 ? -20.469 19.375 -1.597 1 93.25 350 VAL B N 1
ATOM 6435 C CA . VAL B 1 350 ? -19.562 19.219 -2.725 1 93.25 350 VAL B CA 1
ATOM 6436 C C . VAL B 1 350 ? -20.328 19.375 -4.035 1 93.25 350 VAL B C 1
ATOM 6438 O O . VAL B 1 350 ? -19.875 20.078 -4.941 1 93.25 350 VAL B O 1
ATOM 6441 N N . ASP B 1 351 ? -21.469 18.75 -4.09 1 90.31 351 ASP B N 1
ATOM 6442 C CA . ASP B 1 351 ? -22.281 18.781 -5.309 1 90.31 351 ASP B CA 1
ATOM 6443 C C . ASP B 1 351 ? -22.812 20.188 -5.574 1 90.31 351 ASP B C 1
ATOM 6445 O O . ASP B 1 351 ? -22.797 20.656 -6.715 1 90.31 351 ASP B O 1
ATOM 6449 N N . ARG B 1 352 ? -23.219 20.781 -4.574 1 91.88 352 ARG B N 1
ATOM 6450 C CA . ARG B 1 352 ? -23.891 22.062 -4.711 1 91.88 352 ARG B CA 1
ATOM 6451 C C . ARG B 1 352 ? -22.875 23.172 -5.023 1 91.88 352 ARG B C 1
ATOM 6453 O O . ARG B 1 352 ? -23.172 24.078 -5.797 1 91.88 352 ARG B O 1
ATOM 6460 N N . TYR B 1 353 ? -21.719 23.141 -4.402 1 91.69 353 TYR B N 1
ATOM 6461 C CA . TYR B 1 353 ? -20.812 24.266 -4.5 1 91.69 353 TYR B CA 1
ATOM 6462 C C . TYR B 1 353 ? -19.531 23.875 -5.215 1 91.69 353 TYR B C 1
ATOM 6464 O O . TYR B 1 353 ? -18.516 24.578 -5.113 1 91.69 353 TYR B O 1
ATOM 6472 N N . ALA B 1 354 ? -19.484 22.859 -6.094 1 70.69 354 ALA B N 1
ATOM 6473 C CA . ALA B 1 354 ? -18.359 22.359 -6.871 1 70.69 354 ALA B CA 1
ATOM 6474 C C . ALA B 1 354 ? -17.125 22.188 -5.992 1 70.69 354 ALA B C 1
ATOM 6476 O O . ALA B 1 354 ? -16.031 22.641 -6.352 1 70.69 354 ALA B O 1
ATOM 6477 N N . GLY B 1 355 ? -17.297 21.547 -5.266 1 75.69 355 GLY B N 1
ATOM 6478 C CA . GLY B 1 355 ? -16.375 21.562 -4.137 1 75.69 355 GLY B CA 1
ATOM 6479 C C . GLY B 1 355 ? -15.305 20.5 -4.23 1 75.69 355 GLY B C 1
ATOM 6480 O O . GLY B 1 355 ? -14.969 19.859 -3.232 1 75.69 355 GLY B O 1
ATOM 6481 N N . VAL B 1 356 ? -14.711 20.172 -5.516 1 85.12 356 VAL B N 1
ATOM 6482 C CA . VAL B 1 356 ? -13.586 19.25 -5.59 1 85.12 356 VAL B CA 1
ATOM 6483 C C . VAL B 1 356 ? -12.297 20.031 -5.82 1 85.12 356 VAL B C 1
ATOM 6485 O O . VAL B 1 356 ? -12.242 20.922 -6.676 1 85.12 356 VAL B O 1
ATOM 6488 N N . PRO B 1 357 ? -11.32 19.688 -5.008 1 89.75 357 PRO B N 1
ATOM 6489 C CA . PRO B 1 357 ? -10.102 20.5 -5.07 1 89.75 357 PRO B CA 1
ATOM 6490 C C . PRO B 1 357 ? -9.336 20.297 -6.379 1 89.75 357 PRO B C 1
ATOM 6492 O O . PRO B 1 357 ? -8.664 21.219 -6.848 1 89.75 357 PRO B O 1
ATOM 6495 N N . PHE B 1 358 ? -9.461 19.094 -7.02 1 92.31 358 PHE B N 1
ATOM 6496 C CA . PHE B 1 358 ? -8.742 18.781 -8.25 1 92.31 358 PHE B CA 1
ATOM 6497 C C . PHE B 1 358 ? -9.68 18.172 -9.289 1 92.31 358 PHE B C 1
ATOM 6499 O O . PHE B 1 358 ? -9.539 17 -9.648 1 92.31 358 PHE B O 1
ATOM 6506 N N . PRO B 1 359 ? -10.617 18.844 -9.883 1 83.69 359 PRO B N 1
ATOM 6507 C CA . PRO B 1 359 ? -11.68 18.297 -10.734 1 83.69 359 PRO B CA 1
ATOM 6508 C C . PRO B 1 359 ? -11.141 17.656 -12.008 1 83.69 359 PRO B C 1
ATOM 6510 O O . PRO B 1 359 ? -11.742 16.719 -12.539 1 83.69 359 PRO B O 1
ATOM 6513 N N . ASN B 1 360 ? -10.086 17.984 -12.531 1 82.56 360 ASN B N 1
ATOM 6514 C CA . ASN B 1 360 ? -9.656 17.469 -13.828 1 82.56 360 ASN B CA 1
ATOM 6515 C C . ASN B 1 360 ? -8.344 16.688 -13.719 1 82.56 360 ASN B C 1
ATOM 6517 O O . ASN B 1 360 ? -7.652 16.484 -14.719 1 82.56 360 ASN B O 1
ATOM 6521 N N . GLU B 1 361 ? -8.094 16.25 -12.625 1 88.56 361 GLU B N 1
ATOM 6522 C CA . GLU B 1 361 ? -6.84 15.516 -12.453 1 88.56 361 GLU B CA 1
ATOM 6523 C C . GLU B 1 361 ? -7.098 14.062 -12.055 1 88.56 361 GLU B C 1
ATOM 6525 O O . GLU B 1 361 ? -7.82 13.797 -11.094 1 88.56 361 GLU B O 1
ATOM 6530 N N . PRO B 1 362 ? -6.512 13.133 -12.828 1 87.69 362 PRO B N 1
ATOM 6531 C CA . PRO B 1 362 ? -6.652 11.727 -12.43 1 87.69 362 PRO B CA 1
ATOM 6532 C C . PRO B 1 362 ? -5.871 11.391 -11.164 1 87.69 362 PRO B C 1
ATOM 6534 O O . PRO B 1 362 ? -4.91 12.086 -10.82 1 87.69 362 PRO B O 1
ATOM 6537 N N . LEU B 1 363 ? -6.289 10.352 -10.484 1 91.12 363 LEU B N 1
ATOM 6538 C CA . LEU B 1 363 ? -5.551 9.875 -9.32 1 91.12 363 LEU B CA 1
ATOM 6539 C C . LEU B 1 363 ? -4.34 9.055 -9.75 1 91.12 363 LEU B C 1
ATOM 6541 O O . LEU B 1 363 ? -4.383 8.352 -10.766 1 91.12 363 LEU B O 1
ATOM 6545 N N . PRO B 1 364 ? -3.307 9.227 -8.977 1 86.81 364 PRO B N 1
ATOM 6546 C CA . PRO B 1 364 ? -2.164 8.352 -9.266 1 86.81 364 PRO B CA 1
ATOM 6547 C C . PRO B 1 364 ? -2.473 6.879 -9.031 1 86.81 364 PRO B C 1
ATOM 6549 O O . PRO B 1 364 ? -3.498 6.547 -8.43 1 86.81 364 PRO B O 1
ATOM 6552 N N . ALA B 1 365 ? -1.584 6.012 -9.523 1 83.69 365 ALA B N 1
ATOM 6553 C CA . ALA B 1 365 ? -1.73 4.566 -9.359 1 83.69 365 ALA B CA 1
ATOM 6554 C C . ALA B 1 365 ? -1.743 4.184 -7.879 1 83.69 365 ALA B C 1
ATOM 6556 O O . ALA B 1 365 ? -1.18 4.895 -7.043 1 83.69 365 ALA B O 1
ATOM 6557 N N . SER B 1 366 ? -2.408 3.115 -7.664 1 88.94 366 SER B N 1
ATOM 6558 C CA . SER B 1 366 ? -2.477 2.615 -6.293 1 88.94 366 SER B CA 1
ATOM 6559 C C . SER B 1 366 ? -1.098 2.207 -5.785 1 88.94 366 SER B C 1
ATOM 6561 O O . SER B 1 366 ? -0.25 1.762 -6.562 1 88.94 366 SER B O 1
ATOM 6563 N N . ARG B 1 367 ? -0.941 2.346 -4.504 1 90.38 367 ARG B N 1
ATOM 6564 C CA . ARG B 1 367 ? 0.311 1.982 -3.85 1 90.38 367 ARG B CA 1
ATOM 6565 C C . ARG B 1 367 ? 0.185 0.644 -3.131 1 90.38 367 ARG B C 1
ATOM 6567 O O . ARG B 1 367 ? -0.919 0.225 -2.777 1 90.38 367 ARG B O 1
ATOM 6574 N N . SER B 1 368 ? 1.386 0.016 -2.957 1 86.75 368 SER B N 1
ATOM 6575 C CA . SER B 1 368 ? 1.413 -1.227 -2.193 1 86.75 368 SER B CA 1
ATOM 6576 C C . SER B 1 368 ? 1.173 -0.968 -0.709 1 86.75 368 SER B C 1
ATOM 6578 O O . SER B 1 368 ? 1.298 0.167 -0.244 1 86.75 368 SER B O 1
ATOM 6580 N N . ILE B 1 369 ? 0.812 -2.006 0.024 1 87.25 369 ILE B N 1
ATOM 6581 C CA . ILE B 1 369 ? 0.503 -1.88 1.443 1 87.25 369 ILE B CA 1
ATOM 6582 C C . ILE B 1 369 ? 1.729 -1.363 2.195 1 87.25 369 ILE B C 1
ATOM 6584 O O . ILE B 1 369 ? 1.629 -0.422 2.984 1 87.25 369 ILE B O 1
ATOM 6588 N N . PRO B 1 370 ? 2.953 -1.87 1.931 1 87.25 370 PRO B N 1
ATOM 6589 C CA . PRO B 1 370 ? 4.117 -1.324 2.631 1 87.25 370 PRO B CA 1
ATOM 6590 C C . PRO B 1 370 ? 4.332 0.162 2.352 1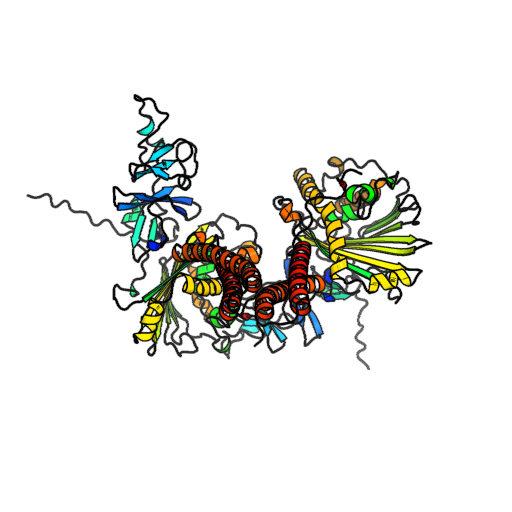 87.25 370 PRO B C 1
ATOM 6592 O O . PRO B 1 370 ? 4.73 0.911 3.246 1 87.25 370 PRO B O 1
ATOM 6595 N N . GLU B 1 371 ? 4.035 0.58 1.197 1 91.19 371 GLU B N 1
ATOM 6596 C CA . GLU B 1 371 ? 4.16 1.996 0.863 1 91.19 371 GLU B CA 1
ATOM 6597 C C . GLU B 1 371 ? 3.115 2.83 1.601 1 91.19 371 GLU B C 1
ATOM 6599 O O . GLU B 1 371 ? 3.395 3.955 2.018 1 91.19 371 GLU B O 1
ATOM 6604 N N . LEU B 1 372 ? 1.963 2.252 1.755 1 93.94 372 LEU B N 1
ATOM 6605 C CA . LEU B 1 372 ? 0.874 2.955 2.422 1 93.94 372 LEU B CA 1
ATOM 6606 C C . LEU B 1 372 ? 1.158 3.109 3.912 1 93.94 372 LEU B C 1
ATOM 6608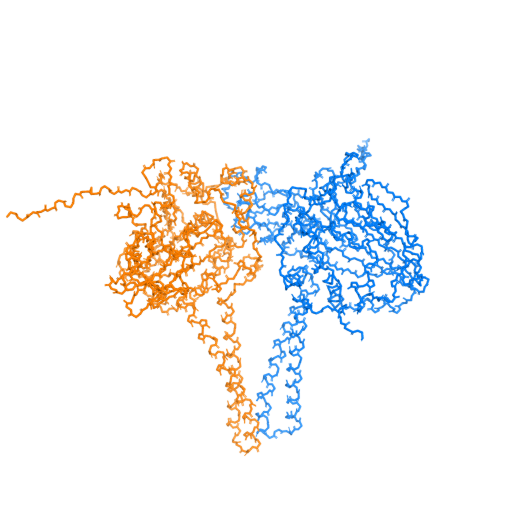 O O . LEU B 1 372 ? 0.631 4.016 4.559 1 93.94 372 LEU B O 1
ATOM 6612 N N . LEU B 1 373 ? 2.021 2.254 4.418 1 94.25 373 LEU B N 1
ATOM 6613 C CA . LEU B 1 373 ? 2.277 2.236 5.852 1 94.25 373 LEU B CA 1
ATOM 6614 C C . LEU B 1 373 ? 3.621 2.887 6.172 1 94.25 373 LEU B C 1
ATOM 6616 O O . LEU B 1 373 ? 4.082 2.836 7.312 1 94.25 373 LEU B O 1
ATOM 6620 N N . GLU B 1 374 ? 4.25 3.49 5.199 1 95.31 374 GLU B N 1
ATOM 6621 C CA . GLU B 1 374 ? 5.539 4.145 5.402 1 95.31 374 GLU B CA 1
ATOM 6622 C C . GLU B 1 374 ? 5.387 5.418 6.234 1 95.31 374 GLU B C 1
ATOM 6624 O O . GLU B 1 374 ? 4.551 6.27 5.926 1 95.31 374 GLU B O 1
ATOM 6629 N N . ARG B 1 375 ? 6.184 5.586 7.336 1 97.06 375 ARG B N 1
ATOM 6630 C CA . ARG B 1 375 ? 6.059 6.707 8.266 1 97.06 375 ARG B CA 1
ATOM 6631 C C . ARG B 1 375 ? 7.176 7.723 8.055 1 97.06 375 ARG B C 1
ATOM 6633 O O . ARG B 1 375 ? 7.02 8.898 8.375 1 97.06 375 ARG B O 1
ATOM 6640 N N . TYR B 1 376 ? 8.32 7.332 7.586 1 97.25 376 TYR B N 1
ATOM 6641 C CA . TYR B 1 376 ? 9.516 8.172 7.617 1 97.25 376 TYR B CA 1
ATOM 6642 C C . TYR B 1 376 ? 9.336 9.414 6.75 1 97.25 376 TYR B C 1
ATOM 6644 O O . TYR B 1 376 ? 9.453 10.539 7.238 1 97.25 376 TYR B O 1
ATOM 6652 N N . GLN B 1 377 ? 8.93 9.25 5.504 1 94.75 377 GLN B N 1
ATOM 6653 C CA . GLN B 1 377 ? 8.766 10.383 4.602 1 94.75 377 GLN B CA 1
ATOM 6654 C C . GLN B 1 377 ? 7.465 11.125 4.883 1 94.75 377 GLN B C 1
ATOM 6656 O O . GLN B 1 377 ? 7.402 12.352 4.738 1 94.75 377 GLN B O 1
ATOM 6661 N N . SER B 1 378 ? 6.477 10.414 5.34 1 96.88 378 SER B N 1
ATOM 6662 C CA . SER B 1 378 ? 5.145 10.992 5.457 1 96.88 378 SER B CA 1
ATOM 6663 C C . SER B 1 378 ? 4.98 11.742 6.777 1 96.88 378 SER B C 1
ATOM 6665 O O . SER B 1 378 ? 4.039 12.523 6.941 1 96.88 378 SER B O 1
ATOM 6667 N N . HIS B 1 379 ? 5.898 11.461 7.723 1 97.75 379 HIS B N 1
ATOM 6668 C CA . HIS B 1 379 ? 5.742 12.109 9.016 1 97.75 379 HIS B CA 1
ATOM 6669 C C . HIS B 1 379 ? 7.098 12.359 9.672 1 97.75 379 HIS B C 1
ATOM 6671 O O . HIS B 1 379 ? 7.465 13.516 9.93 1 97.75 379 HIS B O 1
ATOM 6677 N N . THR B 1 380 ? 7.914 11.32 9.93 1 97.69 380 THR B N 1
ATOM 6678 C CA . THR B 1 380 ? 9.078 11.352 10.805 1 97.69 380 THR B CA 1
ATOM 6679 C C . THR B 1 380 ? 10.086 12.398 10.328 1 97.69 380 THR B C 1
ATOM 6681 O O . THR B 1 380 ? 10.562 13.219 11.117 1 97.69 380 THR B O 1
ATOM 6684 N N . LEU B 1 381 ? 10.312 12.383 9.078 1 94.81 381 LEU B N 1
ATOM 6685 C CA . LEU B 1 381 ? 11.312 13.266 8.492 1 94.81 381 LEU B CA 1
ATOM 6686 C C . LEU B 1 381 ? 10.969 14.727 8.75 1 94.81 381 LEU B C 1
ATOM 6688 O O . LEU B 1 381 ? 11.867 15.562 8.922 1 94.81 381 LEU B O 1
ATOM 6692 N N . HIS B 1 382 ? 9.695 15.031 8.852 1 94.5 382 HIS B N 1
ATOM 6693 C CA . HIS B 1 382 ? 9.242 16.422 8.875 1 94.5 382 HIS B CA 1
ATOM 6694 C C . HIS B 1 382 ? 8.797 16.828 10.273 1 94.5 382 HIS B C 1
ATOM 6696 O O . HIS B 1 382 ? 8.43 17.984 10.5 1 94.5 382 HIS B O 1
ATOM 6702 N N . CYS B 1 383 ? 8.773 15.969 11.164 1 97.12 383 CYS B N 1
ATOM 6703 C CA . CYS B 1 383 ? 8.422 16.25 12.555 1 97.12 383 CYS B CA 1
ATOM 6704 C C . CYS B 1 383 ? 9.672 16.406 13.414 1 97.12 383 CYS B C 1
ATOM 6706 O O . CYS B 1 383 ? 10.461 15.469 13.539 1 97.12 383 CYS B O 1
ATOM 6708 N N . ARG B 1 384 ? 9.805 17.5 13.969 1 96.31 384 ARG B N 1
ATOM 6709 C CA . ARG B 1 384 ? 11.008 17.797 14.727 1 96.31 384 ARG B CA 1
ATOM 6710 C C . ARG B 1 384 ? 11.211 16.797 15.859 1 96.31 384 ARG B C 1
ATOM 6712 O O . ARG B 1 384 ? 12.312 16.281 16.047 1 96.31 384 ARG B O 1
ATOM 6719 N N . SER B 1 385 ? 10.203 16.5 16.594 1 97.06 385 SER B N 1
ATOM 6720 C CA . SER B 1 385 ? 10.273 15.594 17.734 1 97.06 385 SER B CA 1
ATOM 6721 C C . SER B 1 385 ? 10.609 14.172 17.297 1 97.06 385 SER B C 1
ATOM 6723 O O . SER B 1 385 ? 11.547 13.562 17.812 1 97.06 385 SER B O 1
ATOM 6725 N N . CYS B 1 386 ? 9.938 13.656 16.328 1 97.88 386 CYS B N 1
ATOM 6726 C CA . CYS B 1 386 ? 10.133 12.273 15.891 1 97.88 386 CYS B CA 1
ATOM 6727 C C . CYS B 1 386 ? 11.453 12.109 15.156 1 97.88 386 CYS B C 1
ATOM 6729 O O . CYS B 1 386 ? 12.125 11.086 15.289 1 97.88 386 CYS B O 1
ATOM 6731 N N . ALA B 1 387 ? 11.812 13.125 14.359 1 97.31 387 ALA B N 1
ATOM 6732 C CA . ALA B 1 387 ? 13.109 13.086 13.68 1 97.31 387 ALA B CA 1
ATOM 6733 C C . ALA B 1 387 ? 14.25 13.023 14.688 1 97.31 387 ALA B C 1
ATOM 6735 O O . ALA B 1 387 ? 15.188 12.242 14.523 1 97.31 387 ALA B O 1
ATOM 6736 N N . ALA B 1 388 ? 14.141 13.867 15.68 1 97.12 388 ALA B N 1
ATOM 6737 C CA . ALA B 1 388 ? 15.172 13.875 16.719 1 97.12 388 ALA B CA 1
ATOM 6738 C C . ALA B 1 388 ? 15.234 12.531 17.438 1 97.12 388 ALA B C 1
ATOM 6740 O O . ALA B 1 388 ? 16.328 11.984 17.641 1 97.12 388 ALA B O 1
ATOM 6741 N N . ALA B 1 389 ? 14.07 12.039 17.828 1 97.75 389 ALA B N 1
ATOM 6742 C CA . ALA B 1 389 ? 14.016 10.75 18.516 1 97.75 389 ALA B CA 1
ATOM 6743 C C . ALA B 1 389 ? 14.594 9.641 17.641 1 97.75 389 ALA B C 1
ATOM 6745 O O . ALA B 1 389 ? 15.312 8.766 18.125 1 97.75 389 ALA B O 1
ATOM 6746 N N . TRP B 1 390 ? 14.289 9.625 16.375 1 97.88 390 TRP B N 1
ATOM 6747 C CA . TRP B 1 390 ? 14.805 8.656 15.422 1 97.88 390 TRP B CA 1
ATOM 6748 C C . TRP B 1 390 ? 16.328 8.727 15.328 1 97.88 390 TRP B C 1
ATOM 6750 O O . TRP B 1 390 ? 17 7.707 15.422 1 97.88 390 TRP B O 1
ATOM 6760 N N . ARG B 1 391 ? 16.906 9.961 15.203 1 96.56 391 ARG B N 1
ATOM 6761 C CA . ARG B 1 391 ? 18.344 10.148 15.125 1 96.56 391 ARG B CA 1
ATOM 6762 C C . ARG B 1 391 ? 19.031 9.688 16.406 1 96.56 391 ARG B C 1
ATOM 6764 O O . ARG B 1 391 ? 20.062 9.016 16.359 1 96.56 391 ARG B O 1
ATOM 6771 N N . ARG B 1 392 ? 18.453 10.062 17.516 1 97.44 392 ARG B N 1
ATOM 6772 C CA . ARG B 1 392 ? 19.031 9.68 18.797 1 97.44 392 ARG B CA 1
ATOM 6773 C C . ARG B 1 392 ? 19 8.164 18.984 1 97.44 392 ARG B C 1
ATOM 6775 O O . ARG B 1 392 ? 19.922 7.586 19.562 1 97.44 392 ARG B O 1
ATOM 6782 N N . SER B 1 393 ? 17.938 7.555 18.516 1 97.69 393 SER B N 1
ATOM 6783 C CA . SER B 1 393 ? 17.859 6.098 18.609 1 97.69 393 SER B CA 1
ATOM 6784 C C . SER B 1 393 ? 18.953 5.438 17.781 1 97.69 393 SER B C 1
ATOM 6786 O O . SER B 1 393 ? 19.531 4.434 18.203 1 97.69 393 SER B O 1
ATOM 6788 N N . LYS B 1 394 ? 19.25 5.953 16.609 1 96.12 394 LYS B N 1
ATOM 6789 C CA . LYS B 1 394 ? 20.328 5.426 15.773 1 96.12 394 LYS B CA 1
ATOM 6790 C C . LYS B 1 394 ? 21.688 5.598 16.453 1 96.12 394 LYS B C 1
ATOM 6792 O O . LYS B 1 394 ? 22.484 4.66 16.484 1 96.12 394 LYS B O 1
ATOM 6797 N N . GLN B 1 395 ? 21.922 6.754 17.016 1 96.56 395 GLN B N 1
ATOM 6798 C CA . GLN B 1 395 ? 23.156 7.035 17.734 1 96.56 395 GLN B CA 1
ATOM 6799 C C . GLN B 1 395 ? 23.297 6.145 18.953 1 96.56 395 GLN B C 1
ATOM 6801 O O . GLN B 1 395 ? 24.359 5.566 19.203 1 96.56 395 GLN B O 1
ATOM 6806 N N . GLY B 1 396 ? 22.219 6.098 19.672 1 97.44 396 GLY B N 1
ATOM 6807 C CA . GLY B 1 396 ? 22.219 5.246 20.859 1 97.44 396 GLY B CA 1
ATOM 6808 C C . GLY B 1 396 ? 22.484 3.787 20.531 1 97.44 396 GLY B C 1
ATOM 6809 O O . GLY B 1 396 ? 23.203 3.104 21.281 1 97.44 396 GLY B O 1
ATOM 6810 N N . GLN B 1 397 ? 21.922 3.312 19.453 1 96.56 397 GLN B N 1
ATOM 6811 C CA . GLN B 1 397 ? 22.156 1.936 19.031 1 96.56 397 GLN B CA 1
ATOM 6812 C C . GLN B 1 397 ? 23.625 1.688 18.734 1 96.56 397 GLN B C 1
ATOM 6814 O O . GLN B 1 397 ? 24.188 0.673 19.156 1 96.56 397 GLN B O 1
ATOM 6819 N N . THR B 1 398 ? 24.234 2.57 18.047 1 95.62 398 THR B N 1
ATOM 6820 C CA . THR B 1 398 ? 25.641 2.451 17.688 1 95.62 398 THR B CA 1
ATOM 6821 C C . THR B 1 398 ? 26.516 2.4 18.938 1 95.62 398 THR B C 1
ATOM 6823 O O . THR B 1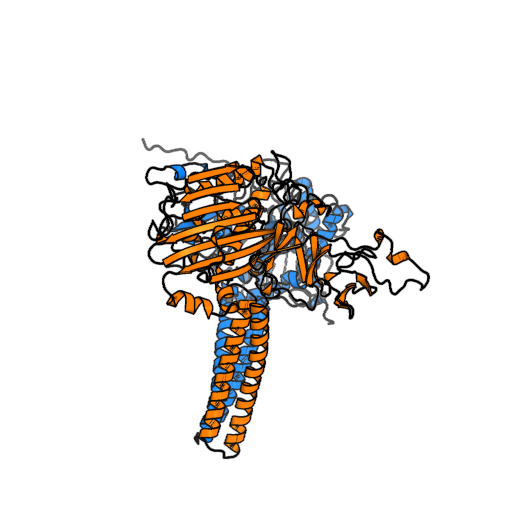 398 ? 27.422 1.558 19.047 1 95.62 398 THR B O 1
ATOM 6826 N N . VAL B 1 399 ? 26.234 3.234 19.828 1 97.31 399 VAL B N 1
ATOM 6827 C CA . VAL B 1 399 ? 26.984 3.281 21.078 1 97.31 399 VAL B CA 1
ATOM 6828 C C . VAL B 1 399 ? 26.781 1.979 21.859 1 97.31 399 VAL B C 1
ATOM 6830 O O . VAL B 1 399 ? 27.734 1.403 22.375 1 97.31 399 VAL B O 1
ATOM 6833 N N . ALA B 1 400 ? 25.547 1.518 21.906 1 97.19 400 ALA B N 1
ATOM 6834 C CA . ALA B 1 400 ? 25.234 0.279 22.609 1 97.19 400 ALA B CA 1
ATOM 6835 C C . ALA B 1 400 ? 25.969 -0.909 21.984 1 97.19 400 ALA B C 1
ATOM 6837 O O . ALA B 1 400 ? 26.469 -1.775 22.703 1 97.19 400 ALA B O 1
ATOM 6838 N N . ILE B 1 401 ? 26.047 -0.974 20.703 1 93.44 401 ILE B N 1
ATOM 6839 C CA . ILE B 1 401 ? 26.734 -2.043 20 1 93.44 401 ILE B CA 1
ATOM 6840 C C . ILE B 1 401 ? 28.234 -1.996 20.344 1 93.44 401 ILE B C 1
ATOM 6842 O O . ILE B 1 401 ? 28.844 -3.029 20.609 1 93.44 401 ILE B O 1
ATOM 6846 N N . ALA B 1 402 ? 28.781 -0.822 20.359 1 94.06 402 ALA B N 1
ATOM 6847 C CA . ALA B 1 402 ? 30.203 -0.661 20.688 1 94.06 402 ALA B CA 1
ATOM 6848 C C . ALA B 1 402 ? 30.5 -1.126 22.109 1 94.06 402 ALA B C 1
ATOM 6850 O O . ALA B 1 402 ? 31.484 -1.82 22.359 1 94.06 402 ALA B O 1
ATOM 6851 N N . ILE B 1 403 ? 29.672 -0.766 23 1 95.5 403 ILE B N 1
ATOM 6852 C CA . ILE B 1 403 ? 29.844 -1.165 24.391 1 95.5 403 ILE B CA 1
ATOM 6853 C C . ILE B 1 403 ? 29.75 -2.686 24.516 1 95.5 403 ILE B C 1
ATOM 6855 O O . ILE B 1 403 ? 30.562 -3.307 25.203 1 95.5 403 ILE B O 1
ATOM 6859 N N . ALA B 1 404 ? 28.781 -3.289 23.844 1 92.31 404 ALA B N 1
ATOM 6860 C CA . ALA B 1 404 ? 28.641 -4.742 23.859 1 92.31 404 ALA B CA 1
ATOM 6861 C C . ALA B 1 404 ? 29.891 -5.422 23.312 1 92.31 404 ALA B C 1
ATOM 6863 O O . ALA B 1 404 ? 30.438 -6.336 23.938 1 92.31 404 ALA B O 1
ATOM 6864 N N . ALA B 1 405 ? 30.359 -4.945 22.188 1 88.62 405 ALA B N 1
ATOM 6865 C CA . ALA B 1 405 ? 31.547 -5.523 21.547 1 88.62 405 ALA B CA 1
ATOM 6866 C C . ALA B 1 405 ? 32.781 -5.395 22.438 1 88.62 405 ALA B C 1
ATOM 6868 O O . ALA B 1 405 ? 33.531 -6.355 22.609 1 88.62 405 ALA B O 1
ATOM 6869 N N . LEU B 1 406 ? 32.969 -4.25 23.031 1 91.62 406 LEU B N 1
ATOM 6870 C CA . LEU B 1 406 ? 34.094 -4.008 23.922 1 91.62 406 LEU B CA 1
ATOM 6871 C C . LEU B 1 406 ? 34.031 -4.883 25.156 1 91.62 406 LEU B C 1
ATOM 6873 O O . LEU B 1 406 ? 35.031 -5.445 25.594 1 91.62 406 LEU B O 1
ATOM 6877 N N . SER B 1 407 ? 32.844 -4.992 25.703 1 91.81 407 SER B N 1
ATOM 6878 C CA . SER B 1 407 ? 32.656 -5.789 26.906 1 91.81 407 SER B CA 1
ATOM 6879 C C . SER B 1 407 ? 32.938 -7.266 26.641 1 91.81 407 SER B C 1
ATOM 6881 O O . SER B 1 407 ? 33.625 -7.922 27.438 1 91.81 407 SER B O 1
ATOM 6883 N N . TRP B 1 408 ? 32.5 -7.785 25.531 1 86.94 408 TRP B N 1
ATOM 6884 C CA . TRP B 1 408 ? 32.656 -9.203 25.203 1 86.94 408 TRP B CA 1
ATOM 6885 C C . TRP B 1 408 ? 34.062 -9.531 24.781 1 86.94 408 TRP B C 1
ATOM 6887 O O . TRP B 1 408 ? 34.5 -10.68 24.859 1 86.94 408 TRP B O 1
ATOM 6897 N N . THR B 1 409 ? 34.812 -8.5 24.359 1 84.81 409 THR B N 1
ATOM 6898 C CA . THR B 1 409 ? 36.219 -8.695 24.016 1 84.81 409 THR B CA 1
ATOM 6899 C C . THR B 1 409 ? 37.094 -8.633 25.266 1 84.81 409 THR B C 1
ATOM 6901 O O . THR B 1 409 ? 38 -9.43 25.422 1 84.81 409 THR B O 1
ATOM 6904 N N . LEU B 1 410 ? 36.75 -7.727 26.141 1 88.81 410 LEU B N 1
ATOM 6905 C CA . LEU B 1 410 ? 37.562 -7.465 27.297 1 88.81 410 LEU B CA 1
ATOM 6906 C C . LEU B 1 410 ? 37.375 -8.539 28.375 1 88.81 410 LEU B C 1
ATOM 6908 O O . LEU B 1 410 ? 38.312 -8.883 29.094 1 88.81 410 LEU B O 1
ATOM 6912 N N . ALA B 1 411 ? 36.219 -9.117 28.453 1 87.69 411 ALA B N 1
ATOM 6913 C CA . ALA B 1 411 ? 35.906 -10.039 29.547 1 87.69 411 ALA B CA 1
ATOM 6914 C C . ALA B 1 411 ? 36.781 -11.273 29.516 1 87.69 411 ALA B C 1
ATOM 6916 O O . ALA B 1 411 ? 37.438 -11.602 30.516 1 87.69 411 ALA B O 1
ATOM 6917 N N . PRO B 1 412 ? 37 -11.953 28.344 1 82.44 412 PRO B N 1
ATOM 6918 C CA . PRO B 1 412 ? 37.875 -13.109 28.328 1 82.44 412 PRO B CA 1
ATOM 6919 C C . PRO B 1 412 ? 39.344 -12.727 28.562 1 82.44 412 PRO B C 1
ATOM 6921 O O . PRO B 1 412 ? 40.094 -13.477 29.188 1 82.44 412 PRO B O 1
ATOM 6924 N N . ILE B 1 413 ? 39.719 -11.609 28.141 1 83.38 413 ILE B N 1
ATOM 6925 C CA . ILE B 1 413 ? 41.094 -11.148 28.328 1 83.38 413 ILE B CA 1
ATOM 6926 C C . ILE B 1 413 ? 41.375 -10.945 29.812 1 83.38 413 ILE B C 1
ATOM 6928 O O . ILE B 1 413 ? 42.406 -11.391 30.312 1 83.38 413 ILE B O 1
ATOM 6932 N N . LEU B 1 414 ? 40.438 -10.297 30.5 1 87.88 414 LEU B N 1
ATOM 6933 C CA . LEU B 1 414 ? 40.625 -10.023 31.922 1 87.88 414 LEU B CA 1
ATOM 6934 C C . LEU B 1 414 ? 40.531 -11.305 32.75 1 87.88 414 LEU B C 1
ATOM 6936 O O . LEU B 1 414 ? 41.188 -11.438 33.781 1 87.88 414 LEU B O 1
ATOM 6940 N N . ALA B 1 415 ? 39.75 -12.234 32.281 1 83.19 415 ALA B N 1
ATOM 6941 C CA . ALA B 1 415 ? 39.656 -13.539 32.938 1 83.19 415 ALA B CA 1
ATOM 6942 C C . ALA B 1 415 ? 41 -14.266 32.906 1 83.19 415 ALA B C 1
ATOM 6944 O O . ALA B 1 415 ? 41.438 -14.805 33.938 1 83.19 415 ALA B O 1
ATOM 6945 N N . VAL B 1 416 ? 41.625 -14.234 31.734 1 83.44 416 VAL B N 1
ATOM 6946 C CA . VAL B 1 416 ? 42.906 -14.898 31.562 1 83.44 416 VAL B CA 1
ATOM 6947 C C . VAL B 1 416 ? 44 -14.164 32.344 1 83.44 416 VAL B C 1
ATOM 6949 O O . VAL B 1 416 ? 44.906 -14.789 32.875 1 83.44 416 VAL B O 1
ATOM 6952 N N . ALA B 1 417 ? 43.812 -12.875 32.469 1 86.81 417 ALA B N 1
ATOM 6953 C CA . ALA B 1 417 ? 44.781 -12.047 33.188 1 86.81 417 ALA B CA 1
ATOM 6954 C C . ALA B 1 417 ? 44.656 -12.18 34.688 1 86.81 417 ALA B C 1
ATOM 6956 O O . ALA B 1 417 ? 45.438 -11.594 35.438 1 86.81 417 ALA B O 1
ATOM 6957 N N . GLY B 1 418 ? 43.688 -12.812 35.188 1 85.44 418 GLY B N 1
ATOM 6958 C CA . GLY B 1 418 ? 43.562 -13.102 36.625 1 85.44 418 GLY B CA 1
ATOM 6959 C C . GLY B 1 418 ? 42.844 -12.008 37.375 1 85.44 418 GLY B C 1
ATOM 6960 O O . GLY B 1 418 ? 43 -11.883 38.594 1 85.44 418 GLY B O 1
ATOM 6961 N N . VAL B 1 419 ? 42.094 -11.266 36.688 1 85.88 419 VAL B N 1
ATOM 6962 C CA . VAL B 1 419 ? 41.281 -10.227 37.312 1 85.88 419 VAL B CA 1
ATOM 6963 C C . VAL B 1 419 ? 40.125 -10.875 38.094 1 85.88 419 VAL B C 1
ATOM 6965 O O . VAL B 1 419 ? 39.812 -12.039 37.844 1 85.88 419 VAL B O 1
ATOM 6968 N N . SER B 1 420 ? 39.594 -10.133 39.031 1 91.44 420 SER B N 1
ATOM 6969 C CA . SER B 1 420 ? 38.562 -10.688 39.906 1 91.44 420 SER B CA 1
ATOM 6970 C C . SER B 1 420 ? 37.344 -11.18 39.094 1 91.44 420 SER B C 1
ATOM 6972 O O . SER B 1 420 ? 37 -10.578 38.094 1 91.44 420 SER B O 1
ATOM 6974 N N . ALA B 1 421 ? 36.75 -12.297 39.656 1 87.94 421 ALA B N 1
ATOM 6975 C CA . ALA B 1 421 ? 35.562 -12.898 39 1 87.94 421 ALA B CA 1
ATOM 6976 C C . ALA B 1 421 ? 34.438 -11.898 38.906 1 87.94 421 ALA B C 1
ATOM 6978 O O . ALA B 1 421 ? 33.688 -11.867 37.938 1 87.94 421 ALA B O 1
ATOM 6979 N N . THR B 1 422 ? 34.344 -11.094 39.969 1 91.69 422 THR B N 1
ATOM 6980 C CA . THR B 1 422 ? 33.281 -10.109 40.031 1 91.69 422 THR B CA 1
ATOM 6981 C C . THR B 1 422 ? 33.406 -9.117 38.875 1 91.69 422 THR B C 1
ATOM 6983 O O . THR B 1 422 ? 32.406 -8.773 38.219 1 91.69 422 THR B O 1
ATOM 6986 N N . THR B 1 423 ? 34.625 -8.711 38.594 1 91.75 423 THR B N 1
ATOM 6987 C CA . THR B 1 423 ? 34.875 -7.754 37.5 1 91.75 423 THR B CA 1
ATOM 6988 C C . THR B 1 423 ? 34.531 -8.367 36.156 1 91.75 423 THR B C 1
ATOM 6990 O O . THR B 1 423 ? 33.906 -7.723 35.312 1 91.75 423 THR B O 1
ATOM 6993 N N . VAL B 1 424 ? 34.812 -9.617 35.969 1 89.06 424 VAL B N 1
ATOM 6994 C CA . VAL B 1 424 ? 34.594 -10.305 34.719 1 89.06 424 VAL B CA 1
ATOM 6995 C C . VAL B 1 424 ? 33.094 -10.508 34.5 1 89.06 424 VAL B C 1
ATOM 6997 O O . VAL B 1 424 ? 32.562 -10.273 33.406 1 89.06 424 VAL B O 1
ATOM 7000 N N . ILE B 1 425 ? 32.406 -10.875 35.562 1 89.38 425 ILE B N 1
ATOM 7001 C CA . ILE B 1 425 ? 30.969 -11.109 35.5 1 89.38 425 ILE B CA 1
ATOM 7002 C C . ILE B 1 425 ? 30.25 -9.797 35.188 1 89.38 425 ILE B C 1
ATOM 7004 O O . ILE B 1 425 ? 29.359 -9.766 34.312 1 89.38 425 ILE B O 1
ATOM 7008 N N . LEU B 1 426 ? 30.656 -8.758 35.812 1 92.31 426 LEU B N 1
ATOM 7009 C CA . LEU B 1 426 ? 30.031 -7.457 35.594 1 92.31 426 LEU B CA 1
ATOM 7010 C C . LEU B 1 426 ? 30.234 -6.992 34.156 1 92.31 426 LEU B C 1
ATOM 7012 O O . LEU B 1 426 ? 29.312 -6.434 33.562 1 92.31 426 LEU B O 1
ATOM 7016 N N . LEU B 1 427 ? 31.297 -7.242 33.625 1 91.31 427 LEU B N 1
ATOM 7017 C CA . LEU B 1 427 ? 31.578 -6.859 32.25 1 91.31 427 LEU B CA 1
ATOM 7018 C C . LEU B 1 427 ? 30.734 -7.684 31.266 1 91.31 427 LEU B C 1
ATOM 7020 O O . LEU B 1 427 ? 30.266 -7.16 30.266 1 91.31 427 LEU B O 1
ATOM 7024 N N . ALA B 1 428 ? 30.625 -8.906 31.562 1 89 428 ALA B N 1
ATOM 7025 C CA . ALA B 1 428 ? 29.812 -9.773 30.703 1 89 428 ALA B CA 1
ATOM 7026 C C . ALA B 1 428 ? 28.344 -9.359 30.719 1 89 428 ALA B C 1
ATOM 7028 O O . ALA B 1 428 ? 27.703 -9.328 29.672 1 89 428 ALA B O 1
ATOM 7029 N N . VAL B 1 429 ? 27.875 -9.055 31.891 1 91.31 429 VAL B N 1
ATOM 7030 C CA . VAL B 1 429 ? 26.484 -8.625 32.031 1 91.31 429 VAL B CA 1
ATOM 7031 C C . VAL B 1 429 ? 26.281 -7.281 31.344 1 91.31 429 VAL B C 1
ATOM 7033 O O . VAL B 1 429 ? 25.234 -7.043 30.719 1 91.31 429 VAL B O 1
ATOM 7036 N N . LEU B 1 430 ? 27.281 -6.453 31.422 1 94.12 430 LEU B N 1
ATOM 7037 C CA . LEU B 1 430 ? 27.234 -5.18 30.719 1 94.12 430 LEU B CA 1
ATOM 7038 C C . LEU B 1 430 ? 27.125 -5.398 29.219 1 94.12 430 LEU B C 1
ATOM 7040 O O . LEU B 1 430 ? 26.344 -4.715 28.531 1 94.12 430 LEU B O 1
ATOM 7044 N N . GLY B 1 431 ? 27.828 -6.328 28.766 1 92.56 431 GLY B N 1
ATOM 7045 C CA . GLY B 1 431 ? 27.766 -6.648 27.344 1 92.56 431 GLY B CA 1
ATOM 7046 C C . GLY B 1 431 ? 26.391 -7.141 26.922 1 92.56 431 GLY B C 1
ATOM 7047 O O . GLY B 1 431 ? 25.844 -6.688 25.906 1 92.56 431 GLY B O 1
ATOM 7048 N N . LEU B 1 432 ? 25.859 -7.996 27.688 1 92.12 432 LEU B N 1
ATOM 7049 C CA . LEU B 1 432 ? 24.547 -8.531 27.375 1 92.12 432 LEU B CA 1
ATOM 7050 C C . LEU B 1 432 ? 23.469 -7.441 27.438 1 92.12 432 LEU B C 1
ATOM 7052 O O . LEU B 1 432 ? 22.594 -7.379 26.578 1 92.12 432 LEU B O 1
ATOM 7056 N N . SER B 1 433 ? 23.578 -6.637 28.438 1 94.62 433 SER B N 1
ATOM 7057 C CA . SER B 1 433 ? 22.625 -5.543 28.594 1 94.62 433 SER B CA 1
ATOM 7058 C C . SER B 1 433 ? 22.734 -4.555 27.438 1 94.62 433 SER B C 1
ATOM 7060 O O . SER B 1 433 ? 21.703 -4.082 26.922 1 94.62 433 SER B O 1
ATOM 7062 N N . ALA B 1 434 ? 23.891 -4.297 27 1 95.56 434 ALA B N 1
ATOM 7063 C CA . ALA B 1 434 ? 24.094 -3.383 25.875 1 95.56 434 ALA B CA 1
ATOM 7064 C C . ALA B 1 434 ? 23.547 -3.965 24.578 1 95.56 434 ALA B C 1
ATOM 7066 O O . ALA B 1 434 ? 22.969 -3.238 23.766 1 95.56 434 ALA B O 1
ATOM 7067 N N . ALA B 1 435 ? 23.688 -5.176 24.469 1 92.94 435 ALA B N 1
ATOM 7068 C CA . ALA B 1 435 ? 23.141 -5.836 23.281 1 92.94 435 ALA B CA 1
ATOM 7069 C C . ALA B 1 435 ? 21.625 -5.77 23.266 1 92.94 435 ALA B C 1
ATOM 7071 O O . ALA B 1 435 ? 21.016 -5.531 22.219 1 92.94 435 ALA B O 1
ATOM 7072 N N . ALA B 1 436 ? 21.047 -6 24.391 1 93.81 436 ALA B N 1
ATOM 7073 C CA . ALA B 1 436 ? 19.578 -5.922 24.516 1 93.81 436 ALA B CA 1
ATOM 7074 C C . ALA B 1 436 ? 19.078 -4.512 24.219 1 93.81 436 ALA B C 1
ATOM 7076 O O . ALA B 1 436 ? 18.078 -4.336 23.531 1 93.81 436 ALA B O 1
ATOM 7077 N N . ILE B 1 437 ? 19.781 -3.59 24.672 1 96 437 ILE B N 1
ATOM 7078 C CA . ILE B 1 437 ? 19.438 -2.195 24.438 1 96 437 ILE B CA 1
ATOM 7079 C C . ILE B 1 437 ? 19.562 -1.871 22.953 1 96 437 ILE B C 1
ATOM 7081 O O . ILE B 1 437 ? 18.688 -1.216 22.375 1 96 437 ILE B O 1
ATOM 7085 N N . ALA B 1 438 ? 20.609 -2.332 22.344 1 95.25 438 ALA B N 1
ATOM 7086 C CA . ALA B 1 438 ? 20.781 -2.127 20.906 1 95.25 438 ALA B CA 1
ATOM 7087 C C . ALA B 1 438 ? 19.609 -2.707 20.125 1 95.25 438 ALA B C 1
ATOM 7089 O O . ALA B 1 438 ? 19.125 -2.08 19.172 1 95.25 438 ALA B O 1
ATOM 7090 N N . TRP B 1 439 ? 19.25 -3.828 20.531 1 93.81 439 TRP B N 1
ATOM 7091 C CA . TRP B 1 439 ? 18.109 -4.465 19.875 1 93.81 439 TRP B CA 1
ATOM 7092 C C . TRP B 1 439 ? 16.844 -3.645 20.078 1 93.81 439 TRP B C 1
ATOM 7094 O O . TRP B 1 439 ? 16.078 -3.432 19.125 1 93.81 439 TRP B O 1
ATOM 7104 N N . GLY B 1 440 ? 16.594 -3.225 21.25 1 95.5 440 GLY B N 1
ATOM 7105 C CA . GLY B 1 440 ? 15.438 -2.4 21.531 1 95.5 440 GLY B CA 1
ATOM 7106 C C . GLY B 1 440 ? 15.414 -1.104 20.75 1 95.5 440 GLY B C 1
ATOM 7107 O O . GLY B 1 440 ? 14.367 -0.705 20.234 1 95.5 440 GLY B O 1
ATOM 7108 N N . LEU B 1 441 ? 16.516 -0.471 20.609 1 96.56 441 LEU B N 1
ATOM 7109 C CA . LEU B 1 441 ? 16.625 0.784 19.875 1 96.56 441 LEU B CA 1
ATOM 7110 C C . LEU B 1 441 ? 16.391 0.561 18.375 1 96.56 441 LEU B C 1
ATOM 7112 O O . LEU B 1 441 ? 15.797 1.41 17.703 1 96.56 441 LEU B O 1
ATOM 7116 N N . LYS B 1 442 ? 16.812 -0.547 17.938 1 94.62 442 LYS B N 1
ATOM 7117 C CA . LYS B 1 442 ? 16.547 -0.886 16.531 1 94.62 442 LYS B CA 1
ATOM 7118 C C . LYS B 1 442 ? 15.047 -1.058 16.297 1 94.62 442 LYS B C 1
ATOM 7120 O O . LYS B 1 442 ? 14.523 -0.613 15.266 1 94.62 442 LYS B O 1
ATOM 7125 N N . GLN B 1 443 ? 14.43 -1.701 17.266 1 94.5 443 GLN B N 1
ATOM 7126 C CA . GLN B 1 443 ? 12.984 -1.868 17.156 1 94.5 443 GLN B CA 1
ATOM 7127 C C . GLN B 1 443 ? 12.273 -0.52 17.172 1 94.5 443 GLN B C 1
ATOM 7129 O O . GLN B 1 443 ? 11.312 -0.303 16.422 1 94.5 443 GLN B O 1
ATOM 7134 N N . LEU B 1 444 ? 12.711 0.337 17.969 1 95.75 444 LEU B N 1
ATOM 7135 C CA . LEU B 1 444 ? 12.133 1.673 18.062 1 95.75 444 LEU B CA 1
ATOM 7136 C C . LEU B 1 444 ? 12.328 2.436 16.75 1 95.75 444 LEU B C 1
ATOM 7138 O O . LEU B 1 444 ? 11.398 3.098 16.266 1 95.75 444 LEU B O 1
ATOM 7142 N N . GLN B 1 445 ? 13.508 2.328 16.188 1 96.19 445 GLN B N 1
ATOM 7143 C CA . GLN B 1 445 ? 13.789 2.947 14.891 1 96.19 445 GLN B CA 1
ATOM 7144 C C . GLN B 1 445 ? 12.773 2.502 13.836 1 96.19 445 GLN B C 1
ATOM 7146 O O . GLN B 1 445 ? 12.266 3.324 13.078 1 96.19 445 GLN B O 1
ATOM 7151 N N . ARG B 1 446 ? 12.492 1.285 13.875 1 95.31 446 ARG B N 1
ATOM 7152 C CA . ARG B 1 446 ? 11.562 0.721 12.906 1 95.31 446 ARG B CA 1
ATOM 7153 C C . ARG B 1 446 ? 10.172 1.325 13.07 1 95.31 446 ARG B C 1
ATOM 7155 O O . ARG B 1 446 ? 9.453 1.526 12.086 1 95.31 446 ARG B O 1
ATOM 7162 N N . ARG B 1 447 ? 9.781 1.659 14.219 1 96 447 ARG B N 1
ATOM 7163 C CA . ARG B 1 447 ? 8.461 2.221 14.492 1 96 447 ARG B CA 1
ATOM 7164 C C . ARG B 1 447 ? 8.352 3.641 13.945 1 96 447 ARG B C 1
ATOM 7166 O O . ARG B 1 447 ? 7.246 4.129 13.695 1 96 447 ARG B O 1
ATOM 7173 N N . PHE B 1 448 ? 9.492 4.316 13.789 1 97.38 448 PHE B N 1
ATOM 7174 C CA . PHE B 1 448 ? 9.5 5.656 13.211 1 97.38 448 PHE B CA 1
ATOM 7175 C C . PHE B 1 448 ? 9.477 5.594 11.695 1 97.38 448 PHE B C 1
ATOM 7177 O O . PHE B 1 448 ? 9.211 6.594 11.023 1 97.38 448 PHE B O 1
ATOM 7184 N N . GLU B 1 449 ? 9.781 4.387 11.188 1 96.81 449 GLU B N 1
ATOM 7185 C CA . GLU B 1 449 ? 9.992 4.277 9.75 1 96.81 449 GLU B CA 1
ATOM 7186 C C . GLU B 1 449 ? 8.805 3.6 9.07 1 96.81 449 GLU B C 1
ATOM 7188 O O . GLU B 1 449 ? 8.516 3.857 7.898 1 96.81 449 GLU B O 1
ATOM 7193 N N . GLN B 1 450 ? 8.133 2.662 9.781 1 95.31 450 GLN B N 1
ATOM 7194 C CA . GLN B 1 450 ? 7.141 1.796 9.156 1 95.31 450 GLN B CA 1
ATOM 7195 C C . GLN B 1 450 ? 6.043 1.415 10.148 1 95.31 450 GLN B C 1
ATOM 7197 O O . GLN B 1 450 ? 6.324 1.117 11.305 1 95.31 450 GLN B O 1
ATOM 7202 N N . GLY B 1 451 ? 4.785 1.492 9.641 1 92.81 451 GLY B N 1
ATOM 7203 C CA . GLY B 1 451 ? 3.674 0.997 10.438 1 92.81 451 GLY B CA 1
ATOM 7204 C C . GLY B 1 451 ? 3.557 -0.516 10.422 1 92.81 451 GLY B C 1
ATOM 7205 O O . GLY B 1 451 ? 4.176 -1.184 9.594 1 92.81 451 GLY B O 1
ATOM 7206 N N . PRO B 1 452 ? 2.771 -1.045 11.312 1 86.69 452 PRO B N 1
ATOM 7207 C CA . PRO B 1 452 ? 2.58 -2.496 11.359 1 86.69 452 PRO B CA 1
ATOM 7208 C C . PRO B 1 452 ? 1.68 -3.008 10.234 1 86.69 452 PRO B C 1
ATOM 7210 O O . PRO B 1 452 ? 0.724 -2.33 9.844 1 86.69 452 PRO B O 1
ATOM 7213 N N . ARG B 1 453 ? 1.977 -4.164 9.664 1 76.81 453 ARG B N 1
ATOM 7214 C CA . ARG B 1 453 ? 1.147 -4.746 8.617 1 76.81 453 ARG B CA 1
ATOM 7215 C C . ARG B 1 453 ? -0.131 -5.34 9.195 1 76.81 453 ARG B C 1
ATOM 7217 O O . ARG B 1 453 ? -1.207 -5.207 8.609 1 76.81 453 ARG B O 1
ATOM 7224 N N . GLN B 1 454 ? 0.057 -5.961 10.297 1 73.5 454 GLN B N 1
ATOM 7225 C CA . GLN B 1 454 ? -1.115 -6.586 10.898 1 73.5 454 GLN B CA 1
ATOM 7226 C C . GLN B 1 454 ? -1.938 -5.566 11.68 1 73.5 454 GLN B C 1
ATOM 7228 O O . GLN B 1 454 ? -1.401 -4.848 12.531 1 73.5 454 GLN B O 1
ATOM 7233 N N . VAL B 1 455 ? -3.209 -5.609 11.281 1 77.25 455 VAL B N 1
ATOM 7234 C CA . VAL B 1 455 ? -4.109 -4.672 11.945 1 77.25 455 VAL B CA 1
ATOM 7235 C C . VAL B 1 455 ? -4.832 -5.375 13.094 1 77.25 455 VAL B C 1
ATOM 7237 O O . VAL B 1 455 ? -5.238 -6.531 12.961 1 77.25 455 VAL B O 1
ATOM 7240 N N . ARG B 1 456 ? -5.012 -4.715 14.18 1 77.25 456 ARG B N 1
ATOM 7241 C CA . ARG B 1 456 ? -5.605 -5.227 15.414 1 77.25 456 ARG B CA 1
ATOM 7242 C C . ARG B 1 456 ? -7.059 -5.629 15.195 1 77.25 456 ARG B C 1
ATOM 7244 O O . ARG B 1 456 ? -7.539 -6.586 15.805 1 77.25 456 ARG B O 1
ATOM 7251 N N . ARG B 1 457 ? -7.688 -4.957 14.305 1 83.5 457 ARG B N 1
ATOM 7252 C CA . ARG B 1 457 ? -9.125 -5.145 14.125 1 83.5 457 ARG B CA 1
ATOM 7253 C C . ARG B 1 457 ? -9.438 -6.559 13.648 1 83.5 457 ARG B C 1
ATOM 7255 O O . ARG B 1 457 ? -10.555 -7.047 13.836 1 83.5 457 ARG B O 1
ATOM 7262 N N . ASN B 1 458 ? -8.531 -7.141 13.016 1 81.06 458 ASN B N 1
ATOM 7263 C CA . ASN B 1 458 ? -8.789 -8.445 12.422 1 81.06 458 ASN B CA 1
ATOM 7264 C C . ASN B 1 458 ? -8.312 -9.578 13.328 1 81.06 458 ASN B C 1
ATOM 7266 O O . ASN B 1 458 ? -8.406 -10.75 12.969 1 81.06 458 ASN B O 1
ATOM 7270 N N . GLN B 1 459 ? -7.773 -9.234 14.375 1 72.06 459 GLN B N 1
ATOM 7271 C CA . GLN B 1 459 ? -7.289 -10.266 15.289 1 72.06 459 GLN B CA 1
ATOM 7272 C C . GLN B 1 459 ? -8.445 -10.906 16.047 1 72.06 459 GLN B C 1
ATOM 7274 O O . GLN B 1 459 ? -9.422 -10.242 16.375 1 72.06 459 GLN B O 1
ATOM 7279 N N . LYS B 1 460 ? -8.508 -12.188 15.852 1 58.75 460 LYS B N 1
ATOM 7280 C CA . LYS B 1 460 ? -9.555 -12.93 16.562 1 58.75 460 LYS B CA 1
ATOM 7281 C C . LYS B 1 460 ? -9.57 -12.555 18.047 1 58.75 460 LYS B C 1
ATOM 7283 O O . LYS B 1 460 ? -8.523 -12.32 18.641 1 58.75 460 LYS B O 1
ATOM 7288 N N . ALA B 1 461 ? -10.828 -12.367 18.5 1 44.44 461 ALA B N 1
ATOM 7289 C CA . ALA B 1 461 ? -11.023 -12.125 19.922 1 44.44 461 ALA B CA 1
ATOM 7290 C C . ALA B 1 461 ? -10.539 -13.312 20.75 1 44.44 461 ALA B C 1
ATOM 7292 O O . ALA B 1 461 ? -10.727 -14.469 20.359 1 44.44 461 ALA B O 1
#

InterPro domains:
  IPR013626 Pheophorbide a oxygenase [PF08417] (239-325)
  IPR017941 Rieske [2Fe-2S] iron-sulphur domain [PF00355] (29-112)
  IPR017941 Rieske [2Fe-2S] iron-sulphur domain [PS51296] (29-138)
  IPR036922 Rieske [2Fe-2S] iron-sulphur domain superfamily [G3DSA:2.102.10.10] (25-155)
  IPR036922 Rieske [2Fe-2S] iron-sulphur domain superfamily [SSF50022] (23-142)
  IPR050584 Cholesterol 7-desaturase [PTHR21266] (19-400)

Nearest PDB structures (foldseek):
  7fhr-assembly1_A  TM=7.788E-01  e=1.388E-16  Cupriavidus metallidurans CH34
  1ulj-assembly1_A  TM=5.495E-01  e=1.515E-10  Rhodococcus jostii RHA1
  1uli-assembly1_A  TM=5.268E-01  e=4.514E-10  Rhodococcus jostii RHA1
  1ulj-assembly1_C  TM=5.197E-01  e=3.019E-10  Rhodococcus jostii RHA1
  3eqq-assembly1_A  TM=4.898E-01  e=8.492E-10  Pseudomonas putida